Protein AF-0000000074726501 (afdb_homodimer)

Secondary structure (DSSP, 8-state):
----TTSTTSHHHHHHHHHHHHHHHHTTSS-TT-------S-TTHHHHHHHHHT--HHHHHHHHHTS--SSSEE---HHHHHHSTTEEEEEEEEEEEETTSSSPEEEEEEEEEETT--GGGHHHHHTSHHHHHH-GGGGGEEEEEEEEE-TTTTPPPP-HHHHHHHHHHHHHHHHHHHHHHHHHHHHHHHHH-SSS------HHHHHH-SSSTT-HHHHHH--PPP-TTTHHHHHHHHHHHHHHHHHHHHGGGGTT-BTTGGGTS--SS-TT-GGGSGGGHHHHGGGHHHHHHHHHHHHHHHHHHHHHHHHS---HHHHHHHHHHHHHHHHHHHHHHHHHTGGGS--STTHHHHHHHHHHHHHHHHHHHHTT-TTTSSSSGGGSTTGGGHHHHHHHHHHHHHHHHHHHHHH-HHHHHHHHHHHHHHHHHHHHHHHHHHT--S-TTSHHHHHHIIIIIS-HHHHHHHHHHHHHHHHHHHHHHHTT--HHHHHHT-S--HHHHHHHHHHHHHHHHHHHGGGGGSGGGTT---HHHHHIIIIIHHHHHHHHHHHHHHHHHTTS-HHHHHHHT-GGGHHHHHHHHHHHHHHHHHHHHHHHH-SS-B---HHHHHHHHHHHHHHHHHHHHHHIIIIIHHHHHHHHHHHHHHHHHHHHHHTTS---THHHHHHHHHHHHHHHHHH-/-TTGGGSGGGSHHHHHHHHHHHHHHHTTSS-TT-------S-STHHHHHHHHHT--HHHHHHHHHTS--SSSEE---HHHHHHSTTEEEEEEEEEEEETT-SSPEEEEEEEEEETT--GGGHHHHHTSHHHHHH-GGGGGEEEEEEEEE-TTTTPPPP-HHHHHHHHHHHHHHHHHHHHHHHHHHHHHHHHH-SSS------HHHHHH-SSSTT-HHHHHH--PPP-TTTHHHHHHHHHHHHHHHHHHHHGGGGTT-BTTGGGTS--SS-TT-GGGSGGGHHHHGGGHHHHHHHHHHHHHHHHHHHHHHHHS---HHHHHHHHHHHHHHHHHHHHHHHHHTGGGS--STTHHHHHHHHHHHHHHHHHHHHTT-TTTSSSSGGGSTTGGGHHHHHHHHHHHHHHHHHHHHHH-HHHHHHHHHHHHHHHHHHHHHHHHHHT--S-TTSHHHHHHIIIIIS-HHHHHHHHHHHHHHHHHHHHHHHTT--HHHHHHT-S--HHHHHHHHHHHHHHHHHHHGGGGGSGGGTT---HHHHHIIIIIHHHHHHHHHHHHHHHHHTTS-HHHHHHHT-GGGHHHHHHHHHHHHHHHHHHHHHHHH-SS-B---HHHHHHHHHHHHHHHHHHHHHHIIIIIHHHHHHHHHHHHHHHHHHHHHHTTS---THHHHHHHHHHHHHHHHHH-

Nearest PDB structures (foldseek):
  6kkj-assembly1_B  TM=2.285E-01  e=8.053E-02  Escherichia coli K-12
  6kkj-assembly1_B  TM=2.284E-01  e=7.143E-02  Escherichia coli K-12

Radius of gyration: 36.12 Å; Cα contacts (8 Å, |Δi|>4): 1962; chains: 2; bounding box: 84×128×115 Å

Foldseek 3Di:
DDDPPPPPVPVVVVVVVVVVVVVVVVVPPDPVPPPPPPPPDDPLLVQQVVVLVPDDPVLNVQQLQQKFAQPQEKQGNQVSLVVRPQKFKKKKWWFWDQVPDDDTDIHIIIGIGGPSDDLVNVVVCCPDVNVCVSHVVSVRTDIGDIDMDGQPVLADDADPLLVVLVVLLVVLVVLQVVLQVVVVVLVVVCVVPVDDDRPDPDLSSLLQYCDDPLHLVCVLQDFDDFDLLLLVLLLLLVLLLLLLLLCLQPVLCQFQAARPVCQAAPDPVDQNHCLLDLVCLSRLVSLLSLLVVLLVLLQLLLQLVLVCVVPHDDDLVVVLVVVLLQQQFLLVSLLSCQQRPLLNLAGANRSSSLNCQQCQQCVPAVVCLNVLNQVVVPLFLSNHRQSLCLSVSLSSVLSSVSSVLSVVCVVPVVVSVVVLVVLLVQLLVVQLVQCVVLVAASQCPDVSPVSCNRPASSHNSNSNLSNSLSNVLSVVLVVCVVVPQALVVLVVVVPLPPVLVVLLVVLVVLLVCLSRVCSCCTRPNPSVDDSVRRSCNSHVSSNSNSNSVSSVSSCSSSCSCVVSVCVSSPSVSSSVLLLSSQLSSCLSSVSSSVSSRDNTRHHDDPVSSVVSSVVSSVVSSVVSSVSSSSTNSSSLSVVVVVVVVVVVVVCVVVVPDDPPPVVVVVVVVVVVSSVSVSSD/DPPPPPPPPPPVVVVVVVVVVVVVVVVPPDPVPPPPPPPPDDDLLVQQVVVQVPDDPVLNVQQLQQKFAQPQEWQGNQVSLVVRPQKFKKKKWWFWDQVPDDDTDIHIIIGIGGPSDDLVNVVVCCPDVNVCVSHVVSVRTDIGDIDMDGQPVLADDADPLLVVLVVLLVVLVVLQVVLQVVVVVLVVVCVVVVDDDRPDPDLSSLLQYCDDPLHLVCVLQDFDDFDLLLLVLLLLLVLLLLLLLLCLQPVLCQFQAARPVCQAAPDPVDQNHCLLDLVCLSRLVSLLSLLVVLLVLLQLLLLLVLVCVVPHDDDLVVVLVVVLLQQQFLLVSLLSCQQRPLLNLAGANRSSSLVCQQCQQCVPAVVCLNVLNQVVVPLFLSNHRQSLCLSVSLSSVLSSVSSVLSVVCVVPVVVSVVVLVVLLVQLLVVQLVQCVVLVAASQCPDVSPVSCNRPASSHNSNSNLSNSLSNVLSVVLVVCVVVPQALVVLVVVVPLPPVLVVLLVVLVVLLVCLSRVCSCCTRPNPSVDDSVRRSCNSHVSSNSNSNSVSSVSSCSSSCSCVVSVCVSSPSVSSSVLLLSSQLSSCLSSVSSSVSSRDNTRHHDDPVSSVVSSVVSSVVSSVVSSVSSSSTNSSSLSVVVVVVVVVVVVVCVVVVPDDPPPVVVVVVVVVVVSSVSVSSD

Structure (mmCIF, N/CA/C/O backbone):
data_AF-0000000074726501-model_v1
#
loop_
_entity.id
_entity.type
_entity.pdbx_description
1 polymer 'Acyltransferase 3 domain-containing protein'
#
loop_
_atom_site.group_PDB
_atom_site.id
_atom_site.type_symbol
_atom_site.label_atom_id
_atom_site.label_alt_id
_atom_site.label_comp_id
_atom_site.label_asym_id
_atom_site.label_entity_id
_atom_site.label_seq_id
_atom_site.pdbx_PDB_ins_code
_atom_site.Cartn_x
_atom_site.Cartn_y
_atom_site.Cartn_z
_atom_site.occupancy
_atom_site.B_iso_or_equiv
_atom_site.auth_seq_id
_atom_site.auth_comp_id
_atom_site.auth_asym_id
_atom_site.auth_atom_id
_atom_site.pdbx_PDB_model_num
ATOM 1 N N . GLY A 1 1 ? 31.672 -77.812 18.797 1 18.89 1 GLY A N 1
ATOM 2 C CA . GLY A 1 1 ? 30.797 -78.312 17.75 1 18.89 1 GLY A CA 1
ATOM 3 C C . GLY A 1 1 ? 29.844 -77.25 17.188 1 18.89 1 GLY A C 1
ATOM 4 O O . GLY A 1 1 ? 28.812 -77.625 16.625 1 18.89 1 GLY A O 1
ATOM 5 N N . PHE A 1 2 ? 30.031 -75.875 17.141 1 20.72 2 PHE A N 1
ATOM 6 C CA . PHE A 1 2 ? 29.516 -74.5 17.016 1 20.72 2 PHE A CA 1
ATOM 7 C C . PHE A 1 2 ? 28.938 -74.25 15.625 1 20.72 2 PHE A C 1
ATOM 9 O O . PHE A 1 2 ? 27.75 -73.938 15.484 1 20.72 2 PHE A O 1
ATOM 16 N N . ILE A 1 3 ? 29.516 -73.25 14.641 1 20.83 3 ILE A N 1
ATOM 17 C CA . ILE A 1 3 ? 29.156 -72.125 13.797 1 20.83 3 ILE A CA 1
ATOM 18 C C . ILE A 1 3 ? 28.891 -72.625 12.375 1 20.83 3 ILE A C 1
ATOM 20 O O . ILE A 1 3 ? 29.828 -72.75 11.57 1 20.83 3 ILE A O 1
ATOM 24 N N . ALA A 1 4 ? 28.281 -73.688 12.031 1 22.7 4 ALA A N 1
ATOM 25 C CA . ALA A 1 4 ? 27.766 -74.25 10.781 1 22.7 4 ALA A CA 1
ATOM 26 C C . ALA A 1 4 ? 26.703 -73.312 10.188 1 22.7 4 ALA A C 1
ATOM 28 O O . ALA A 1 4 ? 26.156 -73.625 9.109 1 22.7 4 ALA A O 1
ATOM 29 N N . ALA A 1 5 ? 25.922 -72.438 10.977 1 25.52 5 ALA A N 1
ATOM 30 C CA . ALA A 1 5 ? 24.609 -71.938 10.641 1 25.52 5 ALA A CA 1
ATOM 31 C C . ALA A 1 5 ? 24.703 -70.875 9.531 1 25.52 5 ALA A C 1
ATOM 33 O O . ALA A 1 5 ? 24.172 -69.75 9.648 1 25.52 5 ALA A O 1
ATOM 34 N N . SER A 1 6 ? 25.797 -70.75 8.75 1 24.7 6 SER A N 1
ATOM 35 C CA . SER A 1 6 ? 26.141 -69.688 7.82 1 24.7 6 SER A CA 1
ATOM 36 C C . SER A 1 6 ? 25.312 -69.75 6.539 1 24.7 6 SER A C 1
ATOM 38 O O . SER A 1 6 ? 25.422 -68.875 5.668 1 24.7 6 SER A O 1
ATOM 40 N N . GLU A 1 7 ? 24.812 -70.938 6.137 1 25.03 7 GLU A N 1
ATOM 41 C CA . GLU A 1 7 ? 24.484 -71.188 4.734 1 25.03 7 GLU A CA 1
ATOM 42 C C . GLU A 1 7 ? 23.156 -70.5 4.363 1 25.03 7 GLU A C 1
ATOM 44 O O . GLU A 1 7 ? 22.844 -70.375 3.18 1 25.03 7 GLU A O 1
ATOM 49 N N . SER A 1 8 ? 22.172 -70.562 5.262 1 26.14 8 SER A N 1
ATOM 50 C CA . SER A 1 8 ? 20.781 -70.438 4.836 1 26.14 8 SER A CA 1
ATOM 51 C C . SER A 1 8 ? 20.484 -69 4.391 1 26.14 8 SER A C 1
ATOM 53 O O . SER A 1 8 ? 19.344 -68.625 4.109 1 26.14 8 SER A O 1
ATOM 55 N N . SER A 1 9 ? 21.406 -68.062 4.586 1 26.08 9 SER A N 1
ATOM 56 C CA . SER A 1 9 ? 21.109 -66.625 4.375 1 26.08 9 SER A CA 1
ATOM 57 C C . SER A 1 9 ? 20.953 -66.312 2.889 1 26.08 9 SER A C 1
ATOM 59 O O . SER A 1 9 ? 20.672 -65.188 2.52 1 26.08 9 SER A O 1
ATOM 61 N N . SER A 1 10 ? 21.547 -67.188 2.006 1 26.75 10 SER A N 1
ATOM 62 C CA . SER A 1 10 ? 21.719 -66.75 0.616 1 26.75 10 SER A CA 1
ATOM 63 C C . SER A 1 10 ? 20.422 -66.875 -0.166 1 26.75 10 SER A C 1
ATOM 65 O O . SER A 1 10 ? 20.312 -66.375 -1.289 1 26.75 10 SER A O 1
ATOM 67 N N . CYS A 1 11 ? 19.594 -67.938 0.167 1 25.77 11 CYS A N 1
ATOM 68 C CA . CYS A 1 11 ? 18.516 -68.312 -0.728 1 25.77 11 CYS A CA 1
ATOM 69 C C . CYS A 1 11 ? 17.422 -67.25 -0.736 1 25.77 11 CYS A C 1
ATOM 71 O O . CYS A 1 11 ? 16.516 -67.25 -1.571 1 25.77 11 CYS A O 1
ATOM 73 N N . VAL A 1 12 ? 17.25 -66.625 0.516 1 27.3 12 VAL A N 1
ATOM 74 C CA . VAL A 1 12 ? 16.078 -65.75 0.572 1 27.3 12 VAL A CA 1
ATOM 75 C C . VAL A 1 12 ? 16.234 -64.562 -0.406 1 27.3 12 VAL A C 1
ATOM 77 O O . VAL A 1 12 ? 15.258 -63.906 -0.741 1 27.3 12 VAL A O 1
ATOM 80 N N . LEU A 1 13 ? 17.547 -64.312 -0.801 1 27 13 LEU A N 1
ATOM 81 C CA . LEU A 1 13 ? 17.734 -63.188 -1.697 1 27 13 LEU A CA 1
ATOM 82 C C . LEU A 1 13 ? 17.203 -63.5 -3.094 1 27 13 LEU A C 1
ATOM 84 O O . LEU A 1 13 ? 16.844 -62.594 -3.848 1 27 13 LEU A O 1
ATOM 88 N N . LEU A 1 14 ? 17.328 -64.875 -3.5 1 28.19 14 LEU A N 1
ATOM 89 C CA . LEU A 1 14 ? 17.016 -65.25 -4.883 1 28.19 14 LEU A CA 1
ATOM 90 C C . LEU A 1 14 ? 15.508 -65.125 -5.125 1 28.19 14 LEU A C 1
ATOM 92 O O . LEU A 1 14 ? 15.062 -64.75 -6.211 1 28.19 14 LEU A O 1
ATOM 96 N N . HIS A 1 15 ? 14.688 -65.75 -4.148 1 28.06 15 HIS A N 1
ATOM 97 C CA . HIS A 1 15 ? 13.258 -65.875 -4.441 1 28.06 15 HIS A CA 1
ATOM 98 C C . HIS A 1 15 ? 12.617 -64.5 -4.469 1 28.06 15 HIS A C 1
ATOM 100 O O . HIS A 1 15 ? 11.461 -64.312 -4.863 1 28.06 15 HIS A O 1
ATOM 106 N N . ALA A 1 16 ? 13.172 -63.562 -3.637 1 28.58 16 ALA A N 1
ATOM 107 C CA . ALA A 1 16 ? 12.602 -62.219 -3.74 1 28.58 16 ALA A CA 1
ATOM 108 C C . ALA A 1 16 ? 12.828 -61.625 -5.129 1 28.58 16 ALA A C 1
ATOM 110 O O . ALA A 1 16 ? 12.156 -60.656 -5.523 1 28.58 16 ALA A O 1
ATOM 111 N N . GLY A 1 17 ? 13.789 -62.25 -5.941 1 29.36 17 GLY A N 1
ATOM 112 C CA . GLY A 1 17 ? 14.055 -61.875 -7.324 1 29.36 17 GLY A CA 1
ATOM 113 C C . GLY A 1 17 ? 12.922 -62.25 -8.266 1 29.36 17 GLY A C 1
ATOM 114 O O . GLY A 1 17 ? 12.625 -61.531 -9.211 1 29.36 17 GLY A O 1
ATOM 115 N N . GLN A 1 18 ? 12.445 -63.594 -8.102 1 29.61 18 GLN A N 1
ATOM 116 C CA . GLN A 1 18 ? 11.469 -64.062 -9.062 1 29.61 18 GLN A CA 1
ATOM 117 C C . GLN A 1 18 ? 10.133 -63.344 -8.898 1 29.61 18 GLN A C 1
ATOM 119 O O . GLN A 1 18 ? 9.445 -63.062 -9.891 1 29.61 18 GLN A O 1
ATOM 124 N N . ILE A 1 19 ? 9.656 -63.25 -7.598 1 29.12 19 ILE A N 1
ATOM 125 C CA . ILE A 1 19 ? 8.359 -62.594 -7.496 1 29.12 19 ILE A CA 1
ATOM 126 C C . ILE A 1 19 ? 8.445 -61.188 -8.07 1 29.12 19 ILE A C 1
ATOM 128 O O . ILE A 1 19 ? 7.469 -60.688 -8.625 1 29.12 19 ILE A O 1
ATOM 132 N N . TRP A 1 20 ? 9.641 -60.594 -7.961 1 28.2 20 TRP A N 1
ATOM 133 C CA . TRP A 1 20 ? 9.781 -59.25 -8.57 1 28.2 20 TRP A CA 1
ATOM 134 C C . TRP A 1 20 ? 9.719 -59.344 -10.094 1 28.2 20 TRP A C 1
ATOM 136 O O . TRP A 1 20 ? 9.352 -58.406 -10.766 1 28.2 20 TRP A O 1
ATOM 146 N N . SER A 1 21 ? 10.219 -60.469 -10.672 1 31.17 21 SER A N 1
ATOM 147 C CA . SER A 1 21 ? 10.141 -60.594 -12.125 1 31.17 21 SER A CA 1
ATOM 148 C C . SER A 1 21 ? 8.695 -60.719 -12.586 1 31.17 21 SER A C 1
ATOM 150 O O . SER A 1 21 ? 8.328 -60.156 -13.625 1 31.17 21 SER A O 1
ATOM 152 N N . ASP A 1 22 ? 7.926 -61.625 -11.961 1 30.09 22 ASP A N 1
ATOM 153 C CA . ASP A 1 22 ? 6.566 -61.844 -12.445 1 30.09 22 ASP A CA 1
ATOM 154 C C . ASP A 1 22 ? 5.691 -60.594 -12.195 1 30.09 22 ASP A C 1
ATOM 156 O O . ASP A 1 22 ? 4.77 -60.312 -12.961 1 30.09 22 ASP A O 1
ATOM 160 N N . TRP A 1 23 ? 5.785 -60.031 -10.961 1 27.61 23 TRP A N 1
ATOM 161 C CA . TRP A 1 23 ? 4.977 -58.812 -10.828 1 27.61 23 TRP A CA 1
ATOM 162 C C . TRP A 1 23 ? 5.434 -57.75 -11.82 1 27.61 23 TRP A C 1
ATOM 164 O O . TRP A 1 23 ? 4.668 -56.844 -12.172 1 27.61 23 TRP A O 1
ATOM 174 N N . ALA A 1 24 ? 6.734 -57.719 -12.336 1 29.77 24 ALA A N 1
ATOM 175 C CA . ALA A 1 24 ? 7.168 -56.844 -13.414 1 29.77 24 ALA A CA 1
ATOM 176 C C . ALA A 1 24 ? 6.441 -57.188 -14.719 1 29.77 24 ALA A C 1
ATOM 178 O O . ALA A 1 24 ? 6.184 -56.281 -15.531 1 29.77 24 ALA A O 1
ATOM 179 N N . ALA A 1 25 ? 6.195 -58.406 -15.055 1 30.38 25 ALA A N 1
ATOM 180 C CA . ALA A 1 25 ? 5.566 -58.781 -16.328 1 30.38 25 ALA A CA 1
ATOM 181 C C . ALA A 1 25 ? 4.109 -58.312 -16.359 1 30.38 25 ALA A C 1
ATOM 183 O O . ALA A 1 25 ? 3.605 -57.938 -17.406 1 30.38 25 ALA A O 1
ATOM 184 N N . VAL A 1 26 ? 3.275 -58.719 -15.32 1 28.02 26 VAL A N 1
ATOM 185 C CA . VAL A 1 26 ? 1.864 -58.375 -15.453 1 28.02 26 VAL A CA 1
ATOM 186 C C . VAL A 1 26 ? 1.689 -56.875 -15.367 1 28.02 26 VAL A C 1
ATOM 188 O O . VAL A 1 26 ? 0.701 -56.312 -15.859 1 28.02 26 VAL A O 1
ATOM 191 N N . LEU A 1 27 ? 2.43 -56.188 -14.477 1 27.83 27 LEU A N 1
ATOM 192 C CA . LEU A 1 27 ? 2.234 -54.75 -14.477 1 27.83 27 LEU A CA 1
ATOM 193 C C . LEU A 1 27 ? 2.672 -54.125 -15.805 1 27.83 27 LEU A C 1
ATOM 195 O O . LEU A 1 27 ? 2.812 -52.906 -15.914 1 27.83 27 LEU A O 1
ATOM 199 N N . THR A 1 28 ? 3.156 -54.812 -16.812 1 28.3 28 THR A N 1
ATOM 200 C CA . THR A 1 28 ? 3.494 -54.281 -18.125 1 28.3 28 THR A CA 1
ATOM 201 C C . THR A 1 28 ? 2.277 -53.625 -18.781 1 28.3 28 THR A C 1
ATOM 203 O O . THR A 1 28 ? 2.414 -52.844 -19.734 1 28.3 28 THR A O 1
ATOM 206 N N . VAL A 1 29 ? 1.149 -54.406 -18.844 1 26.81 29 VAL A N 1
ATOM 207 C CA . VAL A 1 29 ? 0.184 -53.844 -19.781 1 26.81 29 VAL A CA 1
ATOM 208 C C . VAL A 1 29 ? -0.238 -52.469 -19.328 1 26.81 29 VAL A C 1
ATOM 210 O O . VAL A 1 29 ? -0.154 -51.5 -20.109 1 26.81 29 VAL A O 1
ATOM 213 N N . ALA A 1 30 ? -1.653 -52.312 -18.984 1 28 30 ALA A N 1
ATOM 214 C CA . ALA A 1 30 ? -2.506 -51.125 -19.125 1 28 30 ALA A CA 1
ATOM 215 C C . ALA A 1 30 ? -2.15 -50.062 -18.094 1 28 30 ALA A C 1
ATOM 217 O O . ALA A 1 30 ? -2.621 -48.938 -18.188 1 28 30 ALA A O 1
ATOM 218 N N . ASP A 1 31 ? -1.802 -50.625 -16.891 1 27.66 31 ASP A N 1
ATOM 219 C CA . ASP A 1 31 ? -1.749 -49.531 -15.922 1 27.66 31 ASP A CA 1
ATOM 220 C C . ASP A 1 31 ? -0.441 -48.75 -16.031 1 27.66 31 ASP A C 1
ATOM 222 O O . ASP A 1 31 ? 0.641 -49.312 -15.844 1 27.66 31 ASP A O 1
ATOM 226 N N . PRO A 1 32 ? -0.393 -47.688 -16.906 1 30.05 32 PRO A N 1
ATOM 227 C CA . PRO A 1 32 ? 0.808 -46.938 -17.281 1 30.05 32 PRO A CA 1
ATOM 228 C C . PRO A 1 32 ? 1.705 -46.625 -16.078 1 30.05 32 PRO A C 1
ATOM 230 O O . PRO A 1 32 ? 2.764 -46.031 -16.234 1 30.05 32 PRO A O 1
ATOM 233 N N . PHE A 1 33 ? 1.281 -46.812 -14.844 1 29.84 33 PHE A N 1
ATOM 234 C CA . PHE A 1 33 ? 2.084 -46.188 -13.797 1 29.84 33 PHE A CA 1
ATOM 235 C C . PHE A 1 33 ? 3.164 -47.125 -13.297 1 29.84 33 PHE A C 1
ATOM 237 O O . PHE A 1 33 ? 3.779 -46.875 -12.258 1 29.84 33 PHE A O 1
ATOM 244 N N . VAL A 1 34 ? 3.289 -48.406 -13.664 1 28.91 34 VAL A N 1
ATOM 245 C CA . VAL A 1 34 ? 4.281 -49.188 -12.945 1 28.91 34 VAL A CA 1
ATOM 246 C C . VAL A 1 34 ? 5.688 -48.781 -13.383 1 28.91 34 VAL A C 1
ATOM 248 O O . VAL A 1 34 ? 6.062 -48.969 -14.547 1 28.91 34 VAL A O 1
ATOM 251 N N . PHE A 1 35 ? 6.277 -47.781 -12.812 1 29.11 35 PHE A N 1
ATOM 252 C CA . PHE A 1 35 ? 7.641 -47.281 -12.953 1 29.11 35 PHE A CA 1
ATOM 253 C C . PHE A 1 35 ? 8.656 -48.312 -12.477 1 29.11 35 PHE A C 1
ATOM 255 O O . PHE A 1 35 ? 8.672 -48.688 -11.305 1 29.11 35 PHE A O 1
ATOM 262 N N . VAL A 1 36 ? 9.039 -49.375 -13.25 1 28.88 36 VAL A N 1
ATOM 263 C CA . VAL A 1 36 ? 10.188 -50.188 -12.859 1 28.88 36 VAL A CA 1
ATOM 264 C C . VAL A 1 36 ? 11.445 -49.312 -12.812 1 28.88 36 VAL A C 1
ATOM 266 O O . VAL A 1 36 ? 11.906 -48.844 -13.852 1 28.88 36 VAL A O 1
ATOM 269 N N . MET A 1 37 ? 11.703 -48.594 -11.75 1 29 37 MET A N 1
ATOM 270 C CA . MET A 1 37 ? 12.984 -47.906 -11.57 1 29 37 MET A CA 1
ATOM 271 C C . MET A 1 37 ? 14.133 -48.906 -11.547 1 29 37 MET A C 1
ATOM 273 O O . MET A 1 37 ? 14.078 -49.906 -10.82 1 29 37 MET A O 1
ATOM 277 N N . ASN A 1 38 ? 14.781 -49.219 -12.586 1 27.5 38 ASN A N 1
ATOM 278 C CA . ASN A 1 38 ? 16.047 -49.969 -12.609 1 27.5 38 ASN A CA 1
ATOM 279 C C . ASN A 1 38 ? 17.062 -49.344 -11.633 1 27.5 38 ASN A C 1
ATOM 281 O O . ASN A 1 38 ? 17.812 -48.469 -11.992 1 27.5 38 ASN A O 1
ATOM 285 N N . PHE A 1 39 ? 16.859 -49.281 -10.297 1 30.56 39 PHE A N 1
ATOM 286 C CA . PHE A 1 39 ? 17.781 -48.812 -9.281 1 30.56 39 PHE A CA 1
ATOM 287 C C . PHE A 1 39 ? 18.953 -49.75 -9.109 1 30.56 39 PHE A C 1
ATOM 289 O O . PHE A 1 39 ? 18.875 -50.719 -8.344 1 30.56 39 PHE A O 1
ATOM 296 N N . THR A 1 40 ? 19.719 -50.125 -9.984 1 29.78 40 THR A N 1
ATOM 297 C CA . THR A 1 40 ? 20.891 -50.969 -9.711 1 29.78 40 THR A CA 1
ATOM 298 C C . THR A 1 40 ? 21.688 -50.406 -8.539 1 29.78 40 THR A C 1
ATOM 300 O O . THR A 1 40 ? 22.125 -51.156 -7.664 1 29.78 40 THR A O 1
ATOM 303 N N . GLN A 1 41 ? 22.734 -49.344 -8.695 1 31.84 41 GLN A N 1
ATOM 304 C CA . GLN A 1 41 ? 24 -49.25 -7.965 1 31.84 41 GLN A CA 1
ATOM 305 C C . GLN A 1 41 ? 23.781 -48.625 -6.582 1 31.84 41 GLN A C 1
ATOM 307 O O . GLN A 1 41 ? 24.609 -48.812 -5.688 1 31.84 41 GLN A O 1
ATOM 312 N N . VAL A 1 42 ? 23.453 -47.219 -6.352 1 35.91 42 VAL A N 1
ATOM 313 C CA . VAL A 1 42 ? 23.906 -46.438 -5.203 1 35.91 42 VAL A CA 1
ATOM 314 C C . VAL A 1 42 ? 23.031 -46.75 -3.988 1 35.91 42 VAL A C 1
ATOM 316 O O . VAL A 1 42 ? 21.812 -46.625 -4.051 1 35.91 42 VAL A O 1
ATOM 319 N N . THR A 1 43 ? 23.469 -47.25 -2.943 1 38.88 43 THR A N 1
ATOM 320 C CA . THR A 1 43 ? 22.938 -47.688 -1.65 1 38.88 43 THR A CA 1
ATOM 321 C C . THR A 1 43 ? 21.969 -46.656 -1.089 1 38.88 43 THR A C 1
ATOM 323 O O . THR A 1 43 ? 20.922 -47.031 -0.537 1 38.88 43 THR A O 1
ATOM 326 N N . ASP A 1 44 ? 22.453 -45.438 -0.897 1 42.56 44 ASP A N 1
ATOM 327 C CA . ASP A 1 44 ? 21.719 -44.406 -0.183 1 42.56 44 ASP A CA 1
ATOM 328 C C . ASP A 1 44 ? 20.5 -43.938 -0.988 1 42.56 44 ASP A C 1
ATOM 330 O O . ASP A 1 44 ? 19.531 -43.438 -0.421 1 42.56 44 ASP A O 1
ATOM 334 N N . ALA A 1 45 ? 20.5 -44.031 -2.303 1 50.97 45 ALA A N 1
ATOM 335 C CA . ALA A 1 45 ? 19.438 -43.75 -3.275 1 50.97 45 ALA A CA 1
ATOM 336 C C . ALA A 1 45 ? 18.297 -44.75 -3.145 1 50.97 45 ALA A C 1
ATOM 338 O O . ALA A 1 45 ? 17.172 -44.469 -3.566 1 50.97 45 ALA A O 1
ATOM 339 N N . LEU A 1 46 ? 18.484 -45.781 -2.309 1 56.34 46 LEU A N 1
ATOM 340 C CA . LEU A 1 46 ? 17.531 -46.875 -2.17 1 56.34 46 LEU A CA 1
ATOM 341 C C . LEU A 1 46 ? 16.391 -46.469 -1.223 1 56.34 46 LEU A C 1
ATOM 343 O O . LEU A 1 46 ? 15.234 -46.844 -1.458 1 56.34 46 LEU A O 1
ATOM 347 N N . SER A 1 47 ? 16.781 -45.594 -0.278 1 76.06 47 SER A N 1
ATOM 348 C CA . SER A 1 47 ? 15.75 -45.281 0.719 1 76.06 47 SER A CA 1
ATOM 349 C C . SER A 1 47 ? 14.672 -44.375 0.153 1 76.06 47 SER A C 1
ATOM 351 O O . SER A 1 47 ? 13.477 -44.594 0.386 1 76.06 47 SER A O 1
ATOM 353 N N . CYS A 1 48 ? 15.055 -43.469 -0.673 1 84.19 48 CYS A N 1
ATOM 354 C CA . CYS A 1 48 ? 14.086 -42.531 -1.254 1 84.19 48 CYS A CA 1
ATOM 355 C C . CYS A 1 48 ? 13.188 -43.25 -2.26 1 84.19 48 CYS A C 1
ATOM 357 O O . CYS A 1 48 ? 11.969 -43.062 -2.244 1 84.19 48 CYS A O 1
ATOM 359 N N . THR A 1 49 ? 13.789 -44.125 -3.002 1 78.81 49 THR A N 1
ATOM 360 C CA . THR A 1 49 ? 13.023 -44.844 -4.008 1 78.81 49 THR A CA 1
ATOM 361 C C . THR A 1 49 ? 12.055 -45.812 -3.352 1 78.81 49 THR A C 1
ATOM 363 O O . THR A 1 49 ? 10.922 -45.969 -3.811 1 78.81 49 THR A O 1
ATOM 366 N N . ALA A 1 50 ? 12.547 -46.375 -2.287 1 79.69 50 ALA A N 1
ATOM 367 C CA . ALA A 1 50 ? 11.695 -47.312 -1.545 1 79.69 50 ALA A CA 1
ATOM 368 C C . ALA A 1 50 ? 10.516 -46.562 -0.914 1 79.69 50 ALA A C 1
ATOM 370 O O . ALA A 1 50 ? 9.391 -47.094 -0.894 1 79.69 50 ALA A O 1
ATOM 371 N N . ALA A 1 51 ? 10.797 -45.469 -0.44 1 84.19 51 ALA A N 1
ATOM 372 C CA . ALA A 1 51 ? 9.75 -44.688 0.197 1 84.19 51 ALA A CA 1
ATOM 373 C C . ALA A 1 51 ? 8.711 -44.219 -0.824 1 84.19 51 ALA A C 1
ATOM 375 O O . ALA A 1 51 ? 7.512 -44.219 -0.54 1 84.19 51 ALA A O 1
ATOM 376 N N . LEU A 1 52 ? 9.195 -43.906 -1.93 1 81.81 52 LEU A N 1
ATOM 377 C CA . LEU A 1 52 ? 8.297 -43.438 -2.988 1 81.81 52 LEU A CA 1
ATOM 378 C C . LEU A 1 52 ? 7.445 -44.594 -3.5 1 81.81 52 LEU A C 1
ATOM 380 O O . LEU A 1 52 ? 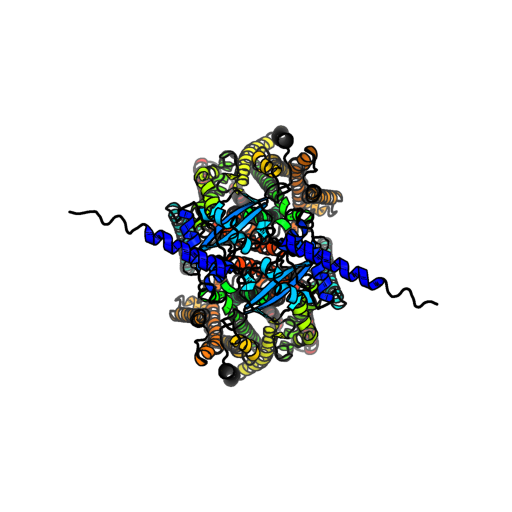6.266 -44.438 -3.801 1 81.81 52 LEU A O 1
ATOM 384 N N . ALA A 1 53 ? 7.977 -45.75 -3.52 1 76.06 53 ALA A N 1
ATOM 385 C CA . ALA A 1 53 ? 7.27 -46.938 -4.008 1 76.06 53 ALA A CA 1
ATOM 386 C C . ALA A 1 53 ? 6.234 -47.406 -2.994 1 76.06 53 ALA A C 1
ATOM 388 O O . ALA A 1 53 ? 5.234 -48.031 -3.363 1 76.06 53 ALA A O 1
ATOM 389 N N . GLY A 1 54 ? 6.453 -47.125 -1.737 1 77.75 54 GLY A N 1
ATOM 390 C CA . GLY A 1 54 ? 5.578 -47.594 -0.675 1 77.75 54 GLY A CA 1
ATOM 391 C C . GLY A 1 54 ? 4.406 -46.656 -0.415 1 77.75 54 GLY A C 1
ATOM 392 O O . GLY A 1 54 ? 3.531 -46.969 0.396 1 77.75 54 GLY A O 1
ATOM 393 N N . LEU A 1 55 ? 4.266 -45.625 -1.186 1 80.75 55 LEU A N 1
ATOM 394 C CA . LEU A 1 55 ? 3.215 -44.656 -0.938 1 80.75 55 LEU A CA 1
ATOM 395 C C . LEU A 1 55 ? 1.887 -45.094 -1.525 1 80.75 55 LEU A C 1
ATOM 397 O O . LEU A 1 55 ? 1.858 -45.75 -2.582 1 80.75 55 LEU A O 1
ATOM 401 N N . SER A 1 56 ? 0.808 -44.844 -0.769 1 79 56 SER A N 1
ATOM 402 C CA . SER A 1 56 ? -0.528 -45.062 -1.313 1 79 56 SER A CA 1
ATOM 403 C C . SER A 1 56 ? -0.809 -44.125 -2.486 1 79 56 SER A C 1
ATOM 405 O O . SER A 1 56 ? -0.134 -43.125 -2.652 1 79 56 SER A O 1
ATOM 407 N N . LYS A 1 57 ? -1.77 -44.469 -3.262 1 75.25 57 LYS A N 1
ATOM 408 C CA . LYS A 1 57 ? -2.16 -43.625 -4.398 1 75.25 57 LYS A CA 1
ATOM 409 C C . LYS A 1 57 ? -2.598 -42.25 -3.943 1 75.25 57 LYS A C 1
ATOM 411 O O . LYS A 1 57 ? -2.305 -41.25 -4.605 1 75.25 57 LYS A O 1
ATOM 416 N N . GLN A 1 58 ? -3.186 -42.219 -2.883 1 77.38 58 GLN A N 1
ATOM 417 C CA . GLN A 1 58 ? -3.672 -40.938 -2.363 1 77.38 58 GLN A CA 1
ATOM 418 C C . GLN A 1 58 ? -2.52 -40.062 -1.87 1 77.38 58 GLN A C 1
ATOM 420 O O . GLN A 1 58 ? -2.51 -38.875 -2.096 1 77.38 58 GLN A O 1
ATOM 425 N N . ASP A 1 59 ? -1.62 -40.719 -1.263 1 81.69 59 ASP A N 1
ATOM 426 C CA . ASP A 1 59 ? -0.472 -39.969 -0.751 1 81.69 59 ASP A CA 1
ATOM 427 C C . ASP A 1 59 ? 0.411 -39.469 -1.893 1 81.69 59 ASP A C 1
ATOM 429 O O . ASP A 1 59 ? 0.969 -38.375 -1.818 1 81.69 59 ASP A O 1
ATOM 433 N N . LEU A 1 60 ? 0.491 -40.312 -2.85 1 81.69 60 LEU A N 1
ATOM 434 C CA . LEU A 1 60 ? 1.265 -39.906 -4.02 1 81.69 60 LEU A CA 1
ATOM 435 C C . LEU A 1 60 ? 0.619 -38.719 -4.711 1 81.69 60 LEU A C 1
ATOM 437 O O . LEU A 1 60 ? 1.316 -37.812 -5.184 1 81.69 60 LEU A O 1
ATOM 441 N N . ALA A 1 61 ? -0.66 -38.75 -4.777 1 82.5 61 ALA A N 1
ATOM 442 C CA . ALA A 1 61 ? -1.377 -37.625 -5.395 1 82.5 61 ALA A CA 1
ATOM 443 C C . ALA A 1 61 ? -1.168 -36.344 -4.609 1 82.5 61 ALA A C 1
ATOM 445 O O . ALA A 1 61 ? -1 -35.281 -5.199 1 82.5 61 ALA A O 1
ATOM 446 N N . ARG A 1 62 ? -1.185 -36.469 -3.334 1 86.19 62 ARG A N 1
ATOM 447 C CA . ARG A 1 62 ? -0.99 -35.281 -2.488 1 86.19 62 ARG A CA 1
ATOM 448 C C . ARG A 1 62 ? 0.422 -34.719 -2.639 1 86.19 62 ARG A C 1
ATOM 450 O O . ARG A 1 62 ? 0.615 -33.5 -2.686 1 86.19 62 ARG A O 1
ATOM 457 N N . LEU A 1 63 ? 1.357 -35.625 -2.672 1 89.44 63 LEU A N 1
ATOM 458 C CA . LEU A 1 63 ? 2.742 -35.219 -2.855 1 89.44 63 LEU A CA 1
ATOM 459 C C . LEU A 1 63 ? 2.936 -34.562 -4.223 1 89.44 63 LEU A C 1
ATOM 461 O O . LEU A 1 63 ? 3.596 -33.531 -4.332 1 89.44 63 LEU A O 1
ATOM 465 N N . SER A 1 64 ? 2.305 -35.156 -5.207 1 89.25 64 SER A N 1
ATOM 466 C CA . SER A 1 64 ? 2.42 -34.656 -6.562 1 89.25 64 SER A CA 1
ATOM 467 C C . SER A 1 64 ? 1.766 -33.281 -6.684 1 89.25 64 SER A C 1
ATOM 469 O O . SER A 1 64 ? 2.34 -32.344 -7.273 1 89.25 64 SER A O 1
ATOM 471 N N . MET A 1 65 ? 0.67 -33.094 -6.055 1 90.12 65 MET A N 1
ATOM 472 C CA . MET A 1 65 ? -0.068 -31.844 -6.152 1 90.12 65 MET A CA 1
ATOM 473 C C . MET A 1 65 ? 0.637 -30.734 -5.375 1 90.12 65 MET A C 1
ATOM 475 O O . MET A 1 65 ? 0.41 -29.547 -5.629 1 90.12 65 MET A O 1
ATOM 479 N N . SER A 1 66 ? 1.452 -31.094 -4.422 1 93.38 66 SER A N 1
ATOM 480 C CA . SER A 1 66 ? 2.164 -30.109 -3.613 1 93.38 66 SER A CA 1
ATOM 481 C C . SER A 1 66 ? 3.521 -29.766 -4.219 1 93.38 66 SER A C 1
ATOM 483 O O . SER A 1 66 ? 4.234 -28.891 -3.717 1 93.38 66 SER A O 1
ATOM 485 N N . THR A 1 67 ? 3.898 -30.469 -5.289 1 94.06 67 THR A N 1
ATOM 486 C CA . THR A 1 67 ? 5.16 -30.234 -5.98 1 94.06 67 THR A CA 1
ATOM 487 C C . THR A 1 67 ? 4.984 -29.219 -7.105 1 94.06 67 THR A C 1
ATOM 489 O O . THR A 1 67 ? 3.963 -29.219 -7.797 1 94.06 67 THR A O 1
ATOM 492 N N . GLY A 1 68 ? 5.957 -28.312 -7.203 1 94.56 68 GLY A N 1
ATOM 493 C CA . GLY A 1 68 ? 5.926 -27.344 -8.289 1 94.56 68 GLY A CA 1
ATOM 494 C C . GLY A 1 68 ? 6.07 -27.969 -9.656 1 94.56 68 GLY A C 1
ATOM 495 O O . GLY A 1 68 ? 6.832 -28.922 -9.828 1 94.56 68 GLY A O 1
ATOM 496 N N . LYS A 1 69 ? 5.363 -27.375 -10.672 1 93 69 LYS A N 1
ATOM 497 C CA . LYS A 1 69 ? 5.371 -28.016 -11.984 1 93 69 LYS A CA 1
ATOM 498 C C . LYS A 1 69 ? 5.547 -26.984 -13.094 1 93 69 LYS A C 1
ATOM 500 O O . LYS A 1 69 ? 5.895 -27.328 -14.227 1 93 69 LYS A O 1
ATOM 505 N N . SER A 1 70 ? 5.25 -25.75 -12.828 1 91.94 70 SER A N 1
ATOM 506 C CA . SER A 1 70 ? 5.289 -24.719 -13.844 1 91.94 70 SER A CA 1
ATOM 507 C C . SER A 1 70 ? 6.688 -24.109 -13.969 1 91.94 70 SER A C 1
ATOM 509 O O . SER A 1 70 ? 7.18 -23.469 -13.039 1 91.94 70 SER A O 1
ATOM 511 N N . LEU A 1 71 ? 7.363 -24.375 -15.023 1 90.56 71 LEU A N 1
ATOM 512 C CA . LEU A 1 71 ? 8.68 -23.797 -15.266 1 90.56 71 LEU A CA 1
ATOM 513 C C . LEU A 1 71 ? 8.555 -22.344 -15.711 1 90.56 71 LEU A C 1
ATOM 515 O O . LEU A 1 71 ? 7.551 -21.953 -16.312 1 90.56 71 LEU A O 1
ATOM 519 N N . PRO A 1 72 ? 9.508 -21.453 -15.453 1 91.75 72 PRO A N 1
ATOM 520 C CA . PRO A 1 72 ? 10.828 -21.766 -14.914 1 91.75 72 PRO A CA 1
ATOM 521 C C . PRO A 1 72 ? 10.844 -21.844 -13.383 1 91.75 72 PRO A C 1
ATOM 523 O O . PRO A 1 72 ? 11.719 -22.469 -12.797 1 91.75 72 PRO A O 1
ATOM 526 N N . LYS A 1 73 ? 9.977 -21.172 -12.727 1 95.31 73 LYS A N 1
ATOM 527 C CA . LYS A 1 73 ? 10.016 -21.125 -11.266 1 95.31 73 LYS A CA 1
ATOM 528 C C . LYS A 1 73 ? 8.633 -21.406 -10.672 1 95.31 73 LYS A C 1
ATOM 530 O O . LYS A 1 73 ? 7.664 -20.719 -11 1 95.31 73 LYS A O 1
ATOM 535 N N . ASP A 1 74 ? 8.562 -22.359 -9.883 1 96.38 74 ASP A N 1
ATOM 536 C CA . ASP A 1 74 ? 7.348 -22.781 -9.18 1 96.38 74 ASP A CA 1
ATOM 537 C C . ASP A 1 74 ? 7.68 -23.391 -7.82 1 96.38 74 ASP A C 1
ATOM 539 O O . ASP A 1 74 ? 8.203 -24.5 -7.738 1 96.38 74 ASP A O 1
ATOM 543 N N . ALA A 1 75 ? 7.285 -22.719 -6.773 1 96.88 75 ALA A N 1
ATOM 544 C CA . ALA A 1 75 ? 7.676 -23.141 -5.434 1 96.88 75 ALA A CA 1
ATOM 545 C C . ALA A 1 75 ? 6.746 -24.234 -4.91 1 96.88 75 ALA A C 1
ATOM 547 O O . ALA A 1 75 ? 6.934 -24.734 -3.797 1 96.88 75 ALA A O 1
ATOM 548 N N . GLY A 1 76 ? 5.777 -24.656 -5.73 1 95.62 76 GLY A N 1
ATOM 549 C CA . GLY A 1 76 ? 4.832 -25.641 -5.246 1 95.62 76 GLY A CA 1
ATOM 550 C C . GLY A 1 76 ? 3.994 -25.156 -4.082 1 95.62 76 GLY A C 1
ATOM 551 O O . GLY A 1 76 ? 3.652 -23.984 -4.008 1 95.62 76 GLY A O 1
ATOM 552 N N . LYS A 1 77 ? 3.477 -26.109 -3.297 1 95.38 77 LYS A N 1
ATOM 553 C CA . LYS A 1 77 ? 2.627 -25.766 -2.16 1 95.38 77 LYS A CA 1
ATOM 554 C C . LYS A 1 77 ? 3.297 -26.141 -0.841 1 95.38 77 LYS A C 1
ATOM 556 O O . LYS A 1 77 ? 3.035 -27.203 -0.285 1 95.38 77 LYS A O 1
ATOM 561 N N . PHE A 1 78 ? 4.059 -25.25 -0.275 1 94.38 78 PHE A N 1
ATOM 562 C CA . PHE A 1 78 ? 4.898 -25.453 0.899 1 94.38 78 PHE A CA 1
ATOM 563 C C . PHE A 1 78 ? 4.051 -25.812 2.113 1 94.38 78 PHE A C 1
ATOM 565 O O . PHE A 1 78 ? 4.367 -26.766 2.832 1 94.38 78 PHE A O 1
ATOM 572 N N . ILE A 1 79 ? 2.957 -25.047 2.381 1 92.25 79 ILE A N 1
ATOM 573 C CA . ILE A 1 79 ? 2.146 -25.234 3.578 1 92.25 79 ILE A CA 1
ATOM 574 C C . ILE A 1 79 ? 1.402 -26.562 3.488 1 92.25 79 ILE A C 1
ATOM 576 O O . ILE A 1 79 ? 1.32 -27.312 4.473 1 92.25 79 ILE A O 1
ATOM 580 N N . ALA A 1 80 ? 0.886 -26.891 2.322 1 91.5 80 ALA A N 1
ATOM 581 C CA . ALA A 1 80 ? 0.2 -28.156 2.139 1 91.5 80 ALA A CA 1
ATOM 582 C C . ALA A 1 80 ? 1.157 -29.328 2.342 1 91.5 80 ALA A C 1
ATOM 584 O O . ALA A 1 80 ? 0.793 -30.344 2.953 1 91.5 80 ALA A O 1
ATOM 585 N N . CYS A 1 81 ? 2.357 -29.172 1.788 1 92.62 81 CYS A N 1
ATOM 586 C CA . CYS A 1 81 ? 3.359 -30.234 1.933 1 92.62 81 CYS A CA 1
ATOM 587 C C . CYS A 1 81 ? 3.707 -30.453 3.398 1 92.62 81 CYS A C 1
ATOM 589 O O . CYS A 1 81 ? 3.885 -31.594 3.832 1 92.62 81 CYS A O 1
ATOM 591 N N . SER A 1 82 ? 3.826 -29.359 4.137 1 88 82 SER A N 1
ATOM 592 C CA . SER A 1 82 ? 4.176 -29.453 5.551 1 88 82 SER A CA 1
ATOM 593 C C . SER A 1 82 ? 3.064 -30.109 6.359 1 88 82 SER A C 1
ATOM 595 O O . SER A 1 82 ? 3.305 -30.609 7.453 1 88 82 SER A O 1
ATOM 597 N N . GLY A 1 83 ? 1.922 -30.109 5.824 1 83.88 83 GLY A N 1
ATOM 598 C CA . GLY A 1 83 ? 0.788 -30.703 6.512 1 83.88 83 GLY A CA 1
ATOM 599 C C . GLY A 1 83 ? 0.625 -32.188 6.219 1 83.88 83 GLY A C 1
ATOM 600 O O . GLY A 1 83 ? -0.153 -32.875 6.887 1 83.88 83 GLY A O 1
ATOM 601 N N . ILE A 1 84 ? 1.317 -32.75 5.23 1 86.12 84 ILE A N 1
ATOM 602 C CA . ILE A 1 84 ? 1.258 -34.188 4.895 1 86.12 84 ILE A CA 1
ATOM 603 C C . ILE A 1 84 ? 2.186 -34.969 5.812 1 86.12 84 ILE A C 1
ATOM 605 O O . ILE A 1 84 ? 3.398 -34.75 5.828 1 86.12 84 ILE A O 1
ATOM 609 N N . PRO A 1 85 ? 1.626 -35.906 6.535 1 85.06 85 PRO A N 1
ATOM 610 C CA . PRO A 1 85 ? 2.479 -36.688 7.438 1 85.06 85 PRO A CA 1
ATOM 611 C C . PRO A 1 85 ? 3.561 -37.469 6.695 1 85.06 85 PRO A C 1
ATOM 613 O O . PRO A 1 85 ? 3.271 -38.125 5.695 1 85.06 85 PRO A O 1
ATOM 616 N N . GLY A 1 86 ? 4.762 -37.375 7.047 1 85.69 86 GLY A N 1
ATOM 617 C CA . GLY A 1 86 ? 5.883 -38.094 6.492 1 85.69 86 GLY A CA 1
ATOM 618 C C . GLY A 1 86 ? 6.492 -37.438 5.27 1 85.69 86 GLY A C 1
ATOM 619 O O . GLY A 1 86 ? 7.383 -38 4.629 1 85.69 86 GLY A O 1
ATOM 620 N N . ALA A 1 87 ? 5.965 -36.281 4.926 1 89.56 87 ALA A N 1
ATOM 621 C CA . ALA A 1 87 ? 6.492 -35.562 3.777 1 89.56 87 ALA A CA 1
ATOM 622 C C . ALA A 1 87 ? 7.414 -34.438 4.223 1 89.56 87 ALA A C 1
ATOM 624 O O . ALA A 1 87 ? 7.379 -34 5.383 1 89.56 87 ALA A O 1
ATOM 625 N N . HIS A 1 88 ? 8.305 -34.062 3.393 1 91.31 88 HIS A N 1
ATOM 626 C CA . HIS A 1 88 ? 9.109 -32.875 3.65 1 91.31 88 HIS A CA 1
ATOM 627 C C . HIS A 1 88 ? 9.297 -32.062 2.383 1 91.31 88 HIS A C 1
ATOM 629 O O . HIS A 1 88 ? 9.219 -32.594 1.273 1 91.31 88 HIS A O 1
ATOM 635 N N . TYR A 1 89 ? 9.469 -30.828 2.547 1 94.5 89 TYR A N 1
ATOM 636 C CA . TYR A 1 89 ? 9.57 -29.859 1.462 1 94.5 89 TYR A CA 1
ATOM 637 C C . TYR A 1 89 ? 11.023 -29.484 1.187 1 94.5 89 TYR A C 1
ATOM 639 O O . TYR A 1 89 ? 11.781 -29.203 2.115 1 94.5 89 TYR A O 1
ATOM 647 N N . LEU A 1 90 ? 11.438 -29.531 -0.072 1 95.81 90 LEU A N 1
ATOM 648 C CA . LEU A 1 90 ? 12.758 -29.109 -0.524 1 95.81 90 LEU A CA 1
ATOM 649 C C . LEU A 1 90 ? 12.641 -28.125 -1.69 1 95.81 90 LEU A C 1
ATOM 651 O O . LEU A 1 90 ? 11.758 -28.266 -2.535 1 95.81 90 LEU A O 1
ATOM 655 N N . LEU A 1 91 ? 13.438 -27.125 -1.707 1 96.38 91 LEU A N 1
ATOM 656 C CA . LEU A 1 91 ? 13.492 -26.188 -2.82 1 96.38 91 LEU A CA 1
ATOM 657 C C . LEU A 1 91 ? 14.766 -26.391 -3.643 1 96.38 91 LEU A C 1
ATOM 659 O O . LEU A 1 91 ? 15.875 -26.297 -3.115 1 96.38 91 LEU A O 1
ATOM 663 N N . ALA A 1 92 ? 14.633 -26.703 -4.91 1 95.88 92 ALA A N 1
ATOM 664 C CA . ALA A 1 92 ? 15.766 -26.953 -5.801 1 95.88 92 ALA A CA 1
ATOM 665 C C . ALA A 1 92 ? 15.93 -25.844 -6.824 1 95.88 92 ALA A C 1
ATOM 667 O O . ALA A 1 92 ? 14.969 -25.469 -7.5 1 95.88 92 ALA A O 1
ATOM 668 N N . THR A 1 93 ? 17.016 -25.25 -6.895 1 94.44 93 THR A N 1
ATOM 669 C CA . THR A 1 93 ? 17.391 -24.312 -7.945 1 94.44 93 THR A CA 1
ATOM 670 C C . THR A 1 93 ? 18.422 -24.922 -8.891 1 94.44 93 THR A C 1
ATOM 672 O O . THR A 1 93 ? 19.312 -25.656 -8.453 1 94.44 93 THR A O 1
ATOM 675 N N . MET A 1 94 ? 18.25 -24.75 -10.156 1 93.56 94 MET A N 1
ATOM 676 C CA . MET A 1 94 ? 19.125 -25.359 -11.164 1 93.56 94 MET A CA 1
ATOM 677 C C . MET A 1 94 ? 19.125 -24.516 -12.445 1 93.56 94 MET A C 1
ATOM 679 O O . MET A 1 94 ? 18.438 -23.5 -12.531 1 93.56 94 MET A O 1
ATOM 683 N N . SER A 1 95 ? 19.969 -24.906 -13.359 1 91.69 95 SER A N 1
ATOM 684 C CA . SER A 1 95 ? 20.016 -24.281 -14.68 1 91.69 95 SER A CA 1
ATOM 685 C C . SER A 1 95 ? 19.562 -25.25 -15.773 1 91.69 95 SER A C 1
ATOM 687 O O . SER A 1 95 ? 19.984 -26.406 -15.797 1 91.69 95 SER A O 1
ATOM 689 N N . GLY A 1 96 ? 18.609 -24.797 -16.516 1 88.25 96 GLY A N 1
ATOM 690 C CA . GLY A 1 96 ? 18.141 -25.594 -17.656 1 88.25 96 GLY A CA 1
ATOM 691 C C . GLY A 1 96 ? 18.625 -25.062 -18.984 1 88.25 96 GLY A C 1
ATOM 692 O O . GLY A 1 96 ? 18.516 -23.875 -19.266 1 88.25 96 GLY A O 1
ATOM 693 N N . THR A 1 97 ? 19.234 -25.906 -19.766 1 85.19 97 THR A N 1
ATOM 694 C CA . THR A 1 97 ? 19.703 -25.531 -21.094 1 85.19 97 THR A CA 1
ATOM 695 C C . THR A 1 97 ? 18.938 -26.312 -22.156 1 85.19 97 THR A C 1
ATOM 697 O O . THR A 1 97 ? 18.688 -27.5 -22.016 1 85.19 97 THR A O 1
ATOM 700 N N . LEU A 1 98 ? 18.453 -25.406 -23.109 1 72.94 98 LEU A N 1
ATOM 701 C CA . LEU A 1 98 ? 17.781 -26.062 -24.234 1 72.94 98 LEU A CA 1
ATOM 702 C C . LEU A 1 98 ? 18.797 -26.688 -25.172 1 72.94 98 LEU A C 1
ATOM 704 O O . LEU A 1 98 ? 19.906 -26.188 -25.328 1 72.94 98 LEU A O 1
ATOM 708 N N . SER A 1 99 ? 18.859 -28 -25.656 1 59.97 99 SER A N 1
ATOM 709 C CA . SER A 1 99 ? 19.797 -28.75 -26.484 1 59.97 99 SER A CA 1
ATOM 710 C C . SER A 1 99 ? 20.484 -27.844 -27.5 1 59.97 99 SER A C 1
ATOM 712 O O . SER A 1 99 ? 21.625 -28.094 -27.891 1 59.97 99 SER A O 1
ATOM 714 N N . SER A 1 100 ? 19.859 -27.031 -28.156 1 51.53 100 SER A N 1
ATOM 715 C CA . SER A 1 100 ? 20.562 -26.344 -29.234 1 51.53 100 SER A CA 1
ATOM 716 C C . SER A 1 100 ? 21.188 -25.047 -28.75 1 51.53 100 SER A C 1
ATOM 718 O O . SER A 1 100 ? 22.016 -24.438 -29.453 1 51.53 100 SER A O 1
ATOM 720 N N . SER A 1 101 ? 20.672 -24.375 -27.891 1 52.28 101 SER A N 1
ATOM 721 C CA . SER A 1 101 ? 21.047 -22.969 -27.766 1 52.28 101 SER A CA 1
ATOM 722 C C . SER A 1 101 ? 21.781 -22.719 -26.453 1 52.28 101 SER A C 1
ATOM 724 O O . SER A 1 101 ? 21.781 -23.562 -25.562 1 52.28 101 SER A O 1
ATOM 726 N N . SER A 1 102 ? 22.016 -21.188 -26.109 1 56.75 102 SER A N 1
ATOM 727 C CA . SER A 1 102 ? 22.719 -20.188 -25.297 1 56.75 102 SER A CA 1
ATOM 728 C C . SER A 1 102 ? 22.5 -20.438 -23.797 1 56.75 102 SER A C 1
ATOM 730 O O . SER A 1 102 ? 21.766 -21.359 -23.422 1 56.75 102 SER A O 1
ATOM 732 N N . PRO A 1 103 ? 22.719 -19.391 -23 1 64 103 PRO A N 1
ATOM 733 C CA . PRO A 1 103 ? 22.922 -19.422 -21.547 1 64 103 PRO A CA 1
ATOM 734 C C . PRO A 1 103 ? 21.75 -20.062 -20.797 1 64 103 PRO A C 1
ATOM 736 O O . PRO A 1 103 ? 20.609 -20.016 -21.281 1 64 103 PRO A O 1
ATOM 739 N N . GLY A 1 104 ? 22.031 -20.938 -19.938 1 76.12 104 GLY A N 1
ATOM 740 C CA . GLY A 1 104 ? 21.078 -21.656 -19.094 1 76.12 104 GLY A CA 1
ATOM 741 C C . GLY A 1 104 ? 20.078 -20.734 -18.406 1 76.12 104 GLY A C 1
ATOM 742 O O . GLY A 1 104 ? 20.391 -19.578 -18.125 1 76.12 104 GLY A O 1
ATOM 743 N N . VAL A 1 105 ? 18.828 -21.141 -18.469 1 81.94 105 VAL A N 1
ATOM 744 C CA . VAL A 1 105 ? 17.766 -20.438 -17.766 1 81.94 105 VAL A CA 1
ATOM 745 C C . VAL A 1 105 ? 17.641 -20.969 -16.344 1 81.94 105 VAL A C 1
ATOM 747 O O . VAL A 1 105 ? 17.625 -22.188 -16.125 1 81.94 105 VAL A O 1
ATOM 750 N N . PRO A 1 106 ? 17.703 -20.047 -15.398 1 89.38 106 PRO A N 1
ATOM 751 C CA . PRO A 1 106 ? 17.562 -20.516 -14.016 1 89.38 106 PRO A CA 1
ATOM 752 C C . PRO A 1 106 ? 16.172 -21.078 -13.711 1 89.38 106 PRO A C 1
ATOM 754 O O . PRO A 1 106 ? 15.172 -20.453 -14.047 1 89.38 106 PRO A O 1
ATOM 757 N N . PHE A 1 107 ? 16.141 -22.234 -13.156 1 93.31 107 PHE A N 1
ATOM 758 C CA . PHE A 1 107 ? 14.914 -22.875 -12.719 1 93.31 107 PHE A CA 1
ATOM 759 C C . PHE A 1 107 ? 14.836 -22.938 -11.203 1 93.31 107 PHE A C 1
ATOM 761 O O . PHE A 1 107 ? 15.867 -22.969 -10.523 1 93.31 107 PHE A O 1
ATOM 768 N N . GLY A 1 108 ? 13.695 -22.766 -10.656 1 95.38 108 GLY A N 1
ATOM 769 C CA . GLY A 1 108 ? 13.414 -22.984 -9.242 1 95.38 108 GLY A CA 1
ATOM 770 C C . GLY A 1 108 ? 12.148 -23.781 -9 1 95.38 108 GLY A C 1
ATOM 771 O O . GLY A 1 108 ? 11.055 -23.359 -9.391 1 95.38 108 GLY A O 1
ATOM 772 N N . LEU A 1 109 ? 12.297 -25 -8.398 1 96.06 109 LEU A N 1
ATOM 773 C CA . LEU A 1 109 ? 11.148 -25.875 -8.18 1 96.06 109 LEU A CA 1
ATOM 774 C C . LEU A 1 109 ? 11.07 -26.328 -6.73 1 96.06 109 LEU A C 1
ATOM 776 O O . LEU A 1 109 ? 12.078 -26.766 -6.156 1 96.06 109 LEU A O 1
ATOM 780 N N . GLY A 1 110 ? 9.922 -26.094 -6.133 1 96.5 110 GLY A N 1
ATOM 781 C CA . GLY A 1 110 ? 9.648 -26.688 -4.832 1 96.5 110 GLY A CA 1
ATOM 782 C C . GLY A 1 110 ? 9.164 -28.125 -4.926 1 96.5 110 GLY A C 1
ATOM 783 O O . GLY A 1 110 ? 8.242 -28.438 -5.684 1 96.5 110 GLY A O 1
ATOM 784 N N . LEU A 1 111 ? 9.773 -29.047 -4.152 1 95.38 111 LEU A N 1
ATOM 785 C CA . LEU A 1 111 ? 9.469 -30.469 -4.203 1 95.38 111 LEU A CA 1
ATOM 786 C C . LEU A 1 111 ? 8.93 -30.953 -2.865 1 95.38 111 LEU A C 1
ATOM 788 O O . LEU A 1 111 ? 9.461 -30.609 -1.811 1 95.38 111 LEU A O 1
ATOM 792 N N . CYS A 1 112 ? 7.852 -31.609 -2.969 1 94.19 112 CYS A N 1
ATOM 793 C CA . CYS A 1 112 ? 7.32 -32.312 -1.809 1 94.19 112 CYS A CA 1
ATOM 794 C C . CYS A 1 112 ? 7.633 -33.812 -1.883 1 94.19 112 CYS A C 1
ATOM 796 O O . CYS A 1 112 ? 7.07 -34.531 -2.715 1 94.19 112 CYS A O 1
ATOM 798 N N . LEU A 1 113 ? 8.523 -34.281 -1.026 1 92.94 113 LEU A N 1
ATOM 799 C CA . LEU A 1 113 ? 9.023 -35.656 -1.07 1 92.94 113 LEU A CA 1
ATOM 800 C C . LEU A 1 113 ? 8.883 -36.344 0.289 1 92.94 113 LEU A C 1
ATOM 802 O O . LEU A 1 113 ? 8.672 -35.656 1.302 1 92.94 113 LEU A O 1
ATOM 806 N N . PRO A 1 114 ? 8.945 -37.656 0.241 1 91.12 114 PRO A N 1
ATOM 807 C CA . PRO A 1 114 ? 8.969 -38.344 1.531 1 91.12 114 PRO A CA 1
ATOM 808 C C . PRO A 1 114 ? 10.18 -37.969 2.383 1 91.12 114 PRO A C 1
ATOM 810 O O . PRO A 1 114 ? 11.242 -37.656 1.846 1 91.12 114 PRO A O 1
ATOM 813 N N . GLU A 1 115 ? 10.008 -38.031 3.596 1 89.44 115 GLU A N 1
ATOM 814 C CA . GLU A 1 115 ? 11.039 -37.625 4.543 1 89.44 115 GLU A CA 1
ATOM 815 C C . GLU A 1 115 ? 12.328 -38.406 4.328 1 89.44 115 GLU A C 1
ATOM 817 O O . GLU A 1 115 ? 13.414 -37.938 4.652 1 89.44 115 GLU A O 1
ATOM 822 N N . ALA A 1 116 ? 12.219 -39.594 3.758 1 88.56 116 ALA A N 1
ATOM 823 C CA . ALA A 1 116 ? 13.367 -40.438 3.521 1 88.56 116 ALA A CA 1
ATOM 824 C C . ALA A 1 116 ? 14.258 -39.906 2.412 1 88.56 116 ALA A C 1
ATOM 826 O O . ALA A 1 116 ? 15.414 -40.281 2.281 1 88.56 116 ALA A O 1
ATOM 827 N N . CYS A 1 117 ? 13.68 -38.969 1.66 1 89.12 117 CYS A N 1
ATOM 828 C CA . CYS A 1 117 ? 14.445 -38.375 0.572 1 89.12 117 CYS A CA 1
ATOM 829 C C . CYS A 1 117 ? 15.227 -37.156 1.056 1 89.12 117 CYS A C 1
ATOM 831 O O . CYS A 1 117 ? 14.648 -36.25 1.667 1 89.12 117 CYS A O 1
ATOM 833 N N . GLY A 1 118 ? 16.484 -37.125 0.808 1 85.19 118 GLY A N 1
ATOM 834 C CA . GLY A 1 118 ? 17.312 -36 1.215 1 85.19 118 GLY A CA 1
ATOM 835 C C . GLY A 1 118 ? 17.734 -35.094 0.054 1 85.19 118 GLY A C 1
ATOM 836 O O . GLY A 1 118 ? 17.328 -35.344 -1.087 1 85.19 118 GLY A O 1
ATOM 837 N N . ASP A 1 119 ? 18.562 -34.094 0.322 1 85.88 119 ASP A N 1
ATOM 838 C CA . ASP A 1 119 ? 19.047 -33.125 -0.661 1 85.88 119 ASP A CA 1
ATOM 839 C C . ASP A 1 119 ? 19.891 -33.812 -1.735 1 85.88 119 ASP A C 1
ATOM 841 O O . ASP A 1 119 ? 19.844 -33.438 -2.904 1 85.88 119 ASP A O 1
ATOM 845 N N . ALA A 1 120 ? 20.562 -34.812 -1.383 1 86.81 120 ALA A N 1
ATOM 846 C CA . ALA A 1 120 ? 21.469 -35.5 -2.303 1 86.81 120 ALA A CA 1
ATOM 847 C C . ALA A 1 120 ? 20.688 -36.312 -3.324 1 86.81 120 ALA A C 1
ATOM 849 O O . ALA A 1 120 ? 21.188 -36.625 -4.402 1 86.81 120 ALA A O 1
ATOM 850 N N . ASP A 1 121 ? 19.469 -36.531 -3.031 1 90 121 ASP A N 1
ATOM 851 C CA . ASP A 1 121 ? 18.656 -37.406 -3.893 1 90 121 ASP A CA 1
ATOM 852 C C . ASP A 1 121 ? 17.969 -36.594 -4.984 1 90 121 ASP A C 1
ATOM 854 O O . ASP A 1 121 ? 17.5 -37.125 -5.984 1 90 121 ASP A O 1
ATOM 858 N N . VAL A 1 122 ? 17.922 -35.312 -4.824 1 91.56 122 VAL A N 1
ATOM 859 C CA . VAL A 1 122 ? 17.078 -34.469 -5.645 1 91.56 122 VAL A CA 1
ATOM 860 C C . VAL A 1 122 ? 17.594 -34.469 -7.086 1 91.56 122 VAL A C 1
ATOM 862 O O . VAL A 1 122 ? 16.812 -34.625 -8.031 1 91.56 122 VAL A O 1
ATOM 865 N N . PRO A 1 123 ? 18.906 -34.312 -7.332 1 90.31 123 PRO A N 1
ATOM 866 C CA . PRO A 1 123 ? 19.359 -34.344 -8.727 1 90.31 123 PRO A CA 1
ATOM 867 C C . PRO A 1 123 ? 19.031 -35.656 -9.43 1 90.31 123 PRO A C 1
ATOM 869 O O . PRO A 1 123 ? 18.625 -35.656 -10.594 1 90.31 123 PRO A O 1
ATOM 872 N N . ALA A 1 124 ? 19.125 -36.688 -8.695 1 86.62 124 ALA A N 1
ATOM 873 C CA . ALA A 1 124 ? 18.797 -38 -9.273 1 86.62 124 ALA A CA 1
ATOM 874 C C . ALA A 1 124 ? 17.312 -38.125 -9.547 1 86.62 124 ALA A C 1
ATOM 876 O O . ALA A 1 124 ? 16.906 -38.688 -10.562 1 86.62 124 ALA A O 1
ATOM 877 N N . ILE A 1 125 ? 16.609 -37.594 -8.688 1 87.31 125 ILE A N 1
ATOM 878 C CA . ILE A 1 125 ? 15.156 -37.656 -8.828 1 87.31 125 ILE A CA 1
ATOM 879 C C . ILE A 1 125 ? 14.719 -36.812 -10.023 1 87.31 125 ILE A C 1
ATOM 881 O O . ILE A 1 125 ? 13.914 -37.281 -10.844 1 87.31 125 ILE A O 1
ATOM 885 N N . LEU A 1 126 ? 15.281 -35.656 -10.172 1 90.25 126 LEU A N 1
ATOM 886 C CA . LEU A 1 126 ? 14.859 -34.75 -11.219 1 90.25 126 LEU A CA 1
ATOM 887 C C . LEU A 1 126 ? 15.352 -35.188 -12.586 1 90.25 126 LEU A C 1
ATOM 889 O O . LEU A 1 126 ? 14.82 -34.781 -13.609 1 90.25 126 LEU A O 1
ATOM 893 N N . ASN A 1 127 ? 16.281 -36 -12.594 1 84.44 127 ASN A N 1
ATOM 894 C CA . ASN A 1 127 ? 16.766 -36.562 -13.852 1 84.44 127 ASN A CA 1
ATOM 895 C C . ASN A 1 127 ? 16.203 -37.969 -14.094 1 84.44 127 ASN A C 1
ATOM 897 O O . ASN A 1 127 ? 16.562 -38.625 -15.078 1 84.44 127 ASN A O 1
ATOM 901 N N . SER A 1 128 ? 15.297 -38.344 -13.273 1 82.44 128 SER A N 1
ATOM 902 C CA . SER A 1 128 ? 14.672 -39.656 -13.414 1 82.44 128 SER A CA 1
ATOM 903 C C . SER A 1 128 ? 13.414 -39.594 -14.273 1 82.44 128 SER A C 1
ATOM 905 O O . SER A 1 128 ? 12.883 -38.5 -14.5 1 82.44 128 SER A O 1
ATOM 907 N N . PRO A 1 129 ? 12.961 -40.719 -14.758 1 78.25 129 PRO A N 1
ATOM 908 C CA . PRO A 1 129 ? 11.711 -40.75 -15.523 1 78.25 129 PRO A CA 1
ATOM 909 C C . PRO A 1 129 ? 10.5 -40.312 -14.688 1 78.25 129 PRO A C 1
ATOM 911 O O . PRO A 1 129 ? 9.516 -39.812 -15.234 1 78.25 129 PRO A O 1
ATOM 914 N N . LEU A 1 130 ? 10.656 -40.469 -13.422 1 76.56 130 LEU A N 1
ATOM 915 C CA . LEU A 1 130 ? 9.57 -40.062 -12.547 1 76.56 130 LEU A CA 1
ATOM 916 C C . LEU A 1 130 ? 9.375 -38.531 -12.625 1 76.56 130 LEU A C 1
ATOM 918 O O . LEU A 1 130 ? 8.242 -38.062 -12.656 1 76.56 130 LEU A O 1
ATOM 922 N N . ALA A 1 131 ? 10.453 -37.906 -12.586 1 80.81 131 ALA A N 1
ATOM 923 C CA . ALA A 1 131 ? 10.383 -36.469 -12.648 1 80.81 131 ALA A CA 1
ATOM 924 C C . ALA A 1 131 ? 9.781 -36 -13.977 1 80.81 131 ALA A C 1
ATOM 926 O O . ALA A 1 131 ? 9.047 -35 -14.016 1 80.81 131 ALA A O 1
ATOM 927 N N . LEU A 1 132 ? 10.062 -36.688 -14.984 1 80.12 132 LEU A N 1
ATOM 928 C CA . LEU A 1 132 ? 9.547 -36.344 -16.297 1 80.12 132 LEU A CA 1
ATOM 929 C C . LEU A 1 132 ? 8.047 -36.594 -16.391 1 80.12 132 LEU A C 1
ATOM 931 O O . LEU A 1 132 ? 7.34 -35.906 -17.125 1 80.12 132 LEU A O 1
ATOM 935 N N . GLN A 1 133 ? 7.625 -37.5 -15.555 1 78 133 GLN A N 1
ATOM 936 C CA . GLN A 1 133 ? 6.188 -37.75 -15.484 1 78 133 GLN A CA 1
ATOM 937 C C . GLN A 1 133 ? 5.473 -36.688 -14.664 1 78 133 GLN A C 1
ATOM 939 O O . GLN A 1 133 ? 4.32 -36.344 -14.945 1 78 133 GLN A O 1
ATOM 944 N N . LEU A 1 134 ? 6.191 -36.219 -13.742 1 81.75 134 LEU A N 1
ATOM 945 C CA . LEU A 1 134 ? 5.602 -35.219 -12.867 1 81.75 134 LEU A CA 1
ATOM 946 C C . LEU A 1 134 ? 5.668 -33.844 -13.508 1 81.75 134 LEU A C 1
ATOM 948 O O . LEU A 1 134 ? 4.734 -33.031 -13.375 1 81.75 134 LEU A O 1
ATOM 952 N N . ILE A 1 135 ? 6.805 -33.594 -14.125 1 88.19 135 ILE A N 1
ATOM 953 C CA . ILE A 1 135 ? 7.07 -32.312 -14.766 1 88.19 135 ILE A CA 1
ATOM 954 C C . ILE A 1 135 ? 7.535 -32.562 -16.203 1 88.19 135 ILE A C 1
ATOM 956 O O . ILE A 1 135 ? 8.727 -32.438 -16.5 1 88.19 135 ILE A O 1
ATOM 960 N N . PRO A 1 136 ? 6.621 -32.719 -17.047 1 83.5 136 PRO A N 1
ATOM 961 C CA . PRO A 1 136 ? 6.961 -33.125 -18.406 1 83.5 136 PRO A CA 1
ATOM 962 C C . PRO A 1 136 ? 7.836 -32.094 -19.125 1 83.5 136 PRO A C 1
ATOM 964 O O . PRO A 1 136 ? 8.625 -32.438 -20 1 83.5 136 PRO A O 1
ATOM 967 N N . ASP A 1 137 ? 7.789 -30.891 -18.781 1 86.5 137 ASP A N 1
ATOM 968 C CA . ASP A 1 137 ? 8.523 -29.812 -19.453 1 86.5 137 ASP A CA 1
ATOM 969 C C . ASP A 1 137 ? 10.031 -29.984 -19.266 1 86.5 137 ASP A C 1
ATOM 971 O O . ASP A 1 137 ? 10.82 -29.422 -20.016 1 86.5 137 ASP A O 1
ATOM 975 N N . LEU A 1 138 ? 10.422 -30.719 -18.266 1 87.25 138 LEU A N 1
ATOM 976 C CA . LEU A 1 138 ? 11.836 -30.906 -17.984 1 87.25 138 LEU A CA 1
ATOM 977 C C . LEU A 1 138 ? 12.508 -31.734 -19.078 1 87.25 138 LEU A C 1
ATOM 979 O O . LEU A 1 138 ? 13.734 -31.734 -19.188 1 87.25 138 LEU A O 1
ATOM 983 N N . SER A 1 139 ? 11.711 -32.469 -19.828 1 81.19 139 SER A N 1
ATOM 984 C CA . SER A 1 139 ? 12.258 -33.344 -20.859 1 81.19 139 SER A CA 1
ATOM 985 C C . SER A 1 139 ? 12.945 -32.531 -21.969 1 81.19 139 SER A C 1
ATOM 987 O O . SER A 1 139 ? 13.828 -33.031 -22.656 1 81.19 139 SER A O 1
ATOM 989 N N . ALA A 1 140 ? 12.609 -31.297 -22.094 1 78.94 140 ALA A N 1
ATOM 990 C CA . ALA A 1 140 ? 13.156 -30.453 -23.156 1 78.94 140 ALA A CA 1
ATOM 991 C C . ALA A 1 140 ? 14.469 -29.812 -22.719 1 78.94 140 ALA A C 1
ATOM 993 O O . ALA A 1 140 ? 15.172 -29.219 -23.531 1 78.94 140 ALA A O 1
ATOM 994 N N . PHE A 1 141 ? 14.859 -30.141 -21.438 1 84.75 141 PHE A N 1
ATOM 995 C CA . PHE A 1 141 ? 16.016 -29.406 -20.906 1 84.75 141 PHE A CA 1
ATOM 996 C C . PHE A 1 141 ? 17.031 -30.375 -20.297 1 84.75 141 PHE A C 1
ATOM 998 O O . PHE A 1 141 ? 16.672 -31.453 -19.859 1 84.75 141 PHE A O 1
ATOM 1005 N N . SER A 1 142 ? 18.297 -29.953 -20.438 1 86.31 142 SER A N 1
ATOM 1006 C CA . SER A 1 142 ? 19.359 -30.562 -19.641 1 86.31 142 SER A CA 1
ATOM 1007 C C . SER A 1 142 ? 19.641 -29.781 -18.375 1 86.31 142 SER A C 1
ATOM 1009 O O . SER A 1 142 ? 19.891 -28.562 -18.422 1 86.31 142 SER A O 1
ATOM 1011 N N . LEU A 1 143 ? 19.547 -30.484 -17.281 1 90 143 LEU A N 1
ATOM 1012 C CA . LEU A 1 143 ? 19.656 -29.812 -16 1 90 143 LEU A CA 1
ATOM 1013 C C . LEU A 1 143 ? 21.078 -29.891 -15.461 1 90 143 LEU A C 1
ATOM 1015 O O . LEU A 1 143 ? 21.734 -30.922 -15.594 1 90 143 LEU A O 1
ATOM 1019 N N . SER A 1 144 ? 21.547 -28.703 -14.961 1 89.31 144 SER A N 1
ATOM 1020 C CA . SER A 1 144 ? 22.875 -28.625 -14.352 1 89.31 144 SER A CA 1
ATOM 1021 C C . SER A 1 144 ? 22.875 -27.656 -13.18 1 89.31 144 SER A C 1
ATOM 1023 O O . SER A 1 144 ? 21.875 -27 -12.898 1 89.31 144 SER A O 1
ATOM 1025 N N . ASN A 1 145 ? 23.922 -27.656 -12.312 1 90.44 145 ASN A N 1
ATOM 1026 C CA . ASN A 1 145 ? 24.156 -26.719 -11.219 1 90.44 145 ASN A CA 1
ATOM 1027 C C . ASN A 1 145 ? 23.047 -26.766 -10.188 1 90.44 145 ASN A C 1
ATOM 1029 O O . ASN A 1 145 ? 22.438 -25.734 -9.883 1 90.44 145 ASN A O 1
ATOM 1033 N N . PHE A 1 146 ? 22.906 -27.875 -9.586 1 92.56 146 PHE A N 1
ATOM 1034 C CA . PHE A 1 146 ? 21.844 -28.094 -8.609 1 92.56 146 PHE A CA 1
ATOM 1035 C C . PHE A 1 146 ? 22.219 -27.484 -7.262 1 92.56 146 PHE A C 1
ATOM 1037 O O . PHE A 1 146 ? 23.359 -27.609 -6.812 1 92.56 146 PHE A O 1
ATOM 1044 N N . HIS A 1 147 ? 21.359 -26.688 -6.746 1 92.75 147 HIS A N 1
ATOM 1045 C CA . HIS A 1 147 ? 21.406 -26.219 -5.367 1 92.75 147 HIS A CA 1
ATOM 1046 C C . HIS A 1 147 ? 20.094 -26.484 -4.645 1 92.75 147 HIS A C 1
ATOM 1048 O O . HIS A 1 147 ? 19.047 -25.984 -5.043 1 92.75 147 HIS A O 1
ATOM 1054 N N . VAL A 1 148 ? 20.141 -27.328 -3.615 1 93.94 148 VAL A N 1
ATOM 1055 C CA . VAL A 1 148 ? 18.922 -27.734 -2.912 1 93.94 148 VAL A CA 1
ATOM 1056 C C . VAL A 1 148 ? 18.938 -27.156 -1.495 1 93.94 148 VAL A C 1
ATOM 1058 O O . VAL A 1 148 ? 19.953 -27.219 -0.807 1 93.94 148 VAL A O 1
ATOM 1061 N N . THR A 1 149 ? 17.844 -26.547 -1.131 1 91.94 149 THR A N 1
ATOM 1062 C CA . THR A 1 149 ? 17.703 -26 0.213 1 91.94 149 THR A CA 1
ATOM 1063 C C . THR A 1 149 ? 16.516 -26.625 0.939 1 91.94 149 THR A C 1
ATOM 1065 O O . THR A 1 149 ? 15.484 -26.922 0.325 1 91.94 149 THR A O 1
ATOM 1068 N N . ASP A 1 150 ? 16.719 -26.875 2.219 1 90.88 150 ASP A N 1
ATOM 1069 C CA . ASP A 1 150 ? 15.656 -27.297 3.129 1 90.88 150 ASP A CA 1
ATOM 1070 C C . ASP A 1 150 ? 15.172 -26.141 3.988 1 90.88 150 ASP A C 1
ATOM 1072 O O . ASP A 1 150 ? 15.852 -25.734 4.941 1 90.88 150 ASP A O 1
ATOM 1076 N N . PRO A 1 151 ? 14.016 -25.672 3.711 1 89.75 151 PRO A N 1
ATOM 1077 C CA . PRO A 1 151 ? 13.57 -24.438 4.363 1 89.75 151 PRO A CA 1
ATOM 1078 C C . PRO A 1 151 ? 13.148 -24.656 5.816 1 89.75 151 PRO A C 1
ATOM 1080 O O . PRO A 1 151 ? 12.82 -23.703 6.523 1 89.75 151 PRO A O 1
ATOM 1083 N N . VAL A 1 152 ? 13.094 -25.797 6.34 1 87 152 VAL A N 1
ATOM 1084 C CA . VAL A 1 152 ? 12.75 -26.062 7.73 1 87 152 VAL A CA 1
ATOM 1085 C C . VAL A 1 152 ? 14 -26.484 8.5 1 87 152 VAL A C 1
ATOM 1087 O O . VAL A 1 152 ? 14.492 -25.75 9.352 1 87 152 VAL A O 1
ATOM 1090 N N . ALA A 1 153 ? 14.641 -27.5 8.031 1 84 153 ALA A N 1
ATOM 1091 C CA . ALA A 1 153 ? 15.805 -28.031 8.742 1 84 153 ALA A CA 1
ATOM 1092 C C . ALA A 1 153 ? 17.031 -27.156 8.523 1 84 153 ALA A C 1
ATOM 1094 O O . ALA A 1 153 ? 17.938 -27.125 9.367 1 84 153 ALA A O 1
ATOM 1095 N N . GLY A 1 154 ? 17.016 -26.438 7.492 1 87.25 154 GLY A N 1
ATOM 1096 C CA . GLY A 1 154 ? 18.203 -25.656 7.148 1 87.25 154 GLY A CA 1
ATOM 1097 C C . GLY A 1 154 ? 18.219 -24.297 7.82 1 87.25 154 GLY A C 1
ATOM 1098 O O . GLY A 1 154 ? 19.203 -23.547 7.691 1 87.25 154 GLY A O 1
ATOM 1099 N N . LEU A 1 155 ? 17.281 -23.953 8.594 1 91.06 155 LEU A N 1
ATOM 1100 C CA . LEU A 1 155 ? 17.188 -22.641 9.219 1 91.06 155 LEU A CA 1
ATOM 1101 C C . LEU A 1 155 ? 18.078 -22.562 10.445 1 91.06 155 LEU A C 1
ATOM 1103 O O . LEU A 1 155 ? 18.094 -23.469 11.273 1 91.06 155 LEU A O 1
ATOM 1107 N N . ILE A 1 156 ? 18.828 -21.516 10.5 1 94.19 156 ILE A N 1
ATOM 1108 C CA . ILE A 1 156 ? 19.656 -21.234 11.664 1 94.19 156 ILE A CA 1
ATOM 1109 C C . ILE A 1 156 ? 18.812 -20.641 12.781 1 94.19 156 ILE A C 1
ATOM 1111 O O . ILE A 1 156 ? 17.953 -19.781 12.531 1 94.19 156 ILE A O 1
ATOM 1115 N N . GLN A 1 157 ? 19.062 -21.062 13.969 1 94.44 157 GLN A N 1
ATOM 1116 C CA . GLN A 1 157 ? 18.312 -20.594 15.125 1 94.44 157 GLN A CA 1
ATOM 1117 C C . GLN A 1 157 ? 18.891 -19.281 15.672 1 94.44 157 GLN A C 1
ATOM 1119 O O . GLN A 1 157 ? 20.047 -18.969 15.43 1 94.44 157 GLN A O 1
ATOM 1124 N N . PRO A 1 158 ? 18.062 -18.547 16.391 1 95.62 158 PRO A N 1
ATOM 1125 C CA . PRO A 1 158 ? 18.531 -17.281 16.922 1 95.62 158 PRO A CA 1
ATOM 1126 C C . PRO A 1 158 ? 19.688 -17.438 17.906 1 95.62 158 PRO A C 1
ATOM 1128 O O . PRO A 1 158 ? 19.656 -18.328 18.766 1 95.62 158 PRO A O 1
ATOM 1131 N N . GLY A 1 159 ? 20.703 -16.609 17.766 1 94.88 159 GLY A N 1
ATOM 1132 C CA . GLY A 1 159 ? 21.875 -16.609 18.625 1 94.88 159 GLY A CA 1
ATOM 1133 C C . GLY A 1 159 ? 21.922 -15.43 19.578 1 94.88 159 GLY A C 1
ATOM 1134 O O . GLY A 1 159 ? 20.891 -14.812 19.859 1 94.88 159 GLY A O 1
ATOM 1135 N N . ALA A 1 160 ? 23.094 -15.148 20.062 1 95.62 160 ALA A N 1
ATOM 1136 C CA . ALA A 1 160 ? 23.328 -14.094 21.047 1 95.62 160 ALA A CA 1
ATOM 1137 C C . ALA A 1 160 ? 23.016 -12.719 20.453 1 95.62 160 ALA A C 1
ATOM 1139 O O . ALA A 1 160 ? 22.453 -11.859 21.141 1 95.62 160 ALA A O 1
ATOM 1140 N N . LEU A 1 161 ? 23.375 -12.539 19.25 1 95.94 161 LEU A N 1
ATOM 1141 C CA . LEU A 1 161 ? 23.156 -11.25 18.609 1 95.94 161 LEU A CA 1
ATOM 1142 C C . LEU A 1 161 ? 21.672 -10.914 18.547 1 95.94 161 LEU A C 1
ATOM 1144 O O . LEU A 1 161 ? 21.297 -9.75 18.672 1 95.94 161 LEU A O 1
ATOM 1148 N N . CYS A 1 162 ? 20.859 -11.883 18.25 1 97.06 162 CYS A N 1
ATOM 1149 C CA . CYS A 1 162 ? 19.406 -11.688 18.219 1 97.06 162 CYS A CA 1
ATOM 1150 C C . CYS A 1 162 ? 18.891 -11.188 19.562 1 97.06 162 CYS A C 1
ATOM 1152 O O . CYS A 1 162 ? 18.125 -10.227 19.609 1 97.06 162 CYS A O 1
ATOM 1154 N N . TRP A 1 163 ? 19.375 -11.711 20.641 1 97.31 163 TRP A N 1
ATOM 1155 C CA . TRP A 1 163 ? 18.922 -11.336 21.969 1 97.31 163 TRP A CA 1
ATOM 1156 C C . TRP A 1 163 ? 19.422 -9.945 22.359 1 97.31 163 TRP A C 1
ATOM 1158 O O . TRP A 1 163 ? 18.719 -9.195 23.047 1 97.31 163 TRP A O 1
ATOM 1168 N N . VAL A 1 164 ? 20.609 -9.672 21.922 1 97.5 164 VAL A N 1
ATOM 1169 C CA . VAL A 1 164 ? 21.125 -8.328 22.141 1 97.5 164 VAL A CA 1
ATOM 1170 C C . VAL A 1 164 ? 20.266 -7.309 21.422 1 97.5 164 VAL A C 1
ATOM 1172 O O . VAL A 1 164 ? 19.938 -6.25 21.969 1 97.5 164 VAL A O 1
ATOM 1175 N N . ALA A 1 165 ? 19.953 -7.656 20.203 1 98.06 165 ALA A N 1
ATOM 1176 C CA . ALA A 1 165 ? 19.125 -6.75 19.406 1 98.06 165 ALA A CA 1
ATOM 1177 C C . ALA A 1 165 ? 17.75 -6.562 20.047 1 98.06 165 ALA A C 1
ATOM 1179 O O . ALA A 1 165 ? 17.266 -5.438 20.172 1 98.06 165 ALA A O 1
ATOM 1180 N N . VAL A 1 166 ? 17.125 -7.629 20.484 1 98.06 166 VAL A N 1
ATOM 1181 C CA . VAL A 1 166 ? 15.805 -7.582 21.109 1 98.06 166 VAL A CA 1
ATOM 1182 C C . VAL A 1 166 ? 15.883 -6.805 22.422 1 98.06 166 VAL A C 1
ATOM 1184 O O . VAL A 1 166 ? 15.008 -5.984 22.719 1 98.06 166 VAL A O 1
ATOM 1187 N N . ALA A 1 167 ? 16.922 -7.035 23.188 1 98.06 167 ALA A N 1
ATOM 1188 C CA . ALA A 1 167 ? 17.125 -6.328 24.453 1 98.06 167 ALA A CA 1
ATOM 1189 C C . ALA A 1 167 ? 17.297 -4.828 24.219 1 98.06 167 ALA A C 1
ATOM 1191 O O . ALA A 1 167 ? 16.766 -4.008 24.969 1 98.06 167 ALA A O 1
ATOM 1192 N N . THR A 1 168 ? 18.094 -4.512 23.188 1 98.19 168 THR A N 1
ATOM 1193 C CA . THR A 1 168 ? 18.312 -3.109 22.859 1 98.19 168 THR A CA 1
ATOM 1194 C C . THR A 1 168 ? 17 -2.42 22.5 1 98.19 168 THR A C 1
ATOM 1196 O O . THR A 1 168 ? 16.719 -1.314 22.969 1 98.19 168 THR A O 1
ATOM 1199 N N . LEU A 1 169 ? 16.203 -3.043 21.688 1 98.12 169 LEU A N 1
ATOM 1200 C CA . LEU A 1 169 ? 14.922 -2.48 21.297 1 98.12 169 LEU A CA 1
ATOM 1201 C C . LEU A 1 169 ? 13.992 -2.361 22.5 1 98.12 169 LEU A C 1
ATOM 1203 O O . LEU A 1 169 ? 13.273 -1.369 22.641 1 98.12 169 LEU A O 1
ATOM 1207 N N . ALA A 1 170 ? 14.023 -3.373 23.375 1 97.94 170 ALA A N 1
ATOM 1208 C CA . ALA A 1 170 ? 13.195 -3.357 24.578 1 97.94 170 ALA A CA 1
ATOM 1209 C C . ALA A 1 170 ? 13.602 -2.227 25.516 1 97.94 170 ALA A C 1
ATOM 1211 O O . ALA A 1 170 ? 12.75 -1.566 26.109 1 97.94 170 ALA A O 1
ATOM 1212 N N . LEU A 1 171 ? 14.883 -2.043 25.625 1 97.69 171 LEU A N 1
ATOM 1213 C CA . LEU A 1 171 ? 15.391 -0.979 26.484 1 97.69 171 LEU A CA 1
ATOM 1214 C C . LEU A 1 171 ? 14.992 0.391 25.938 1 97.69 171 LEU A C 1
ATOM 1216 O O . LEU A 1 171 ? 14.578 1.267 26.703 1 97.69 171 LEU A O 1
ATOM 1220 N N . LEU A 1 172 ? 15.125 0.564 24.656 1 97.69 172 LEU A N 1
ATOM 1221 C CA . LEU A 1 172 ? 14.734 1.831 24.047 1 97.69 172 LEU A CA 1
ATOM 1222 C C . LEU A 1 172 ? 13.227 2.041 24.141 1 97.69 172 LEU A C 1
ATOM 1224 O O . LEU A 1 172 ? 12.766 3.158 24.391 1 97.69 172 LEU A O 1
ATOM 1228 N N . GLY A 1 173 ? 12.469 0.929 23.922 1 97.38 173 GLY A N 1
ATOM 1229 C CA . GLY A 1 173 ? 11.031 1.008 24.109 1 97.38 173 GLY A CA 1
ATOM 1230 C C . GLY A 1 173 ? 10.625 1.363 25.531 1 97.38 173 GLY A C 1
ATOM 1231 O O . GLY A 1 173 ? 9.711 2.168 25.734 1 97.38 173 GLY A O 1
ATOM 1232 N N . ALA A 1 174 ? 11.305 0.818 26.484 1 97.06 174 ALA A N 1
ATOM 1233 C CA . ALA A 1 174 ? 11.047 1.111 27.891 1 97.06 174 ALA A CA 1
ATOM 1234 C C . ALA A 1 174 ? 11.391 2.561 28.219 1 97.06 174 ALA A C 1
ATOM 1236 O O . ALA A 1 174 ? 10.68 3.211 29 1 97.06 174 ALA A O 1
ATOM 1237 N N . ALA A 1 175 ? 12.5 3.033 27.625 1 96.56 175 ALA A N 1
ATOM 1238 C CA . ALA A 1 175 ? 12.891 4.426 27.828 1 96.56 175 ALA A CA 1
ATOM 1239 C C . ALA A 1 175 ? 11.82 5.379 27.312 1 96.56 175 ALA A C 1
ATOM 1241 O O . ALA A 1 175 ? 11.516 6.387 27.953 1 96.56 175 ALA A O 1
ATOM 1242 N N . ILE A 1 176 ? 11.266 5.078 26.203 1 96.75 176 ILE A N 1
ATOM 1243 C CA . ILE A 1 176 ? 10.211 5.906 25.609 1 96.75 176 ILE A CA 1
ATOM 1244 C C . ILE A 1 176 ? 8.977 5.875 26.5 1 96.75 176 ILE A C 1
ATOM 1246 O O . ILE A 1 176 ? 8.406 6.918 26.828 1 96.75 176 ILE A O 1
ATOM 1250 N N . ALA A 1 177 ? 8.57 4.629 26.969 1 95.38 177 ALA A N 1
ATOM 1251 C CA . ALA A 1 177 ? 7.383 4.473 27.797 1 95.38 177 ALA A CA 1
ATOM 1252 C C . ALA A 1 177 ? 7.547 5.199 29.125 1 95.38 177 ALA A C 1
ATOM 1254 O O . ALA A 1 177 ? 6.652 5.93 29.562 1 95.38 177 ALA A O 1
ATOM 1255 N N . PHE A 1 178 ? 8.672 5.051 29.75 1 94.94 178 PHE A N 1
ATOM 1256 C CA . PHE A 1 178 ? 8.961 5.664 31.031 1 94.94 178 PHE A CA 1
ATOM 1257 C C . PHE A 1 178 ? 8.992 7.184 30.922 1 94.94 178 PHE A C 1
ATOM 1259 O O . PHE A 1 178 ? 8.383 7.887 31.734 1 94.94 178 PHE A O 1
ATOM 1266 N N . SER A 1 179 ? 9.703 7.621 29.891 1 95.12 179 SER A N 1
ATOM 1267 C CA . SER A 1 179 ? 9.828 9.062 29.703 1 95.12 179 SER A CA 1
ATOM 1268 C C . SER A 1 179 ? 8.477 9.688 29.359 1 95.12 179 SER A C 1
ATOM 1270 O O . SER A 1 179 ? 8.172 10.797 29.797 1 95.12 179 SER A O 1
ATOM 1272 N N . THR A 1 180 ? 7.715 9.047 28.594 1 92.69 180 THR A N 1
ATOM 1273 C CA . THR A 1 180 ? 6.406 9.562 28.203 1 92.69 180 THR A CA 1
ATOM 1274 C C . THR A 1 180 ? 5.469 9.609 29.406 1 92.69 180 THR A C 1
ATOM 1276 O O . THR A 1 180 ? 4.75 10.594 29.594 1 92.69 180 THR A O 1
ATOM 1279 N N . LEU A 1 181 ? 5.457 8.562 30.25 1 89.62 181 LEU A N 1
ATOM 1280 C CA . LEU A 1 181 ? 4.629 8.523 31.453 1 89.62 181 LEU A CA 1
ATOM 1281 C C . LEU A 1 181 ? 5.039 9.617 32.438 1 89.62 181 LEU A C 1
ATOM 1283 O O . LEU A 1 181 ? 4.188 10.258 33.062 1 89.62 181 LEU A O 1
ATOM 1287 N N . ARG A 1 182 ? 6.289 9.812 32.594 1 89.69 182 ARG A N 1
ATOM 1288 C CA . ARG A 1 182 ? 6.793 10.836 33.5 1 89.69 182 ARG A CA 1
ATOM 1289 C C . ARG A 1 182 ? 6.41 12.234 33.031 1 89.69 182 ARG A C 1
ATOM 1291 O O . ARG A 1 182 ? 6.086 13.102 33.844 1 89.69 182 ARG A O 1
ATOM 1298 N N . MET A 1 183 ? 6.527 12.398 31.703 1 87.44 183 MET A N 1
ATOM 1299 C CA . MET A 1 183 ? 6.156 13.695 31.156 1 87.44 183 MET A CA 1
ATOM 1300 C C . MET A 1 183 ? 4.66 13.961 31.328 1 87.44 183 MET A C 1
ATOM 1302 O O . MET A 1 183 ? 4.25 15.086 31.609 1 87.44 183 MET A O 1
ATOM 1306 N N . CYS A 1 184 ? 3.836 12.953 31.156 1 83.44 184 CYS A N 1
ATOM 1307 C CA . CYS A 1 184 ? 2.393 13.086 31.312 1 83.44 184 CYS A CA 1
ATOM 1308 C C . CYS A 1 184 ? 2.029 13.352 32.781 1 83.44 184 CYS A C 1
ATOM 1310 O O . CYS A 1 184 ? 1.144 14.164 33.062 1 83.44 184 CYS A O 1
ATOM 1312 N N . ARG A 1 185 ? 2.68 12.758 33.719 1 82.62 185 ARG A N 1
ATOM 1313 C CA . ARG A 1 185 ? 2.438 12.977 35.125 1 82.62 185 ARG A CA 1
ATOM 1314 C C . ARG A 1 185 ? 2.861 14.383 35.562 1 82.62 185 ARG A C 1
ATOM 1316 O O . ARG A 1 185 ? 2.188 15.023 36.344 1 82.62 185 ARG A O 1
ATOM 1323 N N . ALA A 1 186 ? 3.959 14.781 35 1 81.88 186 ALA A N 1
ATOM 1324 C CA . ALA A 1 186 ? 4.445 16.125 35.312 1 81.88 186 ALA A CA 1
ATOM 1325 C C . ALA A 1 186 ? 3.469 17.188 34.812 1 81.88 186 ALA A C 1
ATOM 1327 O O . ALA A 1 186 ? 3.283 18.219 35.469 1 81.88 186 ALA A O 1
ATOM 1328 N N . ARG A 1 187 ? 2.875 16.984 33.75 1 76.88 187 ARG A N 1
ATOM 1329 C CA . ARG A 1 187 ? 1.9 17.922 33.188 1 76.88 187 ARG A CA 1
ATOM 1330 C C . ARG A 1 187 ? 0.658 18 34.062 1 76.88 187 ARG A C 1
ATOM 1332 O O . ARG A 1 187 ? 0.096 19.078 34.281 1 76.88 187 ARG A O 1
ATOM 1339 N N . VAL A 1 188 ? 0.192 16.906 34.594 1 73 188 VAL A N 1
ATOM 1340 C CA . VAL A 1 188 ? -0.989 16.859 35.469 1 73 188 VAL A CA 1
ATOM 1341 C C . VAL A 1 188 ? -0.69 17.531 36.812 1 73 188 VAL A C 1
ATOM 1343 O O . VAL A 1 188 ? -1.525 18.266 37.312 1 73 188 VAL A O 1
ATOM 1346 N N . GLU A 1 189 ? 0.504 17.297 37.281 1 73.81 189 GLU A N 1
ATOM 1347 C CA . GLU A 1 189 ? 0.898 17.875 38.562 1 73.81 189 GLU A CA 1
ATOM 1348 C C . GLU A 1 189 ? 1.022 19.391 38.469 1 73.81 189 GLU A C 1
ATOM 1350 O O . GLU A 1 189 ? 0.641 20.125 39.375 1 73.81 189 GLU A O 1
ATOM 1355 N N . THR A 1 190 ? 1.598 19.797 37.344 1 72.25 190 THR A N 1
ATOM 1356 C CA . THR A 1 190 ? 1.759 21.234 37.125 1 72.25 190 THR A CA 1
ATOM 1357 C C . THR A 1 190 ? 0.402 21.922 36.969 1 72.25 190 THR A C 1
ATOM 1359 O O . THR A 1 190 ? 0.22 23.047 37.406 1 72.25 190 THR A O 1
ATOM 1362 N N . SER A 1 191 ? -0.463 21.281 36.312 1 66.25 191 SER A N 1
ATOM 1363 C CA . SER A 1 191 ? -1.792 21.859 36.156 1 66.25 191 SER A CA 1
ATOM 1364 C C . SER A 1 191 ? -2.535 21.953 37.469 1 66.25 191 SER A C 1
ATOM 1366 O O . SER A 1 191 ? -3.35 22.859 37.656 1 66.25 191 SER A O 1
ATOM 1368 N N . GLN A 1 192 ? -2.236 21.125 38.406 1 62.31 192 GLN A N 1
ATOM 1369 C CA . GLN A 1 192 ? -2.896 21.125 39.719 1 62.31 192 GLN A CA 1
ATOM 1370 C C . GLN A 1 192 ? -2.225 22.109 40.656 1 62.31 192 GLN A C 1
ATOM 1372 O O . GLN A 1 192 ? -2.883 22.703 41.531 1 62.31 192 GLN A O 1
ATOM 1377 N N . LEU A 1 193 ? -0.817 22.219 40.469 1 59.31 193 LEU A N 1
ATOM 1378 C CA . LEU A 1 193 ? -0.106 23.062 41.438 1 59.31 193 LEU A CA 1
ATOM 1379 C C . LEU A 1 193 ? 0.061 24.469 40.906 1 59.31 193 LEU A C 1
ATOM 1381 O O . LEU A 1 193 ? 0.73 24.688 39.875 1 59.31 193 LEU A O 1
ATOM 1385 N N . SER A 1 194 ? -0.929 25.359 40.781 1 56.44 194 SER A N 1
ATOM 1386 C CA . SER A 1 194 ? -1.05 26.734 40.312 1 56.44 194 SER A CA 1
ATOM 1387 C C . SER A 1 194 ? 0.267 27.484 40.469 1 56.44 194 SER A C 1
ATOM 1389 O O . SER A 1 194 ? 0.448 28.562 39.906 1 56.44 194 SER A O 1
ATOM 1391 N N . GLY A 1 195 ? 1.205 27.281 41.5 1 52.84 195 GLY A N 1
ATOM 1392 C CA . GLY A 1 195 ? 2.143 28.312 41.906 1 52.84 195 GLY A CA 1
ATOM 1393 C C . GLY A 1 195 ? 3.568 28.031 41.469 1 52.84 195 GLY A C 1
ATOM 1394 O O . GLY A 1 195 ? 4.422 28.922 41.5 1 52.84 195 GLY A O 1
ATOM 1395 N N . ALA A 1 196 ? 4.203 26.906 41.719 1 54.44 196 ALA A N 1
ATOM 1396 C CA . ALA A 1 196 ? 5.648 26.781 41.562 1 54.44 196 ALA A CA 1
ATOM 1397 C C . ALA A 1 196 ? 6.027 26.469 40.094 1 54.44 196 ALA A C 1
ATOM 1399 O O . ALA A 1 196 ? 5.301 25.766 39.406 1 54.44 196 ALA A O 1
ATOM 1400 N N . PRO A 1 197 ? 6.992 27.094 39.5 1 57.53 197 PRO A N 1
ATOM 1401 C CA . PRO A 1 197 ? 7.434 26.875 38.125 1 57.53 197 PRO A CA 1
ATOM 1402 C C . PRO A 1 197 ? 7.773 25.406 37.812 1 57.53 197 PRO A C 1
ATOM 1404 O O . PRO A 1 197 ? 8.422 24.75 38.656 1 57.53 197 PRO A O 1
ATOM 1407 N N . PRO A 1 198 ? 7.066 24.688 37.031 1 58.28 198 PRO A N 1
ATOM 1408 C CA . PRO A 1 198 ? 7.297 23.266 36.75 1 58.28 198 PRO A CA 1
ATOM 1409 C C . PRO A 1 198 ? 8.773 22.938 36.562 1 58.28 198 PRO A C 1
ATOM 1411 O O . PRO A 1 198 ? 9.492 23.672 35.875 1 58.28 198 PRO A O 1
ATOM 1414 N N . ARG A 1 199 ? 9.531 22.328 37.562 1 61.03 199 ARG A N 1
ATOM 1415 C CA . ARG A 1 199 ? 10.898 21.859 37.375 1 61.03 199 ARG A CA 1
ATOM 1416 C C . ARG A 1 199 ? 11.055 21.203 36 1 61.03 199 ARG A C 1
ATOM 1418 O O . ARG A 1 199 ? 10.227 20.391 35.594 1 61.03 199 ARG A O 1
ATOM 1425 N N . ALA A 1 200 ? 11.969 21.672 35.125 1 70.62 200 ALA A N 1
ATOM 1426 C CA . ALA A 1 200 ? 12.25 21.125 33.812 1 70.62 200 ALA A CA 1
ATOM 1427 C C . ALA A 1 200 ? 12.633 19.656 33.875 1 70.62 200 ALA A C 1
ATOM 1429 O O . ALA A 1 200 ? 13.492 19.281 34.688 1 70.62 200 ALA A O 1
ATOM 1430 N N . PRO A 1 201 ? 11.844 18.719 33.344 1 80.75 201 PRO A N 1
ATOM 1431 C CA . PRO A 1 201 ? 12.195 17.297 33.375 1 80.75 201 PRO A CA 1
ATOM 1432 C C . PRO A 1 201 ? 13.617 17.031 32.906 1 80.75 201 PRO A C 1
ATOM 1434 O O . PRO A 1 201 ? 14.188 17.844 32.188 1 80.75 201 PRO A O 1
ATOM 1437 N N . PRO A 1 202 ? 14.273 16 33.5 1 87.75 202 PRO A N 1
ATOM 1438 C CA . PRO A 1 202 ? 15.625 15.641 33.031 1 87.75 202 PRO A CA 1
ATOM 1439 C C . PRO A 1 202 ? 15.719 15.516 31.516 1 87.75 202 PRO A C 1
ATOM 1441 O O . PRO A 1 202 ? 14.734 15.164 30.859 1 87.75 202 PRO A O 1
ATOM 1444 N N . LEU A 1 203 ? 16.875 15.82 31.016 1 89.69 203 LEU A N 1
ATOM 1445 C CA . LEU A 1 203 ? 17.141 15.875 29.578 1 89.69 203 LEU A CA 1
ATOM 1446 C C . LEU A 1 203 ? 16.812 14.531 28.922 1 89.69 203 LEU A C 1
ATOM 1448 O O . LEU A 1 203 ? 16.297 14.5 27.797 1 89.69 203 LEU A O 1
ATOM 1452 N N . LEU A 1 204 ? 17.094 13.516 29.625 1 91.69 204 LEU A N 1
ATOM 1453 C CA . LEU A 1 204 ? 16.859 12.188 29.062 1 91.69 204 LEU A CA 1
ATOM 1454 C C . LEU A 1 204 ? 15.359 11.945 28.891 1 91.69 204 LEU A C 1
ATOM 1456 O O . LEU A 1 204 ? 14.938 11.305 27.922 1 91.69 204 LEU A O 1
ATOM 1460 N N . ASN A 1 205 ? 14.594 12.414 29.781 1 92.56 205 ASN A N 1
ATOM 1461 C CA . ASN A 1 205 ? 13.141 12.266 29.672 1 92.56 205 ASN A CA 1
ATOM 1462 C C . ASN A 1 205 ? 12.57 13.133 28.562 1 92.56 205 ASN A C 1
ATOM 1464 O O . ASN A 1 205 ? 11.617 12.742 27.875 1 92.56 205 ASN A O 1
ATOM 1468 N N . GLN A 1 206 ? 13.219 14.227 28.344 1 90.94 206 GLN A N 1
ATOM 1469 C CA . GLN A 1 206 ? 12.773 15.102 27.266 1 90.94 206 GLN A CA 1
ATOM 1470 C C . GLN A 1 206 ? 13.117 14.516 25.891 1 90.94 206 GLN A C 1
ATOM 1472 O O . GLN A 1 206 ? 12.391 14.719 24.922 1 90.94 206 GLN A O 1
ATOM 1477 N N . ALA A 1 207 ? 14.195 13.828 25.922 1 94 207 ALA A N 1
ATOM 1478 C CA . ALA A 1 207 ? 14.695 13.305 24.656 1 94 207 ALA A CA 1
ATOM 1479 C C . ALA A 1 207 ? 13.867 12.109 24.188 1 94 207 ALA A C 1
ATOM 1481 O O . ALA A 1 207 ? 13.578 11.977 22.984 1 94 207 ALA A O 1
ATOM 1482 N N . PHE A 1 208 ? 13.391 11.234 25.109 1 96.25 208 PHE A N 1
ATOM 1483 C CA . PHE A 1 208 ? 12.773 9.977 24.719 1 96.25 208 PHE A CA 1
ATOM 1484 C C . PHE A 1 208 ? 11.258 10.062 24.812 1 96.25 208 PHE A C 1
ATOM 1486 O O . PHE A 1 208 ? 10.547 9.164 24.359 1 96.25 208 PHE A O 1
ATOM 1493 N N . ALA A 1 209 ? 10.75 11.18 25.344 1 95.12 209 ALA A N 1
ATOM 1494 C CA . ALA A 1 209 ? 9.305 11.312 25.484 1 95.12 209 ALA A CA 1
ATOM 1495 C C . ALA A 1 209 ? 8.633 11.539 24.141 1 95.12 209 ALA A C 1
ATOM 1497 O O . ALA A 1 209 ? 9.148 12.273 23.297 1 95.12 209 ALA A O 1
ATOM 1498 N N . LEU A 1 210 ? 7.41 10.93 23.953 1 92.44 210 LEU A N 1
ATOM 1499 C CA . LEU A 1 210 ? 6.668 11.07 22.703 1 92.44 210 LEU A CA 1
ATOM 1500 C C . LEU A 1 210 ? 5.953 12.422 22.656 1 92.44 210 LEU A C 1
ATOM 1502 O O . LEU A 1 210 ? 5.785 12.984 21.562 1 92.44 210 LEU A O 1
ATOM 1506 N N . VAL A 1 211 ? 5.535 12.875 23.812 1 87.69 211 VAL A N 1
ATOM 1507 C CA . VAL A 1 211 ? 4.703 14.078 23.875 1 87.69 211 VAL A CA 1
ATOM 1508 C C . VAL A 1 211 ? 5.461 15.195 24.594 1 87.69 211 VAL A C 1
ATOM 1510 O O . VAL A 1 211 ? 6.535 14.961 25.156 1 87.69 211 VAL A O 1
ATOM 1513 N N . GLY A 1 212 ? 4.949 16.453 24.484 1 83.81 212 GLY A N 1
ATOM 1514 C CA . GLY A 1 212 ? 5.605 17.609 25.078 1 83.81 212 GLY A CA 1
ATOM 1515 C C . GLY A 1 212 ? 6.191 18.547 24.031 1 83.81 212 GLY A C 1
ATOM 1516 O O . GLY A 1 212 ? 6.121 18.281 22.828 1 83.81 212 GLY A O 1
ATOM 1517 N N . ARG A 1 213 ? 6.812 19.594 24.438 1 82.5 213 ARG A N 1
ATOM 1518 C CA . ARG A 1 213 ? 7.363 20.609 23.547 1 82.5 213 ARG A CA 1
ATOM 1519 C C . ARG A 1 213 ? 8.492 20.047 22.703 1 82.5 213 ARG A C 1
ATOM 1521 O O . ARG A 1 213 ? 8.609 20.375 21.516 1 82.5 213 ARG A O 1
ATOM 1528 N N . ASN A 1 214 ? 9.266 19.109 23.281 1 86.5 214 ASN A N 1
ATOM 1529 C CA . ASN A 1 214 ? 10.375 18.5 22.562 1 86.5 214 ASN A CA 1
ATOM 1530 C C . ASN A 1 214 ? 10.117 17.016 22.281 1 86.5 214 ASN A C 1
ATOM 1532 O O . ASN A 1 214 ? 11.047 16.25 22.047 1 86.5 214 ASN A O 1
ATOM 1536 N N . GLY A 1 215 ? 8.883 16.734 22.469 1 91.06 215 GLY A N 1
ATOM 1537 C CA . GLY A 1 215 ? 8.523 15.344 22.25 1 91.06 215 GLY A CA 1
ATOM 1538 C C . GLY A 1 215 ? 8.852 14.867 20.844 1 91.06 215 GLY A C 1
ATOM 1539 O O . GLY A 1 215 ? 8.758 15.641 19.891 1 91.06 215 GLY A O 1
ATOM 1540 N N . THR A 1 216 ? 9.18 13.633 20.703 1 93.69 216 THR A N 1
ATOM 1541 C CA . THR A 1 216 ? 9.602 13.086 19.422 1 93.69 216 THR A CA 1
ATOM 1542 C C . THR A 1 216 ? 8.461 13.133 18.406 1 93.69 216 THR A C 1
ATOM 1544 O O . THR A 1 216 ? 8.664 13.492 17.25 1 93.69 216 THR A O 1
ATOM 1547 N N . MET A 1 217 ? 7.242 12.758 18.797 1 90.75 217 MET A N 1
ATOM 1548 C CA . MET A 1 217 ? 6.098 12.781 17.891 1 90.75 217 MET A CA 1
ATOM 1549 C C . MET A 1 217 ? 5.672 14.219 17.594 1 90.75 217 MET A C 1
ATOM 1551 O O . MET A 1 217 ? 5.242 14.516 16.484 1 90.75 217 MET A O 1
ATOM 1555 N N . THR A 1 218 ? 5.805 15.109 18.594 1 88.5 218 THR A N 1
ATOM 1556 C CA . THR A 1 218 ? 5.469 16.516 18.422 1 88.5 218 THR A CA 1
ATOM 1557 C C . THR A 1 218 ? 6.383 17.156 17.375 1 88.5 218 THR A C 1
ATOM 1559 O O . THR A 1 218 ? 5.914 17.875 16.5 1 88.5 218 THR A O 1
ATOM 1562 N N . LYS A 1 219 ? 7.641 16.812 17.484 1 91.06 219 LYS A N 1
ATOM 1563 C CA . LYS A 1 219 ? 8.609 17.391 16.578 1 91.06 219 LYS A CA 1
ATOM 1564 C C . LYS A 1 219 ? 8.438 16.828 15.164 1 91.06 219 LYS A C 1
ATOM 1566 O O . LYS A 1 219 ? 8.711 17.516 14.18 1 91.06 219 LYS A O 1
ATOM 1571 N N . LEU A 1 220 ? 8.023 15.641 15.102 1 92.56 220 LEU A N 1
ATOM 1572 C CA . LEU A 1 220 ? 7.797 15.008 13.805 1 92.56 220 LEU A CA 1
ATOM 1573 C C . LEU A 1 220 ? 6.719 15.75 13.023 1 92.56 220 LEU A C 1
ATOM 1575 O O . LEU A 1 220 ? 6.832 15.914 11.805 1 92.56 220 LEU A O 1
ATOM 1579 N N . MET A 1 221 ? 5.66 16.266 13.727 1 86.81 221 MET A N 1
ATOM 1580 C CA . MET A 1 221 ? 4.496 16.859 13.07 1 86.81 221 MET A CA 1
ATOM 1581 C C . MET A 1 221 ? 4.617 18.375 13 1 86.81 221 MET A C 1
ATOM 1583 O O . MET A 1 221 ? 3.779 19.031 12.391 1 86.81 221 MET A O 1
ATOM 1587 N N . GLU A 1 222 ? 5.668 18.891 13.539 1 86.94 222 GLU A N 1
ATOM 1588 C CA . GLU A 1 222 ? 5.855 20.344 13.562 1 86.94 222 GLU A CA 1
ATOM 1589 C C . GLU A 1 222 ? 6.117 20.891 12.156 1 86.94 222 GLU A C 1
ATOM 1591 O O . GLU A 1 222 ? 6.848 20.281 11.375 1 86.94 222 GLU A O 1
ATOM 1596 N N . CYS A 1 223 ? 5.48 22.016 11.812 1 84.19 223 CYS A N 1
ATOM 1597 C CA . CYS A 1 223 ? 5.68 22.672 10.523 1 84.19 223 CYS A CA 1
ATOM 1598 C C . CYS A 1 223 ? 6.461 23.969 10.688 1 84.19 223 CYS A C 1
ATOM 1600 O O . CYS A 1 223 ? 5.938 24.953 11.211 1 84.19 223 CYS A O 1
ATOM 1602 N N . PRO A 1 224 ? 7.652 23.953 10.219 1 85.81 224 PRO A N 1
ATOM 1603 C CA . PRO A 1 224 ? 8.438 25.188 10.297 1 85.81 224 PRO A CA 1
ATOM 1604 C C . PRO A 1 224 ? 7.949 26.266 9.328 1 85.81 224 PRO A C 1
ATOM 1606 O O . PRO A 1 224 ? 7.16 25.969 8.422 1 85.81 224 PRO A O 1
ATOM 1609 N N . PRO A 1 225 ? 8.383 27.516 9.617 1 88.75 225 PRO A N 1
ATOM 1610 C CA . PRO A 1 225 ? 8.039 28.562 8.664 1 88.75 225 PRO A CA 1
ATOM 1611 C C . PRO A 1 225 ? 8.57 28.297 7.258 1 88.75 225 PRO A C 1
ATOM 1613 O O . PRO A 1 225 ? 9.625 27.672 7.102 1 88.75 225 PRO A O 1
ATOM 1616 N N . PRO A 1 226 ? 7.906 28.719 6.301 1 89.31 226 PRO A N 1
ATOM 1617 C CA . PRO A 1 226 ? 8.297 28.453 4.914 1 89.31 226 PRO A CA 1
ATOM 1618 C C . PRO A 1 226 ? 9.648 29.078 4.555 1 89.31 226 PRO A C 1
ATOM 1620 O O . PRO A 1 226 ? 9.961 30.172 5.008 1 89.31 226 PRO A O 1
ATOM 1623 N N . LYS A 1 227 ? 10.406 28.359 3.797 1 89.69 227 LYS A N 1
ATOM 1624 C CA . LYS A 1 227 ? 11.688 28.781 3.244 1 89.69 227 LYS A CA 1
ATOM 1625 C C . LYS A 1 227 ? 11.688 28.688 1.722 1 89.69 227 LYS A C 1
ATOM 1627 O O . LYS A 1 227 ? 10.961 27.875 1.145 1 89.69 227 LYS A O 1
ATOM 1632 N N . PRO A 1 228 ? 12.562 29.5 1.179 1 89.12 228 PRO A N 1
ATOM 1633 C CA . PRO A 1 228 ? 12.609 29.484 -0.285 1 89.12 228 PRO A CA 1
ATOM 1634 C C . PRO A 1 228 ? 13.109 28.156 -0.84 1 89.12 228 PRO A C 1
ATOM 1636 O O . PRO A 1 228 ? 12.875 27.844 -2.012 1 89.12 228 PRO A O 1
ATOM 1639 N N . THR A 1 229 ? 13.766 27.375 -0.029 1 91.94 229 THR A N 1
ATOM 1640 C CA . THR A 1 229 ? 14.336 26.109 -0.502 1 91.94 229 THR A CA 1
ATOM 1641 C C . THR A 1 229 ? 13.383 24.953 -0.236 1 91.94 229 THR A C 1
ATOM 1643 O O . THR A 1 229 ? 13.75 23.781 -0.414 1 91.94 229 THR A O 1
ATOM 1646 N N . ASP A 1 230 ? 12.148 25.219 0.163 1 94.31 230 ASP A N 1
ATOM 1647 C CA . ASP A 1 230 ? 11.234 24.172 0.603 1 94.31 230 ASP A CA 1
ATOM 1648 C C . ASP A 1 230 ? 10.797 23.297 -0.569 1 94.31 230 ASP A C 1
ATOM 1650 O O . ASP A 1 230 ? 10.242 22.219 -0.369 1 94.31 230 ASP A O 1
ATOM 1654 N N . CYS A 1 231 ? 11.047 23.781 -1.797 1 95.06 231 CYS A N 1
ATOM 1655 C CA . CYS A 1 231 ? 10.742 22.953 -2.955 1 95.06 231 CYS A CA 1
ATOM 1656 C C . CYS A 1 231 ? 11.547 21.656 -2.93 1 95.06 231 CYS A C 1
ATOM 1658 O O . CYS A 1 231 ? 11.156 20.656 -3.539 1 95.06 231 CYS A O 1
ATOM 1660 N N . LEU A 1 232 ? 12.609 21.594 -2.217 1 97.06 232 LEU A N 1
ATOM 1661 C CA . LEU A 1 232 ? 13.453 20.406 -2.111 1 97.06 232 LEU A CA 1
ATOM 1662 C C . LEU A 1 232 ? 12.773 19.328 -1.279 1 97.06 232 LEU A C 1
ATOM 1664 O O . LEU A 1 232 ? 13.133 18.156 -1.36 1 97.06 232 LEU A O 1
ATOM 1668 N N . ASN A 1 233 ? 11.781 19.703 -0.457 1 96.44 233 ASN A N 1
ATOM 1669 C CA . ASN A 1 233 ? 11.109 18.75 0.417 1 96.44 233 ASN A CA 1
ATOM 1670 C C . ASN A 1 233 ? 10.352 17.703 -0.385 1 96.44 233 ASN A C 1
ATOM 1672 O O . ASN A 1 233 ? 10.609 16.5 -0.246 1 96.44 233 ASN A O 1
ATOM 1676 N N . GLY A 1 234 ? 9.523 18.141 -1.26 1 96.94 234 GLY A N 1
ATOM 1677 C CA . GLY A 1 234 ? 8.805 17.203 -2.104 1 96.94 234 GLY A CA 1
ATOM 1678 C C . GLY A 1 234 ? 9.711 16.359 -2.986 1 96.94 234 GLY A C 1
ATOM 1679 O O . GLY A 1 234 ? 9.445 15.188 -3.232 1 96.94 234 GLY A O 1
ATOM 1680 N N . LEU A 1 235 ? 10.773 16.984 -3.441 1 97.56 235 LEU A N 1
ATOM 1681 C CA . LEU A 1 235 ? 11.727 16.297 -4.297 1 97.56 235 LEU A CA 1
ATOM 1682 C C . LEU A 1 235 ? 12.359 15.117 -3.557 1 97.56 235 LEU A C 1
ATOM 1684 O O . LEU A 1 235 ? 12.516 14.031 -4.125 1 97.56 235 LEU A O 1
ATOM 1688 N N . ARG A 1 236 ? 12.648 15.297 -2.344 1 97.56 236 ARG A N 1
ATOM 1689 C CA . ARG A 1 236 ? 13.266 14.258 -1.525 1 97.56 236 ARG A CA 1
ATOM 1690 C C . ARG A 1 236 ? 12.328 13.055 -1.371 1 97.56 236 ARG A C 1
ATOM 1692 O O . ARG A 1 236 ? 12.75 11.914 -1.537 1 97.56 236 ARG A O 1
ATOM 1699 N N . VAL A 1 237 ? 11.133 13.344 -1.049 1 98 237 VAL A N 1
ATOM 1700 C CA . VAL A 1 237 ? 10.164 12.289 -0.777 1 98 237 VAL A CA 1
ATOM 1701 C C . VAL A 1 237 ? 9.867 11.516 -2.061 1 98 237 VAL A C 1
ATOM 1703 O O . VAL A 1 237 ? 9.828 10.281 -2.053 1 98 237 VAL A O 1
ATOM 1706 N N . LEU A 1 238 ? 9.719 12.219 -3.17 1 97.81 238 LEU A N 1
ATOM 1707 C CA . LEU A 1 238 ? 9.414 11.578 -4.445 1 97.81 238 LEU A CA 1
ATOM 1708 C C . LEU A 1 238 ? 10.602 10.766 -4.949 1 97.81 238 LEU A C 1
ATOM 1710 O O . LEU A 1 238 ? 10.43 9.695 -5.527 1 97.81 238 LEU A O 1
ATOM 1714 N N . ALA A 1 239 ? 11.75 11.297 -4.715 1 98.25 239 ALA A N 1
ATOM 1715 C CA . ALA A 1 239 ? 12.961 10.562 -5.09 1 98.25 239 ALA A CA 1
ATOM 1716 C C . ALA A 1 239 ? 13.094 9.273 -4.285 1 98.25 239 ALA A C 1
ATOM 1718 O O . ALA A 1 239 ? 13.477 8.234 -4.828 1 98.25 239 ALA A O 1
ATOM 1719 N N . MET A 1 240 ? 12.773 9.344 -3.021 1 98.5 240 MET A N 1
ATOM 1720 C CA . MET A 1 240 ? 12.852 8.148 -2.18 1 98.5 240 MET A CA 1
ATOM 1721 C C . MET A 1 240 ? 11.828 7.109 -2.615 1 98.5 240 MET A C 1
ATOM 1723 O O . MET A 1 240 ? 12.117 5.914 -2.635 1 98.5 240 MET A O 1
ATOM 1727 N N . ALA A 1 241 ? 10.664 7.539 -2.951 1 98.44 241 ALA A N 1
ATOM 1728 C CA . ALA A 1 241 ? 9.641 6.617 -3.451 1 98.44 241 ALA A CA 1
ATOM 1729 C C . ALA A 1 241 ? 10.109 5.934 -4.734 1 98.44 241 ALA A C 1
ATOM 1731 O O . ALA A 1 241 ? 9.828 4.75 -4.949 1 98.44 241 ALA A O 1
ATOM 1732 N N . TRP A 1 242 ? 10.766 6.707 -5.551 1 98.56 242 TRP A N 1
ATOM 1733 C CA . TRP A 1 242 ? 11.273 6.16 -6.805 1 98.56 242 TRP A CA 1
ATOM 1734 C C . TRP A 1 242 ? 12.367 5.129 -6.539 1 98.56 242 TRP A C 1
ATOM 1736 O O . TRP A 1 242 ? 12.438 4.102 -7.219 1 98.56 242 TRP A O 1
ATOM 1746 N N . ILE A 1 243 ? 13.211 5.379 -5.539 1 98.5 243 ILE A N 1
ATOM 1747 C CA . ILE A 1 243 ? 14.219 4.41 -5.133 1 98.5 243 ILE A CA 1
ATOM 1748 C C . ILE A 1 243 ? 13.539 3.123 -4.668 1 98.5 243 ILE A C 1
ATOM 1750 O O . ILE A 1 243 ? 13.945 2.025 -5.055 1 98.5 243 ILE A O 1
ATOM 1754 N N . ILE A 1 244 ? 12.523 3.279 -3.918 1 98.75 244 ILE A N 1
ATOM 1755 C CA . ILE A 1 244 ? 11.82 2.113 -3.404 1 98.75 244 ILE A CA 1
ATOM 1756 C C . ILE A 1 244 ? 11.203 1.333 -4.562 1 98.75 244 ILE A C 1
ATOM 1758 O O . ILE A 1 244 ? 11.164 0.1 -4.539 1 98.75 244 ILE A O 1
ATOM 1762 N N . LEU A 1 245 ? 10.781 2.027 -5.586 1 98.44 245 LEU A N 1
ATOM 1763 C CA . LEU A 1 245 ? 10.242 1.36 -6.762 1 98.44 245 LEU A CA 1
ATOM 1764 C C . LEU A 1 245 ? 11.297 0.476 -7.422 1 98.44 245 LEU A C 1
ATOM 1766 O O . LEU A 1 245 ? 11.031 -0.69 -7.723 1 98.44 245 LEU A O 1
ATOM 1770 N N . GLY A 1 246 ? 12.445 1.06 -7.645 1 97.94 246 GLY A N 1
ATOM 1771 C CA . GLY A 1 246 ? 13.523 0.278 -8.234 1 97.94 246 GLY A CA 1
ATOM 1772 C C . GLY A 1 246 ? 13.875 -0.958 -7.43 1 97.94 246 GLY A C 1
ATOM 1773 O O . GLY A 1 246 ? 14.016 -2.049 -7.984 1 97.94 246 GLY A O 1
ATOM 1774 N N . HIS A 1 247 ? 13.93 -0.786 -6.145 1 98.25 247 HIS A N 1
ATOM 1775 C CA . HIS A 1 247 ? 14.328 -1.888 -5.273 1 98.25 247 HIS A CA 1
ATOM 1776 C C . HIS A 1 247 ? 13.195 -2.898 -5.121 1 98.25 247 HIS A C 1
ATOM 1778 O O . HIS A 1 247 ? 13.445 -4.09 -4.914 1 98.25 247 HIS A O 1
ATOM 1784 N N . THR A 1 248 ? 11.969 -2.439 -5.203 1 98.19 248 THR A N 1
ATOM 1785 C CA . THR A 1 248 ? 10.82 -3.34 -5.191 1 98.19 248 THR A CA 1
ATOM 1786 C C . THR A 1 248 ? 10.898 -4.332 -6.348 1 98.19 248 THR A C 1
ATOM 1788 O O . THR A 1 248 ? 10.484 -5.484 -6.215 1 98.19 248 THR A O 1
ATOM 1791 N N . PHE A 1 249 ? 11.43 -3.867 -7.391 1 97 249 PHE A N 1
ATOM 1792 C CA . PHE A 1 249 ? 11.547 -4.684 -8.594 1 97 249 PHE A CA 1
ATOM 1793 C C . PHE A 1 249 ? 12.797 -5.547 -8.547 1 97 249 PHE A C 1
ATOM 1795 O O . PHE A 1 249 ? 12.75 -6.742 -8.852 1 97 249 PHE A O 1
ATOM 1802 N N . LEU A 1 250 ? 13.914 -5.055 -8.094 1 95.38 250 LEU A N 1
ATOM 1803 C CA . LEU A 1 250 ? 15.211 -5.695 -8.273 1 95.38 250 LEU A CA 1
ATOM 1804 C C . LEU A 1 250 ? 15.539 -6.59 -7.082 1 95.38 250 LEU A C 1
ATOM 1806 O O . LEU A 1 250 ? 16.062 -7.691 -7.254 1 95.38 250 LEU A O 1
ATOM 1810 N N . MET A 1 251 ? 15.219 -6.215 -5.934 1 96 251 MET A N 1
ATOM 1811 C CA . MET A 1 251 ? 15.75 -6.863 -4.742 1 96 251 MET A CA 1
ATOM 1812 C C . MET A 1 251 ? 15.125 -8.242 -4.547 1 96 251 MET A C 1
ATOM 1814 O O . MET A 1 251 ? 15.797 -9.18 -4.109 1 96 251 MET A O 1
ATOM 1818 N N . PRO A 1 252 ? 13.867 -8.414 -4.871 1 95.69 252 PRO A N 1
ATOM 1819 C CA . PRO A 1 252 ? 13.297 -9.75 -4.68 1 95.69 252 PRO A CA 1
ATOM 1820 C C . PRO A 1 252 ? 13.969 -10.812 -5.543 1 95.69 252 PRO A C 1
ATOM 1822 O O . PRO A 1 252 ? 13.883 -12.008 -5.238 1 95.69 252 PRO A O 1
ATOM 1825 N N . GLU A 1 253 ? 14.586 -10.422 -6.605 1 91.94 253 GLU A N 1
ATOM 1826 C CA . GLU A 1 253 ? 15.25 -11.375 -7.488 1 91.94 253 GLU A CA 1
ATOM 1827 C C . GLU A 1 253 ? 16.297 -12.188 -6.738 1 91.94 253 GLU A C 1
ATOM 1829 O O . GLU A 1 253 ? 16.516 -13.359 -7.047 1 91.94 253 GLU A O 1
ATOM 1834 N N . GLY A 1 254 ? 16.875 -11.633 -5.707 1 90.69 254 GLY A N 1
ATOM 1835 C CA . GLY A 1 254 ? 17.906 -12.32 -4.949 1 90.69 254 GLY A CA 1
ATOM 1836 C C . GLY A 1 254 ? 17.344 -13.195 -3.844 1 90.69 254 GLY A C 1
ATOM 1837 O O . GLY A 1 254 ? 18.094 -13.914 -3.176 1 90.69 254 GLY A O 1
ATOM 1838 N N . VAL A 1 255 ? 16.062 -13.195 -3.66 1 94.75 255 VAL A N 1
ATOM 1839 C CA . VAL A 1 255 ? 15.445 -13.961 -2.58 1 94.75 255 VAL A CA 1
ATOM 1840 C C . VAL A 1 255 ? 14.352 -14.867 -3.145 1 94.75 255 VAL A C 1
ATOM 1842 O O . VAL A 1 255 ? 14.609 -16.031 -3.484 1 94.75 255 VAL A O 1
ATOM 1845 N N . SER A 1 256 ? 13.297 -14.359 -3.574 1 93.44 256 SER A N 1
ATOM 1846 C CA . SER A 1 256 ? 12.211 -15.148 -4.156 1 93.44 256 SER A CA 1
ATOM 1847 C C . SER A 1 256 ? 12.305 -15.172 -5.68 1 93.44 256 SER A C 1
ATOM 1849 O O . SER A 1 256 ? 12.312 -16.25 -6.285 1 93.44 256 SER A O 1
ATOM 1851 N N . GLY A 1 257 ? 12.484 -14.031 -6.199 1 94.25 257 GLY A N 1
ATOM 1852 C CA . GLY A 1 257 ? 12.484 -13.938 -7.652 1 94.25 257 GLY A CA 1
ATOM 1853 C C . GLY A 1 257 ? 11.086 -13.93 -8.242 1 94.25 257 GLY A C 1
ATOM 1854 O O . GLY A 1 257 ? 10.109 -13.688 -7.535 1 94.25 257 GLY A O 1
ATOM 1855 N N . TYR A 1 258 ? 11.039 -14.156 -9.609 1 95.69 258 TYR A N 1
ATOM 1856 C CA . TYR A 1 258 ? 9.781 -14.062 -10.336 1 95.69 258 TYR A CA 1
ATOM 1857 C C . TYR A 1 258 ? 9.477 -15.359 -11.07 1 95.69 258 TYR A C 1
ATOM 1859 O O . TYR A 1 258 ? 10.367 -15.961 -11.672 1 95.69 258 TYR A O 1
ATOM 1867 N N . SER A 1 259 ? 8.234 -15.773 -10.977 1 95.25 259 SER A N 1
ATOM 1868 C CA . SER A 1 259 ? 7.793 -17 -11.641 1 95.25 259 SER A CA 1
ATOM 1869 C C . SER A 1 259 ? 7.707 -16.797 -13.148 1 95.25 259 SER A C 1
ATOM 1871 O O . SER A 1 259 ? 7.762 -17.766 -13.914 1 95.25 259 SER A O 1
ATOM 1873 N N . ASN A 1 260 ? 7.547 -15.547 -13.625 1 94.25 260 ASN A N 1
ATOM 1874 C CA . ASN A 1 260 ? 7.414 -15.227 -15.047 1 94.25 260 ASN A CA 1
ATOM 1875 C C . ASN A 1 260 ? 8.523 -14.297 -15.516 1 94.25 260 ASN A C 1
ATOM 1877 O O . ASN A 1 260 ? 8.258 -13.258 -16.125 1 94.25 260 ASN A O 1
ATOM 1881 N N . SER A 1 261 ? 9.727 -14.719 -15.281 1 91.5 261 SER A N 1
ATOM 1882 C CA . SER A 1 261 ? 10.891 -13.93 -15.672 1 91.5 261 SER A CA 1
ATOM 1883 C C . SER A 1 261 ? 10.914 -13.68 -17.172 1 91.5 261 SER A C 1
ATOM 1885 O O . SER A 1 261 ? 11.438 -12.664 -17.625 1 91.5 261 SER A O 1
ATOM 1887 N N . GLN A 1 262 ? 10.273 -14.562 -17.953 1 89.44 262 GLN A N 1
ATOM 1888 C CA . GLN A 1 262 ? 10.234 -14.422 -19.406 1 89.44 262 GLN A CA 1
ATOM 1889 C C . GLN A 1 262 ? 9.406 -13.211 -19.812 1 89.44 262 GLN A C 1
ATOM 1891 O O . GLN A 1 262 ? 9.5 -12.75 -20.953 1 89.44 262 GLN A O 1
ATOM 1896 N N . ASP A 1 263 ? 8.547 -12.797 -18.938 1 91.88 263 ASP A N 1
ATOM 1897 C CA . ASP A 1 263 ? 7.734 -11.625 -19.234 1 91.88 263 ASP A CA 1
ATOM 1898 C C . ASP A 1 263 ? 8.523 -10.336 -19 1 91.88 263 ASP A C 1
ATOM 1900 O O . ASP A 1 263 ? 8.109 -9.258 -19.438 1 91.88 263 ASP A O 1
ATOM 1904 N N . ILE A 1 264 ? 9.625 -10.461 -18.391 1 93.06 264 ILE A N 1
ATOM 1905 C CA . ILE A 1 264 ? 10.453 -9.297 -18.078 1 93.06 264 ILE A CA 1
ATOM 1906 C C . ILE A 1 264 ? 11.492 -9.109 -19.188 1 93.06 264 ILE A C 1
ATOM 1908 O O . ILE A 1 264 ? 11.57 -8.047 -19.797 1 93.06 264 ILE A O 1
ATOM 1912 N N . THR A 1 265 ? 12.25 -10.156 -19.406 1 90.12 265 THR A N 1
ATOM 1913 C CA . THR A 1 265 ? 13.328 -10.109 -20.391 1 90.12 265 THR A CA 1
ATOM 1914 C C . THR A 1 265 ? 12.922 -10.828 -21.672 1 90.12 265 THR A C 1
ATOM 1916 O O . THR A 1 265 ? 12.375 -11.938 -21.625 1 90.12 265 THR A O 1
ATOM 1919 N N . MET A 1 266 ? 13.25 -10.242 -22.734 1 84.81 266 MET A N 1
ATOM 1920 C CA . MET A 1 266 ? 12.891 -10.812 -24.031 1 84.81 266 MET A CA 1
ATOM 1921 C C . MET A 1 266 ? 13.758 -12.031 -24.344 1 84.81 266 MET A C 1
ATOM 1923 O O . MET A 1 266 ? 14.961 -12.031 -24.078 1 84.81 266 MET A O 1
ATOM 1927 N N . SER A 1 267 ? 13.117 -13.102 -24.688 1 79.38 267 SER A N 1
ATOM 1928 C CA . SER A 1 267 ? 13.75 -14.344 -25.125 1 79.38 267 SER A CA 1
ATOM 1929 C C . SER A 1 267 ? 13.023 -14.945 -26.328 1 79.38 267 SER A C 1
ATOM 1931 O O . SER A 1 267 ? 12.117 -14.32 -26.891 1 79.38 267 SER A O 1
ATOM 1933 N N . ALA A 1 268 ? 13.547 -16.047 -26.75 1 73.81 268 ALA A N 1
ATOM 1934 C CA . ALA A 1 268 ? 12.883 -16.75 -27.844 1 73.81 268 ALA A CA 1
ATOM 1935 C C . ALA A 1 268 ? 11.484 -17.203 -27.438 1 73.81 268 ALA A C 1
ATOM 1937 O O . ALA A 1 268 ? 10.609 -17.375 -28.297 1 73.81 268 ALA A O 1
ATOM 1938 N N . TRP A 1 269 ? 11.328 -17.281 -26.203 1 77.5 269 TRP A N 1
ATOM 1939 C CA . TRP A 1 269 ? 10.07 -17.781 -25.672 1 77.5 269 TRP A CA 1
ATOM 1940 C C . TRP A 1 269 ? 9 -16.688 -25.688 1 77.5 269 TRP A C 1
ATOM 1942 O O . TRP A 1 269 ? 7.832 -16.953 -25.969 1 77.5 269 TRP A O 1
ATOM 1952 N N . ASN A 1 270 ? 9.406 -15.461 -25.375 1 82.69 270 ASN A N 1
ATOM 1953 C CA . ASN A 1 270 ? 8.438 -14.375 -25.281 1 82.69 270 ASN A CA 1
ATOM 1954 C C . ASN A 1 270 ? 8.977 -13.086 -25.891 1 82.69 270 ASN A C 1
ATOM 1956 O O . ASN A 1 270 ? 9.734 -12.359 -25.25 1 82.69 270 ASN A O 1
ATOM 1960 N N . LYS A 1 271 ? 8.414 -12.742 -27 1 82 271 LYS A N 1
ATOM 1961 C CA . LYS A 1 271 ? 8.852 -11.539 -27.703 1 82 271 LYS A CA 1
ATOM 1962 C C . LYS A 1 271 ? 8.055 -10.32 -27.25 1 82 271 LYS A C 1
ATOM 1964 O O . LYS A 1 271 ? 8.367 -9.188 -27.625 1 82 271 LYS A O 1
ATOM 1969 N N . ALA A 1 272 ? 7.105 -10.539 -26.438 1 84.94 272 ALA A N 1
ATOM 1970 C CA . ALA A 1 272 ? 6.277 -9.438 -25.938 1 84.94 272 ALA A CA 1
ATOM 1971 C C . ALA A 1 272 ? 6.645 -9.086 -24.5 1 84.94 272 ALA A C 1
ATOM 1973 O O . ALA A 1 272 ? 5.805 -8.609 -23.734 1 84.94 272 ALA A O 1
ATOM 1974 N N . ALA A 1 273 ? 7.902 -9.273 -24.188 1 90.5 273 ALA A N 1
ATOM 1975 C CA . ALA A 1 273 ? 8.383 -9.039 -22.828 1 90.5 273 ALA A CA 1
ATOM 1976 C C . ALA A 1 273 ? 8.367 -7.551 -22.5 1 90.5 273 ALA A C 1
ATOM 1978 O O . ALA A 1 273 ? 8.344 -6.703 -23.391 1 90.5 273 ALA A O 1
ATOM 1979 N N . ALA A 1 274 ? 8.375 -7.195 -21.297 1 92.44 274 ALA A N 1
ATOM 1980 C CA . ALA A 1 274 ? 8.305 -5.828 -20.781 1 92.44 274 ALA A CA 1
ATOM 1981 C C . ALA A 1 274 ? 9.5 -5.004 -21.266 1 92.44 274 ALA A C 1
ATOM 1983 O O . ALA A 1 274 ? 9.391 -3.785 -21.422 1 92.44 274 ALA A O 1
ATOM 1984 N N . GLU A 1 275 ? 10.602 -5.664 -21.5 1 91.88 275 GLU A N 1
ATOM 1985 C CA . GLU A 1 275 ? 11.828 -4.988 -21.922 1 91.88 275 GLU A CA 1
ATOM 1986 C C . GLU A 1 275 ? 11.625 -4.238 -23.234 1 91.88 275 GLU A C 1
ATOM 1988 O O . GLU A 1 275 ? 12.383 -3.318 -23.547 1 91.88 275 GLU A O 1
ATOM 1993 N N . ARG A 1 276 ? 10.625 -4.551 -23.984 1 90.75 276 ARG A N 1
ATOM 1994 C CA . ARG A 1 276 ? 10.359 -3.902 -25.266 1 90.75 276 ARG A CA 1
ATOM 1995 C C . ARG A 1 276 ? 9.617 -2.582 -25.062 1 90.75 276 ARG A C 1
ATOM 1997 O O . ARG A 1 276 ? 9.609 -1.731 -25.953 1 90.75 276 ARG A O 1
ATOM 2004 N N . SER A 1 277 ? 9.055 -2.445 -23.969 1 91.81 277 SER A N 1
ATOM 2005 C CA . SER A 1 277 ? 8.305 -1.226 -23.688 1 91.81 277 SER A CA 1
ATOM 2006 C C . SER A 1 277 ? 9.195 -0.169 -23.047 1 91.81 277 SER A C 1
ATOM 2008 O O . SER A 1 277 ? 9.914 -0.456 -22.078 1 91.81 277 SER A O 1
ATOM 2010 N N . PRO A 1 278 ? 9.055 1.105 -23.5 1 94.38 278 PRO A N 1
ATOM 2011 C CA . PRO A 1 278 ? 9.836 2.176 -22.859 1 94.38 278 PRO A CA 1
ATOM 2012 C C . PRO A 1 278 ? 9.383 2.463 -21.438 1 94.38 278 PRO A C 1
ATOM 2014 O O . PRO A 1 278 ? 10.125 3.078 -20.656 1 94.38 278 PRO A O 1
ATOM 2017 N N . TRP A 1 279 ? 8.234 1.992 -21.078 1 93.88 279 TRP A N 1
ATOM 2018 C CA . TRP A 1 279 ? 7.695 2.27 -19.75 1 93.88 279 TRP A CA 1
ATOM 2019 C C . TRP A 1 279 ? 8.477 1.516 -18.672 1 93.88 279 TRP A C 1
ATOM 2021 O O . TRP A 1 279 ? 8.453 1.896 -17.5 1 93.88 279 TRP A O 1
ATOM 2031 N N . LEU A 1 280 ? 9.148 0.44 -19.062 1 95.25 280 LEU A N 1
ATOM 2032 C CA . LEU A 1 280 ? 9.977 -0.298 -18.109 1 95.25 280 LEU A CA 1
ATOM 2033 C C . LEU A 1 280 ? 11.094 0.582 -17.562 1 95.25 280 LEU A C 1
ATOM 2035 O O . LEU A 1 280 ? 11.602 0.338 -16.469 1 95.25 280 LEU A O 1
ATOM 2039 N N . MET A 1 281 ? 11.398 1.667 -18.312 1 96.62 281 MET A N 1
ATOM 2040 C CA . MET A 1 281 ? 12.484 2.551 -17.922 1 96.62 281 MET A CA 1
ATOM 2041 C C . MET A 1 281 ? 12.125 3.33 -16.656 1 96.62 281 MET A C 1
ATOM 2043 O O . MET A 1 281 ? 13.008 3.748 -15.906 1 96.62 281 MET A O 1
ATOM 2047 N N . LEU A 1 282 ? 10.867 3.49 -16.391 1 96.5 282 LEU A N 1
ATOM 2048 C CA . LEU A 1 282 ? 10.438 4.164 -15.164 1 96.5 282 LEU A CA 1
ATOM 2049 C C . LEU A 1 282 ? 10.867 3.377 -13.938 1 96.5 282 LEU A C 1
ATOM 2051 O O . LEU A 1 282 ? 11.062 3.953 -12.859 1 96.5 282 LEU A O 1
ATOM 2055 N N . ILE A 1 283 ? 11.062 2.115 -14.133 1 96.62 283 ILE A N 1
ATOM 2056 C CA . ILE A 1 283 ? 11.477 1.248 -13.031 1 96.62 283 ILE A CA 1
ATOM 2057 C C . ILE A 1 283 ? 13 1.149 -13 1 96.62 283 ILE A C 1
ATOM 2059 O O . ILE A 1 283 ? 13.617 1.377 -11.961 1 96.62 283 ILE A O 1
ATOM 2063 N N . ILE A 1 284 ? 13.547 0.913 -14.133 1 95.31 284 ILE A N 1
ATOM 2064 C CA . ILE A 1 284 ? 14.977 0.643 -14.227 1 95.31 284 ILE A CA 1
ATOM 2065 C C . ILE A 1 284 ? 15.766 1.913 -13.906 1 95.31 284 ILE A C 1
ATOM 2067 O O . ILE A 1 284 ? 16.797 1.858 -13.234 1 95.31 284 ILE A O 1
ATOM 2071 N N . GLN A 1 285 ? 15.266 3.047 -14.297 1 96.5 285 GLN A N 1
ATOM 2072 C CA . GLN A 1 285 ? 16 4.297 -14.141 1 96.5 285 GLN A CA 1
ATOM 2073 C C . GLN A 1 285 ? 15.719 4.934 -12.781 1 96.5 285 GLN A C 1
ATOM 2075 O O . GLN A 1 285 ? 16.078 6.086 -12.539 1 96.5 285 GLN A O 1
ATOM 2080 N N . ALA A 1 286 ? 15.141 4.188 -11.93 1 95.94 286 ALA A N 1
ATOM 2081 C CA . ALA A 1 286 ? 14.992 4.645 -10.555 1 95.94 286 ALA A CA 1
ATOM 2082 C C . ALA A 1 286 ? 16.359 4.926 -9.922 1 95.94 286 ALA A C 1
ATOM 2084 O O . ALA A 1 286 ? 16.438 5.66 -8.93 1 95.94 286 ALA A O 1
ATOM 2085 N N . GLU A 1 287 ? 17.391 4.414 -10.453 1 93.75 287 GLU A N 1
ATOM 2086 C CA . GLU A 1 287 ? 18.75 4.625 -9.938 1 93.75 287 GLU A CA 1
ATOM 2087 C C . GLU A 1 287 ? 19.141 6.098 -10.023 1 93.75 287 GLU A C 1
ATOM 2089 O O . GLU A 1 287 ? 20 6.555 -9.258 1 93.75 287 GLU A O 1
ATOM 2094 N N . GLN A 1 288 ? 18.453 6.867 -10.945 1 95.81 288 GLN A N 1
ATOM 2095 C CA . GLN A 1 288 ? 18.766 8.289 -11.086 1 95.81 288 GLN A CA 1
ATOM 2096 C C . GLN A 1 288 ? 18.375 9.062 -9.828 1 95.81 288 GLN A C 1
ATOM 2098 O O . GLN A 1 288 ? 18.906 10.141 -9.57 1 95.81 288 GLN A O 1
ATOM 2103 N N . SER A 1 289 ? 17.5 8.492 -9.078 1 97 289 SER A N 1
ATOM 2104 C CA . SER A 1 289 ? 17.062 9.148 -7.848 1 97 289 SER A CA 1
ATOM 2105 C C . SER A 1 289 ? 18.219 9.258 -6.852 1 97 289 SER A C 1
ATOM 2107 O O . SER A 1 289 ? 18.25 10.172 -6.031 1 97 289 SER A O 1
ATOM 2109 N N . VAL A 1 290 ? 19.172 8.375 -6.918 1 97.31 290 VAL A N 1
ATOM 2110 C CA . VAL A 1 290 ? 20.344 8.438 -6.051 1 97.31 290 VAL A CA 1
ATOM 2111 C C . VAL A 1 290 ? 21.141 9.711 -6.344 1 97.31 290 VAL A C 1
ATOM 2113 O O . VAL A 1 290 ? 21.594 10.391 -5.426 1 97.31 290 VAL A O 1
ATOM 2116 N N . ASP A 1 291 ? 21.234 10.039 -7.602 1 98.06 291 ASP A N 1
ATOM 2117 C CA . ASP A 1 291 ? 21.953 11.25 -7.988 1 98.06 291 ASP A CA 1
ATOM 2118 C C . ASP A 1 291 ? 21.172 12.5 -7.578 1 98.06 291 ASP A C 1
ATOM 2120 O O . ASP A 1 291 ? 21.766 13.547 -7.324 1 98.06 291 ASP A O 1
ATOM 2124 N N . THR A 1 292 ? 19.844 12.359 -7.531 1 98.44 292 THR A N 1
ATOM 2125 C CA . THR A 1 292 ? 19.047 13.438 -6.953 1 98.44 292 THR A CA 1
ATOM 2126 C C . THR A 1 292 ? 19.453 13.688 -5.504 1 98.44 292 THR A C 1
ATOM 2128 O O . THR A 1 292 ? 19.594 14.836 -5.078 1 98.44 292 THR A O 1
ATOM 2131 N N . PHE A 1 293 ? 19.688 12.641 -4.805 1 98.38 293 PHE A N 1
ATOM 2132 C CA . PHE A 1 293 ? 20.078 12.773 -3.402 1 98.38 293 PHE A CA 1
ATOM 2133 C C . PHE A 1 293 ? 21.484 13.328 -3.273 1 98.38 293 PHE A C 1
ATOM 2135 O O . PHE A 1 293 ? 21.781 14.094 -2.354 1 98.38 293 PHE A O 1
ATOM 2142 N N . PHE A 1 294 ? 22.406 12.938 -4.156 1 98.5 294 PHE A N 1
ATOM 2143 C CA . PHE A 1 294 ? 23.734 13.531 -4.152 1 98.5 294 PHE A CA 1
ATOM 2144 C C . PHE A 1 294 ? 23.656 15.031 -4.41 1 98.5 294 PHE A C 1
ATOM 2146 O O . PHE A 1 294 ? 24.312 15.82 -3.73 1 98.5 294 PHE A O 1
ATOM 2153 N N . PHE A 1 295 ? 22.812 15.406 -5.406 1 98.19 295 PHE A N 1
ATOM 2154 C CA . PHE A 1 295 ? 22.609 16.828 -5.699 1 98.19 295 PHE A CA 1
ATOM 2155 C C . PHE A 1 295 ? 22.109 17.562 -4.465 1 98.19 295 PHE A C 1
ATOM 2157 O O . PHE A 1 295 ? 22.625 18.625 -4.113 1 98.19 295 PHE A O 1
ATOM 2164 N N . LEU A 1 296 ? 21.109 16.953 -3.771 1 98.12 296 LEU A N 1
ATOM 2165 C CA . LEU A 1 296 ? 20.484 17.562 -2.602 1 98.12 296 LEU A CA 1
ATOM 2166 C C . LEU A 1 296 ? 21.5 17.734 -1.474 1 98.12 296 LEU A C 1
ATOM 2168 O O . LEU A 1 296 ? 21.562 18.781 -0.835 1 98.12 296 LEU A O 1
ATOM 2172 N N . SER A 1 297 ? 22.281 16.719 -1.235 1 97.5 297 SER A N 1
ATOM 2173 C CA . SER A 1 297 ? 23.281 16.75 -0.177 1 97.5 297 SER A CA 1
ATOM 2174 C C . SER A 1 297 ? 24.344 17.828 -0.446 1 97.5 297 SER A C 1
ATOM 2176 O O . SER A 1 297 ? 24.703 18.578 0.456 1 97.5 297 SER A O 1
ATOM 2178 N N . GLY A 1 298 ? 24.797 17.906 -1.667 1 97.81 298 GLY A N 1
ATOM 2179 C CA . GLY A 1 298 ? 25.781 18.906 -2.027 1 97.81 298 GLY A CA 1
ATOM 2180 C C . GLY A 1 298 ? 25.25 20.328 -1.919 1 97.81 298 GLY A C 1
ATOM 2181 O O . GLY A 1 298 ? 25.922 21.203 -1.382 1 97.81 298 GLY A O 1
ATOM 2182 N N . PHE A 1 299 ? 24.047 20.516 -2.418 1 97.62 299 PHE A N 1
ATOM 2183 C CA . PHE A 1 299 ? 23.422 21.844 -2.391 1 97.62 299 PHE A CA 1
ATOM 2184 C C . PHE A 1 299 ? 23.234 22.328 -0.957 1 97.62 299 PHE A C 1
ATOM 2186 O O . PHE A 1 299 ? 23.562 23.453 -0.623 1 97.62 299 PHE A O 1
ATOM 2193 N N . LEU A 1 300 ? 22.719 21.438 -0.093 1 95.12 300 LEU A N 1
ATOM 2194 C CA . LEU A 1 300 ? 22.375 21.812 1.274 1 95.12 300 LEU A CA 1
ATOM 2195 C C . LEU A 1 300 ? 23.641 22.062 2.096 1 95.12 300 LEU A C 1
ATOM 2197 O O . LEU A 1 300 ? 23.688 22.984 2.904 1 95.12 300 LEU A O 1
ATOM 2201 N N . LEU A 1 301 ? 24.609 21.219 1.92 1 94.81 301 LEU A N 1
ATOM 2202 C CA . LEU A 1 301 ? 25.891 21.438 2.598 1 94.81 301 LEU A CA 1
ATOM 2203 C C . LEU A 1 301 ? 26.453 22.812 2.248 1 94.81 301 LEU A C 1
ATOM 2205 O O . LEU A 1 301 ? 26.797 23.594 3.139 1 94.81 301 LEU A O 1
ATOM 2209 N N . SER A 1 302 ? 26.5 23.062 0.996 1 95.62 302 SER A N 1
ATOM 2210 C CA . SER A 1 302 ? 27.109 24.297 0.511 1 95.62 302 SER A CA 1
ATOM 2211 C C . SER A 1 302 ? 26.266 25.516 0.888 1 95.62 302 SER A C 1
ATOM 2213 O O . SER A 1 302 ? 26.797 26.531 1.36 1 95.62 302 SER A O 1
ATOM 2215 N N . HIS A 1 303 ? 25.031 25.438 0.716 1 93.81 303 HIS A N 1
ATOM 2216 C CA . HIS A 1 303 ? 24.125 26.531 0.994 1 93.81 303 HIS A CA 1
ATOM 2217 C C . HIS A 1 303 ? 24.156 26.922 2.471 1 93.81 303 HIS A C 1
ATOM 2219 O O . HIS A 1 303 ? 24.266 28.094 2.809 1 93.81 303 HIS A O 1
ATOM 2225 N N . LEU A 1 304 ? 24.141 25.984 3.334 1 90 304 LEU A N 1
ATOM 2226 C CA . LEU A 1 304 ? 24.094 26.234 4.77 1 90 304 LEU A CA 1
ATOM 2227 C C . LEU A 1 304 ? 25.469 26.641 5.289 1 90 304 LEU A C 1
ATOM 2229 O O . LEU A 1 304 ? 25.578 27.531 6.145 1 90 304 LEU A O 1
ATOM 2233 N N . MET A 1 305 ? 26.469 26.016 4.781 1 91.56 305 MET A N 1
ATOM 2234 C CA . MET A 1 305 ? 27.812 26.359 5.227 1 91.56 305 MET A CA 1
ATOM 2235 C C . MET A 1 305 ? 28.188 27.781 4.816 1 91.56 305 MET A C 1
ATOM 2237 O O . MET A 1 305 ? 28.828 28.5 5.574 1 91.56 305 MET A O 1
ATOM 2241 N N . LEU A 1 306 ? 27.812 28.219 3.66 1 91.94 306 LEU A N 1
ATOM 2242 C CA . LEU A 1 306 ? 28.078 29.578 3.201 1 91.94 306 LEU A CA 1
ATOM 2243 C C . LEU A 1 306 ? 27.375 30.594 4.09 1 91.94 306 LEU A C 1
ATOM 2245 O O . LEU A 1 306 ? 27.938 31.641 4.41 1 91.94 306 LEU A O 1
ATOM 2249 N N . LYS A 1 307 ? 26.188 30.281 4.441 1 87.06 307 LYS A N 1
ATOM 2250 C CA . LYS A 1 307 ? 25.438 31.156 5.332 1 87.06 307 LYS A CA 1
ATOM 2251 C C . LYS A 1 307 ? 26.094 31.25 6.703 1 87.06 307 LYS A C 1
ATOM 2253 O O . LYS A 1 307 ? 26.156 32.312 7.309 1 87.06 307 LYS A O 1
ATOM 2258 N N . GLU A 1 308 ? 26.641 30.141 7.125 1 87.25 308 GLU A N 1
ATOM 2259 C CA . GLU A 1 308 ? 27.328 30.109 8.414 1 87.25 308 GLU A CA 1
ATOM 2260 C C . GLU A 1 308 ? 28.641 30.875 8.359 1 87.25 308 GLU A C 1
ATOM 2262 O O . GLU A 1 308 ? 29 31.562 9.32 1 87.25 308 GLU A O 1
ATOM 2267 N N . LEU A 1 309 ? 29.344 30.719 7.332 1 87.38 309 LEU A N 1
ATOM 2268 C CA . LEU A 1 309 ? 30.641 31.375 7.168 1 87.38 309 LEU A CA 1
ATOM 2269 C C . LEU A 1 309 ? 30.469 32.906 7.086 1 87.38 309 LEU A C 1
ATOM 2271 O O . LEU A 1 309 ? 31.359 33.656 7.469 1 87.38 309 LEU A O 1
ATOM 2275 N N . GLN A 1 310 ? 29.375 33.281 6.621 1 84.31 310 GLN A N 1
ATOM 2276 C CA . GLN A 1 310 ? 29.078 34.719 6.547 1 84.31 310 GLN A CA 1
ATOM 2277 C C . GLN A 1 310 ? 28.766 35.281 7.926 1 84.31 310 GLN A C 1
ATOM 2279 O O . GLN A 1 310 ? 29 36.469 8.188 1 84.31 310 GLN A O 1
ATOM 2284 N N . SER A 1 311 ? 28.188 34.469 8.711 1 76.75 311 SER A N 1
ATOM 2285 C CA . SER A 1 311 ? 27.797 34.969 10.023 1 76.75 311 SER A CA 1
ATOM 2286 C C . SER A 1 311 ? 28.859 34.688 11.07 1 76.75 311 SER A C 1
ATOM 2288 O O . SER A 1 311 ? 29.25 35.594 11.828 1 76.75 311 SER A O 1
ATOM 2290 N N . ARG A 1 312 ? 29.203 33.281 11.148 1 69.44 312 ARG A N 1
ATOM 2291 C CA . ARG A 1 312 ? 30.188 32.812 12.133 1 69.44 312 ARG A CA 1
ATOM 2292 C C . ARG A 1 312 ? 31.219 31.891 11.492 1 69.44 312 ARG A C 1
ATOM 2294 O O . ARG A 1 312 ? 31.062 31.484 10.336 1 69.44 312 ARG A O 1
ATOM 2301 N N . GLY A 1 313 ? 32.312 32 12.109 1 74.62 313 GLY A N 1
ATOM 2302 C CA . GLY A 1 313 ? 33.312 31.016 11.742 1 74.62 313 GLY A CA 1
ATOM 2303 C C . GLY A 1 313 ? 32.812 29.594 11.75 1 74.62 313 GLY A C 1
ATOM 2304 O O . GLY A 1 313 ? 31.781 29.297 12.383 1 74.62 313 GLY A O 1
ATOM 2305 N N . ALA A 1 314 ? 33.062 28.688 10.695 1 74.56 314 ALA A N 1
ATOM 2306 C CA . ALA A 1 314 ? 32.656 27.297 10.641 1 74.56 314 ALA A CA 1
ATOM 2307 C C . ALA A 1 314 ? 33.875 26.375 10.812 1 74.56 314 ALA A C 1
ATOM 2309 O O . ALA A 1 314 ? 34.938 26.641 10.266 1 74.56 314 ALA A O 1
ATOM 2310 N N . SER A 1 315 ? 33.719 25.391 11.781 1 83.5 315 SER A N 1
ATOM 2311 C CA . SER A 1 315 ? 34.75 24.359 11.922 1 83.5 315 SER A CA 1
ATOM 2312 C C . SER A 1 315 ? 34.375 23.109 11.117 1 83.5 315 SER A C 1
ATOM 2314 O O . SER A 1 315 ? 33.406 22.406 11.438 1 83.5 315 SER A O 1
ATOM 2316 N N . PRO A 1 316 ? 35.156 22.844 10.102 1 86.69 316 PRO A N 1
ATOM 2317 C CA . PRO A 1 316 ? 34.875 21.656 9.281 1 86.69 316 PRO A CA 1
ATOM 2318 C C . PRO A 1 316 ? 34.906 20.359 10.094 1 86.69 316 PRO A C 1
ATOM 2320 O O . PRO A 1 316 ? 34.094 19.453 9.836 1 86.69 316 PRO A O 1
ATOM 2323 N N . VAL A 1 317 ? 35.75 20.25 11.055 1 89.38 317 VAL A N 1
ATOM 2324 C CA . VAL A 1 317 ? 35.875 19.031 11.852 1 89.38 317 VAL A CA 1
ATOM 2325 C C . VAL A 1 317 ? 34.594 18.828 12.688 1 89.38 317 VAL A C 1
ATOM 2327 O O . VAL A 1 317 ? 34.094 17.719 12.781 1 89.38 317 VAL A O 1
ATOM 2330 N N . LEU A 1 318 ? 34.156 19.859 13.219 1 86.56 318 LEU A N 1
ATOM 2331 C CA . LEU A 1 318 ? 32.938 19.781 14 1 86.56 318 LEU A CA 1
ATOM 2332 C C . LEU A 1 318 ? 31.75 19.391 13.117 1 86.56 318 LEU A C 1
ATOM 2334 O O . LEU A 1 318 ? 30.875 18.625 13.531 1 86.56 318 LEU A O 1
ATOM 2338 N N . ALA A 1 319 ? 31.766 19.969 11.977 1 88.56 319 ALA A N 1
ATOM 2339 C CA . ALA A 1 319 ? 30.688 19.656 11.047 1 88.56 319 ALA A CA 1
ATOM 2340 C C . ALA A 1 319 ? 30.672 18.172 10.695 1 88.56 319 ALA A C 1
ATOM 2342 O O . ALA A 1 319 ? 29.609 17.547 10.633 1 88.56 319 ALA A O 1
ATOM 2343 N N . ILE A 1 320 ? 31.812 17.625 10.445 1 93.06 320 ILE A N 1
ATOM 2344 C CA . ILE A 1 320 ? 31.953 16.219 10.086 1 93.06 320 ILE A CA 1
ATOM 2345 C C . ILE A 1 320 ? 31.531 15.344 11.266 1 93.06 320 ILE A C 1
ATOM 2347 O O . ILE A 1 320 ? 30.828 14.344 11.086 1 93.06 320 ILE A O 1
ATOM 2351 N N . LEU A 1 321 ? 31.891 15.703 12.43 1 91.5 321 LEU A N 1
ATOM 2352 C CA . LEU A 1 321 ? 31.562 14.938 13.625 1 91.5 321 LEU A CA 1
ATOM 2353 C C . LEU A 1 321 ? 30.047 14.969 13.883 1 91.5 321 LEU A C 1
ATOM 2355 O O . LEU A 1 321 ? 29.453 13.961 14.258 1 91.5 321 LEU A O 1
ATOM 2359 N N . LEU A 1 322 ? 29.516 16.078 13.727 1 89.25 322 LEU A N 1
ATOM 2360 C CA . LEU A 1 322 ? 28.078 16.219 13.938 1 89.25 322 LEU A CA 1
ATOM 2361 C C . LEU A 1 322 ? 27.297 15.391 12.93 1 89.25 322 LEU A C 1
ATOM 2363 O O . LEU A 1 322 ? 26.266 14.797 13.273 1 89.25 322 LEU A O 1
ATOM 2367 N N . ARG A 1 323 ? 27.734 15.375 11.758 1 91.88 323 ARG A N 1
ATOM 2368 C CA . ARG A 1 323 ? 27.094 14.555 10.742 1 91.88 323 ARG A CA 1
ATOM 2369 C C . ARG A 1 323 ? 27.188 13.078 11.086 1 91.88 323 ARG A C 1
ATOM 2371 O O . ARG A 1 323 ? 26.234 12.32 10.914 1 91.88 323 ARG A O 1
ATOM 2378 N N . TYR A 1 324 ? 28.406 12.672 11.523 1 94.5 324 TYR A N 1
ATOM 2379 C CA . TYR A 1 324 ? 28.609 11.289 11.938 1 94.5 324 TYR A CA 1
ATOM 2380 C C . TYR A 1 324 ? 27.625 10.898 13.039 1 94.5 324 TYR A C 1
ATOM 2382 O O . TYR A 1 324 ? 27 9.836 12.977 1 94.5 324 TYR A O 1
ATOM 2390 N N . PHE A 1 325 ? 27.406 11.797 13.977 1 92.88 325 PHE A N 1
ATOM 2391 C CA . PHE A 1 325 ? 26.531 11.508 15.109 1 92.88 325 PHE A CA 1
ATOM 2392 C C . PHE A 1 325 ? 25.078 11.578 14.695 1 92.88 325 PHE A C 1
ATOM 2394 O O . PHE A 1 325 ? 24.219 10.922 15.305 1 92.88 325 PHE A O 1
ATOM 2401 N N . ARG A 1 326 ? 24.875 12.258 13.656 1 92.31 326 ARG A N 1
ATOM 2402 C CA . ARG A 1 326 ? 23.516 12.391 13.164 1 92.31 326 ARG A CA 1
ATOM 2403 C C . ARG A 1 326 ? 23.078 11.141 12.406 1 92.31 326 ARG A C 1
ATOM 2405 O O . ARG A 1 326 ? 21.938 10.703 12.531 1 92.31 326 ARG A O 1
ATOM 2412 N N . LEU A 1 327 ? 23.938 10.5 11.734 1 96 327 LEU A N 1
ATOM 2413 C CA . LEU A 1 327 ? 23.578 9.43 10.812 1 96 327 LEU A CA 1
ATOM 2414 C C . LEU A 1 327 ? 23.828 8.062 11.445 1 96 327 LEU A C 1
ATOM 2416 O O . LEU A 1 327 ? 23.031 7.137 11.242 1 96 327 LEU A O 1
ATOM 2420 N N . THR A 1 328 ? 24.812 7.914 12.266 1 97.69 328 THR A N 1
ATOM 2421 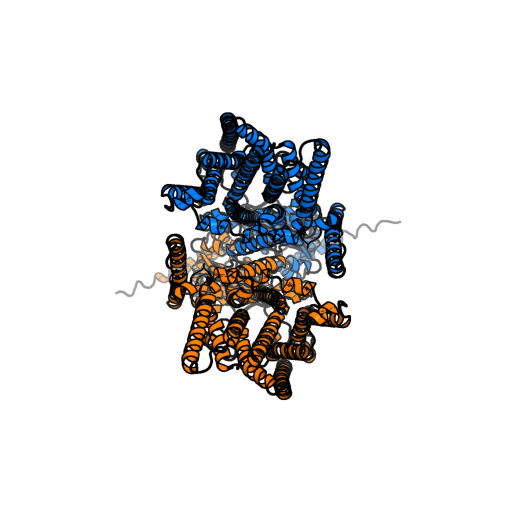C CA . THR A 1 328 ? 25.375 6.621 12.633 1 97.69 328 THR A CA 1
ATOM 2422 C C . THR A 1 328 ? 24.469 5.902 13.625 1 97.69 328 THR A C 1
ATOM 2424 O O . THR A 1 328 ? 24.297 4.684 13.555 1 97.69 328 THR A O 1
ATOM 2427 N N . PRO A 1 329 ? 23.906 6.609 14.617 1 97.31 329 PRO A N 1
ATOM 2428 C CA . PRO A 1 329 ? 23.062 5.883 15.57 1 97.31 329 PRO A CA 1
ATOM 2429 C C . PRO A 1 329 ? 21.906 5.152 14.891 1 97.31 329 PRO A C 1
ATOM 2431 O O . PRO A 1 329 ? 21.641 3.986 15.195 1 97.31 329 PRO A O 1
ATOM 2434 N N . SER A 1 330 ? 21.219 5.789 13.977 1 98.12 330 SER A N 1
ATOM 2435 C CA . SER A 1 330 ? 20.141 5.145 13.234 1 98.12 330 SER A CA 1
ATOM 2436 C C . SER A 1 330 ? 20.672 3.998 12.375 1 98.12 330 SER A C 1
ATOM 2438 O O . SER A 1 330 ? 20.047 2.936 12.297 1 98.12 330 SER A O 1
ATOM 2440 N N . LEU A 1 331 ? 21.797 4.207 11.727 1 98.44 331 LEU A N 1
ATOM 2441 C CA . LEU A 1 331 ? 22.422 3.17 10.914 1 98.44 331 LEU A CA 1
ATOM 2442 C C . LEU A 1 331 ? 22.781 1.952 11.766 1 98.44 331 LEU A C 1
ATOM 2444 O O . LEU A 1 331 ? 22.5 0.816 11.367 1 98.44 331 LEU A O 1
ATOM 2448 N N . ALA A 1 332 ? 23.312 2.203 12.898 1 98.25 332 ALA A N 1
ATOM 2449 C CA . ALA A 1 332 ? 23.734 1.129 13.797 1 98.25 332 ALA A CA 1
ATOM 2450 C C . ALA A 1 332 ? 22.531 0.321 14.289 1 98.25 332 ALA A C 1
ATOM 2452 O O . ALA A 1 332 ? 22.594 -0.91 14.336 1 98.25 332 ALA A O 1
ATOM 2453 N N . LEU A 1 333 ? 21.531 1.018 14.672 1 98.44 333 LEU A N 1
ATOM 2454 C CA . LEU A 1 333 ? 20.344 0.314 15.164 1 98.44 333 LEU A CA 1
ATOM 2455 C C . LEU A 1 333 ? 19.703 -0.517 14.062 1 98.44 333 LEU A C 1
ATOM 2457 O O . LEU A 1 333 ? 19.297 -1.656 14.289 1 98.44 333 LEU A O 1
ATOM 2461 N N . VAL A 1 334 ? 19.547 0.049 12.859 1 98.69 334 VAL A N 1
ATOM 2462 C CA . VAL A 1 334 ? 18.953 -0.673 11.742 1 98.69 334 VAL A CA 1
ATOM 2463 C C . VAL A 1 334 ? 19.828 -1.877 11.383 1 98.69 334 VAL A C 1
ATOM 2465 O O . VAL A 1 334 ? 19.312 -2.947 11.055 1 98.69 334 VAL A O 1
ATOM 2468 N N . MET A 1 335 ? 21.141 -1.696 11.438 1 98.25 335 MET A N 1
ATOM 2469 C CA . MET A 1 335 ? 22.062 -2.807 11.188 1 98.25 335 MET A CA 1
ATOM 2470 C C . MET A 1 335 ? 21.859 -3.92 12.211 1 98.25 335 MET A C 1
ATOM 2472 O O . MET A 1 335 ? 21.859 -5.102 11.852 1 98.25 335 MET A O 1
ATOM 2476 N N . LEU A 1 336 ? 21.688 -3.531 13.438 1 98.12 336 LEU A N 1
ATOM 2477 C CA . LEU A 1 336 ? 21.453 -4.5 14.5 1 98.12 336 LEU A CA 1
ATOM 2478 C C . LEU A 1 336 ? 20.156 -5.277 14.25 1 98.12 336 LEU A C 1
ATOM 2480 O O . LEU A 1 336 ? 20.109 -6.492 14.453 1 98.12 336 LEU A O 1
ATOM 2484 N N . VAL A 1 337 ? 19.125 -4.621 13.812 1 98.56 337 VAL A N 1
ATOM 2485 C CA . VAL A 1 337 ? 17.844 -5.27 13.516 1 98.56 337 VAL A CA 1
ATOM 2486 C C . VAL A 1 337 ? 17.984 -6.133 12.258 1 98.56 337 VAL A C 1
ATOM 2488 O O . VAL A 1 337 ? 17.469 -7.254 12.211 1 98.56 337 VAL A O 1
ATOM 2491 N N . TYR A 1 338 ? 18.719 -5.629 11.266 1 98.38 338 TYR A N 1
ATOM 2492 C CA . TYR A 1 338 ? 18.891 -6.332 10 1 98.38 338 TYR A CA 1
ATOM 2493 C C . TYR A 1 338 ? 19.688 -7.617 10.203 1 98.38 338 TYR A C 1
ATOM 2495 O O . TYR A 1 338 ? 19.281 -8.68 9.727 1 98.38 338 TYR A O 1
ATOM 2503 N N . TYR A 1 339 ? 20.703 -7.539 10.945 1 97.88 339 TYR A N 1
ATOM 2504 C CA . TYR A 1 339 ? 21.641 -8.641 11.172 1 97.88 339 TYR A CA 1
ATOM 2505 C C . TYR A 1 339 ? 21.156 -9.539 12.305 1 97.88 339 TYR A C 1
ATOM 2507 O O . TYR A 1 339 ? 21.25 -10.766 12.219 1 97.88 339 TYR A O 1
ATOM 2515 N N . GLY A 1 340 ? 20.547 -8.992 13.273 1 97.94 340 GLY A N 1
ATOM 2516 C CA . GLY A 1 340 ? 20.281 -9.727 14.5 1 97.94 340 GLY A CA 1
ATOM 2517 C C . GLY A 1 340 ? 18.859 -10.258 14.57 1 97.94 340 GLY A C 1
ATOM 2518 O O . GLY A 1 340 ? 18.594 -11.258 15.242 1 97.94 340 GLY A O 1
ATOM 2519 N N . ILE A 1 341 ? 17.891 -9.703 13.922 1 98.31 341 ILE A N 1
ATOM 2520 C CA . ILE A 1 341 ? 16.5 -10.078 14.133 1 98.31 341 ILE A CA 1
ATOM 2521 C C . ILE A 1 341 ? 15.883 -10.547 12.812 1 98.31 341 ILE A C 1
ATOM 2523 O O . ILE A 1 341 ? 15.234 -11.594 12.758 1 98.31 341 ILE A O 1
ATOM 2527 N N . LEU A 1 342 ? 16.062 -9.852 11.719 1 98.25 342 LEU A N 1
ATOM 2528 C CA . LEU A 1 342 ? 15.359 -10.023 10.453 1 98.25 342 LEU A CA 1
ATOM 2529 C C . LEU A 1 342 ? 15.492 -11.453 9.938 1 98.25 342 LEU A C 1
ATOM 2531 O O . LEU A 1 342 ? 14.523 -12.031 9.438 1 98.25 342 LEU A O 1
ATOM 2535 N N . PRO A 1 343 ? 16.672 -12.133 10.039 1 97.19 343 PRO A N 1
ATOM 2536 C CA . PRO A 1 343 ? 16.828 -13.484 9.492 1 97.19 343 PRO A CA 1
ATOM 2537 C C . PRO A 1 343 ? 15.891 -14.492 10.156 1 97.19 343 PRO A C 1
ATOM 2539 O O . PRO A 1 343 ? 15.594 -15.539 9.578 1 97.19 343 PRO A O 1
ATOM 2542 N N . TYR A 1 344 ? 15.398 -14.148 11.297 1 97.19 344 TYR A N 1
ATOM 2543 C CA . TYR A 1 344 ? 14.664 -15.141 12.078 1 97.19 344 TYR A CA 1
ATOM 2544 C C . TYR A 1 344 ? 13.164 -14.898 11.992 1 97.19 344 TYR A C 1
ATOM 2546 O O . TYR A 1 344 ? 12.375 -15.633 12.594 1 97.19 344 TYR A O 1
ATOM 2554 N N . LEU A 1 345 ? 12.766 -13.961 11.234 1 96.06 345 LEU A N 1
ATOM 2555 C CA . LEU A 1 345 ? 11.352 -13.586 11.172 1 96.06 345 LEU A CA 1
ATOM 2556 C C . LEU A 1 345 ? 10.672 -14.273 9.992 1 96.06 345 LEU A C 1
ATOM 2558 O O . LEU A 1 345 ? 9.438 -14.25 9.883 1 96.06 345 LEU A O 1
ATOM 2562 N N . ALA A 1 346 ? 11.398 -14.891 9.141 1 94.69 346 ALA A N 1
ATOM 2563 C CA . ALA A 1 346 ? 10.812 -15.445 7.918 1 94.69 346 ALA A CA 1
ATOM 2564 C C . ALA A 1 346 ? 10.586 -16.938 8.047 1 94.69 346 ALA A C 1
ATOM 2566 O O . ALA A 1 346 ? 11.375 -17.641 8.68 1 94.69 346 ALA A O 1
ATOM 2567 N N . SER A 1 347 ? 9.508 -17.375 7.523 1 92.94 347 SER A N 1
ATOM 2568 C CA . SER A 1 347 ? 9.172 -18.781 7.332 1 92.94 347 SER A CA 1
ATOM 2569 C C . SER A 1 347 ? 8.617 -19.031 5.934 1 92.94 347 SER A C 1
ATOM 2571 O O . SER A 1 347 ? 8.023 -18.125 5.328 1 92.94 347 SER A O 1
ATOM 2573 N N . GLY A 1 348 ? 8.906 -20.156 5.367 1 93.69 348 GLY A N 1
ATOM 2574 C CA . GLY A 1 348 ? 8.484 -20.469 4.012 1 93.69 348 GLY A CA 1
ATOM 2575 C C . GLY A 1 348 ? 9.602 -21 3.141 1 93.69 348 GLY A C 1
ATOM 2576 O O . GLY A 1 348 ? 10.719 -21.234 3.621 1 93.69 348 GLY A O 1
ATOM 2577 N N . PRO A 1 349 ? 9.305 -21.156 1.907 1 96.19 349 PRO A N 1
ATOM 2578 C CA . PRO A 1 349 ? 10.281 -21.781 1.006 1 96.19 349 PRO A CA 1
ATOM 2579 C C . PRO A 1 349 ? 11.555 -20.953 0.846 1 96.19 349 PRO A C 1
ATOM 2581 O O . PRO A 1 349 ? 12.625 -21.516 0.583 1 96.19 349 PRO A O 1
ATOM 2584 N N . PHE A 1 350 ? 11.5 -19.625 1.081 1 97.31 350 PHE A N 1
ATOM 2585 C CA . PHE A 1 350 ? 12.625 -18.75 0.749 1 97.31 350 PHE A CA 1
ATOM 2586 C C . PHE A 1 350 ? 13.328 -18.266 2.012 1 97.31 350 PHE A C 1
ATOM 2588 O O . PHE A 1 350 ? 14.195 -17.391 1.95 1 97.31 350 PHE A O 1
ATOM 2595 N N . ALA A 1 351 ? 12.953 -18.812 3.172 1 96.69 351 ALA A N 1
ATOM 2596 C CA . ALA A 1 351 ? 13.469 -18.344 4.453 1 96.69 351 ALA A CA 1
ATOM 2597 C C . ALA A 1 351 ? 14.977 -18.578 4.555 1 96.69 351 ALA A C 1
ATOM 2599 O O . ALA A 1 351 ? 15.719 -17.719 5.016 1 96.69 351 ALA A O 1
ATOM 2600 N N . VAL A 1 352 ? 15.406 -19.75 4.074 1 96.5 352 VAL A N 1
ATOM 2601 C CA . VAL A 1 352 ? 16.812 -20.094 4.148 1 96.5 352 VAL A CA 1
ATOM 2602 C C . VAL A 1 352 ? 17.625 -19.188 3.211 1 96.5 352 VAL A C 1
ATOM 2604 O O . VAL A 1 352 ? 18.734 -18.781 3.539 1 96.5 352 VAL A O 1
ATOM 2607 N N . ILE A 1 353 ? 17.062 -18.906 2.074 1 96.12 353 ILE A N 1
ATOM 2608 C CA . ILE A 1 353 ? 17.734 -18.047 1.109 1 96.12 353 ILE A CA 1
ATOM 2609 C C . ILE A 1 353 ? 17.891 -16.641 1.699 1 96.12 353 ILE A C 1
ATOM 2611 O O . ILE A 1 353 ? 18.938 -16 1.521 1 96.12 353 ILE A O 1
ATOM 2615 N N . LEU A 1 354 ? 16.891 -16.172 2.385 1 97.25 354 LEU A N 1
ATOM 2616 C CA . LEU A 1 354 ? 16.969 -14.883 3.053 1 97.25 354 LEU A CA 1
ATOM 2617 C C . LEU A 1 354 ? 18.078 -14.883 4.102 1 97.25 354 LEU A C 1
ATOM 2619 O O . LEU A 1 354 ? 18.891 -13.953 4.148 1 97.25 354 LEU A O 1
ATOM 2623 N N . GLN A 1 355 ? 18.141 -15.922 4.945 1 96.75 355 GLN A N 1
ATOM 2624 C CA . GLN A 1 355 ? 19.172 -16 5.969 1 96.75 355 GLN A CA 1
ATOM 2625 C C . GLN A 1 355 ? 20.562 -15.984 5.344 1 96.75 355 GLN A C 1
ATOM 2627 O O . GLN A 1 355 ? 21.453 -15.273 5.812 1 96.75 355 GLN A O 1
ATOM 2632 N N . ASP A 1 356 ? 20.672 -16.766 4.344 1 95.12 356 ASP A N 1
ATOM 2633 C CA . ASP A 1 356 ? 21.969 -16.844 3.664 1 95.12 356 ASP A CA 1
ATOM 2634 C C . ASP A 1 356 ? 22.359 -15.5 3.072 1 95.12 356 ASP A C 1
ATOM 2636 O O . ASP A 1 356 ? 23.531 -15.102 3.141 1 95.12 356 ASP A O 1
ATOM 2640 N N . SER A 1 357 ? 21.422 -14.836 2.488 1 94.88 357 SER A N 1
ATOM 2641 C CA . SER A 1 357 ? 21.688 -13.531 1.882 1 94.88 357 SER A CA 1
ATOM 2642 C C . SER A 1 357 ? 22.188 -12.531 2.92 1 94.88 357 SER A C 1
ATOM 2644 O O . SER A 1 357 ? 22.984 -11.656 2.607 1 94.88 357 SER A O 1
ATOM 2646 N N . ILE A 1 358 ? 21.781 -12.648 4.141 1 97.12 358 ILE A N 1
ATOM 2647 C CA . ILE A 1 358 ? 22.141 -11.703 5.195 1 97.12 358 ILE A CA 1
ATOM 2648 C C . ILE A 1 358 ? 23.438 -12.148 5.863 1 97.12 358 ILE A C 1
ATOM 2650 O O . ILE A 1 358 ? 24.391 -11.375 5.965 1 97.12 358 ILE A O 1
ATOM 2654 N N . PHE A 1 359 ? 23.594 -13.43 6.234 1 96.56 359 PHE A N 1
ATOM 2655 C CA . PHE A 1 359 ? 24.719 -13.922 7.02 1 96.56 359 PHE A CA 1
ATOM 2656 C C . PHE A 1 359 ? 25.984 -13.969 6.176 1 96.56 359 PHE A C 1
ATOM 2658 O O . PHE A 1 359 ? 27.078 -13.633 6.66 1 96.56 359 PHE A O 1
ATOM 2665 N N . ARG A 1 360 ? 25.859 -14.391 4.977 1 94.38 360 ARG A N 1
ATOM 2666 C CA . ARG A 1 360 ? 27.031 -14.484 4.113 1 94.38 360 ARG A CA 1
ATOM 2667 C C . ARG A 1 360 ? 27.703 -13.125 3.971 1 94.38 360 ARG A C 1
ATOM 2669 O O . ARG A 1 360 ? 28.938 -13.047 3.846 1 94.38 360 ARG A O 1
ATOM 2676 N N . ARG A 1 361 ? 26.938 -12.055 4.047 1 94.75 361 ARG A N 1
ATOM 2677 C CA . ARG A 1 361 ? 27.438 -10.703 3.855 1 94.75 361 ARG A CA 1
ATOM 2678 C C . ARG A 1 361 ? 27.812 -10.062 5.188 1 94.75 361 ARG A C 1
ATOM 2680 O O . ARG A 1 361 ? 28.906 -9.523 5.344 1 94.75 361 ARG A O 1
ATOM 2687 N N . CYS A 1 362 ? 27.031 -10.141 6.164 1 96.38 362 CYS A N 1
ATOM 2688 C CA . CYS A 1 362 ? 27.156 -9.391 7.406 1 96.38 362 CYS A CA 1
ATOM 2689 C C . CYS A 1 362 ? 28.203 -10.016 8.32 1 96.38 362 CYS A C 1
ATOM 2691 O O . CYS A 1 362 ? 28.828 -9.328 9.133 1 96.38 362 CYS A O 1
ATOM 2693 N N . ASN A 1 363 ? 28.5 -11.281 8.25 1 94.25 363 ASN A N 1
ATOM 2694 C CA . ASN A 1 363 ? 29.453 -11.945 9.125 1 94.25 363 ASN A CA 1
ATOM 2695 C C . ASN A 1 363 ? 30.859 -11.367 8.961 1 94.25 363 ASN A C 1
ATOM 2697 O O . ASN A 1 363 ? 31.609 -11.258 9.938 1 94.25 363 ASN A O 1
ATOM 2701 N N . GLY A 1 364 ? 31.156 -10.867 7.852 1 90.81 364 GLY A N 1
ATOM 2702 C CA . GLY A 1 364 ? 32.531 -10.43 7.633 1 90.81 364 GLY A CA 1
ATOM 2703 C C . GLY A 1 364 ? 32.656 -8.938 7.422 1 90.81 364 GLY A C 1
ATOM 2704 O O . GLY A 1 364 ? 33.781 -8.391 7.441 1 90.81 364 GLY A O 1
ATOM 2705 N N . SER A 1 365 ? 31.594 -8.242 7.324 1 93.38 365 SER A N 1
ATOM 2706 C CA . SER A 1 365 ? 31.781 -6.906 6.781 1 93.38 365 SER A CA 1
ATOM 2707 C C . SER A 1 365 ? 30.938 -5.879 7.531 1 93.38 365 SER A C 1
ATOM 2709 O O . SER A 1 365 ? 30.984 -4.688 7.215 1 93.38 365 SER A O 1
ATOM 2711 N N . TRP A 1 366 ? 30.188 -6.199 8.578 1 95.12 366 TRP A N 1
ATOM 2712 C CA . TRP A 1 366 ? 29.234 -5.293 9.219 1 95.12 366 TRP A CA 1
ATOM 2713 C C . TRP A 1 366 ? 29.953 -4.043 9.742 1 95.12 366 TRP A C 1
ATOM 2715 O O . TRP A 1 366 ? 29.391 -2.941 9.68 1 95.12 366 TRP A O 1
ATOM 2725 N N . TRP A 1 367 ? 31.188 -4.078 10.203 1 95.75 367 TRP A N 1
ATOM 2726 C CA . TRP A 1 367 ? 31.906 -2.988 10.852 1 95.75 367 TRP A CA 1
ATOM 2727 C C . TRP A 1 367 ? 32.281 -1.907 9.844 1 95.75 367 TRP A C 1
ATOM 2729 O O . TRP A 1 367 ? 32.5 -0.749 10.219 1 95.75 367 TRP A O 1
ATOM 2739 N N . SER A 1 368 ? 32.438 -2.242 8.57 1 97.06 368 SER A N 1
ATOM 2740 C CA . SER A 1 368 ? 32.812 -1.284 7.535 1 97.06 368 SER A CA 1
ATOM 2741 C C . SER A 1 368 ? 31.766 -0.198 7.375 1 97.06 368 SER A C 1
ATOM 2743 O O . SER A 1 368 ? 32.094 0.934 7.004 1 97.06 368 SER A O 1
ATOM 2745 N N . GLU A 1 369 ? 30.547 -0.512 7.625 1 97.31 369 GLU A N 1
ATOM 2746 C CA . GLU A 1 369 ? 29.453 0.446 7.465 1 97.31 369 GLU A CA 1
ATOM 2747 C C . GLU A 1 369 ? 29.453 1.461 8.602 1 97.31 369 GLU A C 1
ATOM 2749 O O . GLU A 1 369 ? 29.078 2.619 8.406 1 97.31 369 GLU A O 1
ATOM 2754 N N . LEU A 1 370 ? 29.891 1.096 9.781 1 96.88 370 LEU A N 1
ATOM 2755 C CA . LEU A 1 370 ? 29.953 2.016 10.914 1 96.88 370 LEU A CA 1
ATOM 2756 C C . LEU A 1 370 ? 31.109 2.988 10.758 1 96.88 370 LEU A C 1
ATOM 2758 O O . LEU A 1 370 ? 31.078 4.098 11.289 1 96.88 370 LEU A O 1
ATOM 2762 N N . THR A 1 371 ? 32.094 2.578 9.984 1 96.81 371 THR A N 1
ATOM 2763 C CA . THR A 1 371 ? 33.25 3.447 9.734 1 96.81 371 THR A CA 1
ATOM 2764 C C . THR A 1 371 ? 33.094 4.148 8.383 1 96.81 371 THR A C 1
ATOM 2766 O O . THR A 1 371 ? 34 4.898 7.977 1 96.81 371 THR A O 1
ATOM 2769 N N . TYR A 1 372 ? 32.094 3.904 7.648 1 97.38 372 TYR A N 1
ATOM 2770 C CA . TYR A 1 372 ? 31.766 4.5 6.355 1 97.38 372 TYR A CA 1
ATOM 2771 C C . TYR A 1 372 ? 32.844 4.188 5.336 1 97.38 372 TYR A C 1
ATOM 2773 O O . TYR A 1 372 ? 33.25 5.047 4.543 1 97.38 372 TYR A O 1
ATOM 2781 N N . THR A 1 373 ? 33.375 2.91 5.367 1 96.38 373 THR A N 1
ATOM 2782 C CA . THR A 1 373 ? 34.406 2.471 4.434 1 96.38 373 THR A CA 1
ATOM 2783 C C . THR A 1 373 ? 33.906 1.339 3.551 1 96.38 373 THR A C 1
ATOM 2785 O O . THR A 1 373 ? 34.688 0.639 2.906 1 96.38 373 THR A O 1
ATOM 2788 N N . MET A 1 374 ? 32.625 1.191 3.5 1 95.56 374 MET A N 1
ATOM 2789 C CA . MET A 1 374 ? 32 0.033 2.857 1 95.56 374 MET A CA 1
ATOM 2790 C C . MET A 1 374 ? 32.156 0.099 1.344 1 95.56 374 MET A C 1
ATOM 2792 O O . MET A 1 374 ? 31.969 -0.902 0.65 1 95.56 374 MET A O 1
ATOM 2796 N N . ASN A 1 375 ? 32.531 1.316 0.777 1 95.88 375 ASN A N 1
ATOM 2797 C CA . ASN A 1 375 ? 32.719 1.429 -0.665 1 95.88 375 ASN A CA 1
ATOM 2798 C C . ASN A 1 375 ? 34.031 0.799 -1.105 1 95.88 375 ASN A C 1
ATOM 2800 O O . ASN A 1 375 ? 34.219 0.529 -2.291 1 95.88 375 ASN A O 1
ATOM 2804 N N . PHE A 1 376 ? 34.938 0.545 -0.084 1 95.31 376 PHE A N 1
ATOM 2805 C CA . PHE A 1 376 ? 36.25 0.013 -0.404 1 95.31 376 PHE A CA 1
ATOM 2806 C C . PHE A 1 376 ? 36.5 -1.286 0.351 1 95.31 376 PHE A C 1
ATOM 2808 O O . PHE A 1 376 ? 37.281 -2.121 -0.091 1 95.31 376 PHE A O 1
ATOM 2815 N N . ILE A 1 377 ? 35.812 -1.387 1.477 1 94.56 377 ILE A N 1
ATOM 2816 C CA . ILE A 1 377 ? 36.031 -2.576 2.297 1 94.56 377 ILE A CA 1
ATOM 2817 C C . ILE A 1 377 ? 34.688 -3.211 2.629 1 94.56 377 ILE A C 1
ATOM 2819 O O . ILE A 1 377 ? 33.969 -2.752 3.533 1 94.56 377 ILE A O 1
ATOM 2823 N N . PRO A 1 378 ? 34.406 -4.383 2.047 1 94.06 378 PRO A N 1
ATOM 2824 C CA . PRO A 1 378 ? 35.031 -5.027 0.894 1 94.06 378 PRO A CA 1
ATOM 2825 C C . PRO A 1 378 ? 34.812 -4.25 -0.405 1 94.06 378 PRO A C 1
ATOM 2827 O O . PRO A 1 378 ? 33.875 -3.467 -0.512 1 94.06 378 PRO A O 1
ATOM 2830 N N . PHE A 1 379 ? 35.688 -4.488 -1.337 1 93.19 379 PHE A N 1
ATOM 2831 C CA . PHE A 1 379 ? 35.594 -3.799 -2.619 1 93.19 379 PHE A CA 1
ATOM 2832 C C . PHE A 1 379 ? 34.344 -4.254 -3.393 1 93.19 379 PHE A C 1
ATOM 2834 O O . PHE A 1 379 ? 33.719 -3.457 -4.082 1 93.19 379 PHE A O 1
ATOM 2841 N N . ASP A 1 380 ? 34.031 -5.523 -3.168 1 91.88 380 ASP A N 1
ATOM 2842 C CA . ASP A 1 380 ? 32.844 -6.094 -3.811 1 91.88 380 ASP A CA 1
ATOM 2843 C C . ASP A 1 380 ? 31.562 -5.668 -3.092 1 91.88 380 ASP A C 1
ATOM 2845 O O . ASP A 1 380 ? 31.312 -6.09 -1.96 1 91.88 380 ASP A O 1
ATOM 2849 N N . SER A 1 381 ? 30.812 -4.957 -3.824 1 89 381 SER A N 1
ATOM 2850 C CA . SER A 1 381 ? 29.594 -4.426 -3.232 1 89 381 SER A CA 1
ATOM 2851 C C . SER A 1 381 ? 28.641 -5.551 -2.826 1 89 381 SER A C 1
ATOM 2853 O O . SER A 1 381 ? 27.797 -5.367 -1.942 1 89 381 SER A O 1
ATOM 2855 N N . ASP A 1 382 ? 28.75 -6.719 -3.4 1 90.5 382 ASP A N 1
ATOM 2856 C CA . ASP A 1 382 ? 27.875 -7.848 -3.092 1 90.5 382 ASP A CA 1
ATOM 2857 C C . ASP A 1 382 ? 28.281 -8.5 -1.771 1 90.5 382 ASP A C 1
ATOM 2859 O O . ASP A 1 382 ? 27.578 -9.375 -1.268 1 90.5 382 ASP A O 1
ATOM 2863 N N . LYS A 1 383 ? 29.375 -8.031 -1.186 1 93.56 383 LYS A N 1
ATOM 2864 C CA . LYS A 1 383 ? 29.844 -8.602 0.072 1 93.56 383 LYS A CA 1
ATOM 2865 C C . LYS A 1 383 ? 29.625 -7.633 1.231 1 93.56 383 LYS A C 1
ATOM 2867 O O . LYS A 1 383 ? 30.016 -7.926 2.367 1 93.56 383 LYS A O 1
ATOM 2872 N N . VAL A 1 384 ? 29.016 -6.562 0.882 1 95.69 384 VAL A N 1
ATOM 2873 C CA . VAL A 1 384 ? 28.703 -5.586 1.918 1 95.69 384 VAL A CA 1
ATOM 2874 C C . VAL A 1 384 ? 27.438 -6.016 2.662 1 95.69 384 VAL A C 1
ATOM 2876 O O . VAL A 1 384 ? 26.484 -6.516 2.051 1 95.69 384 VAL A O 1
ATOM 2879 N N . CYS A 1 385 ? 27.375 -5.859 3.945 1 97.25 385 CYS A N 1
ATOM 2880 C CA . CYS A 1 385 ? 26.266 -6.305 4.777 1 97.25 385 CYS A CA 1
ATOM 2881 C C . CYS A 1 385 ? 24.953 -5.672 4.324 1 97.25 385 CYS A C 1
ATOM 2883 O O . CYS A 1 385 ? 24.109 -6.344 3.738 1 97.25 385 CYS A O 1
ATOM 2885 N N . MET A 1 386 ? 24.828 -4.441 4.562 1 97.5 386 MET A N 1
ATOM 2886 C CA . MET A 1 386 ? 23.719 -3.688 4.004 1 97.5 386 MET A CA 1
ATOM 2887 C C . MET A 1 386 ? 24.094 -3.037 2.682 1 97.5 386 MET A C 1
ATOM 2889 O O . MET A 1 386 ? 24.484 -1.864 2.65 1 97.5 386 MET A O 1
ATOM 2893 N N . GLY A 1 387 ? 23.906 -3.756 1.604 1 95.31 387 GLY A N 1
ATOM 2894 C CA . GLY A 1 387 ? 24.406 -3.398 0.289 1 95.31 387 GLY A CA 1
ATOM 2895 C C . GLY A 1 387 ? 23.969 -2.025 -0.17 1 95.31 387 GLY A C 1
ATOM 2896 O O . GLY A 1 387 ? 24.656 -1.369 -0.953 1 95.31 387 GLY A O 1
ATOM 2897 N N . TRP A 1 388 ? 22.859 -1.47 0.32 1 96.31 388 TRP A N 1
ATOM 2898 C CA . TRP A 1 388 ? 22.328 -0.197 -0.146 1 96.31 388 TRP A CA 1
ATOM 2899 C C . TRP A 1 388 ? 22.969 0.972 0.587 1 96.31 388 TRP A C 1
ATOM 2901 O O . TRP A 1 388 ? 22.781 2.131 0.215 1 96.31 388 TRP A O 1
ATOM 2911 N N . THR A 1 389 ? 23.859 0.708 1.541 1 97.38 389 THR A N 1
ATOM 2912 C CA . THR A 1 389 ? 24.484 1.774 2.316 1 97.38 389 THR A CA 1
ATOM 2913 C C . THR A 1 389 ? 25.688 2.336 1.583 1 97.38 389 THR A C 1
ATOM 2915 O O . THR A 1 389 ? 26.344 3.264 2.068 1 97.38 389 THR A O 1
ATOM 2918 N N . TRP A 1 390 ? 26.031 1.825 0.41 1 96.75 390 TRP A N 1
ATOM 2919 C CA . TRP A 1 390 ? 27.125 2.412 -0.365 1 96.75 390 TRP A CA 1
ATOM 2920 C C . TRP A 1 390 ? 26.891 3.908 -0.57 1 96.75 390 TRP A C 1
ATOM 2922 O O . TRP A 1 390 ? 27.859 4.684 -0.63 1 96.75 390 TRP A O 1
ATOM 2932 N N . TYR A 1 391 ? 25.641 4.309 -0.735 1 97.38 391 TYR A N 1
ATOM 2933 C CA . TYR A 1 391 ? 25.312 5.723 -0.883 1 97.38 391 TYR A CA 1
ATOM 2934 C C . TYR A 1 391 ? 25.812 6.527 0.305 1 97.38 391 TYR A C 1
ATOM 2936 O O . TYR A 1 391 ? 26.375 7.613 0.133 1 97.38 391 TYR A O 1
ATOM 2944 N N . LEU A 1 392 ? 25.609 6.012 1.539 1 97.19 392 LEU A N 1
ATOM 2945 C CA . LEU A 1 392 ? 26.047 6.707 2.746 1 97.19 392 LEU A CA 1
ATOM 2946 C C . LEU A 1 392 ? 27.562 6.844 2.77 1 97.19 392 LEU A C 1
ATOM 2948 O O . LEU A 1 392 ? 28.094 7.855 3.236 1 97.19 392 LEU A O 1
ATOM 2952 N N . GLY A 1 393 ? 28.219 5.777 2.355 1 97.31 393 GLY A N 1
ATOM 2953 C CA . GLY A 1 393 ? 29.672 5.859 2.258 1 97.31 393 GLY A CA 1
ATOM 2954 C C . GLY A 1 393 ? 30.141 6.973 1.34 1 97.31 393 GLY A C 1
ATOM 2955 O O . GLY A 1 393 ? 31 7.77 1.716 1 97.31 393 GLY A O 1
ATOM 2956 N N . ASP A 1 394 ? 29.578 7.062 0.188 1 97.5 394 ASP A N 1
ATOM 2957 C CA . ASP A 1 394 ? 29.891 8.109 -0.775 1 97.5 394 ASP A CA 1
ATOM 2958 C C . ASP A 1 394 ? 29.531 9.492 -0.228 1 97.5 394 ASP A C 1
ATOM 2960 O O . ASP A 1 394 ? 30.328 10.43 -0.337 1 97.5 394 ASP A O 1
ATOM 2964 N N . ASP A 1 395 ? 28.359 9.57 0.319 1 97.19 395 ASP A N 1
ATOM 2965 C CA . ASP A 1 395 ? 27.875 10.844 0.838 1 97.19 395 ASP A CA 1
ATOM 2966 C C . ASP A 1 395 ? 28.812 11.391 1.915 1 97.19 395 ASP A C 1
ATOM 2968 O O . ASP A 1 395 ? 29.078 12.594 1.967 1 97.19 395 ASP A O 1
ATOM 2972 N N . MET A 1 396 ? 29.281 10.492 2.77 1 96.88 396 MET A N 1
ATOM 2973 C CA . MET A 1 396 ? 30.203 10.906 3.826 1 96.88 396 MET A CA 1
ATOM 2974 C C . MET A 1 396 ? 31.531 11.383 3.242 1 96.88 396 MET A C 1
ATOM 2976 O O . MET A 1 396 ? 32.062 12.406 3.67 1 96.88 396 MET A O 1
ATOM 2980 N N . ILE A 1 397 ? 32.031 10.688 2.309 1 96.81 397 ILE A N 1
ATOM 2981 C CA . ILE A 1 397 ? 33.281 11.07 1.661 1 96.81 397 ILE A CA 1
ATOM 2982 C C . ILE A 1 397 ? 33.094 12.422 0.973 1 96.81 397 ILE A C 1
ATOM 2984 O O . ILE A 1 397 ? 33.938 13.305 1.103 1 96.81 397 ILE A O 1
ATOM 2988 N N . PHE A 1 398 ? 32.062 12.633 0.268 1 97.75 398 PHE A N 1
ATOM 2989 C CA . PHE A 1 398 ? 31.781 13.883 -0.428 1 97.75 398 PHE A CA 1
ATOM 2990 C C . PHE A 1 398 ? 31.547 15.016 0.566 1 97.75 398 PHE A C 1
ATOM 2992 O O . PHE A 1 398 ? 31.922 16.172 0.31 1 97.75 398 PHE A O 1
ATOM 2999 N N . PHE A 1 399 ? 30.906 14.695 1.672 1 96.62 399 PHE A N 1
ATOM 3000 C CA . PHE A 1 399 ? 30.688 15.688 2.717 1 96.62 399 PHE A CA 1
ATOM 3001 C C . PHE A 1 399 ? 32 16.203 3.262 1 96.62 399 PHE A C 1
ATOM 3003 O O . PHE A 1 399 ? 32.156 17.406 3.484 1 96.62 399 PHE A O 1
ATOM 3010 N N . VAL A 1 400 ? 32.906 15.297 3.469 1 96 400 VAL A N 1
ATOM 3011 C CA . VAL A 1 400 ? 34.219 15.672 3.953 1 96 400 VAL A CA 1
ATOM 3012 C C . VAL A 1 400 ? 34.938 16.562 2.922 1 96 400 VAL A C 1
ATOM 3014 O O . VAL A 1 400 ? 35.469 17.609 3.264 1 96 400 VAL A O 1
ATOM 3017 N N . LEU A 1 401 ? 34.844 16.203 1.71 1 95.69 401 LEU A N 1
ATOM 3018 C CA . LEU A 1 401 ? 35.438 16.984 0.638 1 95.69 401 LEU A CA 1
ATOM 3019 C C . LEU A 1 401 ? 34.781 18.344 0.515 1 95.69 401 LEU A C 1
ATOM 3021 O O . LEU A 1 401 ? 35.469 19.359 0.345 1 95.69 401 LEU A O 1
ATOM 3025 N N . GLY A 1 402 ? 33.5 18.328 0.582 1 95.62 402 GLY A N 1
ATOM 3026 C CA . GLY A 1 402 ? 32.75 19.578 0.497 1 95.62 402 GLY A CA 1
ATOM 3027 C C . GLY A 1 402 ? 33.031 20.516 1.644 1 95.62 402 GLY A C 1
ATOM 3028 O O . GLY A 1 402 ? 33.062 21.734 1.453 1 95.62 402 GLY A O 1
ATOM 3029 N N . SER A 1 403 ? 33.281 19.984 2.848 1 94 403 SER A N 1
ATOM 3030 C CA . SER A 1 403 ? 33.531 20.781 4.035 1 94 403 SER A CA 1
ATOM 3031 C C . SER A 1 403 ? 34.875 21.516 3.924 1 94 403 SER A C 1
ATOM 3033 O O . SER A 1 403 ? 35.094 22.516 4.613 1 94 403 SER A O 1
ATOM 3035 N N . VAL A 1 404 ? 35.688 21.047 3.016 1 92.81 404 VAL A N 1
ATOM 3036 C CA . VAL A 1 404 ? 36.969 21.703 2.777 1 92.81 404 VAL A CA 1
ATOM 3037 C C . VAL A 1 404 ? 36.844 22.641 1.578 1 92.81 404 VAL A C 1
ATOM 3039 O O . VAL A 1 404 ? 37.375 23.766 1.603 1 92.81 404 VAL A O 1
ATOM 3042 N N . LEU A 1 405 ? 36.094 22.297 0.631 1 95.62 405 LEU A N 1
ATOM 3043 C CA . LEU A 1 405 ? 36 23.016 -0.634 1 95.62 405 LEU A CA 1
ATOM 3044 C C . LEU A 1 405 ? 35.188 24.297 -0.465 1 95.62 405 LEU A C 1
ATOM 3046 O O . LEU A 1 405 ? 35.531 25.328 -1.053 1 95.62 405 LEU A O 1
ATOM 3050 N N . VAL A 1 406 ? 34.125 24.297 0.272 1 95.5 406 VAL A N 1
ATOM 3051 C CA . VAL A 1 406 ? 33.219 25.422 0.383 1 95.5 406 VAL A CA 1
ATOM 3052 C C . VAL A 1 406 ? 33.906 26.578 1.094 1 95.5 406 VAL A C 1
ATOM 3054 O O . VAL A 1 406 ? 33.844 27.719 0.627 1 95.5 406 VAL A O 1
ATOM 3057 N N . PRO A 1 407 ? 34.656 26.312 2.24 1 93.62 407 PRO A N 1
ATOM 3058 C CA . PRO A 1 407 ? 35.375 27.422 2.855 1 93.62 407 PRO A CA 1
ATOM 3059 C C . PRO A 1 407 ? 36.469 27.984 1.943 1 93.62 407 PRO A C 1
ATOM 3061 O O . PRO A 1 407 ? 36.75 29.188 1.962 1 93.62 407 PRO A O 1
ATOM 3064 N N . LEU A 1 408 ? 37.062 27.125 1.185 1 93.69 408 LEU A N 1
ATOM 3065 C CA . LEU A 1 408 ? 38.062 27.594 0.242 1 93.69 408 LEU A CA 1
ATOM 3066 C C . LEU A 1 408 ? 37.438 28.5 -0.816 1 93.69 408 LEU A C 1
ATOM 3068 O O . LEU A 1 408 ? 38.062 29.5 -1.219 1 93.69 408 LEU A O 1
ATOM 3072 N N . TYR A 1 409 ? 36.312 28.141 -1.314 1 95.44 409 TYR A N 1
ATOM 3073 C CA . TYR A 1 409 ? 35.594 28.969 -2.25 1 95.44 409 TYR A CA 1
ATOM 3074 C C . TYR A 1 409 ? 35.219 30.312 -1.617 1 95.44 409 TYR A C 1
ATOM 3076 O O . TYR A 1 409 ? 35.312 31.359 -2.262 1 95.44 409 TYR A O 1
ATOM 3084 N N . HIS A 1 410 ? 34.781 30.281 -0.377 1 92.75 410 HIS A N 1
ATOM 3085 C CA . HIS A 1 410 ? 34.406 31.5 0.326 1 92.75 410 HIS A CA 1
ATOM 3086 C C . HIS A 1 410 ? 35.562 32.469 0.44 1 92.75 410 HIS A C 1
ATOM 3088 O O . HIS A 1 410 ? 35.406 33.688 0.341 1 92.75 410 HIS A O 1
ATOM 3094 N N . ARG A 1 411 ? 36.812 31.938 0.632 1 92.69 411 ARG A N 1
ATOM 3095 C CA . ARG A 1 411 ? 38 32.75 0.786 1 92.69 411 ARG A CA 1
ATOM 3096 C C . ARG A 1 411 ? 38.5 33.25 -0.567 1 92.69 411 ARG A C 1
ATOM 3098 O O . ARG A 1 411 ? 38.875 34.406 -0.711 1 92.69 411 ARG A O 1
ATOM 3105 N N . ARG A 1 412 ? 38.594 32.25 -1.443 1 96.12 412 ARG A N 1
ATOM 3106 C CA . ARG A 1 412 ? 39.031 32.531 -2.801 1 96.12 412 ARG A CA 1
ATOM 3107 C C . ARG A 1 412 ? 38.125 31.875 -3.832 1 96.12 412 ARG A C 1
ATOM 3109 O O . ARG A 1 412 ? 38.312 30.719 -4.195 1 96.12 412 ARG A O 1
ATOM 3116 N N . ARG A 1 413 ? 37.344 32.594 -4.504 1 94.88 413 ARG A N 1
ATOM 3117 C CA . ARG A 1 413 ? 36.281 32.094 -5.387 1 94.88 413 ARG A CA 1
ATOM 3118 C C . ARG A 1 413 ? 36.906 31.312 -6.559 1 94.88 413 ARG A C 1
ATOM 3120 O O . ARG A 1 413 ? 36.438 30.219 -6.883 1 94.88 413 ARG A O 1
ATOM 3127 N N . ILE A 1 414 ? 37.938 31.797 -7.148 1 96.12 414 ILE A N 1
ATOM 3128 C CA . ILE A 1 414 ? 38.531 31.203 -8.336 1 96.12 414 ILE A CA 1
ATOM 3129 C C . ILE A 1 414 ? 39.188 29.859 -7.977 1 96.12 414 ILE A C 1
ATOM 3131 O O . ILE A 1 414 ? 39.062 28.891 -8.742 1 96.12 414 ILE A O 1
ATOM 3135 N N . LEU A 1 415 ? 39.812 29.812 -6.859 1 95.44 415 LEU A N 1
ATOM 3136 C CA . LEU A 1 415 ? 40.406 28.562 -6.406 1 95.44 415 LEU A CA 1
ATOM 3137 C C . LEU A 1 415 ? 39.375 27.5 -6.129 1 95.44 415 LEU A C 1
ATOM 3139 O O . LEU A 1 415 ? 39.562 26.328 -6.438 1 95.44 415 LEU A O 1
ATOM 3143 N N . GLY A 1 416 ? 38.312 27.922 -5.488 1 95.81 416 GLY A N 1
ATOM 3144 C CA . GLY A 1 416 ? 37.219 27 -5.246 1 95.81 416 GLY A CA 1
ATOM 3145 C C . GLY A 1 416 ? 36.656 26.375 -6.512 1 95.81 416 GLY A C 1
ATOM 3146 O O . GLY A 1 416 ? 36.531 25.141 -6.602 1 95.81 416 GLY A O 1
ATOM 3147 N N . TRP A 1 417 ? 36.375 27.203 -7.484 1 96.69 417 TRP A N 1
ATOM 3148 C CA . TRP A 1 417 ? 35.844 26.719 -8.766 1 96.69 417 TRP A CA 1
ATOM 3149 C C . TRP A 1 417 ? 36.875 25.812 -9.445 1 96.69 417 TRP A C 1
ATOM 3151 O O . TRP A 1 417 ? 36.5 24.766 -10 1 96.69 417 TRP A O 1
ATOM 3161 N N . PHE A 1 418 ? 38.094 26.172 -9.391 1 97 418 PHE A N 1
ATOM 3162 C CA . PHE A 1 418 ? 39.156 25.406 -10.039 1 97 418 PHE A CA 1
ATOM 3163 C C . PHE A 1 418 ? 39.25 24.016 -9.422 1 97 418 PHE A C 1
ATOM 3165 O O . PHE A 1 418 ? 39.281 23.016 -10.141 1 97 418 PHE A O 1
ATOM 3172 N N . LEU A 1 419 ? 39.281 23.922 -8.148 1 96.44 419 LEU A N 1
ATOM 3173 C CA . LEU A 1 419 ? 39.406 22.641 -7.461 1 96.44 419 LEU A CA 1
ATOM 3174 C C . LEU A 1 419 ? 38.188 21.781 -7.703 1 96.44 419 LEU A C 1
ATOM 3176 O O . LEU A 1 419 ? 38.312 20.562 -7.891 1 96.44 419 LEU A O 1
ATOM 3180 N N . MET A 1 420 ? 37.031 22.375 -7.629 1 96.44 420 MET A N 1
ATOM 3181 C CA . MET A 1 420 ? 35.812 21.641 -7.883 1 96.44 420 MET A CA 1
ATOM 3182 C C . MET A 1 420 ? 35.781 21.047 -9.289 1 96.44 420 MET A C 1
ATOM 3184 O O . MET A 1 420 ? 35.438 19.891 -9.484 1 96.44 420 MET A O 1
ATOM 3188 N N . LEU A 1 421 ? 36.188 21.797 -10.289 1 96.75 421 LEU A N 1
ATOM 3189 C CA . LEU A 1 421 ? 36.219 21.344 -11.672 1 96.75 421 LEU A CA 1
ATOM 3190 C C . LEU A 1 421 ? 37.281 20.266 -11.875 1 96.75 421 LEU A C 1
ATOM 3192 O O . LEU A 1 421 ? 37.062 19.344 -12.68 1 96.75 421 LEU A O 1
ATOM 3196 N N . CYS A 1 422 ? 38.312 20.359 -11.133 1 96.44 422 CYS A N 1
ATOM 3197 C CA . CYS A 1 422 ? 39.375 19.344 -11.203 1 96.44 422 CYS A CA 1
ATOM 3198 C C . CYS A 1 422 ? 38.875 18 -10.664 1 96.44 422 CYS A C 1
ATOM 3200 O O . CYS A 1 422 ? 39.031 16.969 -11.305 1 96.44 422 CYS A O 1
ATOM 3202 N N . VAL A 1 423 ? 38.281 18.047 -9.516 1 96 423 VAL A N 1
ATOM 3203 C CA . VAL A 1 423 ? 37.75 16.812 -8.906 1 96 423 VAL A CA 1
ATOM 3204 C C . VAL A 1 423 ? 36.656 16.219 -9.797 1 96 423 VAL A C 1
ATOM 3206 O O . VAL A 1 423 ? 36.625 15 -10.008 1 96 423 VAL A O 1
ATOM 3209 N N . THR A 1 424 ? 35.781 17.047 -10.281 1 97.12 424 THR A N 1
ATOM 3210 C CA . THR A 1 424 ? 34.719 16.594 -11.164 1 97.12 424 THR A CA 1
ATOM 3211 C C . THR A 1 424 ? 35.281 16.031 -12.461 1 97.12 424 THR A C 1
ATOM 3213 O O . THR A 1 424 ? 34.812 14.984 -12.938 1 97.12 424 THR A O 1
ATOM 3216 N N . GLY A 1 425 ? 36.25 16.719 -13.016 1 97.19 425 GLY A N 1
ATOM 3217 C CA . GLY A 1 425 ? 36.875 16.25 -14.242 1 97.19 425 GLY A CA 1
ATOM 3218 C C . GLY A 1 425 ? 37.594 14.93 -14.07 1 97.19 425 GLY A C 1
ATOM 3219 O O . GLY A 1 425 ? 37.531 14.07 -14.945 1 97.19 425 GLY A O 1
ATOM 3220 N N . LEU A 1 426 ? 38.281 14.781 -12.953 1 97.31 426 LEU A N 1
ATOM 3221 C CA . LEU A 1 426 ? 38.969 13.523 -12.656 1 97.31 426 LEU A CA 1
ATOM 3222 C C . LEU A 1 426 ? 37.969 12.383 -12.523 1 97.31 426 LEU A C 1
ATOM 3224 O O . LEU A 1 426 ? 38.219 11.273 -13.008 1 97.31 426 LEU A O 1
ATOM 3228 N N . SER A 1 427 ? 36.938 12.609 -11.836 1 97.62 427 SER A N 1
ATOM 3229 C CA . SER A 1 427 ? 35.875 11.609 -11.68 1 97.62 427 SER A CA 1
ATOM 3230 C C . SER A 1 427 ? 35.281 11.219 -13.031 1 97.62 427 SER A C 1
ATOM 3232 O O . SER A 1 427 ? 35.094 10.031 -13.312 1 97.62 427 SER A O 1
ATOM 3234 N N . LEU A 1 428 ? 34.969 12.219 -13.883 1 97.94 428 LEU A N 1
ATOM 3235 C CA . LEU A 1 428 ? 34.438 11.953 -15.203 1 97.94 428 LEU A CA 1
ATOM 3236 C C . LEU A 1 428 ? 35.438 11.172 -16.062 1 97.94 428 LEU A C 1
ATOM 3238 O O . LEU A 1 428 ? 35.031 10.25 -16.781 1 97.94 428 LEU A O 1
ATOM 3242 N N . GLY A 1 429 ? 36.656 11.539 -15.961 1 97.94 429 GLY A N 1
ATOM 3243 C CA . GLY A 1 429 ? 37.688 10.852 -16.719 1 97.94 429 GLY A CA 1
ATOM 3244 C C . GLY A 1 429 ? 37.875 9.398 -16.297 1 97.94 429 GLY A C 1
ATOM 3245 O O . GLY A 1 429 ? 37.969 8.516 -17.156 1 97.94 429 GLY A O 1
ATOM 3246 N N . VAL A 1 430 ? 37.938 9.141 -15.016 1 97.69 430 VAL A N 1
ATOM 3247 C CA . VAL A 1 430 ? 38.062 7.785 -14.5 1 97.69 430 VAL A CA 1
ATOM 3248 C C . VAL A 1 430 ? 36.875 6.945 -14.906 1 97.69 430 VAL A C 1
ATOM 3250 O O . VAL A 1 430 ? 37.031 5.789 -15.312 1 97.69 430 VAL A O 1
ATOM 3253 N N . THR A 1 431 ? 35.719 7.5 -14.812 1 97.31 431 THR A N 1
ATOM 3254 C CA . THR A 1 431 ? 34.5 6.777 -15.172 1 97.31 431 THR A CA 1
ATOM 3255 C C . THR A 1 431 ? 34.5 6.414 -16.656 1 97.31 431 THR A C 1
ATOM 3257 O O . THR A 1 431 ? 34.188 5.289 -17.016 1 97.31 431 THR A O 1
ATOM 3260 N N . ALA A 1 432 ? 34.844 7.395 -17.469 1 97.69 432 ALA A N 1
ATOM 3261 C CA . ALA A 1 432 ? 34.906 7.141 -18.906 1 97.69 432 ALA A CA 1
ATOM 3262 C C . ALA A 1 432 ? 35.938 6.039 -19.219 1 97.69 432 ALA A C 1
ATOM 3264 O O . ALA A 1 432 ? 35.688 5.184 -20.078 1 97.69 432 ALA A O 1
ATOM 3265 N N . TRP A 1 433 ? 36.969 6.098 -18.547 1 97.62 433 TRP A N 1
ATOM 3266 C CA . TRP A 1 433 ? 38 5.086 -18.75 1 97.62 433 TRP A CA 1
ATOM 3267 C C . TRP A 1 433 ? 37.5 3.703 -18.359 1 97.62 433 TRP A C 1
ATOM 3269 O O . TRP A 1 433 ? 37.719 2.721 -19.062 1 97.62 433 TRP A O 1
ATOM 3279 N N . LEU A 1 434 ? 36.875 3.553 -17.219 1 97.19 434 LEU A N 1
ATOM 3280 C CA . LEU A 1 434 ? 36.312 2.283 -16.75 1 97.19 434 LEU A CA 1
ATOM 3281 C C . LEU A 1 434 ? 35.312 1.734 -17.75 1 97.19 434 LEU A C 1
ATOM 3283 O O . LEU A 1 434 ? 35.281 0.53 -18 1 97.19 434 LEU A O 1
ATOM 3287 N N . ILE A 1 435 ? 34.406 2.619 -18.297 1 96.62 435 ILE A N 1
ATOM 3288 C CA . ILE A 1 435 ? 33.406 2.207 -19.25 1 96.62 435 ILE A CA 1
ATOM 3289 C C . ILE A 1 435 ? 34.062 1.663 -20.516 1 96.62 435 ILE A C 1
ATOM 3291 O O . ILE A 1 435 ? 33.688 0.606 -21.016 1 96.62 435 ILE A O 1
ATOM 3295 N N . ALA A 1 436 ? 35.062 2.33 -20.969 1 95.88 436 ALA A N 1
ATOM 3296 C CA . ALA A 1 436 ? 35.75 1.915 -22.188 1 95.88 436 ALA A CA 1
ATOM 3297 C C . ALA A 1 436 ? 36.562 0.634 -21.969 1 95.88 436 ALA A C 1
ATOM 3299 O O . ALA A 1 436 ? 36.594 -0.248 -22.828 1 95.88 436 ALA A O 1
ATOM 3300 N N . LYS A 1 437 ? 37.125 0.522 -20.859 1 96.31 437 LYS A N 1
ATOM 3301 C CA . LYS A 1 437 ? 38 -0.616 -20.562 1 96.31 437 LYS A CA 1
ATOM 3302 C C . LYS A 1 437 ? 37.188 -1.892 -20.375 1 96.31 437 LYS A C 1
ATOM 3304 O O . LYS A 1 437 ? 37.562 -2.955 -20.875 1 96.31 437 LYS A O 1
ATOM 3309 N N . TYR A 1 438 ? 36.094 -1.792 -19.641 1 95.06 438 TYR A N 1
ATOM 3310 C CA . TYR A 1 438 ? 35.344 -2.988 -19.266 1 95.06 438 TYR A CA 1
ATOM 3311 C C . TYR A 1 438 ? 34.062 -3.084 -20.047 1 95.06 438 TYR A C 1
ATOM 3313 O O . TYR A 1 438 ? 33.219 -3.957 -19.781 1 95.06 438 TYR A O 1
ATOM 3321 N N . HIS A 1 439 ? 33.781 -2.182 -20.938 1 93.75 439 HIS A N 1
ATOM 3322 C CA . HIS A 1 439 ? 32.594 -2.176 -21.797 1 93.75 439 HIS A CA 1
ATOM 3323 C C . HIS A 1 439 ? 31.312 -2.207 -20.953 1 93.75 439 HIS A C 1
ATOM 3325 O O . HIS A 1 439 ? 30.453 -3.062 -21.172 1 93.75 439 HIS A O 1
ATOM 3331 N N . LEU A 1 440 ? 31.297 -1.276 -20.094 1 93.81 440 LEU A N 1
ATOM 3332 C CA . LEU A 1 440 ? 30.141 -1.184 -19.203 1 93.81 440 LEU A CA 1
ATOM 3333 C C . LEU A 1 440 ? 28.922 -0.657 -19.953 1 93.81 440 LEU A C 1
ATOM 3335 O O . LEU A 1 440 ? 29.047 0.183 -20.844 1 93.81 440 LEU A O 1
ATOM 3339 N N . SER A 1 441 ? 27.75 -1.251 -19.641 1 90.94 441 SER A N 1
ATOM 3340 C CA . SER A 1 441 ? 26.516 -0.868 -20.328 1 90.94 441 SER A CA 1
ATOM 3341 C C . SER A 1 441 ? 25.375 -0.661 -19.344 1 90.94 441 SER A C 1
ATOM 3343 O O . SER A 1 441 ? 25.453 -1.072 -18.188 1 90.94 441 SER A O 1
ATOM 3345 N N . ALA A 1 442 ? 24.344 0.015 -19.859 1 89.75 442 ALA A N 1
ATOM 3346 C CA . ALA A 1 442 ? 23.156 0.317 -19.047 1 89.75 442 ALA A CA 1
ATOM 3347 C C . ALA A 1 442 ? 22.203 -0.864 -19.031 1 89.75 442 ALA A C 1
ATOM 3349 O O . ALA A 1 442 ? 21.266 -0.901 -18.203 1 89.75 442 ALA A O 1
ATOM 3350 N N . TYR A 1 443 ? 22.391 -1.849 -19.797 1 90.12 443 TYR A N 1
ATOM 3351 C CA . TYR A 1 443 ? 21.531 -3.031 -19.859 1 90.12 443 TYR A CA 1
ATOM 3352 C C . TYR A 1 443 ? 21.703 -3.883 -18.609 1 90.12 443 TYR A C 1
ATOM 3354 O O . TYR A 1 443 ? 22.734 -4.52 -18.406 1 90.12 443 TYR A O 1
ATOM 3362 N N . ILE A 1 444 ? 20.703 -4.027 -17.766 1 87.38 444 ILE A N 1
ATOM 3363 C CA . ILE A 1 444 ? 20.828 -4.504 -16.391 1 87.38 444 ILE A CA 1
ATOM 3364 C C . ILE A 1 444 ? 20.734 -6.031 -16.359 1 87.38 444 ILE A C 1
ATOM 3366 O O . ILE A 1 444 ? 21.031 -6.656 -15.344 1 87.38 444 ILE A O 1
ATOM 3370 N N . PHE A 1 445 ? 20.406 -6.719 -17.469 1 85.62 445 PHE A N 1
ATOM 3371 C CA . PHE A 1 445 ? 20.078 -8.133 -17.391 1 85.62 445 PHE A CA 1
ATOM 3372 C C . PHE A 1 445 ? 21.234 -8.992 -17.859 1 85.62 445 PHE A C 1
ATOM 3374 O O . PHE A 1 445 ? 21.062 -10.188 -18.125 1 85.62 445 PHE A O 1
ATOM 3381 N N . ASP A 1 446 ? 22.438 -8.398 -17.984 1 85.62 446 ASP A N 1
ATOM 3382 C CA . ASP A 1 446 ? 23.547 -9.211 -18.453 1 85.62 446 ASP A CA 1
ATOM 3383 C C . ASP A 1 446 ? 24.812 -8.898 -17.656 1 85.62 446 ASP A C 1
ATOM 3385 O O . ASP A 1 446 ? 24.75 -8.289 -16.594 1 85.62 446 ASP A O 1
ATOM 3389 N N . SER A 1 447 ? 25.906 -9.406 -18.141 1 83.06 447 SER A N 1
ATOM 3390 C CA . SER A 1 447 ? 27.172 -9.312 -17.422 1 83.06 447 SER A CA 1
ATOM 3391 C C . SER A 1 447 ? 27.75 -7.902 -17.5 1 83.06 447 SER A C 1
ATOM 3393 O O . SER A 1 447 ? 28.547 -7.504 -16.656 1 83.06 447 SER A O 1
ATOM 3395 N N . HIS A 1 448 ? 27.328 -7.16 -18.469 1 83.06 448 HIS A N 1
ATOM 3396 C CA . HIS A 1 448 ? 27.828 -5.797 -18.594 1 83.06 448 HIS A CA 1
ATOM 3397 C C . HIS A 1 448 ? 27.406 -4.941 -17.406 1 83.06 448 HIS A C 1
ATOM 3399 O O . HIS A 1 448 ? 28.219 -4.16 -16.875 1 83.06 448 HIS A O 1
ATOM 3405 N N . TYR A 1 449 ? 26.281 -5.168 -17.031 1 82.19 449 TYR A N 1
ATOM 3406 C CA . TYR A 1 449 ? 25.812 -4.406 -15.883 1 82.19 449 TYR A CA 1
ATOM 3407 C C . TYR A 1 449 ? 26.406 -4.938 -14.586 1 82.19 449 TYR A C 1
ATOM 3409 O O . TYR A 1 449 ? 26.688 -4.172 -13.664 1 82.19 449 TYR A O 1
ATOM 3417 N N . ALA A 1 450 ? 26.609 -6.242 -14.57 1 86.56 450 ALA A N 1
ATOM 3418 C CA . ALA A 1 450 ? 27.266 -6.812 -13.391 1 86.56 450 ALA A CA 1
ATOM 3419 C C . ALA A 1 450 ? 28.641 -6.199 -13.18 1 86.56 450 ALA A C 1
ATOM 3421 O O . ALA A 1 450 ? 29.031 -5.879 -12.047 1 86.56 450 ALA A O 1
ATOM 3422 N N . ARG A 1 451 ? 29.344 -5.93 -14.188 1 89.75 451 ARG A N 1
ATOM 3423 C CA . ARG A 1 451 ? 30.656 -5.281 -14.117 1 89.75 451 ARG A CA 1
ATOM 3424 C C . ARG A 1 451 ? 30.516 -3.805 -13.758 1 89.75 451 ARG A C 1
ATOM 3426 O O . ARG A 1 451 ? 31.328 -3.26 -13.016 1 89.75 451 ARG A O 1
ATOM 3433 N N . TYR A 1 452 ? 29.5 -3.246 -14.367 1 90 452 TYR A N 1
ATOM 3434 C CA . TYR A 1 452 ? 29.234 -1.853 -14.031 1 90 452 TYR A CA 1
ATOM 3435 C C . TYR A 1 452 ? 28.969 -1.696 -12.531 1 90 452 TYR A C 1
ATOM 3437 O O . TYR A 1 452 ? 29.516 -0.793 -11.898 1 90 452 TYR A O 1
ATOM 3445 N N . SER A 1 453 ? 28.203 -2.6 -12.008 1 87.44 453 SER A N 1
ATOM 3446 C CA . SER A 1 453 ? 27.875 -2.572 -10.586 1 87.44 453 SER A CA 1
ATOM 3447 C C . SER A 1 453 ? 29.109 -2.807 -9.727 1 87.44 453 SER A C 1
ATOM 3449 O O . SER A 1 453 ? 29.25 -2.219 -8.648 1 87.44 453 SER A O 1
ATOM 3451 N N . TYR A 1 454 ? 30.016 -3.561 -10.242 1 86.94 454 TYR A N 1
ATOM 3452 C CA . TYR A 1 454 ? 31.219 -3.91 -9.5 1 86.94 454 TYR A CA 1
ATOM 3453 C C . TYR A 1 454 ? 32.219 -2.777 -9.547 1 86.94 454 TYR A C 1
ATOM 3455 O O . TYR A 1 454 ? 32.75 -2.344 -8.508 1 86.94 454 TYR A O 1
ATOM 3463 N N . TYR A 1 455 ? 32.406 -2.135 -10.656 1 88.75 455 TYR A N 1
ATOM 3464 C CA . TYR A 1 455 ? 33.531 -1.241 -10.836 1 88.75 455 TYR A CA 1
ATOM 3465 C C . TYR A 1 455 ? 33.125 0.215 -10.672 1 88.75 455 TYR A C 1
ATOM 3467 O O . TYR A 1 455 ? 33.938 1.059 -10.281 1 88.75 455 TYR A O 1
ATOM 3475 N N . ALA A 1 456 ? 31.875 0.439 -10.992 1 89.56 456 ALA A N 1
ATOM 3476 C CA . ALA A 1 456 ? 31.656 1.857 -11.273 1 89.56 456 ALA A CA 1
ATOM 3477 C C . ALA A 1 456 ? 30.422 2.383 -10.555 1 89.56 456 ALA A C 1
ATOM 3479 O O . ALA A 1 456 ? 30.297 3.59 -10.336 1 89.56 456 ALA A O 1
ATOM 3480 N N . TYR A 1 457 ? 29.562 1.619 -10.219 1 91.38 457 TYR A N 1
ATOM 3481 C CA . TYR A 1 457 ? 28.266 2.127 -9.773 1 91.38 457 TYR A CA 1
ATOM 3482 C C . TYR A 1 457 ? 28.359 2.699 -8.367 1 91.38 457 TYR A C 1
ATOM 3484 O O . TYR A 1 457 ? 27.844 3.785 -8.094 1 91.38 457 TYR A O 1
ATOM 3492 N N . SER A 1 458 ? 29 2.023 -7.41 1 93.81 458 SER A N 1
ATOM 3493 C CA . SER A 1 458 ? 28.891 2.381 -6 1 93.81 458 SER A CA 1
ATOM 3494 C C . SER A 1 458 ? 30.188 3.012 -5.488 1 93.81 458 SER A C 1
ATOM 3496 O O . SER A 1 458 ? 30.375 3.156 -4.277 1 93.81 458 SER A O 1
ATOM 3498 N N . LYS A 1 459 ? 31.047 3.402 -6.359 1 96.12 459 LYS A N 1
ATOM 3499 C CA . LYS A 1 459 ? 32.344 3.92 -5.934 1 96.12 459 LYS A CA 1
ATOM 3500 C C . LYS A 1 459 ? 32.375 5.445 -5.934 1 96.12 459 LYS A C 1
ATOM 3502 O O . LYS A 1 459 ? 31.766 6.074 -6.812 1 96.12 459 LYS A O 1
ATOM 3507 N N . PRO A 1 460 ? 33.031 6.016 -4.977 1 95.94 460 PRO A N 1
ATOM 3508 C CA . PRO A 1 460 ? 33.031 7.477 -4.867 1 95.94 460 PRO A CA 1
ATOM 3509 C C . PRO A 1 460 ? 33.688 8.156 -6.062 1 95.94 460 PRO A C 1
ATOM 3511 O O . PRO A 1 460 ? 33.312 9.289 -6.414 1 95.94 460 PRO A O 1
ATOM 3514 N N . TYR A 1 461 ? 34.625 7.516 -6.723 1 95.62 461 TYR A N 1
ATOM 3515 C CA . TYR A 1 461 ? 35.344 8.156 -7.82 1 95.62 461 TYR A CA 1
ATOM 3516 C C . TYR A 1 461 ? 34.469 8.211 -9.078 1 95.62 461 TYR A C 1
ATOM 3518 O O . TYR A 1 461 ? 34.844 8.852 -10.062 1 95.62 461 TYR A O 1
ATOM 3526 N N . THR A 1 462 ? 33.281 7.637 -9.031 1 95.88 462 THR A N 1
ATOM 3527 C CA . THR A 1 462 ? 32.406 7.684 -10.195 1 95.88 462 THR A CA 1
ATOM 3528 C C . THR A 1 462 ? 31.156 8.492 -9.906 1 95.88 462 THR A C 1
ATOM 3530 O O . THR A 1 462 ? 30.391 8.812 -10.812 1 95.88 462 THR A O 1
ATOM 3533 N N . ARG A 1 463 ? 30.859 8.852 -8.664 1 96.06 463 ARG A N 1
ATOM 3534 C CA . ARG A 1 463 ? 29.578 9.438 -8.312 1 96.06 463 ARG A CA 1
ATOM 3535 C C . ARG A 1 463 ? 29.734 10.883 -7.855 1 96.06 463 ARG A C 1
ATOM 3537 O O . ARG A 1 463 ? 28.75 11.57 -7.598 1 96.06 463 ARG A O 1
ATOM 3544 N N . ALA A 1 464 ? 30.891 11.438 -7.836 1 96.81 464 ALA A N 1
ATOM 3545 C CA . ALA A 1 464 ? 31.219 12.742 -7.266 1 96.81 464 ALA A CA 1
ATOM 3546 C C . ALA A 1 464 ? 30.578 13.875 -8.062 1 96.81 464 ALA A C 1
ATOM 3548 O O . ALA A 1 464 ? 30.109 14.859 -7.492 1 96.81 464 ALA A O 1
ATOM 3549 N N . PRO A 1 465 ? 30.469 13.758 -9.367 1 97.44 465 PRO A N 1
ATOM 3550 C CA . PRO A 1 465 ? 30 14.898 -10.164 1 97.44 465 PRO A CA 1
ATOM 3551 C C . PRO A 1 465 ? 28.609 15.375 -9.773 1 97.44 465 PRO A C 1
ATOM 3553 O O . PRO A 1 465 ? 28.359 16.578 -9.688 1 97.44 465 PRO A O 1
ATOM 3556 N N . ALA A 1 466 ? 27.688 14.508 -9.516 1 97.81 466 ALA A N 1
ATOM 3557 C CA . ALA A 1 466 ? 26.328 14.906 -9.141 1 97.81 466 ALA A CA 1
ATOM 3558 C C . ALA A 1 466 ? 26.344 15.703 -7.84 1 97.81 466 ALA A C 1
ATOM 3560 O O . ALA A 1 466 ? 25.609 16.688 -7.707 1 97.81 466 ALA A O 1
ATOM 3561 N N . TYR A 1 467 ? 27.141 15.328 -6.883 1 98.25 467 TYR A N 1
ATOM 3562 C CA . TYR A 1 467 ? 27.281 16.016 -5.609 1 98.25 467 TYR A CA 1
ATOM 3563 C C . TYR A 1 467 ? 27.828 17.422 -5.812 1 98.25 467 TYR A C 1
ATOM 3565 O O . TYR A 1 467 ? 27.328 18.391 -5.227 1 98.25 467 TYR A O 1
ATOM 3573 N N . PHE A 1 468 ? 28.766 17.547 -6.633 1 97.88 468 PHE A N 1
ATOM 3574 C CA . PHE A 1 468 ? 29.469 18.812 -6.793 1 97.88 468 PHE A CA 1
ATOM 3575 C C . PHE A 1 468 ? 28.656 19.766 -7.68 1 97.88 468 PHE A C 1
ATOM 3577 O O . PHE A 1 468 ? 28.828 20.984 -7.605 1 97.88 468 PHE A O 1
ATOM 3584 N N . VAL A 1 469 ? 27.781 19.203 -8.508 1 98.12 469 VAL A N 1
ATOM 3585 C CA . VAL A 1 469 ? 26.797 20.062 -9.156 1 98.12 469 VAL A CA 1
ATOM 3586 C C . VAL A 1 469 ? 25.906 20.719 -8.102 1 98.12 469 VAL A C 1
ATOM 3588 O O . VAL A 1 469 ? 25.547 21.891 -8.219 1 98.12 469 VAL A O 1
ATOM 3591 N N . GLY A 1 470 ? 25.547 19.953 -7.051 1 98.44 470 GLY A N 1
ATOM 3592 C CA . GLY A 1 470 ? 24.797 20.531 -5.941 1 98.44 470 GLY A CA 1
ATOM 3593 C C . GLY A 1 470 ? 25.547 21.641 -5.23 1 98.44 470 GLY A C 1
ATOM 3594 O O . GLY A 1 470 ? 24.984 22.719 -4.996 1 98.44 470 GLY A O 1
ATOM 3595 N N . VAL A 1 471 ? 26.781 21.422 -5.047 1 98 471 VAL A N 1
ATOM 3596 C CA . VAL A 1 471 ? 27.625 22.422 -4.398 1 98 471 VAL A CA 1
ATOM 3597 C C . VAL A 1 471 ? 27.703 23.688 -5.254 1 98 471 VAL A C 1
ATOM 3599 O O . VAL A 1 471 ? 27.516 24.797 -4.75 1 98 471 VAL A O 1
ATOM 3602 N N . SER A 1 472 ? 27.891 23.5 -6.504 1 97.38 472 SER A N 1
ATOM 3603 C CA . SER A 1 472 ? 28.031 24.641 -7.414 1 97.38 472 SER A CA 1
ATOM 3604 C C . SER A 1 472 ? 26.719 25.391 -7.566 1 97.38 472 SER A C 1
ATOM 3606 O O . SER A 1 472 ? 26.719 26.609 -7.77 1 97.38 472 SER A O 1
ATOM 3608 N N . THR A 1 473 ? 25.625 24.688 -7.473 1 97.81 473 THR A N 1
ATOM 3609 C CA . THR A 1 473 ? 24.328 25.344 -7.562 1 97.81 473 THR A CA 1
ATOM 3610 C C . THR A 1 473 ? 24.156 26.359 -6.426 1 97.81 473 THR A C 1
ATOM 3612 O O . THR A 1 473 ? 23.625 27.438 -6.633 1 97.81 473 THR A O 1
ATOM 3615 N N . ALA A 1 474 ? 24.625 26 -5.262 1 97.31 474 ALA A N 1
ATOM 3616 C CA . ALA A 1 474 ? 24.578 26.922 -4.129 1 97.31 474 ALA A CA 1
ATOM 3617 C C . ALA A 1 474 ? 25.469 28.141 -4.371 1 97.31 474 ALA A C 1
ATOM 3619 O O . ALA A 1 474 ? 25.125 29.25 -3.971 1 97.31 474 ALA A O 1
ATOM 3620 N N . TRP A 1 475 ? 26.594 27.922 -5.023 1 96.75 475 TRP A N 1
ATOM 3621 C CA . TRP A 1 475 ? 27.5 29.016 -5.352 1 96.75 475 TRP A CA 1
ATOM 3622 C C . TRP A 1 475 ? 26.844 29.984 -6.332 1 96.75 475 TRP A C 1
ATOM 3624 O O . TRP A 1 475 ? 26.953 31.203 -6.176 1 96.75 475 TRP A O 1
ATOM 3634 N N . VAL A 1 476 ? 26.203 29.438 -7.281 1 95.94 476 VAL A N 1
ATOM 3635 C CA . VAL A 1 476 ? 25.531 30.25 -8.281 1 95.94 476 VAL A CA 1
ATOM 3636 C C . VAL A 1 476 ? 24.422 31.062 -7.617 1 95.94 476 VAL A C 1
ATOM 3638 O O . VAL A 1 476 ? 24.25 32.25 -7.906 1 95.94 476 VAL A O 1
ATOM 3641 N N . LEU A 1 477 ? 23.703 30.469 -6.754 1 93.81 477 LEU A N 1
ATOM 3642 C CA . LEU A 1 477 ? 22.625 31.141 -6.039 1 93.81 477 LEU A CA 1
ATOM 3643 C C . LEU A 1 477 ? 23.172 32.312 -5.199 1 93.81 477 LEU A C 1
ATOM 3645 O O . LEU A 1 477 ? 22.578 33.375 -5.172 1 93.81 477 LEU A O 1
ATOM 3649 N N . GLN A 1 478 ? 24.25 32.094 -4.57 1 91.31 478 GLN A N 1
ATOM 3650 C CA . GLN A 1 478 ? 24.875 33.125 -3.756 1 91.31 478 GLN A CA 1
ATOM 3651 C C . GLN A 1 478 ? 25.359 34.281 -4.621 1 91.31 478 GLN A C 1
ATOM 3653 O O . GLN A 1 478 ? 25.234 35.438 -4.23 1 91.31 478 GLN A O 1
ATOM 3658 N N . THR A 1 479 ? 25.891 33.906 -5.699 1 92.06 479 THR A N 1
ATOM 3659 C CA . THR A 1 479 ? 26.391 34.938 -6.613 1 92.06 479 THR A CA 1
ATOM 3660 C C . THR A 1 479 ? 25.234 35.781 -7.164 1 92.06 479 THR A C 1
ATOM 3662 O O . THR A 1 479 ? 25.359 37 -7.309 1 92.06 479 THR A O 1
ATOM 3665 N N . LEU A 1 480 ? 24.188 35.156 -7.449 1 91.38 480 LEU A N 1
ATOM 3666 C CA . LEU A 1 480 ? 23.016 35.844 -7.941 1 91.38 480 LEU A CA 1
ATOM 3667 C C . LEU A 1 480 ? 22.438 36.75 -6.859 1 91.38 480 LEU A C 1
ATOM 3669 O O . LEU A 1 480 ? 22.016 37.875 -7.141 1 91.38 480 LEU A O 1
ATOM 3673 N N . GLU A 1 481 ? 22.453 36.312 -5.688 1 88.12 481 GLU A N 1
ATOM 3674 C CA . GLU A 1 481 ? 22 37.125 -4.566 1 88.12 481 GLU A CA 1
ATOM 3675 C C . GLU A 1 481 ? 22.906 38.312 -4.348 1 88.12 481 GLU A C 1
ATOM 3677 O O . GLU A 1 481 ? 22.422 39.406 -4.059 1 88.12 481 GLU A O 1
ATOM 3682 N N . ALA A 1 482 ? 24.141 38.094 -4.465 1 87.25 482 ALA A N 1
ATOM 3683 C CA . ALA A 1 482 ? 25.109 39.156 -4.289 1 87.25 482 ALA A CA 1
ATOM 3684 C C . ALA A 1 482 ? 24.969 40.219 -5.375 1 87.25 482 ALA A C 1
ATOM 3686 O O . ALA A 1 482 ? 25.266 41.406 -5.148 1 87.25 482 ALA A O 1
ATOM 3687 N N . ARG A 1 483 ? 24.453 39.812 -6.461 1 90.25 483 ARG A N 1
ATOM 3688 C CA . ARG A 1 483 ? 24.25 40.719 -7.574 1 90.25 483 ARG A CA 1
ATOM 3689 C C . ARG A 1 483 ? 22.922 41.469 -7.449 1 90.25 483 ARG A C 1
ATOM 3691 O O . ARG A 1 483 ? 22.562 42.25 -8.312 1 90.25 483 ARG A O 1
ATOM 3698 N N . GLY A 1 484 ? 22.141 41.156 -6.465 1 86.12 484 GLY A N 1
ATOM 3699 C CA . GLY A 1 484 ? 20.922 41.906 -6.176 1 86.12 484 GLY A CA 1
ATOM 3700 C C . GLY A 1 484 ? 19.672 41.219 -6.707 1 86.12 484 GLY A C 1
ATOM 3701 O O . GLY A 1 484 ? 18.594 41.812 -6.707 1 86.12 484 GLY A O 1
ATOM 3702 N N . VAL A 1 485 ? 19.828 40.062 -7.199 1 84.81 485 VAL A N 1
ATOM 3703 C CA . VAL A 1 485 ? 18.672 39.344 -7.676 1 84.81 485 VAL A CA 1
ATOM 3704 C C . VAL A 1 485 ? 17.906 38.75 -6.488 1 84.81 485 VAL A C 1
ATOM 3706 O O . VAL A 1 485 ? 18.406 37.875 -5.781 1 84.81 485 VAL A O 1
ATOM 3709 N N . THR A 1 486 ? 16.812 39.344 -6.137 1 82 486 THR A N 1
ATOM 3710 C CA . THR A 1 486 ? 16.016 38.875 -5.016 1 82 486 THR A CA 1
ATOM 3711 C C . THR A 1 486 ? 14.695 38.25 -5.508 1 82 486 THR A C 1
ATOM 3713 O O . THR A 1 486 ? 14.289 38.5 -6.648 1 82 486 THR A O 1
ATOM 3716 N N . ARG A 1 487 ? 14.172 37.375 -4.684 1 81.12 487 ARG A N 1
ATOM 3717 C CA . ARG A 1 487 ? 12.898 36.75 -5.012 1 81.12 487 ARG A CA 1
ATOM 3718 C C . ARG A 1 487 ? 11.82 37.812 -5.277 1 81.12 487 ARG A C 1
ATOM 3720 O O . ARG A 1 487 ? 11.023 37.656 -6.207 1 81.12 487 ARG A O 1
ATOM 3727 N N . GLU A 1 488 ? 11.852 38.844 -4.469 1 76.75 488 GLU A N 1
ATOM 3728 C CA . GLU A 1 488 ? 10.875 39.938 -4.594 1 76.75 488 GLU A CA 1
ATOM 3729 C C . GLU A 1 488 ? 11.008 40.656 -5.938 1 76.75 488 GLU A C 1
ATOM 3731 O O . GLU A 1 488 ? 10 40.969 -6.574 1 76.75 488 GLU A O 1
ATOM 3736 N N . SER A 1 489 ? 12.258 40.875 -6.305 1 76.81 489 SER A N 1
ATOM 3737 C CA . SER A 1 489 ? 12.492 41.531 -7.574 1 76.81 489 SER A CA 1
ATOM 3738 C C . SER A 1 489 ? 12.047 40.688 -8.758 1 76.81 489 SER A C 1
ATOM 3740 O O . SER A 1 489 ? 11.555 41.219 -9.758 1 76.81 489 SER A O 1
ATOM 3742 N N . CYS A 1 490 ? 12.18 39.438 -8.586 1 77.94 490 CYS A N 1
ATOM 3743 C CA . CYS A 1 490 ? 11.805 38.5 -9.656 1 77.94 490 CYS A CA 1
ATOM 3744 C C . CYS A 1 490 ? 10.289 38.344 -9.719 1 77.94 490 CYS A C 1
ATOM 3746 O O . CYS A 1 490 ? 9.719 38.219 -10.805 1 77.94 490 CYS A O 1
ATOM 3748 N N . GLU A 1 491 ? 9.617 38.281 -8.625 1 70.06 491 GLU A N 1
ATOM 3749 C CA . GLU A 1 491 ? 8.172 38.156 -8.57 1 70.06 491 GLU A CA 1
ATOM 3750 C C . GLU A 1 491 ? 7.473 39.406 -9.117 1 70.06 491 GLU A C 1
ATOM 3752 O O . GLU A 1 491 ? 6.414 39.281 -9.742 1 70.06 491 GLU A O 1
ATOM 3757 N N . ARG A 1 492 ? 8.039 40.625 -8.852 1 60.62 492 ARG A N 1
ATOM 3758 C CA . ARG A 1 492 ? 7.496 41.906 -9.336 1 60.62 492 ARG A CA 1
ATOM 3759 C C . ARG A 1 492 ? 7.609 42 -10.852 1 60.62 492 ARG A C 1
ATOM 3761 O O . ARG A 1 492 ? 6.754 42.594 -11.5 1 60.62 492 ARG A O 1
ATOM 3768 N N . SER A 1 493 ? 8.711 41.5 -11.117 1 61.69 493 SER A N 1
ATOM 3769 C CA . SER A 1 493 ? 8.867 41.594 -12.57 1 61.69 493 SER A CA 1
ATOM 3770 C C . SER A 1 493 ? 7.902 40.688 -13.297 1 61.69 493 SER A C 1
ATOM 3772 O O . SER A 1 493 ? 7.738 40.781 -14.516 1 61.69 493 SER A O 1
ATOM 3774 N N . GLY A 1 494 ? 6.723 40.188 -12.672 1 57.47 494 GLY A N 1
ATOM 3775 C CA . GLY A 1 494 ? 5.586 39.375 -13.102 1 57.47 494 GLY A CA 1
ATOM 3776 C C . GLY A 1 494 ? 5.914 38.438 -14.242 1 57.47 494 GLY A C 1
ATOM 3777 O O . GLY A 1 494 ? 5.082 37.625 -14.633 1 57.47 494 GLY A O 1
ATOM 3778 N N . LYS A 1 495 ? 6.543 38.938 -15.328 1 51 495 LYS A N 1
ATOM 3779 C CA . LYS A 1 495 ? 6.617 38.312 -16.641 1 51 495 LYS A CA 1
ATOM 3780 C C . LYS A 1 495 ? 7.371 36.969 -16.578 1 51 495 LYS A C 1
ATOM 3782 O O . LYS A 1 495 ? 8.516 36.938 -16.125 1 51 495 LYS A O 1
ATOM 3787 N N . ALA A 1 496 ? 6.668 35.875 -16.312 1 58.56 496 ALA A N 1
ATOM 3788 C CA . ALA A 1 496 ? 7.207 34.562 -16.594 1 58.56 496 ALA A CA 1
ATOM 3789 C C . ALA A 1 496 ? 8.18 34.594 -17.781 1 58.56 496 ALA A C 1
ATOM 3791 O O . ALA A 1 496 ? 7.762 34.812 -18.922 1 58.56 496 ALA A O 1
ATOM 3792 N N . SER A 1 497 ? 9.461 35.031 -17.281 1 74.94 497 SER A N 1
ATOM 3793 C CA . SER A 1 497 ? 10.484 35.281 -18.297 1 74.94 497 SER A CA 1
ATOM 3794 C C . SER A 1 497 ? 10.617 34.094 -19.25 1 74.94 497 SER A C 1
ATOM 3796 O O . SER A 1 497 ? 10.594 32.938 -18.828 1 74.94 497 SER A O 1
ATOM 3798 N N . LEU A 1 498 ? 10.234 34.312 -20.516 1 82.12 498 LEU A N 1
ATOM 3799 C CA . LEU A 1 498 ? 10.484 33.375 -21.594 1 82.12 498 LEU A CA 1
ATOM 3800 C C . LEU A 1 498 ? 11.773 32.594 -21.344 1 82.12 498 LEU A C 1
ATOM 3802 O O . LEU A 1 498 ? 11.836 31.375 -21.594 1 82.12 498 LEU A O 1
ATOM 3806 N N . GLY A 1 499 ? 12.672 33.25 -20.703 1 87.38 499 GLY A N 1
ATOM 3807 C CA . GLY A 1 499 ? 13.938 32.594 -20.391 1 87.38 499 GLY A CA 1
ATOM 3808 C C . GLY A 1 499 ? 13.805 31.547 -19.312 1 87.38 499 GLY A C 1
ATOM 3809 O O . GLY A 1 499 ? 14.383 30.469 -19.438 1 87.38 499 GLY A O 1
ATOM 3810 N N . ALA A 1 500 ? 13.102 31.828 -18.328 1 90 500 ALA A N 1
ATOM 3811 C CA . ALA A 1 500 ? 12.883 30.875 -17.25 1 90 500 ALA A CA 1
ATOM 3812 C C . ALA A 1 500 ? 12.086 29.672 -17.734 1 90 500 ALA A C 1
ATOM 3814 O O . ALA A 1 500 ? 12.383 28.531 -17.359 1 90 500 ALA A O 1
ATOM 3815 N N . SER A 1 501 ? 11.102 29.922 -18.594 1 90.88 501 SER A N 1
ATOM 3816 C CA . SER A 1 501 ? 10.289 28.828 -19.125 1 90.88 501 SER A CA 1
ATOM 3817 C C . SER A 1 501 ? 11.117 27.922 -20.031 1 90.88 501 SER A C 1
ATOM 3819 O O . SER A 1 501 ? 10.961 26.688 -20 1 90.88 501 SER A O 1
ATOM 3821 N N . LEU A 1 502 ? 11.914 28.531 -20.797 1 94.31 502 LEU A N 1
ATOM 3822 C CA . LEU A 1 502 ? 12.766 27.75 -21.688 1 94.31 502 LEU A CA 1
ATOM 3823 C C . LEU A 1 502 ? 13.766 26.922 -20.891 1 94.31 502 LEU A C 1
ATOM 3825 O O . LEU A 1 502 ? 14.047 25.766 -21.234 1 94.31 502 LEU A O 1
ATOM 3829 N N . ALA A 1 503 ? 14.289 27.5 -19.875 1 95.5 503 ALA A N 1
ATOM 3830 C CA . ALA A 1 503 ? 15.219 26.766 -19 1 95.5 503 ALA A CA 1
ATOM 3831 C C . ALA A 1 503 ? 14.531 25.594 -18.328 1 95.5 503 ALA A C 1
ATOM 3833 O O . ALA A 1 503 ? 15.109 24.5 -18.234 1 95.5 503 ALA A O 1
ATOM 3834 N N . ALA A 1 504 ? 13.367 25.844 -17.891 1 95.56 504 ALA A N 1
ATOM 3835 C CA . ALA A 1 504 ? 12.602 24.781 -17.25 1 95.56 504 ALA A CA 1
ATOM 3836 C C . ALA A 1 504 ? 12.297 23.656 -18.234 1 95.56 504 ALA A C 1
ATOM 3838 O O . ALA A 1 504 ? 12.422 22.484 -17.906 1 95.56 504 ALA A O 1
ATOM 3839 N N . LEU A 1 505 ? 11.891 24 -19.422 1 96.75 505 LEU A N 1
ATOM 3840 C CA . LEU A 1 505 ? 11.562 23.016 -20.453 1 96.75 505 LEU A CA 1
ATOM 3841 C C . LEU A 1 505 ? 12.789 22.203 -20.828 1 96.75 505 LEU A C 1
ATOM 3843 O O . LEU A 1 505 ? 12.695 20.984 -21.031 1 96.75 505 LEU A O 1
ATOM 3847 N N . MET A 1 506 ? 13.836 22.891 -20.938 1 97.31 506 MET A N 1
ATOM 3848 C CA . MET A 1 506 ? 15.086 22.203 -21.266 1 97.31 506 MET A CA 1
ATOM 3849 C C . MET A 1 506 ? 15.477 21.25 -20.156 1 97.31 506 MET A C 1
ATOM 3851 O O . MET A 1 506 ? 15.898 20.125 -20.422 1 97.31 506 MET A O 1
ATOM 3855 N N . ALA A 1 507 ? 15.398 21.703 -18.922 1 98 507 ALA A N 1
ATOM 3856 C CA . ALA A 1 507 ? 15.719 20.844 -17.781 1 98 507 ALA A CA 1
ATOM 3857 C C . ALA A 1 507 ? 14.82 19.609 -17.75 1 98 507 ALA A C 1
ATOM 3859 O O . ALA A 1 507 ? 15.305 18.484 -17.578 1 98 507 ALA A O 1
ATOM 3860 N N . PHE A 1 508 ? 13.562 19.797 -17.984 1 97.44 508 PHE A N 1
ATOM 3861 C CA . PHE A 1 508 ? 12.617 18.688 -18 1 97.44 508 PHE A CA 1
ATOM 3862 C C . PHE A 1 508 ? 12.898 17.75 -19.172 1 97.44 508 PHE A C 1
ATOM 3864 O O . PHE A 1 508 ? 12.742 16.531 -19.062 1 97.44 508 PHE A O 1
ATOM 3871 N N . GLY A 1 509 ? 13.172 18.359 -20.266 1 97.94 509 GLY A N 1
ATOM 3872 C CA . GLY A 1 509 ? 13.523 17.562 -21.438 1 97.94 509 GLY A CA 1
ATOM 3873 C C . GLY A 1 509 ? 14.711 16.641 -21.203 1 97.94 509 GLY A C 1
ATOM 3874 O O . GLY A 1 509 ? 14.695 15.484 -21.609 1 97.94 509 GLY A O 1
ATOM 3875 N N . VAL A 1 510 ? 15.703 17.156 -20.516 1 98.06 510 VAL A N 1
ATOM 3876 C CA . VAL A 1 510 ? 16.891 16.375 -20.219 1 98.06 510 VAL A CA 1
ATOM 3877 C C . VAL A 1 510 ? 16.547 15.258 -19.234 1 98.06 510 VAL A C 1
ATOM 3879 O O . VAL A 1 510 ? 17 14.125 -19.375 1 98.06 510 VAL A O 1
ATOM 3882 N N . LEU A 1 511 ? 15.773 15.57 -18.234 1 98.25 511 LEU A N 1
ATOM 3883 C CA . LEU A 1 511 ? 15.336 14.547 -17.281 1 98.25 511 LEU A CA 1
ATOM 3884 C C . LEU A 1 511 ? 14.625 13.414 -18 1 98.25 511 LEU A C 1
ATOM 3886 O O . LEU A 1 511 ? 14.922 12.242 -17.766 1 98.25 511 LEU A O 1
ATOM 3890 N N . CYS A 1 512 ? 13.727 13.734 -18.922 1 98.06 512 CYS A N 1
ATOM 3891 C CA . CYS A 1 512 ? 12.992 12.727 -19.672 1 98.06 512 CYS A CA 1
ATOM 3892 C C . CYS A 1 512 ? 13.922 11.93 -20.578 1 98.06 512 CYS A C 1
ATOM 3894 O O . CYS A 1 512 ? 13.781 10.711 -20.703 1 98.06 512 CYS A O 1
ATOM 3896 N N . LEU A 1 513 ? 14.812 12.664 -21.156 1 97.94 513 LEU A N 1
ATOM 3897 C CA . LEU A 1 513 ? 15.758 12.008 -22.047 1 97.94 513 LEU A CA 1
ATOM 3898 C C . LEU A 1 513 ? 16.594 10.977 -21.281 1 97.94 513 LEU A C 1
ATOM 3900 O O . LEU A 1 513 ? 16.766 9.852 -21.75 1 97.94 513 LEU A O 1
ATOM 3904 N N . VAL A 1 514 ? 17.078 11.328 -20.156 1 97.88 514 VAL A N 1
ATOM 3905 C CA . VAL A 1 514 ? 17.922 10.438 -19.375 1 97.88 514 VAL A CA 1
ATOM 3906 C C . VAL A 1 514 ? 17.109 9.219 -18.922 1 97.88 514 VAL A C 1
ATOM 3908 O O . VAL A 1 514 ? 17.641 8.102 -18.859 1 97.88 514 VAL A O 1
ATOM 3911 N N . VAL A 1 515 ? 15.844 9.359 -18.672 1 97.81 515 VAL A N 1
ATOM 3912 C CA . VAL A 1 515 ? 15 8.273 -18.172 1 97.81 515 VAL A CA 1
ATOM 3913 C C . VAL A 1 515 ? 14.656 7.328 -19.328 1 97.81 515 VAL A C 1
ATOM 3915 O O . VAL A 1 515 ? 14.703 6.105 -19.156 1 97.81 515 VAL A O 1
ATOM 3918 N N . PHE A 1 516 ? 14.406 7.844 -20.562 1 97.31 516 PHE A N 1
ATOM 3919 C CA . PHE A 1 516 ? 13.766 7.012 -21.562 1 97.31 516 PHE A CA 1
ATOM 3920 C C . PHE A 1 516 ? 14.75 6.605 -22.641 1 97.31 516 PHE A C 1
ATOM 3922 O O . PHE A 1 516 ? 14.508 5.652 -23.391 1 97.31 516 PHE A O 1
ATOM 3929 N N . ILE A 1 517 ? 15.883 7.293 -22.75 1 96.56 517 ILE A N 1
ATOM 3930 C CA . ILE A 1 517 ? 16.812 7.02 -23.844 1 96.56 517 ILE A CA 1
ATOM 3931 C C . ILE A 1 517 ? 17.359 5.602 -23.703 1 96.56 517 ILE A C 1
ATOM 3933 O O . ILE A 1 517 ? 17.656 4.945 -24.719 1 96.56 517 ILE A O 1
ATOM 3937 N N . PRO A 1 518 ? 17.594 5.035 -22.547 1 95.31 518 PRO A N 1
ATOM 3938 C CA . PRO A 1 518 ? 18.109 3.674 -22.438 1 95.31 518 PRO A CA 1
ATOM 3939 C C . PRO A 1 518 ? 17.203 2.637 -23.094 1 95.31 518 PRO A C 1
ATOM 3941 O O . PRO A 1 518 ? 17.641 1.526 -23.406 1 95.31 518 PRO A O 1
ATOM 3944 N N . ALA A 1 519 ? 15.938 2.951 -23.297 1 94.5 519 ALA A N 1
ATOM 3945 C CA . ALA A 1 519 ? 15.008 2.035 -23.953 1 94.5 519 ALA A CA 1
ATOM 3946 C C . ALA A 1 519 ? 15.531 1.635 -25.328 1 94.5 519 ALA A C 1
ATOM 3948 O O . ALA A 1 519 ? 15.203 0.558 -25.844 1 94.5 519 ALA A O 1
ATOM 3949 N N . THR A 1 520 ? 16.391 2.459 -25.891 1 94.75 520 THR A N 1
ATOM 3950 C CA . THR A 1 520 ? 16.906 2.207 -27.234 1 94.75 520 THR A CA 1
ATOM 3951 C C . THR A 1 520 ? 18.016 1.158 -27.188 1 94.75 520 THR A C 1
ATOM 3953 O O . THR A 1 520 ? 18.484 0.7 -28.234 1 94.75 520 THR A O 1
ATOM 3956 N N . ASP A 1 521 ? 18.406 0.735 -26.016 1 93.75 521 ASP A N 1
ATOM 3957 C CA . ASP A 1 521 ? 19.422 -0.304 -25.844 1 93.75 521 ASP A CA 1
ATOM 3958 C C . ASP A 1 521 ? 18.828 -1.542 -25.172 1 93.75 521 ASP A C 1
ATOM 3960 O O . ASP A 1 521 ? 19.562 -2.344 -24.578 1 93.75 521 ASP A O 1
ATOM 3964 N N . PHE A 1 522 ? 17.547 -1.645 -25.125 1 92.19 522 PHE A N 1
ATOM 3965 C CA . PHE A 1 522 ? 16.812 -2.781 -24.578 1 92.19 522 PHE A CA 1
ATOM 3966 C C . PHE A 1 522 ? 15.984 -3.463 -25.656 1 92.19 522 PHE A C 1
ATOM 3968 O O . PHE A 1 522 ? 15.82 -2.928 -26.75 1 92.19 522 PHE A O 1
ATOM 3975 N N . GLY A 1 523 ? 15.445 -4.594 -25.391 1 88.12 523 GLY A N 1
ATOM 3976 C CA . GLY A 1 523 ? 14.578 -5.301 -26.312 1 88.12 523 GLY A CA 1
ATOM 3977 C C . GLY A 1 523 ? 15.305 -5.848 -27.531 1 88.12 523 GLY A C 1
ATOM 3978 O O . GLY A 1 523 ? 16.328 -6.527 -27.391 1 88.12 523 GLY A O 1
ATOM 3979 N N . ASP A 1 524 ? 14.875 -5.465 -28.672 1 86.06 524 ASP A N 1
ATOM 3980 C CA . ASP A 1 524 ? 15.438 -5.945 -29.922 1 86.06 524 ASP A CA 1
ATOM 3981 C C . ASP A 1 524 ? 16.828 -5.367 -30.172 1 86.06 524 ASP A C 1
ATOM 3983 O O . ASP A 1 524 ? 17.625 -5.949 -30.906 1 86.06 524 ASP A O 1
ATOM 3987 N N . GLN A 1 525 ? 17.094 -4.289 -29.531 1 85.69 525 GLN A N 1
ATOM 3988 C CA . GLN A 1 525 ? 18.344 -3.584 -29.75 1 85.69 525 GLN A CA 1
ATOM 3989 C C . GLN A 1 525 ? 19.25 -3.674 -28.531 1 85.69 525 GLN A C 1
ATOM 3991 O O . GLN A 1 525 ? 20 -2.738 -28.234 1 85.69 525 GLN A O 1
ATOM 3996 N N . LYS A 1 526 ? 19.141 -4.746 -27.844 1 86.69 526 LYS A N 1
ATOM 3997 C CA . LYS A 1 526 ? 19.891 -4.852 -26.594 1 86.69 526 LYS A CA 1
ATOM 3998 C C . LYS A 1 526 ? 21.391 -4.84 -26.875 1 86.69 526 LYS A C 1
ATOM 4000 O O . LYS A 1 526 ? 21.875 -5.484 -27.812 1 86.69 526 LYS A O 1
ATOM 4005 N N . ASN A 1 527 ? 22.141 -4.031 -26.203 1 86.62 527 ASN A N 1
ATOM 4006 C CA . ASN A 1 527 ? 23.594 -3.92 -26.234 1 86.62 527 ASN A CA 1
ATOM 4007 C C . ASN A 1 527 ? 24.094 -3.418 -27.594 1 86.62 527 ASN A C 1
ATOM 4009 O O . ASN A 1 527 ? 25.078 -3.926 -28.125 1 86.62 527 ASN A O 1
ATOM 4013 N N . ARG A 1 528 ? 23.422 -2.525 -28.156 1 90.69 528 ARG A N 1
ATOM 4014 C CA . ARG A 1 528 ? 23.828 -1.952 -29.422 1 90.69 528 ARG A CA 1
ATOM 4015 C C . ARG A 1 528 ? 24.609 -0.661 -29.234 1 90.69 528 ARG A C 1
ATOM 4017 O O . ARG A 1 528 ? 25.297 -0.194 -30.141 1 90.69 528 ARG A O 1
ATOM 4024 N N . TRP A 1 529 ? 24.531 -0.161 -28.062 1 94.12 529 TRP A N 1
ATOM 4025 C CA . TRP A 1 529 ? 25.172 1.118 -27.781 1 94.12 529 TRP A CA 1
ATOM 4026 C C . TRP A 1 529 ? 26.688 0.991 -27.844 1 94.12 529 TRP A C 1
ATOM 4028 O O . TRP A 1 529 ? 27.25 -0.017 -27.406 1 94.12 529 TRP A O 1
ATOM 4038 N N . SER A 1 530 ? 27.328 1.99 -28.391 1 95.12 530 SER A N 1
ATOM 4039 C CA . SER A 1 530 ? 28.781 2.084 -28.344 1 95.12 530 SER A CA 1
ATOM 4040 C C . SER A 1 530 ? 29.266 2.516 -26.969 1 95.12 530 SER A C 1
ATOM 4042 O O . SER A 1 530 ? 28.469 2.945 -26.125 1 95.12 530 SER A O 1
ATOM 4044 N N . ASP A 1 531 ? 30.562 2.354 -26.766 1 95.12 531 ASP A N 1
ATOM 4045 C CA . ASP A 1 531 ? 31.156 2.826 -25.5 1 95.12 531 ASP A CA 1
ATOM 4046 C C . ASP A 1 531 ? 30.906 4.324 -25.328 1 95.12 531 ASP A C 1
ATOM 4048 O O . ASP A 1 531 ? 30.703 4.789 -24.203 1 95.12 531 ASP A O 1
ATOM 4052 N N . PHE A 1 532 ? 30.938 5.016 -26.375 1 96.06 532 PHE A N 1
ATOM 4053 C CA . PHE A 1 532 ? 30.703 6.453 -26.328 1 96.06 532 PHE A CA 1
ATOM 4054 C C . PHE A 1 532 ? 29.297 6.762 -25.844 1 96.06 532 PHE A C 1
ATOM 4056 O O . PHE A 1 532 ? 29.094 7.645 -25.016 1 96.06 532 PHE A O 1
ATOM 4063 N N . ASP A 1 533 ? 28.328 6.027 -26.422 1 95.88 533 ASP A N 1
ATOM 4064 C CA . ASP A 1 533 ? 26.938 6.203 -26 1 95.88 533 ASP A CA 1
ATOM 4065 C C . ASP A 1 533 ? 26.766 5.895 -24.516 1 95.88 533 ASP A C 1
ATOM 4067 O O . ASP A 1 533 ? 26.047 6.598 -23.812 1 95.88 533 ASP A O 1
ATOM 4071 N N . SER A 1 534 ? 27.453 4.859 -24.125 1 95.88 534 SER A N 1
ATOM 4072 C CA . SER A 1 534 ? 27.391 4.477 -22.719 1 95.88 534 SER A CA 1
ATOM 4073 C C . SER A 1 534 ? 28 5.555 -21.828 1 95.88 534 SER A C 1
ATOM 4075 O O . SER A 1 534 ? 27.5 5.82 -20.734 1 95.88 534 SER A O 1
ATOM 4077 N N . VAL A 1 535 ? 29.078 6.172 -22.25 1 97 535 VAL A N 1
ATOM 4078 C CA . VAL A 1 535 ? 29.734 7.238 -21.484 1 97 535 VAL A CA 1
ATOM 4079 C C . VAL A 1 535 ? 28.781 8.43 -21.375 1 97 535 VAL A C 1
ATOM 4081 O O . VAL A 1 535 ? 28.688 9.047 -20.297 1 97 535 VAL A O 1
ATOM 4084 N N . LEU A 1 536 ? 28.078 8.758 -22.406 1 96.69 536 LEU A N 1
ATOM 4085 C CA . LEU A 1 536 ? 27.172 9.891 -22.406 1 96.69 536 LEU A CA 1
ATOM 4086 C C . LEU A 1 536 ? 26.062 9.711 -21.375 1 96.69 536 LEU A C 1
ATOM 4088 O O . LEU A 1 536 ? 25.672 10.664 -20.703 1 96.69 536 LEU A O 1
ATOM 4092 N N . LEU A 1 537 ? 25.547 8.5 -21.281 1 95.69 537 LEU A N 1
ATOM 4093 C CA . LEU A 1 537 ? 24.453 8.273 -20.344 1 95.69 537 LEU A CA 1
ATOM 4094 C C . LEU A 1 537 ? 24.969 8.023 -18.938 1 95.69 537 LEU A C 1
ATOM 4096 O O . LEU A 1 537 ? 24.562 8.688 -17.984 1 95.69 537 LEU A O 1
ATOM 4100 N N . LEU A 1 538 ? 25.922 7.086 -18.719 1 95.62 538 LEU A N 1
ATOM 4101 C CA . LEU A 1 538 ? 26.344 6.602 -17.406 1 95.62 538 LEU A CA 1
ATOM 4102 C C . LEU A 1 538 ? 27.266 7.605 -16.719 1 95.62 538 LEU A C 1
ATOM 4104 O O . LEU A 1 538 ? 27.453 7.551 -15.5 1 95.62 538 LEU A O 1
ATOM 4108 N N . ASP A 1 539 ? 27.828 8.453 -17.5 1 96.31 539 ASP A N 1
ATOM 4109 C CA . ASP A 1 539 ? 28.75 9.438 -16.969 1 96.31 539 ASP A CA 1
ATOM 4110 C C . ASP A 1 539 ? 28.188 10.852 -17.078 1 96.31 539 ASP A C 1
ATOM 4112 O O . ASP A 1 539 ? 27.578 11.359 -16.141 1 96.31 539 ASP A O 1
ATOM 4116 N N . PHE A 1 540 ? 28 11.375 -18.234 1 96.81 540 PHE A N 1
ATOM 4117 C CA . PHE A 1 540 ? 27.547 12.742 -18.453 1 96.81 540 PHE A CA 1
ATOM 4118 C C . PHE A 1 540 ? 26.047 12.859 -18.188 1 96.81 540 PHE A C 1
ATOM 4120 O O . PHE A 1 540 ? 25.547 13.938 -17.859 1 96.81 540 PHE A O 1
ATOM 4127 N N . GLY A 1 541 ? 25.359 11.789 -18.406 1 96.94 541 GLY A N 1
ATOM 4128 C CA . GLY A 1 541 ? 23.938 11.789 -18.078 1 96.94 541 GLY A CA 1
ATOM 4129 C C . GLY A 1 541 ? 23.656 12.141 -16.641 1 96.94 541 GLY A C 1
ATOM 4130 O O . GLY A 1 541 ? 22.688 12.828 -16.344 1 96.94 541 GLY A O 1
ATOM 4131 N N . ARG A 1 542 ? 24.516 11.727 -15.75 1 96.62 542 ARG A N 1
ATOM 4132 C CA . ARG A 1 542 ? 24.359 12.008 -14.328 1 96.62 542 ARG A CA 1
ATOM 4133 C C . ARG A 1 542 ? 24.594 13.484 -14.023 1 96.62 542 ARG A C 1
ATOM 4135 O O . ARG A 1 542 ? 23.922 14.062 -13.164 1 96.62 542 ARG A O 1
ATOM 4142 N N . VAL A 1 543 ? 25.516 14.039 -14.719 1 97.5 543 VAL A N 1
ATOM 4143 C CA . VAL A 1 543 ? 25.781 15.469 -14.578 1 97.5 543 VAL A CA 1
ATOM 4144 C C . VAL A 1 543 ? 24.578 16.266 -15.094 1 97.5 543 VAL A C 1
ATOM 4146 O O . VAL A 1 543 ? 24.141 17.219 -14.453 1 97.5 543 VAL A O 1
ATOM 4149 N N . GLY A 1 544 ? 24.094 15.82 -16.281 1 98.06 544 GLY A N 1
ATOM 4150 C CA . GLY A 1 544 ? 22.922 16.469 -16.828 1 98.06 544 GLY A CA 1
ATOM 4151 C C . GLY A 1 544 ? 21.703 16.359 -15.93 1 98.06 544 GLY A C 1
ATOM 4152 O O . GLY A 1 544 ? 20.922 17.312 -15.805 1 98.06 544 GLY A O 1
ATOM 4153 N N . TRP A 1 545 ? 21.562 15.242 -15.32 1 98.44 545 TRP A N 1
ATOM 4154 C CA . TRP A 1 545 ? 20.469 15.008 -14.383 1 98.44 545 TRP A CA 1
ATOM 4155 C C . TRP A 1 545 ? 20.547 15.969 -13.203 1 98.44 545 TRP A C 1
ATOM 4157 O O . TRP A 1 545 ? 19.578 16.656 -12.891 1 98.44 545 TRP A O 1
ATOM 4167 N N . ALA A 1 546 ? 21.703 16.047 -12.57 1 98.56 546 ALA A N 1
ATOM 4168 C CA . ALA A 1 546 ? 21.906 16.906 -11.406 1 98.56 546 ALA A CA 1
ATOM 4169 C C . ALA A 1 546 ? 21.766 18.375 -11.797 1 98.56 546 ALA A C 1
ATOM 4171 O O . ALA A 1 546 ? 21.188 19.172 -11.055 1 98.56 546 ALA A O 1
ATOM 4172 N N . ALA A 1 547 ? 22.312 18.734 -12.961 1 98.44 547 ALA A N 1
ATOM 4173 C CA . ALA A 1 547 ? 22.234 20.109 -13.43 1 98.44 547 ALA A CA 1
ATOM 4174 C C . ALA A 1 547 ? 20.781 20.531 -13.664 1 98.44 547 ALA A C 1
ATOM 4176 O O . ALA A 1 547 ? 20.406 21.688 -13.414 1 98.44 547 ALA A O 1
ATOM 4177 N N . SER A 1 548 ? 20.016 19.609 -14.18 1 98.62 548 SER A N 1
ATOM 4178 C CA . SER A 1 548 ? 18.594 19.891 -14.391 1 98.62 548 SER A CA 1
ATOM 4179 C C . SER A 1 548 ? 17.891 20.203 -13.07 1 98.62 548 SER A C 1
ATOM 4181 O O . SER A 1 548 ? 17.094 21.141 -12.984 1 98.62 548 SER A O 1
ATOM 4183 N N . TRP A 1 549 ? 18.203 19.453 -12.031 1 98.06 549 TRP A N 1
ATOM 4184 C CA . TRP A 1 549 ? 17.625 19.734 -10.719 1 98.06 549 TRP A CA 1
ATOM 4185 C C . TRP A 1 549 ? 18.156 21.062 -10.164 1 98.06 549 TRP A C 1
ATOM 4187 O O . TRP A 1 549 ? 17.438 21.766 -9.461 1 98.06 549 TRP A O 1
ATOM 4197 N N . GLY A 1 550 ? 19.453 21.391 -10.492 1 98.25 550 GLY A N 1
ATOM 4198 C CA . GLY A 1 550 ? 19.969 22.703 -10.117 1 98.25 550 GLY A CA 1
ATOM 4199 C C . GLY A 1 550 ? 19.188 23.859 -10.719 1 98.25 550 GLY A C 1
ATOM 4200 O O . GLY A 1 550 ? 18.828 24.797 -10.008 1 98.25 550 GLY A O 1
ATOM 4201 N N . ILE A 1 551 ? 18.844 23.719 -11.977 1 97.44 551 ILE A N 1
ATOM 4202 C CA . ILE A 1 551 ? 18.078 24.734 -12.68 1 97.44 551 ILE A CA 1
ATOM 4203 C C . ILE A 1 551 ? 16.688 24.859 -12.078 1 97.44 551 ILE A C 1
ATOM 4205 O O . ILE A 1 551 ? 16.203 25.953 -11.789 1 97.44 551 ILE A O 1
ATOM 4209 N N . ILE A 1 552 ? 16.062 23.766 -11.805 1 96.75 552 ILE A N 1
ATOM 4210 C CA . ILE A 1 552 ? 14.711 23.75 -11.258 1 96.75 552 ILE A CA 1
ATOM 4211 C C . ILE A 1 552 ? 14.711 24.344 -9.852 1 96.75 552 ILE A C 1
ATOM 4213 O O . ILE A 1 552 ? 13.812 25.109 -9.5 1 96.75 552 ILE A O 1
ATOM 4217 N N . THR A 1 553 ? 15.734 24.016 -9.094 1 96.75 553 THR A N 1
ATOM 4218 C CA . THR A 1 553 ? 15.852 24.531 -7.734 1 96.75 553 THR A CA 1
ATOM 4219 C C . THR A 1 553 ? 15.984 26.047 -7.754 1 96.75 553 THR A C 1
ATOM 4221 O O . THR A 1 553 ? 15.328 26.75 -6.977 1 96.75 553 THR A O 1
ATOM 4224 N N . ILE A 1 554 ? 16.797 26.594 -8.648 1 95.19 554 ILE A N 1
ATOM 4225 C CA . ILE A 1 554 ? 16.984 28.031 -8.758 1 95.19 554 ILE A CA 1
ATOM 4226 C C . ILE A 1 554 ? 15.688 28.703 -9.211 1 95.19 554 ILE A C 1
ATOM 4228 O O . ILE A 1 554 ? 15.297 29.734 -8.68 1 95.19 554 ILE A O 1
ATOM 4232 N N . LEU A 1 555 ? 15.008 28.078 -10.125 1 94 555 LEU A N 1
ATOM 4233 C CA . LEU A 1 555 ? 13.75 28.625 -10.633 1 94 555 LEU A CA 1
ATOM 4234 C C . LEU A 1 555 ? 12.68 28.609 -9.547 1 94 555 LEU A C 1
ATOM 4236 O O . LEU A 1 555 ? 11.891 29.547 -9.438 1 94 555 LEU A O 1
ATOM 4240 N N . CYS A 1 556 ? 12.672 27.594 -8.727 1 93.56 556 CYS A N 1
ATOM 4241 C CA . CYS A 1 556 ? 11.742 27.547 -7.605 1 93.56 556 CYS A CA 1
ATOM 4242 C C . CYS A 1 556 ? 12.102 28.578 -6.551 1 93.56 556 CYS A C 1
ATOM 4244 O O . CYS A 1 556 ? 11.219 29.234 -5.984 1 93.56 556 CYS A O 1
ATOM 4246 N N . TYR A 1 557 ? 13.406 28.719 -6.336 1 93.06 557 TYR A N 1
ATOM 4247 C CA . TYR A 1 557 ? 13.906 29.672 -5.344 1 93.06 557 TYR A CA 1
ATOM 4248 C C . TYR A 1 557 ? 13.445 31.078 -5.66 1 93.06 557 TYR A C 1
ATOM 4250 O O . TYR A 1 557 ? 13.055 31.828 -4.758 1 93.06 557 TYR A O 1
ATOM 4258 N N . TYR A 1 558 ? 13.398 31.422 -6.895 1 91.5 558 TYR A N 1
ATOM 4259 C CA . TYR A 1 558 ? 13.07 32.781 -7.297 1 91.5 558 TYR A CA 1
ATOM 4260 C C . TYR A 1 558 ? 11.609 32.906 -7.707 1 91.5 558 TYR A C 1
ATOM 4262 O O . TYR A 1 558 ? 11.164 33.938 -8.18 1 91.5 558 TYR A O 1
ATOM 4270 N N . GLY A 1 559 ? 10.797 31.828 -7.629 1 87.31 559 GLY A N 1
ATOM 4271 C CA . GLY A 1 559 ? 9.352 31.875 -7.797 1 87.31 559 GLY A CA 1
ATOM 4272 C C . GLY A 1 559 ? 8.922 31.797 -9.25 1 87.31 559 GLY A C 1
ATOM 4273 O O . GLY A 1 559 ? 7.801 32.188 -9.586 1 87.31 559 GLY A O 1
ATOM 4274 N N . TYR A 1 560 ? 9.773 31.328 -10.141 1 89.5 560 TYR A N 1
ATOM 4275 C CA . TYR A 1 560 ? 9.461 31.281 -11.562 1 89.5 560 TYR A CA 1
ATOM 4276 C C . TYR A 1 560 ? 8.602 30.078 -11.898 1 89.5 560 TYR A C 1
ATOM 4278 O O . TYR A 1 560 ? 8.008 30 -12.977 1 89.5 560 TYR A O 1
ATOM 4286 N N . LEU A 1 561 ? 8.5 29.125 -10.992 1 89.81 561 LEU A N 1
ATOM 4287 C CA . LEU A 1 561 ? 7.684 27.922 -11.164 1 89.81 561 LEU A CA 1
ATOM 4288 C C . LEU A 1 561 ? 6.672 27.797 -10.031 1 89.81 561 LEU A C 1
ATOM 4290 O O . LEU A 1 561 ? 6.785 26.891 -9.203 1 89.81 561 LEU A O 1
ATOM 4294 N N . PRO A 1 562 ? 5.656 28.562 -10.07 1 84.25 562 PRO A N 1
ATOM 4295 C CA . PRO A 1 562 ? 4.758 28.625 -8.914 1 84.25 562 PRO A CA 1
ATOM 4296 C C . PRO A 1 562 ? 4.016 27.312 -8.672 1 84.25 562 PRO A C 1
ATOM 4298 O O . PRO A 1 562 ? 3.816 26.922 -7.523 1 84.25 562 PRO A O 1
ATOM 4301 N N . TRP A 1 563 ? 3.617 26.594 -9.711 1 84.06 563 TRP A N 1
ATOM 4302 C CA . TRP A 1 563 ? 2.855 25.359 -9.547 1 84.06 563 TRP A CA 1
ATOM 4303 C C . TRP A 1 563 ? 3.746 24.234 -9.031 1 84.06 563 TRP A C 1
ATOM 4305 O O . TRP A 1 563 ? 3.348 23.469 -8.141 1 84.06 563 TRP A O 1
ATOM 4315 N N . ILE A 1 564 ? 4.875 24.188 -9.602 1 91.19 564 ILE A N 1
ATOM 4316 C CA . ILE A 1 564 ? 5.816 23.156 -9.164 1 91.19 564 ILE A CA 1
ATOM 4317 C C . ILE A 1 564 ? 6.277 23.453 -7.738 1 91.19 564 ILE A C 1
ATOM 4319 O O . ILE A 1 564 ? 6.324 22.547 -6.898 1 91.19 564 ILE A O 1
ATOM 4323 N N . ASN A 1 565 ? 6.562 24.656 -7.496 1 91.69 565 ASN A N 1
ATOM 4324 C CA . ASN A 1 565 ? 6.977 25.062 -6.156 1 91.69 565 ASN A CA 1
ATOM 4325 C C . ASN A 1 565 ? 5.863 24.844 -5.137 1 91.69 565 ASN A C 1
ATOM 4327 O O . ASN A 1 565 ? 6.121 24.422 -4.012 1 91.69 565 ASN A O 1
ATOM 4331 N N . GLY A 1 566 ? 4.672 25.25 -5.547 1 87 566 GLY A N 1
ATOM 4332 C CA . GLY A 1 566 ? 3.539 25.062 -4.652 1 87 566 GLY A CA 1
ATOM 4333 C C . GLY A 1 566 ? 3.336 23.609 -4.25 1 87 566 GLY A C 1
ATOM 4334 O O . GLY A 1 566 ? 3.018 23.312 -3.098 1 87 566 GLY A O 1
ATOM 4335 N N . PHE A 1 567 ? 3.498 22.703 -5.121 1 90.38 567 PHE A N 1
ATOM 4336 C CA . PHE A 1 567 ? 3.336 21.281 -4.852 1 90.38 567 PHE A CA 1
ATOM 4337 C C . PHE A 1 567 ? 4.508 20.75 -4.039 1 90.38 567 PHE A C 1
ATOM 4339 O O . PHE A 1 567 ? 4.312 20.078 -3.027 1 90.38 567 PHE A O 1
ATOM 4346 N N . LEU A 1 568 ? 5.723 21.016 -4.418 1 95.44 568 LEU A N 1
ATOM 4347 C CA . LEU A 1 568 ? 6.918 20.438 -3.824 1 95.44 568 LEU A CA 1
ATOM 4348 C C . LEU A 1 568 ? 7.219 21.062 -2.471 1 95.44 568 LEU A C 1
ATOM 4350 O O . LEU A 1 568 ? 7.887 20.469 -1.631 1 95.44 568 LEU A O 1
ATOM 4354 N N . ALA A 1 569 ? 6.785 22.25 -2.26 1 94.62 569 ALA A N 1
ATOM 4355 C CA . ALA A 1 569 ? 7.078 22.969 -1.018 1 94.62 569 ALA A CA 1
ATOM 4356 C C . ALA A 1 569 ? 5.93 22.828 -0.021 1 94.62 569 ALA A C 1
ATOM 4358 O O . ALA A 1 569 ? 5.977 23.391 1.073 1 94.62 569 ALA A O 1
ATOM 4359 N N . HIS A 1 570 ? 4.914 22.078 -0.39 1 88.81 570 HIS A N 1
ATOM 4360 C CA . HIS A 1 570 ? 3.754 21.938 0.482 1 88.81 570 HIS A CA 1
ATOM 4361 C C . HIS A 1 570 ? 4.152 21.406 1.854 1 88.81 570 HIS A C 1
ATOM 4363 O O . HIS A 1 570 ? 4.992 20.516 1.957 1 88.81 570 HIS A O 1
ATOM 4369 N N . PRO A 1 571 ? 3.574 21.938 2.881 1 89.06 571 PRO A N 1
ATOM 4370 C CA . PRO A 1 571 ? 3.979 21.562 4.238 1 89.06 571 PRO A CA 1
ATOM 4371 C C . PRO A 1 571 ? 3.637 20.109 4.566 1 89.06 571 PRO A C 1
ATOM 4373 O O . PRO A 1 571 ? 4.207 19.531 5.496 1 89.06 571 PRO A O 1
ATOM 4376 N N . ALA A 1 572 ? 2.762 19.484 3.846 1 84.31 572 ALA A N 1
ATOM 4377 C CA . ALA A 1 572 ? 2.369 18.094 4.086 1 84.31 572 ALA A CA 1
ATOM 4378 C C . ALA A 1 572 ? 3.547 17.156 3.885 1 84.31 572 ALA A C 1
ATOM 4380 O O . ALA A 1 572 ? 3.549 16.031 4.402 1 84.31 572 ALA A O 1
ATOM 4381 N N . TRP A 1 573 ? 4.613 17.625 3.191 1 93.38 573 TRP A N 1
ATOM 4382 C CA . TRP A 1 573 ? 5.777 16.781 2.914 1 93.38 573 TRP A CA 1
ATOM 4383 C C . TRP A 1 573 ? 6.695 16.719 4.129 1 93.38 573 TRP A C 1
ATOM 4385 O O . TRP A 1 573 ? 7.555 15.828 4.215 1 93.38 573 TRP A O 1
ATOM 4395 N N . MET A 1 574 ? 6.527 17.578 5.113 1 92.56 574 MET A N 1
ATOM 4396 C CA . MET A 1 574 ? 7.527 17.797 6.152 1 92.56 574 MET A CA 1
ATOM 4397 C C . MET A 1 574 ? 7.73 16.547 7 1 92.56 574 MET A C 1
ATOM 4399 O O . MET A 1 574 ? 8.859 16.125 7.227 1 92.56 574 MET A O 1
ATOM 4403 N N . PRO A 1 575 ? 6.625 15.922 7.465 1 92.81 575 PRO A N 1
ATOM 4404 C CA . PRO A 1 575 ? 6.863 14.695 8.234 1 92.81 575 PRO A CA 1
ATOM 4405 C C . PRO A 1 575 ? 7.543 13.609 7.406 1 92.81 575 PRO A C 1
ATOM 4407 O O . PRO A 1 575 ? 8.367 12.859 7.926 1 92.81 575 PRO A O 1
ATOM 4410 N N . LEU A 1 576 ? 7.254 13.523 6.164 1 96 576 LEU A N 1
ATOM 4411 C CA . LEU A 1 576 ? 7.84 12.508 5.297 1 96 576 LEU A CA 1
ATOM 4412 C C . LEU A 1 576 ? 9.312 12.805 5.031 1 96 576 LEU A C 1
ATOM 4414 O O . LEU A 1 576 ? 10.125 11.883 4.902 1 96 576 LEU A O 1
ATOM 4418 N N . VAL A 1 577 ? 9.625 14.086 4.941 1 96.56 577 VAL A N 1
ATOM 4419 C CA . VAL A 1 577 ? 11.008 14.492 4.73 1 96.56 577 VAL A CA 1
ATOM 4420 C C . VAL A 1 577 ? 11.867 14.047 5.914 1 96.56 577 VAL A C 1
ATOM 4422 O O . VAL A 1 577 ? 12.945 13.477 5.734 1 96.56 577 VAL A O 1
ATOM 4425 N N . ARG A 1 578 ? 11.328 14.195 7.09 1 95.56 578 ARG A N 1
ATOM 4426 C CA . ARG A 1 578 ? 12.055 13.836 8.305 1 95.56 578 ARG A CA 1
ATOM 4427 C C . ARG A 1 578 ? 12.242 12.328 8.406 1 95.56 578 ARG A C 1
ATOM 4429 O O . ARG A 1 578 ? 13.211 11.859 9.016 1 95.56 578 ARG A O 1
ATOM 4436 N N . MET A 1 579 ? 11.383 11.633 7.723 1 97.19 579 MET A N 1
ATOM 4437 C CA . MET A 1 579 ? 11.422 10.172 7.797 1 97.19 579 MET A CA 1
ATOM 4438 C C . MET A 1 579 ? 12.172 9.594 6.602 1 97.19 579 MET A C 1
ATOM 4440 O O . MET A 1 579 ? 12.375 8.375 6.523 1 97.19 579 MET A O 1
ATOM 4444 N N . THR A 1 580 ? 12.625 10.398 5.715 1 97.81 580 THR A N 1
ATOM 4445 C CA . THR A 1 580 ? 13.211 9.922 4.469 1 97.81 580 THR A CA 1
ATOM 4446 C C . THR A 1 580 ? 14.484 9.125 4.738 1 97.81 580 THR A C 1
ATOM 4448 O O . THR A 1 580 ? 14.719 8.086 4.121 1 97.81 580 THR A O 1
ATOM 4451 N N . TYR A 1 581 ? 15.344 9.602 5.676 1 97.5 581 TYR A N 1
ATOM 4452 C CA . TYR A 1 581 ? 16.562 8.867 6.016 1 97.5 581 TYR A CA 1
ATOM 4453 C C . TYR A 1 581 ? 16.219 7.504 6.609 1 97.5 581 TYR A C 1
ATOM 4455 O O . TYR A 1 581 ? 16.828 6.496 6.242 1 97.5 581 TYR A O 1
ATOM 4463 N N . GLY A 1 582 ? 15.258 7.477 7.52 1 98.5 582 GLY A N 1
ATOM 4464 C CA . GLY A 1 582 ? 14.812 6.211 8.07 1 98.5 582 GLY A CA 1
ATOM 4465 C C . GLY A 1 582 ? 14.242 5.27 7.027 1 98.5 582 GLY A C 1
ATOM 4466 O O . GLY A 1 582 ? 14.523 4.07 7.043 1 98.5 582 GLY A O 1
ATOM 4467 N N . ALA A 1 583 ? 13.422 5.812 6.145 1 98.69 583 ALA A N 1
ATOM 4468 C CA . ALA A 1 583 ? 12.852 5.008 5.07 1 98.69 583 ALA A CA 1
ATOM 4469 C C . ALA A 1 583 ? 13.938 4.441 4.168 1 98.69 583 ALA A C 1
ATOM 4471 O O . ALA A 1 583 ? 13.828 3.312 3.68 1 98.69 583 ALA A O 1
ATOM 4472 N N . TYR A 1 584 ? 14.945 5.223 3.934 1 98.31 584 TYR A N 1
ATOM 4473 C CA . TYR A 1 584 ? 16.094 4.766 3.148 1 98.31 584 TYR A CA 1
ATOM 4474 C C . TYR A 1 584 ? 16.766 3.566 3.803 1 98.31 584 TYR A C 1
ATOM 4476 O O . TYR A 1 584 ? 17.031 2.561 3.143 1 98.31 584 TYR A O 1
ATOM 4484 N N . LEU A 1 585 ? 16.922 3.658 5.062 1 98.69 585 LEU A N 1
ATOM 4485 C CA . LEU A 1 585 ? 17.625 2.594 5.781 1 98.69 585 LEU A CA 1
ATOM 4486 C C . LEU A 1 585 ? 16.75 1.348 5.879 1 98.69 585 LEU A C 1
ATOM 4488 O O . LEU A 1 585 ? 17.25 0.224 5.797 1 98.69 585 LEU A O 1
ATOM 4492 N N . LEU A 1 586 ? 15.477 1.534 5.957 1 98.81 586 LEU A N 1
ATOM 4493 C CA . LEU A 1 586 ? 14.617 0.433 6.383 1 98.81 586 LEU A CA 1
ATOM 4494 C C . LEU A 1 586 ? 13.938 -0.218 5.184 1 98.81 586 LEU A C 1
ATOM 4496 O O . LEU A 1 586 ? 13.445 -1.345 5.281 1 98.81 586 LEU A O 1
ATOM 4500 N N . HIS A 1 587 ? 13.82 0.405 4.035 1 98.75 587 HIS A N 1
ATOM 4501 C CA . HIS A 1 587 ? 12.992 -0.113 2.953 1 98.75 587 HIS A CA 1
ATOM 4502 C C . HIS A 1 587 ? 13.508 -1.46 2.461 1 98.75 587 HIS A C 1
ATOM 4504 O O . HIS A 1 587 ? 12.727 -2.367 2.18 1 98.75 587 HIS A O 1
ATOM 4510 N N . PRO A 1 588 ? 14.844 -1.7 2.396 1 98.5 588 PRO A N 1
ATOM 4511 C CA . PRO A 1 588 ? 15.273 -3.031 1.965 1 98.5 588 PRO A CA 1
ATOM 4512 C C . PRO A 1 588 ? 14.914 -4.125 2.971 1 98.5 588 PRO A C 1
ATOM 4514 O O . PRO A 1 588 ? 14.703 -5.277 2.584 1 98.5 588 PRO A O 1
ATOM 4517 N N . LEU A 1 589 ? 14.883 -3.785 4.281 1 98.62 589 LEU A N 1
ATOM 4518 C CA . LEU A 1 589 ? 14.461 -4.766 5.277 1 98.62 589 LEU A CA 1
ATOM 4519 C C . LEU A 1 589 ? 13.039 -5.25 4.996 1 98.62 589 LEU A C 1
ATOM 4521 O O . LEU A 1 589 ? 12.766 -6.453 5.059 1 98.62 589 LEU A O 1
ATOM 4525 N N . VAL A 1 590 ? 12.211 -4.301 4.633 1 98.44 590 VAL A N 1
ATOM 4526 C CA . VAL A 1 590 ? 10.82 -4.621 4.352 1 98.44 590 VAL A CA 1
ATOM 4527 C C . VAL A 1 590 ? 10.734 -5.496 3.102 1 98.44 590 VAL A C 1
ATOM 4529 O O . VAL A 1 590 ? 10.047 -6.52 3.096 1 98.44 590 VAL A O 1
ATOM 4532 N N . ILE A 1 591 ? 11.43 -5.117 2.094 1 98.56 591 ILE A N 1
ATOM 4533 C CA . ILE A 1 591 ? 11.367 -5.797 0.805 1 98.56 591 ILE A CA 1
ATOM 4534 C C . ILE A 1 591 ? 11.922 -7.215 0.938 1 98.56 591 ILE A C 1
ATOM 4536 O O . ILE A 1 591 ? 11.297 -8.18 0.487 1 98.56 591 ILE A O 1
ATOM 4540 N N . LYS A 1 592 ? 13.055 -7.359 1.564 1 98.19 592 LYS A N 1
ATOM 4541 C CA . LYS A 1 592 ? 13.703 -8.664 1.703 1 98.19 592 LYS A CA 1
ATOM 4542 C C . LYS A 1 592 ? 12.891 -9.586 2.609 1 98.19 592 LYS A C 1
ATOM 4544 O O . LYS A 1 592 ? 12.773 -10.781 2.344 1 98.19 592 LYS A O 1
ATOM 4549 N N . LEU A 1 593 ? 12.352 -9.031 3.686 1 98.06 593 LEU A N 1
ATOM 4550 C CA . LEU A 1 593 ? 11.523 -9.844 4.574 1 98.06 593 LEU A CA 1
ATOM 4551 C C . LEU A 1 593 ? 10.281 -10.344 3.85 1 98.06 593 LEU A C 1
ATOM 4553 O O . LEU A 1 593 ? 9.891 -11.5 4.004 1 98.06 593 LEU A O 1
ATOM 4557 N N . ALA A 1 594 ? 9.664 -9.469 3.123 1 97.88 594 ALA A N 1
ATOM 4558 C CA . ALA A 1 594 ? 8.484 -9.875 2.365 1 97.88 594 ALA A CA 1
ATOM 4559 C C . ALA A 1 594 ? 8.82 -10.984 1.372 1 97.88 594 ALA A C 1
ATOM 4561 O O . ALA A 1 594 ? 8.062 -11.945 1.238 1 97.88 594 ALA A O 1
ATOM 4562 N N . ALA A 1 595 ? 9.906 -10.844 0.685 1 97.62 595 ALA A N 1
ATOM 4563 C CA . ALA A 1 595 ? 10.32 -11.867 -0.271 1 97.62 595 ALA A CA 1
ATOM 4564 C C . ALA A 1 595 ? 10.648 -13.172 0.436 1 97.62 595 ALA A C 1
ATOM 4566 O O . ALA A 1 595 ? 10.328 -14.258 -0.067 1 97.62 595 ALA A O 1
ATOM 4567 N N . GLY A 1 596 ? 11.273 -13.055 1.589 1 97.12 596 GLY A N 1
ATOM 4568 C CA . GLY A 1 596 ? 11.68 -14.234 2.336 1 97.12 596 GLY A CA 1
ATOM 4569 C C . GLY A 1 596 ? 10.516 -14.977 2.963 1 97.12 596 GLY A C 1
ATOM 4570 O O . GLY A 1 596 ? 10.609 -16.172 3.25 1 97.12 596 GLY A O 1
ATOM 4571 N N . THR A 1 597 ? 9.406 -14.297 3.156 1 96 597 THR A N 1
ATOM 4572 C CA . THR A 1 597 ? 8.242 -14.906 3.801 1 96 597 THR A CA 1
ATOM 4573 C C . THR A 1 597 ? 7.199 -15.312 2.766 1 96 597 THR A C 1
ATOM 4575 O O . THR A 1 597 ? 6.152 -15.859 3.113 1 96 597 THR A O 1
ATOM 4578 N N . SER A 1 598 ? 7.477 -15.062 1.516 1 95.81 598 SER A N 1
ATOM 4579 C CA . SER A 1 598 ? 6.547 -15.445 0.459 1 95.81 598 SER A CA 1
ATOM 4580 C C . SER A 1 598 ? 6.441 -16.969 0.337 1 95.81 598 SER A C 1
ATOM 4582 O O . SER A 1 598 ? 7.391 -17.688 0.654 1 95.81 598 SER A O 1
ATOM 4584 N N . VAL A 1 599 ? 5.312 -17.422 -0.097 1 95.56 599 VAL A N 1
ATOM 4585 C CA . VAL A 1 599 ? 5.109 -18.875 -0.212 1 95.56 599 VAL A CA 1
ATOM 4586 C C . VAL A 1 599 ? 5.207 -19.297 -1.676 1 95.56 599 VAL A C 1
ATOM 4588 O O . VAL A 1 599 ? 5.184 -20.484 -1.988 1 95.56 599 VAL A O 1
ATOM 4591 N N . GLN A 1 600 ? 5.262 -18.328 -2.521 1 96.25 600 GLN A N 1
ATOM 4592 C CA . GLN A 1 600 ? 5.434 -18.547 -3.957 1 96.25 600 GLN A CA 1
ATOM 4593 C C . GLN A 1 600 ? 6.332 -17.469 -4.562 1 96.25 600 GLN A C 1
ATOM 4595 O O . GLN A 1 600 ? 6.512 -16.391 -3.979 1 96.25 600 GLN A O 1
ATOM 4600 N N . TYR A 1 601 ? 6.938 -17.828 -5.691 1 96.94 601 TYR A N 1
ATOM 4601 C CA . TYR A 1 601 ? 7.66 -16.797 -6.438 1 96.94 601 TYR A CA 1
ATOM 4602 C C . TYR A 1 601 ? 6.742 -15.633 -6.793 1 96.94 601 TYR A C 1
ATOM 4604 O O . TYR A 1 601 ? 5.535 -15.82 -6.965 1 96.94 601 TYR A O 1
ATOM 4612 N N . TYR A 1 602 ? 7.285 -14.461 -6.879 1 96.31 602 TYR A N 1
ATOM 4613 C CA . TYR A 1 602 ? 6.504 -13.289 -7.262 1 96.31 602 TYR A CA 1
ATOM 4614 C C . TYR A 1 602 ? 6.055 -13.391 -8.711 1 96.31 602 TYR A C 1
ATOM 4616 O O . TYR A 1 602 ? 6.656 -14.109 -9.508 1 96.31 602 TYR A O 1
ATOM 4624 N N . THR A 1 603 ? 4.973 -12.75 -9.016 1 95.44 603 THR A N 1
ATOM 4625 C CA . THR A 1 603 ? 4.523 -12.562 -10.391 1 95.44 603 THR A CA 1
ATOM 4626 C C . THR A 1 603 ? 4.73 -11.117 -10.836 1 95.44 603 THR A C 1
ATOM 4628 O O . THR A 1 603 ? 4.285 -10.188 -10.164 1 95.44 603 THR A O 1
ATOM 4631 N N . PHE A 1 604 ? 5.449 -11 -11.945 1 95.5 604 PHE A N 1
ATOM 4632 C CA . PHE A 1 604 ? 5.688 -9.656 -12.469 1 95.5 604 PHE A CA 1
ATOM 4633 C C . PHE A 1 604 ? 4.488 -9.172 -13.273 1 95.5 604 PHE A C 1
ATOM 4635 O O . PHE A 1 604 ? 4.066 -9.828 -14.227 1 95.5 604 PHE A O 1
ATOM 4642 N N . SER A 1 605 ? 3.912 -8.125 -12.883 1 94.31 605 SER A N 1
ATOM 4643 C CA . SER A 1 605 ? 2.867 -7.379 -13.578 1 94.31 605 SER A CA 1
ATOM 4644 C C . SER A 1 605 ? 2.785 -5.941 -13.086 1 94.31 605 SER A C 1
ATOM 4646 O O . SER A 1 605 ? 3.271 -5.625 -11.992 1 94.31 605 SER A O 1
ATOM 4648 N N . GLY A 1 606 ? 2.24 -5.07 -13.945 1 93.38 606 GLY A N 1
ATOM 4649 C CA . GLY A 1 606 ? 2.129 -3.674 -13.555 1 93.38 606 GLY A CA 1
ATOM 4650 C C . GLY A 1 606 ? 1.364 -3.475 -12.258 1 93.38 606 GLY A C 1
ATOM 4651 O O . GLY A 1 606 ? 1.808 -2.734 -11.383 1 93.38 606 GLY A O 1
ATOM 4652 N N . MET A 1 607 ? 0.298 -4.133 -12.07 1 93.25 607 MET A N 1
ATOM 4653 C CA . MET A 1 607 ? -0.553 -3.963 -10.891 1 93.25 607 MET A CA 1
ATOM 4654 C C . MET A 1 607 ? 0.109 -4.551 -9.656 1 93.25 607 MET A C 1
ATOM 4656 O O . MET A 1 607 ? 0.007 -3.984 -8.562 1 93.25 607 MET A O 1
ATOM 4660 N N . GLU A 1 608 ? 0.723 -5.711 -9.789 1 95.06 608 GLU A N 1
ATOM 4661 C CA . GLU A 1 608 ? 1.414 -6.312 -8.656 1 95.06 608 GLU A CA 1
ATOM 4662 C C . GLU A 1 608 ? 2.557 -5.426 -8.172 1 95.06 608 GLU A C 1
ATOM 4664 O O . GLU A 1 608 ? 2.775 -5.289 -6.965 1 95.06 608 GLU A O 1
ATOM 4669 N N . LEU A 1 609 ? 3.248 -4.875 -9.133 1 96.5 609 LEU A N 1
ATOM 4670 C CA . LEU A 1 609 ? 4.336 -3.973 -8.766 1 96.5 609 LEU A CA 1
ATOM 4671 C C . LEU A 1 609 ? 3.799 -2.736 -8.055 1 96.5 609 LEU A C 1
ATOM 4673 O O . LEU A 1 609 ? 4.426 -2.234 -7.117 1 96.5 609 LEU A O 1
ATOM 4677 N N . CYS A 1 610 ? 2.699 -2.244 -8.469 1 96.69 610 CYS A N 1
ATOM 4678 C CA . CYS A 1 610 ? 2.066 -1.095 -7.832 1 96.69 610 CYS A CA 1
ATOM 4679 C C . CYS A 1 610 ? 1.696 -1.41 -6.387 1 96.69 610 CYS A C 1
ATOM 4681 O O . CYS A 1 610 ? 1.956 -0.609 -5.488 1 96.69 610 CYS A O 1
ATOM 4683 N N . TYR A 1 611 ? 1.073 -2.562 -6.129 1 97.31 611 TYR A N 1
ATOM 4684 C CA . TYR A 1 611 ? 0.73 -2.988 -4.777 1 97.31 611 TYR A CA 1
ATOM 4685 C C . TYR A 1 611 ? 1.97 -3.051 -3.895 1 97.31 611 TYR A C 1
ATOM 4687 O O . TYR A 1 611 ? 1.963 -2.549 -2.768 1 97.31 611 TYR A O 1
ATOM 4695 N N . ARG A 1 612 ? 3.002 -3.643 -4.426 1 97.81 612 ARG A N 1
ATOM 4696 C CA . ARG A 1 612 ? 4.215 -3.828 -3.637 1 97.81 612 ARG A CA 1
ATOM 4697 C C . ARG A 1 612 ? 4.91 -2.496 -3.377 1 97.81 612 ARG A C 1
ATOM 4699 O O . ARG A 1 612 ? 5.461 -2.277 -2.295 1 97.81 612 ARG A O 1
ATOM 4706 N N . LEU A 1 613 ? 4.902 -1.619 -4.395 1 98.31 613 LEU A N 1
ATOM 4707 C CA . LEU A 1 613 ? 5.488 -0.295 -4.219 1 98.31 613 LEU A CA 1
ATOM 4708 C C . LEU A 1 613 ? 4.793 0.459 -3.09 1 98.31 613 LEU A C 1
ATOM 4710 O O . LEU A 1 613 ? 5.449 0.955 -2.17 1 98.31 613 LEU A O 1
ATOM 4714 N N . ILE A 1 614 ? 3.488 0.478 -3.156 1 98.31 614 ILE A N 1
ATOM 4715 C CA . ILE A 1 614 ? 2.715 1.21 -2.158 1 98.31 614 ILE A CA 1
ATOM 4716 C C . ILE A 1 614 ? 2.914 0.574 -0.785 1 98.31 614 ILE A C 1
ATOM 4718 O O . ILE A 1 614 ? 3.107 1.277 0.21 1 98.31 614 ILE A O 1
ATOM 4722 N N . GLY A 1 615 ? 2.855 -0.749 -0.752 1 98.44 615 GLY A N 1
ATOM 4723 C CA . GLY A 1 615 ? 3.078 -1.452 0.501 1 98.44 615 GLY A CA 1
ATOM 4724 C C . GLY A 1 615 ? 4.449 -1.193 1.096 1 98.44 615 GLY A C 1
ATOM 4725 O O . GLY A 1 615 ? 4.57 -0.9 2.287 1 98.44 615 GLY A O 1
ATOM 4726 N N . ASN A 1 616 ? 5.469 -1.259 0.25 1 98.75 616 ASN A N 1
ATOM 4727 C CA . ASN A 1 616 ? 6.832 -1.044 0.721 1 98.75 616 ASN A CA 1
ATOM 4728 C C . ASN A 1 616 ? 7.043 0.392 1.192 1 98.75 616 ASN A C 1
ATOM 4730 O O . ASN A 1 616 ? 7.727 0.628 2.188 1 98.75 616 ASN A O 1
ATOM 4734 N N . CYS A 1 617 ? 6.488 1.341 0.474 1 98.5 617 CYS A N 1
ATOM 4735 C CA . CYS A 1 617 ? 6.594 2.734 0.889 1 98.5 617 CYS A CA 1
ATOM 4736 C C . CYS A 1 617 ? 5.938 2.951 2.248 1 98.5 617 CYS A C 1
ATOM 4738 O O . CYS A 1 617 ? 6.551 3.516 3.154 1 98.5 617 CYS A O 1
ATOM 4740 N N . CYS A 1 618 ? 4.754 2.438 2.422 1 97.56 618 CYS A N 1
ATOM 4741 C CA . CYS A 1 618 ? 4.004 2.643 3.658 1 97.56 618 CYS A CA 1
ATOM 4742 C C . CYS A 1 618 ? 4.691 1.956 4.832 1 97.56 618 CYS A C 1
ATOM 4744 O O . CYS A 1 618 ? 4.824 2.541 5.91 1 97.56 618 CYS A O 1
ATOM 4746 N N . MET A 1 619 ? 5.145 0.789 4.605 1 98.12 619 MET A N 1
ATOM 4747 C CA . MET A 1 619 ? 5.777 0.051 5.695 1 98.12 619 MET A CA 1
ATOM 4748 C C . MET A 1 619 ? 7.141 0.643 6.035 1 98.12 619 MET A C 1
ATOM 4750 O O . MET A 1 619 ? 7.504 0.743 7.207 1 98.12 619 MET A O 1
ATOM 4754 N N . ALA A 1 620 ? 7.859 1.033 5.012 1 98.69 620 ALA A N 1
ATOM 4755 C CA . ALA A 1 620 ? 9.164 1.637 5.25 1 98.69 620 ALA A CA 1
ATOM 4756 C C . ALA A 1 620 ? 9.031 2.955 6.004 1 98.69 620 ALA A C 1
ATOM 4758 O O . ALA A 1 620 ? 9.734 3.188 6.988 1 98.69 620 ALA A O 1
ATOM 4759 N N . TYR A 1 621 ? 8.164 3.801 5.586 1 98.19 621 TYR A N 1
ATOM 4760 C CA . TYR A 1 621 ? 7.961 5.078 6.262 1 98.19 621 TYR A CA 1
ATOM 4761 C C . TYR A 1 621 ? 7.336 4.875 7.637 1 98.19 621 TYR A C 1
ATOM 4763 O O . TYR A 1 621 ? 7.617 5.633 8.57 1 98.19 621 TYR A O 1
ATOM 4771 N N . GLY A 1 622 ? 6.441 3.861 7.77 1 97.31 622 GLY A N 1
ATOM 4772 C CA . GLY A 1 622 ? 5.914 3.531 9.086 1 97.31 622 GLY A CA 1
ATOM 4773 C C . GLY A 1 622 ? 6.984 3.115 10.07 1 97.31 622 GLY A C 1
ATOM 4774 O O . GLY A 1 622 ? 7 3.582 11.211 1 97.31 622 GLY A O 1
ATOM 4775 N N . LEU A 1 623 ? 7.859 2.287 9.609 1 98.19 623 LEU A N 1
ATOM 4776 C CA . LEU A 1 623 ? 8.961 1.847 10.453 1 98.19 623 LEU A CA 1
ATOM 4777 C C . LEU A 1 623 ? 9.93 2.996 10.727 1 98.19 623 LEU A C 1
ATOM 4779 O O . LEU A 1 623 ? 10.57 3.035 11.781 1 98.19 623 LEU A O 1
ATOM 4783 N N . ALA A 1 624 ? 10 3.91 9.781 1 98.56 624 ALA A N 1
ATOM 4784 C CA . ALA A 1 624 ? 10.867 5.07 9.969 1 98.56 624 ALA A CA 1
ATOM 4785 C C . ALA A 1 624 ? 10.375 5.945 11.117 1 98.56 624 ALA A C 1
ATOM 4787 O O . ALA A 1 624 ? 11.172 6.586 11.805 1 98.56 624 ALA A O 1
ATOM 4788 N N . VAL A 1 625 ? 9.078 5.977 11.359 1 97.44 625 VAL A N 1
ATOM 4789 C CA . VAL A 1 625 ? 8.539 6.707 12.5 1 97.44 625 VAL A CA 1
ATOM 4790 C C . VAL A 1 625 ? 9.039 6.078 13.797 1 97.44 625 VAL A C 1
ATOM 4792 O O . VAL A 1 625 ? 9.43 6.785 14.727 1 97.44 625 VAL A O 1
ATOM 4795 N N . ILE A 1 626 ? 9.023 4.777 13.805 1 97.56 626 ILE A N 1
ATOM 4796 C CA . ILE A 1 626 ? 9.492 4.059 14.984 1 97.56 626 ILE A CA 1
ATOM 4797 C C . ILE A 1 626 ? 10.977 4.344 15.211 1 97.56 626 ILE A C 1
ATOM 4799 O O . ILE A 1 626 ? 11.398 4.625 16.344 1 97.56 626 ILE A O 1
ATOM 4803 N N . LEU A 1 627 ? 11.719 4.32 14.172 1 98.25 627 LEU A N 1
ATOM 4804 C CA . LEU A 1 627 ? 13.148 4.605 14.258 1 98.25 627 LEU A CA 1
ATOM 4805 C C . LEU A 1 627 ? 13.391 6.035 14.727 1 98.25 627 LEU A C 1
ATOM 4807 O O . LEU A 1 627 ? 14.289 6.281 15.539 1 98.25 627 LEU A O 1
ATOM 4811 N N . TRP A 1 628 ? 12.594 6.93 14.188 1 97.38 628 TRP A N 1
ATOM 4812 C CA . TRP A 1 628 ? 12.656 8.336 14.562 1 97.38 628 TRP A CA 1
ATOM 4813 C C . TRP A 1 628 ? 12.469 8.508 16.062 1 97.38 628 TRP A C 1
ATOM 4815 O O . TRP A 1 628 ? 13.227 9.242 16.719 1 97.38 628 TRP A O 1
ATOM 4825 N N . CYS A 1 629 ? 11.57 7.742 16.672 1 96.88 629 CYS A N 1
ATOM 4826 C CA . CYS A 1 629 ? 11.25 7.863 18.078 1 96.88 629 CYS A CA 1
ATOM 4827 C C . CYS A 1 629 ? 12.266 7.113 18.938 1 96.88 629 CYS A C 1
ATOM 4829 O O . CYS A 1 629 ? 12.562 7.523 20.062 1 96.88 629 CYS A O 1
ATOM 4831 N N . LEU A 1 630 ? 12.758 6.07 18.406 1 97.25 630 LEU A N 1
ATOM 4832 C CA . LEU A 1 630 ? 13.641 5.211 19.188 1 97.25 630 LEU A CA 1
ATOM 4833 C C . LEU A 1 630 ? 15.008 5.863 19.391 1 97.25 630 LEU A C 1
ATOM 4835 O O . LEU A 1 630 ? 15.57 5.82 20.484 1 97.25 630 LEU A O 1
ATOM 4839 N N . ILE A 1 631 ? 15.516 6.453 18.281 1 96.81 631 ILE A N 1
ATOM 4840 C CA . ILE A 1 631 ? 16.922 6.797 18.438 1 96.81 631 ILE A CA 1
ATOM 4841 C C . ILE A 1 631 ? 17.234 8.086 17.672 1 96.81 631 ILE A C 1
ATOM 4843 O O . ILE A 1 631 ? 18.078 8.875 18.094 1 96.81 631 ILE A O 1
ATOM 4847 N N . GLU A 1 632 ? 16.641 8.375 16.578 1 95.69 632 GLU A N 1
ATOM 4848 C CA . GLU A 1 632 ? 17.031 9.484 15.711 1 95.69 632 GLU A CA 1
ATOM 4849 C C . GLU A 1 632 ? 16.797 10.828 16.406 1 95.69 632 GLU A C 1
ATOM 4851 O O . GLU A 1 632 ? 17.734 11.602 16.609 1 95.69 632 GLU A O 1
ATOM 4856 N N . ARG A 1 633 ? 15.602 11.07 16.828 1 94.94 633 ARG A N 1
ATOM 4857 C CA . ARG A 1 633 ? 15.281 12.344 17.453 1 94.94 633 ARG A CA 1
ATOM 4858 C C . ARG A 1 633 ? 15.906 12.453 18.844 1 94.94 633 ARG A C 1
ATOM 4860 O O . ARG A 1 633 ? 16.422 13.516 19.203 1 94.94 633 ARG A O 1
ATOM 4867 N N . PRO A 1 634 ? 15.875 11.414 19.672 1 95.44 634 PRO A N 1
ATOM 4868 C CA . PRO A 1 634 ? 16.516 11.5 20.984 1 95.44 634 PRO A CA 1
ATOM 4869 C C . PRO A 1 634 ? 17.984 11.898 20.891 1 95.44 634 PRO A C 1
ATOM 4871 O O . PRO A 1 634 ? 18.469 12.727 21.672 1 95.44 634 PRO A O 1
ATOM 4874 N N . ILE A 1 635 ? 18.719 11.359 19.953 1 94.44 635 ILE A N 1
ATOM 4875 C CA . ILE A 1 635 ? 20.125 11.68 19.812 1 94.44 635 ILE A CA 1
ATOM 4876 C C . ILE A 1 635 ? 20.297 13.125 19.344 1 94.44 635 ILE A C 1
ATOM 4878 O O . ILE A 1 635 ? 21.219 13.82 19.766 1 94.44 635 ILE A O 1
ATOM 4882 N N . MET A 1 636 ? 19.438 13.547 18.469 1 91.88 636 MET A N 1
ATOM 4883 C CA . MET A 1 636 ? 19.469 14.938 18.031 1 91.88 636 MET A CA 1
ATOM 4884 C C . MET A 1 636 ? 19.25 15.883 19.219 1 91.88 636 MET A C 1
ATOM 4886 O O . MET A 1 636 ? 19.938 16.906 19.328 1 91.88 636 MET A O 1
ATOM 4890 N N . THR A 1 637 ? 18.328 15.492 20.094 1 91.06 637 THR A N 1
ATOM 4891 C CA . THR A 1 637 ? 18.031 16.312 21.266 1 91.06 637 THR A CA 1
ATOM 4892 C C . THR A 1 637 ? 19.219 16.328 22.219 1 91.06 637 THR A C 1
ATOM 4894 O O . THR A 1 637 ? 19.594 17.375 22.734 1 91.06 637 THR A O 1
ATOM 4897 N N . LEU A 1 638 ? 19.828 15.266 22.375 1 90.88 638 LEU A N 1
ATOM 4898 C CA . LEU A 1 638 ? 20.969 15.164 23.297 1 90.88 638 LEU A CA 1
ATOM 4899 C C . LEU A 1 638 ? 22.188 15.898 22.734 1 90.88 638 LEU A C 1
ATOM 4901 O O . LEU A 1 638 ? 22.906 16.562 23.484 1 90.88 638 LEU A O 1
ATOM 4905 N N . THR A 1 639 ? 22.391 15.781 21.453 1 88.94 639 THR A N 1
ATOM 4906 C CA . THR A 1 639 ? 23.531 16.438 20.812 1 88.94 639 THR A CA 1
ATOM 4907 C C . THR A 1 639 ? 23.359 17.953 20.844 1 88.94 639 THR A C 1
ATOM 4909 O O . THR A 1 639 ? 24.328 18.688 21.078 1 88.94 639 THR A O 1
ATOM 4912 N N . THR A 1 640 ? 22.172 18.438 20.594 1 84.44 640 THR A N 1
ATOM 4913 C CA . THR A 1 640 ? 21.906 19.859 20.609 1 84.44 640 THR A CA 1
ATOM 4914 C C . THR A 1 640 ? 22.078 20.422 22.016 1 84.44 640 THR A C 1
ATOM 4916 O O . THR A 1 640 ? 22.594 21.531 22.188 1 84.44 640 THR A O 1
ATOM 4919 N N . ALA A 1 641 ? 21.672 19.703 23 1 85.94 641 ALA A N 1
ATOM 4920 C CA . ALA A 1 641 ? 21.828 20.125 24.391 1 85.94 641 ALA A CA 1
ATOM 4921 C C . ALA A 1 641 ? 23.312 20.156 24.781 1 85.94 641 ALA A C 1
ATOM 4923 O O . ALA A 1 641 ? 23.734 21.047 25.531 1 85.94 641 ALA A O 1
ATOM 4924 N N . GLY A 1 642 ? 24.016 19.234 24.281 1 82.5 642 GLY A N 1
ATOM 4925 C CA . GLY A 1 642 ? 25.438 19.203 24.547 1 82.5 642 GLY A CA 1
ATOM 4926 C C . GLY A 1 642 ? 26.203 20.359 23.938 1 82.5 642 GLY A C 1
ATOM 4927 O O . GLY A 1 642 ? 27.141 20.891 24.531 1 82.5 642 GLY A O 1
ATOM 4928 N N . LEU A 1 643 ? 25.812 20.812 22.781 1 80.75 643 LEU A N 1
ATOM 4929 C CA . LEU A 1 643 ? 26.453 21.922 22.094 1 80.75 643 LEU A CA 1
ATOM 4930 C C . LEU A 1 643 ? 26.109 23.25 22.781 1 80.75 643 LEU A C 1
ATOM 4932 O O . LEU A 1 643 ? 26.953 24.141 22.859 1 80.75 643 LEU A O 1
ATOM 4936 N N . LYS A 1 644 ? 24.906 23.375 23.312 1 73.44 644 LYS A N 1
ATOM 4937 C CA . LYS A 1 644 ? 24.5 24.578 24.031 1 73.44 644 LYS A CA 1
ATOM 4938 C C . LYS A 1 644 ? 25.281 24.734 25.328 1 73.44 644 LYS A C 1
ATOM 4940 O O . LYS A 1 644 ? 25.656 25.859 25.719 1 73.44 644 LYS A O 1
ATOM 4945 N N . ASN A 1 645 ? 25.516 23.734 25.938 1 69.56 645 ASN A N 1
ATOM 4946 C CA . ASN A 1 645 ? 26.266 23.781 27.188 1 69.56 645 ASN A CA 1
ATOM 4947 C C . ASN A 1 645 ? 27.719 24.156 26.953 1 69.56 645 ASN A C 1
ATOM 4949 O O . ASN A 1 645 ? 28.328 24.844 27.781 1 69.56 645 ASN A O 1
ATOM 4953 N N . ARG A 1 646 ? 28.25 23.938 25.875 1 63.91 646 ARG A N 1
ATOM 4954 C CA . ARG A 1 646 ? 29.641 24.281 25.562 1 63.91 646 ARG A CA 1
ATOM 4955 C C . ARG A 1 646 ? 29.781 25.766 25.219 1 63.91 646 ARG A C 1
ATOM 4957 O O . ARG A 1 646 ? 30.781 26.406 25.578 1 63.91 646 ARG A O 1
ATOM 4964 N N . SER A 1 647 ? 28.719 26.172 24.547 1 61.25 647 SER A N 1
ATOM 4965 C CA . SER A 1 647 ? 28.766 27.594 24.188 1 61.25 647 SER A CA 1
ATOM 4966 C C . SER A 1 647 ? 28.609 28.469 25.422 1 61.25 647 SER A C 1
ATOM 4968 O O . SER A 1 647 ? 29.234 29.531 25.516 1 61.25 647 SER A O 1
ATOM 4970 N N . SER A 1 648 ? 27.844 28.047 26.375 1 56.41 648 SER A N 1
ATOM 4971 C CA . SER A 1 648 ? 27.656 28.828 27.594 1 56.41 648 SER A CA 1
ATOM 4972 C C . SER A 1 648 ? 28.906 28.797 28.469 1 56.41 648 SER A C 1
ATOM 4974 O O . SER A 1 648 ? 29.234 29.781 29.125 1 56.41 648 SER A O 1
ATOM 4976 N N . SER A 1 649 ? 29.453 27.719 28.469 1 54.44 649 SER A N 1
ATOM 4977 C CA . SER A 1 649 ? 30.656 27.641 29.281 1 54.44 649 SER A CA 1
ATOM 4978 C C . SER A 1 649 ? 31.781 28.484 28.688 1 54.44 649 SER A C 1
ATOM 4980 O O . SER A 1 649 ? 32.625 29.016 29.422 1 54.44 649 SER A O 1
ATOM 4982 N N . ALA A 1 650 ? 31.719 28.719 27.422 1 51.78 650 ALA A N 1
ATOM 4983 C CA . ALA A 1 650 ? 32.719 29.578 26.797 1 51.78 650 ALA A CA 1
ATOM 4984 C C . ALA A 1 650 ? 32.406 31.047 27.047 1 51.78 650 ALA A C 1
ATOM 4986 O O . ALA A 1 650 ? 33.344 31.875 27.172 1 51.78 650 ALA A O 1
ATOM 4987 N N . LYS A 1 651 ? 31.172 31.391 27.156 1 51.94 651 LYS A N 1
ATOM 4988 C CA . LYS A 1 651 ? 30.812 32.781 27.422 1 51.94 651 LYS A CA 1
ATOM 4989 C C . LYS A 1 651 ? 31.234 33.188 28.828 1 51.94 651 LYS A C 1
ATOM 4991 O O . LYS A 1 651 ? 31.609 34.344 29.047 1 51.94 651 LYS A O 1
ATOM 4996 N N . THR A 1 652 ? 31.031 32.25 29.719 1 50.03 652 THR A N 1
ATOM 4997 C CA . THR A 1 652 ? 31.406 32.656 31.062 1 50.03 652 THR A CA 1
ATOM 4998 C C . THR A 1 652 ? 32.906 33 31.141 1 50.03 652 THR A C 1
ATOM 5000 O O . THR A 1 652 ? 33.312 33.844 31.953 1 50.03 652 THR A O 1
ATOM 5003 N N . GLU A 1 653 ? 33.594 32.281 30.297 1 46.5 653 GLU A N 1
ATOM 5004 C CA . GLU A 1 653 ? 35 32.656 30.391 1 46.5 653 GLU A CA 1
ATOM 5005 C C . GLU A 1 653 ? 35.25 34.031 29.734 1 46.5 653 GLU A C 1
ATOM 5007 O O . GLU A 1 653 ? 36.188 34.719 30.125 1 46.5 653 GLU A O 1
ATOM 5012 N N . SER A 1 654 ? 34.531 34.219 28.609 1 42 654 SER A N 1
ATOM 5013 C CA . SER A 1 654 ? 34.812 35.469 27.906 1 42 654 SER A CA 1
ATOM 5014 C C . SER A 1 654 ? 33.906 36.594 28.422 1 42 654 SER A C 1
ATOM 5016 O O . SER A 1 654 ? 33.906 37.688 27.844 1 42 654 SER A O 1
ATOM 5018 N N . SER A 1 655 ? 33.094 36.25 29.312 1 40.97 655 SER A N 1
ATOM 5019 C CA . SER A 1 655 ? 32.125 37.281 29.703 1 40.97 655 SER A CA 1
ATOM 5020 C C . SER A 1 655 ? 32.781 38.469 30.375 1 40.97 655 SER A C 1
ATOM 5022 O O . SER A 1 655 ? 32.094 39.344 30.906 1 40.97 655 SER A O 1
ATOM 5024 N N . SER A 1 656 ? 34.125 38.469 30.422 1 38.28 656 SER A N 1
ATOM 5025 C CA . SER A 1 656 ? 34.375 39.719 31.141 1 38.28 656 SER A CA 1
ATOM 5026 C C . SER A 1 656 ? 33.781 40.906 30.375 1 38.28 656 SER A C 1
ATOM 5028 O O . SER A 1 656 ? 33.781 42.031 30.859 1 38.28 656 SER A O 1
ATOM 5030 N N . SER A 1 657 ? 33.938 40.875 28.984 1 36.78 657 SER A N 1
ATOM 5031 C CA . SER A 1 657 ? 33.688 42.219 28.422 1 36.78 657 SER A CA 1
ATOM 5032 C C . SER A 1 657 ? 32.188 42.5 28.297 1 36.78 657 SER A C 1
ATOM 5034 O O . SER A 1 657 ? 31.375 41.594 28.438 1 36.78 657 SER A O 1
ATOM 5036 N N . SER A 1 658 ? 31.688 43.75 27.531 1 38.44 658 SER A N 1
ATOM 5037 C CA . SER A 1 658 ? 30.484 44.562 27.484 1 38.44 658 SER A CA 1
ATOM 5038 C C . SER A 1 658 ? 29.312 43.781 26.938 1 38.44 658 SER A C 1
ATOM 5040 O O . SER A 1 658 ? 29.438 43.062 25.938 1 38.44 658 SER A O 1
ATOM 5042 N N . PRO A 1 659 ? 28.203 43.562 27.719 1 41.16 659 PRO A N 1
ATOM 5043 C CA . PRO A 1 659 ? 26.969 42.812 27.438 1 41.16 659 PRO A CA 1
ATOM 5044 C C . PRO A 1 659 ? 26.281 43.312 26.172 1 41.16 659 PRO A C 1
ATOM 5046 O O . PRO A 1 659 ? 25.688 44.406 26.172 1 41.16 659 PRO A O 1
ATOM 5049 N N . ASN A 1 660 ? 26.938 43.5 25 1 35.97 660 ASN A N 1
ATOM 5050 C CA . ASN A 1 660 ? 26.25 44.125 23.875 1 35.97 660 ASN A CA 1
ATOM 5051 C C . ASN A 1 660 ? 25.016 43.312 23.484 1 35.97 660 ASN A C 1
ATOM 5053 O O . ASN A 1 660 ? 25.031 42.062 23.531 1 35.97 660 ASN A O 1
ATOM 5057 N N . LEU A 1 661 ? 23.766 43.906 23.453 1 37.34 661 LEU A N 1
ATOM 5058 C CA . LEU A 1 661 ? 22.406 43.594 23.016 1 37.34 661 LEU A CA 1
ATOM 5059 C C . LEU A 1 661 ? 22.422 42.719 21.766 1 37.34 661 LEU A C 1
ATOM 5061 O O . LEU A 1 661 ? 21.438 42.062 21.453 1 37.34 661 LEU A O 1
ATOM 5065 N N . ASP A 1 662 ? 23.453 42.812 20.953 1 38.16 662 ASP A N 1
ATOM 5066 C CA . ASP A 1 662 ? 23.469 42.125 19.672 1 38.16 662 ASP A CA 1
ATOM 5067 C C . ASP A 1 662 ? 23.5 40.625 19.875 1 38.16 662 ASP A C 1
ATOM 5069 O O . ASP A 1 662 ? 23.5 39.875 18.906 1 38.16 662 ASP A O 1
ATOM 5073 N N . ALA A 1 663 ? 23.547 40.188 21.062 1 42.69 663 ALA A N 1
ATOM 5074 C CA . ALA A 1 663 ? 23.734 38.75 21.344 1 42.69 663 ALA A CA 1
ATOM 5075 C C . ALA A 1 663 ? 22.406 38 21.297 1 42.69 663 ALA A C 1
ATOM 5077 O O . ALA A 1 663 ? 22.375 36.812 21.031 1 42.69 663 ALA A O 1
ATOM 5078 N N . ARG A 1 664 ? 21.297 38.656 21.625 1 40.31 664 ARG A N 1
ATOM 5079 C CA . ARG A 1 664 ? 20.016 37.969 21.625 1 40.31 664 ARG A CA 1
ATOM 5080 C C . ARG A 1 664 ? 19.547 37.688 20.203 1 40.31 664 ARG A C 1
ATOM 5082 O O . ARG A 1 664 ? 18.984 36.625 19.938 1 40.31 664 ARG A O 1
ATOM 5089 N N . ASN A 1 665 ? 19.609 38.625 19.234 1 41.84 665 ASN A N 1
ATOM 5090 C CA . ASN A 1 665 ? 19.219 38.375 17.844 1 41.84 665 ASN A CA 1
ATOM 5091 C C . ASN A 1 665 ? 20.094 37.344 17.188 1 41.84 665 ASN A C 1
ATOM 5093 O O . ASN A 1 665 ? 19.641 36.594 16.297 1 41.84 665 ASN A O 1
ATOM 5097 N N . GLN A 1 666 ? 21.281 37.219 17.688 1 42.53 666 GLN A N 1
ATOM 5098 C CA . GLN A 1 666 ? 22.203 36.25 17.141 1 42.53 666 GLN A CA 1
ATOM 5099 C C . GLN A 1 666 ? 21.875 34.844 17.625 1 42.53 666 GLN A C 1
ATOM 5101 O O . GLN A 1 666 ? 22.062 33.875 16.891 1 42.53 666 GLN A O 1
ATOM 5106 N N . SER A 1 667 ? 21.25 34.812 18.766 1 42.09 667 SER A N 1
ATOM 5107 C CA . SER A 1 667 ? 20.906 33.5 19.312 1 42.09 667 SER A CA 1
ATOM 5108 C C . SER A 1 667 ? 19.688 32.906 18.609 1 42.09 667 SER A C 1
ATOM 5110 O O . SER A 1 667 ? 19.625 31.719 18.344 1 42.09 667 SER A O 1
ATOM 5112 N N . ALA A 1 668 ? 18.734 33.781 18.312 1 43.94 668 ALA A N 1
ATOM 5113 C CA . ALA A 1 668 ? 17.547 33.312 17.594 1 43.94 668 ALA A CA 1
ATOM 5114 C C . ALA A 1 668 ? 17.891 32.875 16.188 1 43.94 668 ALA A C 1
ATOM 5116 O O . ALA A 1 668 ? 17.375 31.859 15.703 1 43.94 668 ALA A O 1
ATOM 5117 N N . SER A 1 669 ? 18.766 33.594 15.547 1 49.06 669 SER A N 1
ATOM 5118 C CA . SER A 1 669 ? 19.203 33.25 14.211 1 49.06 669 SER A CA 1
ATOM 5119 C C . SER A 1 669 ? 20 31.938 14.227 1 49.06 669 SER A C 1
ATOM 5121 O O . SER A 1 669 ? 19.891 31.125 13.305 1 49.06 669 SER A O 1
ATOM 5123 N N . ARG A 1 670 ? 20.641 31.797 15.375 1 49.34 670 ARG A N 1
ATOM 5124 C CA . ARG A 1 670 ? 21.438 30.578 15.555 1 49.34 670 ARG A CA 1
ATOM 5125 C C . ARG A 1 670 ? 20.547 29.359 15.75 1 49.34 670 ARG A C 1
ATOM 5127 O O . ARG A 1 670 ? 20.844 28.281 15.234 1 49.34 670 ARG A O 1
ATOM 5134 N N . GLY A 1 671 ? 19.562 29.562 16.469 1 46.78 671 GLY A N 1
ATOM 5135 C CA . GLY A 1 671 ? 18.609 28.484 16.703 1 46.78 671 GLY A CA 1
ATOM 5136 C C . GLY A 1 671 ? 17.891 28.031 15.445 1 46.78 671 GLY A C 1
ATOM 5137 O O . GLY A 1 671 ? 17.734 26.844 15.203 1 46.78 671 GLY A O 1
ATOM 5138 N N . SER A 1 672 ? 17.703 29.031 14.656 1 56.41 672 SER A N 1
ATOM 5139 C CA . SER A 1 672 ? 17.016 28.766 13.398 1 56.41 672 SER A CA 1
ATOM 5140 C C . SER A 1 672 ? 17.906 28 12.422 1 56.41 672 SER A C 1
ATOM 5142 O O . SER A 1 672 ? 17.469 27.062 11.773 1 56.41 672 SER A O 1
ATOM 5144 N N . LEU A 1 673 ? 19.219 28.391 12.438 1 55.78 673 LEU A N 1
ATOM 5145 C CA . LEU A 1 673 ? 20.156 27.719 11.523 1 55.78 673 LEU A CA 1
ATOM 5146 C C . LEU A 1 673 ? 20.422 26.297 11.969 1 55.78 673 LEU A C 1
ATOM 5148 O O . LEU A 1 673 ? 20.594 25.391 11.141 1 55.78 673 LEU A O 1
ATOM 5152 N N . ALA A 1 674 ? 20.406 26.125 13.289 1 56.41 674 ALA A N 1
ATOM 5153 C CA . ALA A 1 674 ? 20.625 24.781 13.828 1 56.41 674 ALA A CA 1
ATOM 5154 C C . ALA A 1 674 ? 19.453 23.859 13.477 1 56.41 674 ALA A C 1
ATOM 5156 O O . ALA A 1 674 ? 19.656 22.703 13.102 1 56.41 674 ALA A O 1
ATOM 5157 N N . ASP A 1 675 ? 18.328 24.406 13.523 1 58.41 675 ASP A N 1
ATOM 5158 C CA . ASP A 1 675 ? 17.125 23.641 13.18 1 58.41 675 ASP A CA 1
ATOM 5159 C C . ASP A 1 675 ? 17.109 23.297 11.695 1 58.41 675 ASP A C 1
ATOM 5161 O O . ASP A 1 675 ? 16.719 22.188 11.32 1 58.41 675 ASP A O 1
ATOM 5165 N N . GLN A 1 676 ? 17.672 24.203 10.953 1 58.28 676 GLN A N 1
ATOM 5166 C CA . GLN A 1 676 ? 17.734 23.953 9.516 1 58.28 676 GLN A CA 1
ATOM 5167 C C . GLN A 1 676 ? 18.734 22.844 9.18 1 58.28 676 GLN A C 1
ATOM 5169 O O . GLN A 1 676 ? 18.484 22.031 8.289 1 58.28 676 GLN A O 1
ATOM 5174 N N . ARG A 1 677 ? 19.75 22.875 9.977 1 58.5 677 ARG A N 1
ATOM 5175 C CA . ARG A 1 677 ? 20.766 21.859 9.75 1 58.5 677 ARG A CA 1
ATOM 5176 C C . ARG A 1 677 ? 20.25 20.484 10.109 1 58.5 677 ARG A C 1
ATOM 5178 O O . ARG A 1 677 ? 20.547 19.5 9.43 1 58.5 677 ARG A O 1
ATOM 5185 N N . GLU A 1 678 ? 19.484 20.531 11.07 1 62.03 678 GLU A N 1
ATOM 5186 C CA . GLU A 1 678 ? 18.938 19.25 11.523 1 62.03 678 GLU A CA 1
ATOM 5187 C C . GLU A 1 678 ? 17.969 18.672 10.492 1 62.03 678 GLU A C 1
ATOM 5189 O O . GLU A 1 678 ? 18.016 17.484 10.18 1 62.03 678 GLU A O 1
ATOM 5194 N N . ASP A 1 679 ? 17.266 19.484 9.898 1 61.91 679 ASP A N 1
ATOM 5195 C CA . ASP A 1 679 ? 16.297 19.031 8.906 1 61.91 679 ASP A CA 1
ATOM 5196 C C . ASP A 1 679 ? 16.984 18.641 7.602 1 61.91 679 ASP A C 1
ATOM 5198 O O . ASP A 1 679 ? 16.562 17.688 6.941 1 61.91 679 ASP A O 1
ATOM 5202 N N . ALA A 1 680 ? 18.078 19.344 7.426 1 58.28 680 ALA A N 1
ATOM 5203 C CA . ALA A 1 680 ? 18.797 19.094 6.188 1 58.28 680 ALA A CA 1
ATOM 5204 C C . ALA A 1 680 ? 19.594 17.797 6.27 1 58.28 680 ALA A C 1
ATOM 5206 O O . ALA A 1 680 ? 19.703 17.062 5.289 1 58.28 680 ALA A O 1
ATOM 5207 N N . GLY B 1 1 ? -21.719 -38.656 -73 1 18.94 1 GLY B N 1
ATOM 5208 C CA . GLY B 1 1 ? -20.828 -39.781 -72.812 1 18.94 1 GLY B CA 1
ATOM 5209 C C . GLY B 1 1 ? -20.047 -39.719 -71.5 1 18.94 1 GLY B C 1
ATOM 5210 O O . GLY B 1 1 ? -19.031 -40.406 -71.312 1 18.94 1 GLY B O 1
ATOM 5211 N N . PHE B 1 2 ? -20.359 -38.719 -70.562 1 22.58 2 PHE B N 1
ATOM 5212 C CA . PHE B 1 2 ? -19.906 -37.906 -69.438 1 22.58 2 PHE B CA 1
ATOM 5213 C C . PHE B 1 2 ? -19.734 -38.75 -68.188 1 22.58 2 PHE B C 1
ATOM 5215 O O . PHE B 1 2 ? -19.484 -38.219 -67.062 1 22.58 2 PHE B O 1
ATOM 5222 N N . ILE B 1 3 ? -20.188 -40.094 -68.188 1 22.88 3 ILE B N 1
ATOM 5223 C CA . ILE B 1 3 ? -20.422 -40.938 -67 1 22.88 3 ILE B CA 1
ATOM 5224 C C . ILE B 1 3 ? -19.094 -41.406 -66.438 1 22.88 3 ILE B C 1
ATOM 5226 O O . ILE B 1 3 ? -19.047 -41.906 -65.312 1 22.88 3 ILE B O 1
ATOM 5230 N N . ALA B 1 4 ? -18.031 -41.594 -67.188 1 23.89 4 ALA B N 1
ATOM 5231 C CA . ALA B 1 4 ? -16.969 -42.531 -66.875 1 23.89 4 ALA B CA 1
ATOM 5232 C C . ALA B 1 4 ? -16.125 -42.062 -65.75 1 23.89 4 ALA B C 1
ATOM 5234 O O . ALA B 1 4 ? -15.367 -42.844 -65.125 1 23.89 4 ALA B O 1
ATOM 5235 N N . ALA B 1 5 ? -15.82 -40.75 -65.562 1 24.73 5 ALA B N 1
ATOM 5236 C CA . ALA B 1 5 ? -14.609 -40.312 -64.875 1 24.73 5 ALA B CA 1
ATOM 5237 C C . ALA B 1 5 ? -14.742 -40.5 -63.344 1 24.73 5 ALA B C 1
ATOM 5239 O O . ALA B 1 5 ? -13.961 -39.938 -62.562 1 24.73 5 ALA B O 1
ATOM 5240 N N . SER B 1 6 ? -15.836 -41.156 -62.812 1 24.38 6 SER B N 1
ATOM 5241 C CA . SER B 1 6 ? -16.156 -41.094 -61.375 1 24.38 6 SER B CA 1
ATOM 5242 C C . SER B 1 6 ? -15.25 -42 -60.562 1 24.38 6 SER B C 1
ATOM 5244 O O . SER B 1 6 ? -15.383 -42.094 -59.344 1 24.38 6 SER B O 1
ATOM 5246 N N . GLU B 1 7 ? -14.57 -43 -61.188 1 25.02 7 GLU B N 1
ATOM 5247 C CA . GLU B 1 7 ? -14.047 -44.125 -60.406 1 25.02 7 GLU B CA 1
ATOM 5248 C C . GLU B 1 7 ? -12.797 -43.719 -59.625 1 25.02 7 GLU B C 1
ATOM 5250 O O . GLU B 1 7 ? -12.383 -44.406 -58.719 1 25.02 7 GLU B O 1
ATOM 5255 N N . SER B 1 8 ? -11.93 -42.875 -60.188 1 25.75 8 SER B N 1
ATOM 5256 C CA . SER B 1 8 ? -10.531 -42.844 -59.75 1 25.75 8 SER B CA 1
ATOM 5257 C C . SER B 1 8 ? -10.398 -42.219 -58.375 1 25.75 8 SER B C 1
ATOM 5259 O O . SER B 1 8 ? -9.281 -42.062 -57.875 1 25.75 8 SER B O 1
ATOM 5261 N N . SER B 1 9 ? -11.43 -41.531 -57.875 1 26 9 SER B N 1
ATOM 5262 C CA . SER B 1 9 ? -11.203 -40.719 -56.688 1 26 9 SER B CA 1
ATOM 5263 C C . SER B 1 9 ? -11.047 -41.594 -55.438 1 26 9 SER B C 1
ATOM 5265 O O . SER B 1 9 ? -10.883 -41.094 -54.344 1 26 9 SER B O 1
ATOM 5267 N N . SER B 1 10 ? -11.445 -42.906 -55.5 1 26.44 10 SER B N 1
ATOM 5268 C CA . SER B 1 10 ? -11.547 -43.688 -54.281 1 26.44 10 SER B CA 1
ATOM 5269 C C . SER B 1 10 ? -10.172 -44.156 -53.812 1 26.44 10 SER B C 1
ATOM 5271 O O . SER B 1 10 ? -10.047 -44.719 -52.719 1 26.44 10 SER B O 1
ATOM 5273 N N . CYS B 1 11 ? -9.211 -44.406 -54.75 1 25.69 11 CYS B N 1
ATOM 5274 C CA . CYS B 1 11 ? -8 -45.125 -54.375 1 25.69 11 CYS B CA 1
ATOM 5275 C C . CYS B 1 11 ? -7.121 -44.281 -53.469 1 25.69 11 CYS B C 1
ATOM 5277 O O . CYS B 1 11 ? -6.18 -44.812 -52.844 1 25.69 11 CYS B O 1
ATOM 5279 N N . VAL B 1 12 ? -7.117 -42.938 -53.75 1 27.11 12 VAL B N 1
ATOM 5280 C CA . VAL B 1 12 ? -6.086 -42.188 -53.062 1 27.11 12 VAL B CA 1
ATOM 5281 C C . VAL B 1 12 ? -6.355 -42.219 -51.531 1 27.11 12 VAL B C 1
ATOM 5283 O O . VAL B 1 12 ? -5.469 -41.906 -50.75 1 27.11 12 VAL B O 1
ATOM 5286 N N . LEU B 1 13 ? -7.672 -42.562 -51.156 1 26.92 13 LEU B N 1
ATOM 5287 C CA . LEU B 1 13 ? -7.961 -42.531 -49.719 1 26.92 13 LEU B CA 1
ATOM 5288 C C . LEU B 1 13 ? -7.316 -43.75 -49.031 1 26.92 13 LEU B C 1
ATOM 5290 O O . LEU B 1 13 ? -7.078 -43.688 -47.812 1 26.92 13 LEU B O 1
ATOM 5294 N N . LEU B 1 14 ? -7.172 -44.938 -49.812 1 27.89 14 LEU B N 1
ATOM 5295 C CA . LEU B 1 14 ? -6.727 -46.156 -49.156 1 27.89 14 LEU B CA 1
ATOM 5296 C C . LEU B 1 14 ? -5.242 -46.062 -48.781 1 27.89 14 LEU B C 1
ATOM 5298 O O . LEU B 1 14 ? -4.816 -46.594 -47.75 1 27.89 14 LEU B O 1
ATOM 5302 N N . HIS B 1 15 ? -4.375 -45.594 -49.812 1 28.09 15 HIS B N 1
ATOM 5303 C CA . HIS B 1 15 ? -2.943 -45.688 -49.562 1 28.09 15 HIS B CA 1
ATOM 5304 C C . HIS B 1 15 ? -2.529 -44.75 -48.438 1 28.09 15 HIS B C 1
ATOM 5306 O O . HIS B 1 15 ? -1.397 -44.812 -47.938 1 28.09 15 HIS B O 1
ATOM 5312 N N . ALA B 1 16 ? -3.295 -43.594 -48.281 1 28.62 16 ALA B N 1
ATOM 5313 C CA . ALA B 1 16 ? -2.93 -42.75 -47.156 1 28.62 16 ALA B CA 1
ATOM 5314 C C . ALA B 1 16 ? -3.148 -43.469 -45.844 1 28.62 16 ALA B C 1
ATOM 5316 O O . ALA B 1 16 ? -2.584 -43.094 -44.812 1 28.62 16 ALA B O 1
ATOM 5317 N N . GLY B 1 17 ? -3.959 -44.594 -45.844 1 29 17 GLY B N 1
ATOM 5318 C CA . GLY B 1 17 ? -4.164 -45.438 -44.688 1 29 17 GLY B CA 1
ATOM 5319 C C . GLY B 1 17 ? -2.938 -46.25 -44.312 1 29 17 GLY B C 1
ATOM 5320 O O . GLY B 1 17 ? -2.691 -46.5 -43.125 1 29 17 GLY B O 1
ATOM 5321 N N . GLN B 1 18 ? -2.281 -46.875 -45.406 1 29.56 18 GLN B N 1
ATOM 5322 C CA . GLN B 1 18 ? -1.178 -47.781 -45.094 1 29.56 18 GLN B CA 1
ATOM 5323 C C . GLN B 1 18 ? 0.018 -47 -44.531 1 29.56 18 GLN B C 1
ATOM 5325 O O . GLN B 1 18 ? 0.717 -47.5 -43.656 1 29.56 18 GLN B O 1
ATOM 5330 N N . ILE B 1 19 ? 0.354 -45.875 -45.25 1 28.89 19 ILE B N 1
ATOM 5331 C CA . ILE B 1 19 ? 1.539 -45.188 -44.719 1 28.89 19 ILE B CA 1
ATOM 5332 C C . ILE B 1 19 ? 1.303 -44.781 -43.281 1 28.89 19 ILE B C 1
ATOM 5334 O O . ILE B 1 19 ? 2.242 -44.75 -42.469 1 28.89 19 ILE B O 1
ATOM 5338 N N . TRP B 1 20 ? 0.003 -44.5 -42.938 1 28.39 20 TRP B N 1
ATOM 5339 C CA . TRP B 1 20 ? -0.262 -44.156 -41.531 1 28.39 20 TRP B CA 1
ATOM 5340 C C . TRP B 1 20 ? -0.065 -45.375 -40.625 1 28.39 20 TRP B C 1
ATOM 5342 O O . TRP B 1 20 ? 0.239 -45.219 -39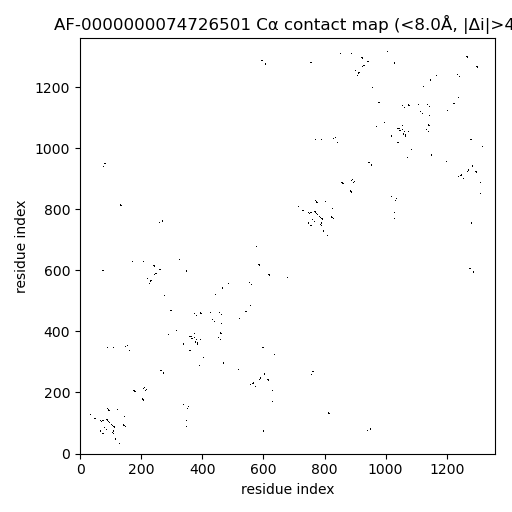.438 1 28.39 20 TRP B O 1
ATOM 5352 N N . SER B 1 21 ? -0.361 -46.594 -41.125 1 31.03 21 SER B N 1
ATOM 5353 C CA . SER B 1 21 ? -0.173 -47.781 -40.312 1 31.03 21 SER B CA 1
ATOM 5354 C C . SER B 1 21 ? 1.303 -48 -40 1 31.03 21 SER B C 1
ATOM 5356 O O . SER B 1 21 ? 1.655 -48.406 -38.875 1 31.03 21 SER B O 1
ATOM 5358 N N . ASP B 1 22 ? 2.15 -47.969 -41.062 1 30.27 22 ASP B N 1
ATOM 5359 C CA . ASP B 1 22 ? 3.551 -48.312 -40.812 1 30.27 22 ASP B CA 1
ATOM 5360 C C . ASP B 1 22 ? 4.234 -47.25 -39.969 1 30.27 22 ASP B C 1
ATOM 5362 O O . ASP B 1 22 ? 5.156 -47.562 -39.188 1 30.27 22 ASP B O 1
ATOM 5366 N N . TRP B 1 23 ? 4.004 -45.938 -40.312 1 27.77 23 TRP B N 1
ATOM 5367 C CA . TRP B 1 23 ? 4.645 -44.969 -39.438 1 27.77 23 TRP B CA 1
ATOM 5368 C C . TRP B 1 23 ? 4.117 -45.125 -38 1 27.77 23 TRP B C 1
ATOM 5370 O O . TRP B 1 23 ? 4.781 -44.719 -37.031 1 27.77 23 TRP B O 1
ATOM 5380 N N . ALA B 1 24 ? 2.859 -45.656 -37.719 1 30.08 24 ALA B N 1
ATOM 5381 C CA . ALA B 1 24 ? 2.367 -45.969 -36.375 1 30.08 24 ALA B CA 1
ATOM 5382 C C . ALA B 1 24 ? 3.201 -47.062 -35.719 1 30.08 24 ALA B C 1
ATOM 5384 O O . ALA B 1 24 ? 3.375 -47.094 -34.5 1 30.08 24 ALA B O 1
ATOM 5385 N N . ALA B 1 25 ? 3.639 -48.094 -36.406 1 30.42 25 ALA B N 1
ATOM 5386 C CA . ALA B 1 25 ? 4.367 -49.219 -35.844 1 30.42 25 ALA B CA 1
ATOM 5387 C C . ALA B 1 25 ? 5.754 -48.781 -35.375 1 30.42 25 ALA B C 1
ATOM 5389 O O . ALA B 1 25 ? 6.246 -49.281 -34.344 1 30.42 25 ALA B O 1
ATOM 5390 N N . VAL B 1 26 ? 6.602 -48.156 -36.281 1 28.33 26 VAL B N 1
ATOM 5391 C CA . VAL B 1 26 ? 7.969 -47.875 -35.844 1 28.33 26 VAL B CA 1
ATOM 5392 C C . VAL B 1 26 ? 7.973 -46.812 -34.75 1 28.33 26 VAL B C 1
ATOM 5394 O O . VAL B 1 26 ? 8.883 -46.812 -33.906 1 28.33 26 VAL B O 1
ATOM 5397 N N . LEU B 1 27 ? 7.148 -45.75 -34.844 1 27.83 27 LEU B N 1
ATOM 5398 C CA . LEU B 1 27 ? 7.199 -44.812 -33.75 1 27.83 27 LEU B CA 1
ATOM 5399 C C . LEU B 1 27 ? 6.727 -45.438 -32.438 1 27.83 27 LEU B C 1
ATOM 5401 O O . LEU B 1 27 ? 6.461 -44.75 -31.453 1 27.83 27 LEU B O 1
ATOM 5405 N N . THR B 1 28 ? 6.367 -46.75 -32.312 1 28.38 28 THR B N 1
ATOM 5406 C CA . THR B 1 28 ? 5.996 -47.406 -31.078 1 28.38 28 THR B CA 1
ATOM 5407 C C . THR B 1 28 ? 7.145 -47.344 -30.078 1 28.38 28 THR B C 1
ATOM 5409 O O . THR B 1 28 ? 6.934 -47.531 -28.875 1 28.38 28 THR B O 1
ATOM 5412 N N . VAL B 1 29 ? 8.359 -47.781 -30.531 1 27.16 29 VAL B N 1
ATOM 5413 C CA . VAL B 1 29 ? 9.281 -48.062 -29.453 1 27.16 29 VAL B CA 1
ATOM 5414 C C . VAL B 1 29 ? 9.547 -46.812 -28.625 1 27.16 29 VAL B C 1
ATOM 5416 O O . VAL B 1 29 ? 9.391 -46.812 -27.406 1 27.16 29 VAL B O 1
ATOM 5419 N N . ALA B 1 30 ? 10.891 -46.281 -28.719 1 28.64 30 ALA B N 1
ATOM 5420 C CA . ALA B 1 30 ? 11.609 -45.531 -27.688 1 28.64 30 ALA B CA 1
ATOM 5421 C C . ALA B 1 30 ? 11.047 -44.125 -27.531 1 28.64 30 ALA B C 1
ATOM 5423 O O . ALA B 1 30 ? 11.391 -43.406 -26.594 1 28.64 30 ALA B O 1
ATOM 5424 N N . ASP B 1 31 ? 10.68 -43.594 -28.766 1 28.03 31 ASP B N 1
ATOM 5425 C CA . ASP B 1 31 ? 10.406 -42.188 -28.547 1 28.03 31 ASP B CA 1
ATOM 5426 C C . ASP B 1 31 ? 9.023 -41.969 -27.953 1 28.03 31 ASP B C 1
ATOM 5428 O O . ASP B 1 31 ? 8.016 -42.312 -28.562 1 28.03 31 ASP B O 1
ATOM 5432 N N . PRO B 1 32 ? 8.898 -42.031 -26.578 1 30.19 32 PRO B N 1
ATOM 5433 C CA . PRO B 1 32 ? 7.637 -42 -25.828 1 30.19 32 PRO B CA 1
ATOM 5434 C C . PRO B 1 32 ? 6.629 -41 -26.391 1 30.19 32 PRO B C 1
ATOM 5436 O O . PRO B 1 32 ? 5.508 -40.906 -25.891 1 30.19 32 PRO B O 1
ATOM 5439 N N . PHE B 1 33 ? 7.012 -40.094 -27.25 1 30.19 33 PHE B N 1
ATOM 5440 C CA . PHE B 1 33 ? 6.051 -39.031 -27.469 1 30.19 33 PHE B CA 1
ATOM 5441 C C . PHE B 1 33 ? 5.102 -39.375 -28.609 1 30.19 33 PHE B C 1
ATOM 5443 O O . PHE B 1 33 ? 4.371 -38.5 -29.094 1 30.19 33 PHE B O 1
ATOM 5450 N N . VAL B 1 34 ? 5.203 -40.438 -29.391 1 29.69 34 VAL B N 1
ATOM 5451 C CA . VAL B 1 34 ? 4.293 -40.5 -30.531 1 29.69 34 VAL B CA 1
ATOM 5452 C C . VAL B 1 34 ? 2.881 -40.812 -30.047 1 29.69 34 VAL B C 1
ATOM 5454 O O . VAL B 1 34 ? 2.629 -41.906 -29.5 1 29.69 34 VAL B O 1
ATOM 5457 N N . PHE B 1 35 ? 2.09 -39.875 -29.688 1 29.47 35 PHE B N 1
ATOM 5458 C CA . PHE B 1 35 ? 0.678 -39.875 -29.328 1 29.47 35 PHE B CA 1
ATOM 5459 C C . PHE B 1 35 ? -0.181 -40.312 -30.5 1 29.47 35 PHE B C 1
ATOM 5461 O O . PHE B 1 35 ? -0.221 -39.656 -31.547 1 29.47 35 PHE B O 1
ATOM 5468 N N . VAL B 1 36 ? -0.349 -41.625 -30.844 1 28.73 36 VAL B N 1
ATOM 5469 C CA . VAL B 1 36 ? -1.381 -42 -31.797 1 28.73 36 VAL B CA 1
ATOM 5470 C C . VAL B 1 36 ? -2.756 -41.625 -31.25 1 28.73 36 VAL B C 1
ATOM 5472 O O . VAL B 1 36 ? -3.219 -42.188 -30.25 1 28.73 36 VAL B O 1
ATOM 5475 N N . MET B 1 37 ? -3.205 -40.406 -31.391 1 29.05 37 MET B N 1
ATOM 5476 C CA . MET B 1 37 ? -4.586 -40.031 -31.078 1 29.05 37 MET B CA 1
ATOM 5477 C C . MET B 1 37 ? -5.559 -40.812 -31.969 1 29.05 37 MET B C 1
ATOM 5479 O O . MET B 1 37 ? -5.402 -40.844 -33.188 1 29.05 37 MET B O 1
ATOM 5483 N N . ASN B 1 38 ? -6.062 -41.906 -31.609 1 27.53 38 ASN B N 1
ATOM 5484 C CA . ASN B 1 38 ? -7.199 -42.562 -32.281 1 27.53 38 ASN B CA 1
ATOM 5485 C C . ASN B 1 38 ? -8.359 -41.594 -32.469 1 27.53 38 ASN B C 1
ATOM 5487 O O . ASN B 1 38 ? -9.219 -41.469 -31.594 1 27.53 38 ASN B O 1
ATOM 5491 N N . PHE B 1 39 ? -8.258 -40.438 -33.188 1 30.62 39 PHE B N 1
ATOM 5492 C CA . PHE B 1 39 ? -9.336 -39.5 -33.5 1 30.62 39 PHE B CA 1
ATOM 5493 C C . PHE B 1 39 ? -10.344 -40.125 -34.438 1 30.62 39 PHE B C 1
ATOM 5495 O O . PHE B 1 39 ? -10.156 -40.062 -35.656 1 30.62 39 PHE B O 1
ATOM 5502 N N . THR B 1 40 ? -10.977 -41.156 -34.312 1 30 40 THR B N 1
ATOM 5503 C CA . THR B 1 40 ? -12.008 -41.625 -35.219 1 30 40 THR B CA 1
ATOM 5504 C C . THR B 1 40 ? -12.977 -40.5 -35.562 1 30 40 THR B C 1
ATOM 5506 O O . THR B 1 40 ? -13.344 -40.312 -36.719 1 30 40 THR B O 1
ATOM 5509 N N . GLN B 1 41 ? -14.156 -40.156 -34.75 1 31.75 41 GLN B N 1
ATOM 5510 C CA . GLN B 1 41 ? -15.477 -39.719 -35.188 1 31.75 41 GLN B CA 1
ATOM 5511 C C . GLN B 1 41 ? -15.469 -38.219 -35.562 1 31.75 41 GLN B C 1
ATOM 5513 O O . GLN B 1 41 ? -16.344 -37.75 -36.281 1 31.75 41 GLN B O 1
ATOM 5518 N N . VAL B 1 42 ? -15.375 -37.156 -34.562 1 35.78 42 VAL B N 1
ATOM 5519 C CA . VAL B 1 42 ? -16.047 -35.875 -34.719 1 35.78 42 VAL B CA 1
ATOM 5520 C C . VAL B 1 42 ? -15.227 -34.969 -35.625 1 35.78 42 VAL B C 1
ATOM 5522 O O . VAL B 1 42 ? -14.039 -34.75 -35.375 1 35.78 42 VAL B O 1
ATOM 5525 N N . THR B 1 43 ? -15.656 -34.5 -36.719 1 38.78 43 THR B N 1
ATOM 5526 C CA . THR B 1 43 ? -15.172 -33.656 -37.812 1 38.78 43 THR B CA 1
ATOM 5527 C C . THR B 1 43 ? -14.406 -32.469 -37.281 1 38.78 43 THR B C 1
ATOM 5529 O O . THR B 1 43 ? -13.367 -32.094 -37.812 1 38.78 43 THR B O 1
ATOM 5532 N N . ASP B 1 44 ? -15.078 -31.641 -36.5 1 42.31 44 ASP B N 1
ATOM 5533 C CA . ASP B 1 44 ? -14.547 -30.344 -36.062 1 42.31 44 ASP B CA 1
ATOM 5534 C C . ASP B 1 44 ? -13.367 -30.531 -35.094 1 42.31 44 ASP B C 1
ATOM 5536 O O . ASP B 1 44 ? -12.516 -29.641 -35 1 42.31 44 ASP B O 1
ATOM 5540 N N . ALA B 1 45 ? -13.273 -31.609 -34.344 1 50.44 45 ALA B N 1
ATOM 5541 C CA . ALA B 1 45 ? -12.203 -32.062 -33.469 1 50.44 45 ALA B CA 1
ATOM 5542 C C . ALA B 1 45 ? -10.938 -32.375 -34.25 1 50.44 45 ALA B C 1
ATOM 5544 O O . ALA B 1 45 ? -9.836 -32.375 -33.688 1 50.44 45 ALA B O 1
ATOM 5545 N N . LEU B 1 46 ? -11.023 -32.375 -35.562 1 56.19 46 LEU B N 1
ATOM 5546 C CA . LEU B 1 46 ? -9.93 -32.812 -36.438 1 56.19 46 LEU B CA 1
ATOM 5547 C C . LEU B 1 46 ? -8.93 -31.672 -36.656 1 56.19 46 LEU B C 1
ATOM 5549 O O . LEU B 1 46 ? -7.723 -31.891 -36.688 1 56.19 46 LEU B O 1
ATOM 5553 N N . SER B 1 47 ? -9.5 -30.438 -36.531 1 76 47 SER B N 1
ATOM 5554 C CA . SER B 1 47 ? -8.609 -29.344 -36.875 1 76 47 SER B CA 1
ATOM 5555 C C . SER B 1 47 ? -7.633 -29.062 -35.719 1 76 47 SER B C 1
ATOM 5557 O O . SER B 1 47 ? -6.441 -28.844 -35.938 1 76 47 SER B O 1
ATOM 5559 N N . CYS B 1 48 ? -8.078 -29.203 -34.531 1 84 48 CYS B N 1
ATOM 5560 C CA . CYS B 1 48 ? -7.215 -28.953 -33.375 1 84 48 CYS B CA 1
ATOM 5561 C C . CYS B 1 48 ? -6.156 -30.047 -33.25 1 84 48 CYS B C 1
ATOM 5563 O O . CYS B 1 48 ? -4.98 -29.75 -33.031 1 84 48 CYS B O 1
ATOM 5565 N N . THR B 1 49 ? -6.57 -31.234 -33.5 1 78.75 49 THR B N 1
ATOM 5566 C CA . THR B 1 49 ? -5.648 -32.375 -33.375 1 78.75 49 THR B CA 1
ATOM 5567 C C . THR B 1 49 ? -4.586 -32.312 -34.469 1 78.75 49 THR B C 1
ATOM 5569 O O . THR B 1 49 ? -3.416 -32.594 -34.219 1 78.75 49 THR B O 1
ATOM 5572 N N . ALA B 1 50 ? -5.082 -31.891 -35.625 1 79.38 50 ALA B N 1
ATOM 5573 C CA . ALA B 1 50 ? -4.152 -31.766 -36.75 1 79.38 50 ALA B CA 1
ATOM 5574 C C . ALA B 1 50 ? -3.137 -30.656 -36.469 1 79.38 50 ALA B C 1
ATOM 5576 O O . ALA B 1 50 ? -1.956 -30.781 -36.812 1 79.38 50 ALA B O 1
ATOM 5577 N N . ALA B 1 51 ? -3.6 -29.641 -35.938 1 83.94 51 ALA B N 1
ATOM 5578 C CA . ALA B 1 51 ? -2.723 -28.516 -35.656 1 83.94 51 ALA B CA 1
ATOM 5579 C C . ALA B 1 51 ? -1.699 -28.875 -34.562 1 83.94 51 ALA B C 1
ATOM 5581 O O . ALA B 1 51 ? -0.534 -28.484 -34.656 1 83.94 51 ALA B O 1
ATOM 5582 N N . LEU B 1 52 ? -2.156 -29.609 -33.656 1 81.44 52 LEU B N 1
ATOM 5583 C CA . LEU B 1 52 ? -1.264 -30.031 -32.594 1 81.44 52 LEU B CA 1
ATOM 5584 C C . LEU B 1 52 ? -0.219 -31.016 -33.094 1 81.44 52 LEU B C 1
ATOM 5586 O O . LEU B 1 52 ? 0.941 -30.969 -32.688 1 81.44 52 LEU B O 1
ATOM 5590 N N . ALA B 1 53 ? -0.579 -31.797 -34 1 75.75 53 ALA B N 1
ATOM 5591 C CA . ALA B 1 53 ? 0.322 -32.812 -34.562 1 75.75 53 ALA B CA 1
ATOM 5592 C C . ALA B 1 53 ? 1.347 -32.156 -35.5 1 75.75 53 ALA B C 1
ATOM 5594 O O . ALA B 1 53 ? 2.447 -32.688 -35.688 1 75.75 53 ALA B O 1
ATOM 5595 N N . GLY B 1 54 ? 1.01 -31.031 -36.094 1 77.5 54 GLY B N 1
ATOM 5596 C CA . GLY B 1 54 ? 1.874 -30.375 -37.031 1 77.5 54 GLY B CA 1
ATOM 5597 C C . GLY B 1 54 ? 2.875 -29.438 -36.406 1 77.5 54 GLY B C 1
ATOM 5598 O O . GLY B 1 54 ? 3.73 -28.875 -37.094 1 77.5 54 GLY B O 1
ATOM 5599 N N . LEU B 1 55 ? 2.908 -29.391 -35.094 1 80.44 55 LEU B N 1
ATOM 5600 C CA . LEU B 1 55 ? 3.783 -28.438 -34.406 1 80.44 55 LEU B CA 1
ATOM 5601 C C . LEU B 1 55 ? 5.203 -28.984 -34.312 1 80.44 55 LEU B C 1
ATOM 5603 O O . LEU B 1 55 ? 5.398 -30.188 -34.156 1 80.44 55 LEU B O 1
ATOM 5607 N N . SER B 1 56 ? 6.176 -28.062 -34.5 1 78.81 56 SER B N 1
ATOM 5608 C CA . SER B 1 56 ? 7.566 -28.438 -34.25 1 78.81 56 SER B CA 1
ATOM 5609 C C . SER B 1 56 ? 7.793 -28.734 -32.781 1 78.81 56 SER B C 1
ATOM 5611 O O . SER B 1 56 ? 6.988 -28.328 -31.922 1 78.81 56 SER B O 1
ATOM 5613 N N . LYS B 1 57 ? 8.836 -29.406 -32.469 1 75 57 LYS B N 1
ATOM 5614 C CA . LYS B 1 57 ? 9.18 -29.719 -31.094 1 75 57 LYS B CA 1
ATOM 5615 C C . LYS B 1 57 ? 9.383 -28.453 -30.266 1 75 57 LYS B C 1
ATOM 5617 O O . LYS B 1 57 ? 8.992 -28.406 -29.094 1 75 57 LYS B O 1
ATOM 5622 N N . GLN B 1 58 ? 9.883 -27.531 -30.875 1 77.25 58 GLN B N 1
ATOM 5623 C CA . GLN B 1 58 ? 10.141 -26.281 -30.172 1 77.25 58 GLN B CA 1
ATOM 5624 C C . GLN B 1 58 ? 8.844 -25.531 -29.891 1 77.25 58 GLN B C 1
ATOM 5626 O O . GLN B 1 58 ? 8.672 -24.953 -28.797 1 77.25 58 GLN B O 1
ATOM 5631 N N . ASP B 1 59 ? 8.008 -25.578 -30.828 1 81.62 59 ASP B N 1
ATOM 5632 C CA . ASP B 1 59 ? 6.73 -24.891 -30.656 1 81.62 59 ASP B CA 1
ATOM 5633 C C . ASP B 1 59 ? 5.867 -25.609 -29.609 1 81.62 59 ASP B C 1
ATOM 5635 O O . ASP B 1 59 ? 5.152 -24.953 -28.844 1 81.62 59 ASP B O 1
ATOM 5639 N N . LEU B 1 60 ? 5.973 -26.875 -29.672 1 81.56 60 LEU B N 1
ATOM 5640 C CA . LEU B 1 60 ? 5.234 -27.641 -28.672 1 81.56 60 LEU B CA 1
ATOM 5641 C C . LEU B 1 60 ? 5.746 -27.359 -27.266 1 81.56 60 LEU B C 1
ATOM 5643 O O . LEU B 1 60 ? 4.957 -27.266 -26.328 1 81.56 60 LEU B O 1
ATOM 5647 N N . ALA B 1 61 ? 7.02 -27.234 -27.172 1 82.44 61 ALA B N 1
ATOM 5648 C CA . ALA B 1 61 ? 7.609 -26.938 -25.859 1 82.44 61 ALA B CA 1
ATOM 5649 C C . ALA B 1 61 ? 7.156 -25.562 -25.359 1 82.44 61 ALA B C 1
ATOM 5651 O O . ALA B 1 61 ? 6.879 -25.391 -24.172 1 82.44 61 ALA B O 1
ATOM 5652 N N . ARG B 1 62 ? 7.102 -24.641 -26.234 1 86.19 62 ARG B N 1
ATOM 5653 C CA . ARG B 1 62 ? 6.68 -23.297 -25.875 1 86.19 62 ARG B CA 1
ATOM 5654 C C . ARG B 1 62 ? 5.215 -23.281 -25.453 1 86.19 62 ARG B C 1
ATOM 5656 O O . ARG B 1 62 ? 4.848 -22.609 -24.484 1 86.19 62 ARG B O 1
ATOM 5663 N N . LEU B 1 63 ? 4.434 -24 -26.203 1 89.31 63 LEU B N 1
ATOM 5664 C CA . LEU B 1 63 ? 3.018 -24.094 -25.859 1 89.31 63 LEU B CA 1
ATOM 5665 C C . LEU B 1 63 ? 2.828 -24.781 -24.516 1 89.31 63 LEU B C 1
ATOM 5667 O O . LEU B 1 63 ? 2.033 -24.328 -23.688 1 89.31 63 LEU B O 1
ATOM 5671 N N . SER B 1 64 ? 3.602 -25.828 -24.328 1 89.25 64 SER B N 1
ATOM 5672 C CA . SER B 1 64 ? 3.508 -26.578 -23.078 1 89.25 64 SER B CA 1
ATOM 5673 C C . SER B 1 64 ? 3.963 -25.734 -21.891 1 89.25 64 SER B C 1
ATOM 5675 O O . SER B 1 64 ? 3.305 -25.719 -20.844 1 89.25 64 SER B O 1
ATOM 5677 N N . MET B 1 65 ? 4.973 -24.984 -22.062 1 90.12 65 MET B N 1
ATOM 5678 C CA . MET B 1 65 ? 5.523 -24.172 -20.969 1 90.12 65 MET B CA 1
ATOM 5679 C C . MET B 1 65 ? 4.613 -23 -20.641 1 90.12 65 MET B C 1
ATOM 5681 O O . MET B 1 65 ? 4.688 -22.438 -19.547 1 90.12 65 MET B O 1
ATOM 5685 N N . SER B 1 66 ? 3.797 -22.594 -21.594 1 93.31 66 SER B N 1
ATOM 5686 C CA . SER B 1 66 ? 2.893 -21.469 -21.375 1 93.31 66 SER B CA 1
ATOM 5687 C C . SER B 1 66 ? 1.55 -21.938 -20.828 1 93.31 66 SER B C 1
ATOM 5689 O O . SER B 1 66 ? 0.685 -21.125 -20.5 1 93.31 66 SER B O 1
ATOM 5691 N N . THR B 1 67 ? 1.355 -23.234 -20.734 1 94.06 67 THR B N 1
ATOM 5692 C CA . THR B 1 67 ? 0.124 -23.828 -20.203 1 94.06 67 THR B CA 1
ATOM 5693 C C . THR B 1 67 ? 0.233 -24.047 -18.703 1 94.06 67 THR B C 1
ATOM 5695 O O . THR B 1 67 ? 1.291 -24.438 -18.203 1 94.06 67 THR B O 1
ATOM 5698 N N . GLY B 1 68 ? -0.864 -23.703 -17.984 1 94.56 68 GLY B N 1
ATOM 5699 C CA . GLY B 1 68 ? -0.894 -23.953 -16.562 1 94.56 68 GLY B CA 1
ATOM 5700 C C . GLY B 1 68 ? -0.854 -25.422 -16.203 1 94.56 68 GLY B C 1
ATOM 5701 O O . GLY B 1 68 ? -1.457 -26.25 -16.891 1 94.56 68 GLY B O 1
ATOM 5702 N N . LYS B 1 69 ? -0.163 -25.75 -15.062 1 93 69 LYS B N 1
ATOM 5703 C CA . LYS B 1 69 ? 0.014 -27.172 -14.742 1 93 69 LYS B CA 1
ATOM 5704 C C . LYS B 1 69 ? -0.229 -27.422 -13.258 1 93 69 LYS B C 1
ATOM 5706 O O . LYS B 1 69 ? -0.439 -28.562 -12.844 1 93 69 LYS B O 1
ATOM 5711 N N . SER B 1 70 ? -0.14 -26.438 -12.445 1 91.81 70 SER B N 1
ATOM 5712 C CA . SER B 1 70 ? -0.261 -26.594 -11 1 91.81 70 SER B CA 1
ATOM 5713 C C . SER B 1 70 ? -1.72 -26.531 -10.555 1 91.81 70 SER B C 1
ATOM 5715 O O . SER B 1 70 ? -2.365 -25.484 -10.68 1 91.81 70 SER B O 1
ATOM 5717 N N . LEU B 1 71 ? -2.271 -27.609 -10.156 1 90.62 71 LEU B N 1
ATOM 5718 C CA . LEU B 1 71 ? -3.637 -27.641 -9.641 1 90.62 71 LEU B CA 1
ATOM 5719 C C . LEU B 1 71 ? -3.695 -27.078 -8.227 1 90.62 71 LEU B C 1
ATOM 5721 O O . LEU B 1 71 ? -2.719 -27.172 -7.477 1 90.62 71 LEU B O 1
ATOM 5725 N N . PRO B 1 72 ? -4.785 -26.469 -7.762 1 91.81 72 PRO B N 1
ATOM 5726 C CA . PRO B 1 72 ? -6.082 -26.438 -8.438 1 91.81 72 PRO B CA 1
ATOM 5727 C C . PRO B 1 72 ? -6.195 -25.297 -9.445 1 91.81 72 PRO B C 1
ATOM 5729 O O . PRO B 1 72 ? -7.012 -25.359 -10.367 1 91.81 72 PRO B O 1
ATOM 5732 N N . LYS B 1 73 ? -5.492 -24.25 -9.281 1 95.38 73 LYS B N 1
ATOM 5733 C CA . LYS B 1 73 ? -5.641 -23.094 -10.156 1 95.38 73 LYS B CA 1
ATOM 5734 C C . LYS B 1 73 ? -4.285 -22.594 -10.641 1 95.38 73 LYS B C 1
ATOM 5736 O O . LYS B 1 73 ? -3.404 -22.281 -9.836 1 95.38 73 LYS B O 1
ATOM 5741 N N . ASP B 1 74 ? -4.113 -22.562 -11.875 1 96.38 74 ASP B N 1
ATOM 5742 C CA . ASP B 1 74 ? -2.908 -22.094 -12.547 1 96.38 74 ASP B CA 1
ATOM 5743 C C . ASP B 1 74 ? -3.242 -21.453 -13.891 1 96.38 74 ASP B C 1
ATOM 5745 O O . ASP B 1 74 ? -3.592 -22.156 -14.844 1 96.38 74 ASP B O 1
ATOM 5749 N N . ALA B 1 75 ? -3.029 -20.172 -14 1 96.94 75 ALA B N 1
ATOM 5750 C CA . ALA B 1 75 ? -3.449 -19.438 -15.195 1 96.94 75 ALA B CA 1
ATOM 5751 C C . ALA B 1 75 ? -2.41 -19.562 -16.312 1 96.94 75 ALA B C 1
ATOM 5753 O O . ALA B 1 75 ? -2.602 -19.047 -17.406 1 96.94 75 ALA B O 1
ATOM 5754 N N . GLY B 1 76 ? -1.327 -20.312 -16.047 1 95.69 76 GLY B N 1
ATOM 5755 C CA . GLY B 1 76 ? -0.287 -20.406 -17.062 1 95.69 76 GLY B CA 1
ATOM 5756 C C . GLY B 1 76 ? 0.382 -19.078 -17.344 1 95.69 76 GLY B C 1
ATOM 5757 O O . GLY B 1 76 ? 0.54 -18.25 -16.453 1 95.69 76 GLY B O 1
ATOM 5758 N N . LYS B 1 77 ? 0.985 -18.969 -18.547 1 95.44 77 LYS B N 1
ATOM 5759 C CA . LYS B 1 77 ? 1.69 -17.75 -18.938 1 95.44 77 LYS B CA 1
ATOM 5760 C C . LYS B 1 77 ? 0.988 -17.062 -20.094 1 95.44 77 LYS B C 1
ATOM 5762 O O . LYS B 1 77 ? 1.361 -17.234 -21.25 1 95.44 77 LYS B O 1
ATOM 5767 N N . PHE B 1 78 ? 0.065 -16.188 -19.797 1 94.44 78 PHE B N 1
ATOM 5768 C CA . PHE B 1 78 ? -0.815 -15.523 -20.75 1 94.44 78 PHE B CA 1
ATOM 5769 C C . PHE B 1 78 ? -0.012 -14.68 -21.734 1 94.44 78 PHE B C 1
ATOM 5771 O O . PHE B 1 78 ? -0.235 -14.75 -22.953 1 94.44 78 PHE B O 1
ATOM 5778 N N . ILE B 1 79 ? 0.926 -13.836 -21.234 1 92.38 79 ILE B N 1
ATOM 5779 C CA . ILE B 1 79 ? 1.671 -12.906 -22.078 1 92.38 79 ILE B CA 1
ATOM 5780 C C . ILE B 1 79 ? 2.607 -13.68 -23 1 92.38 79 ILE B C 1
ATOM 5782 O O . ILE B 1 79 ? 2.727 -13.359 -24.188 1 92.38 79 ILE B O 1
ATOM 5786 N N . ALA B 1 80 ? 3.252 -14.703 -22.484 1 91.5 80 ALA B N 1
ATOM 5787 C CA . ALA B 1 80 ? 4.129 -15.523 -23.312 1 91.5 80 ALA B CA 1
ATOM 5788 C C . ALA B 1 80 ? 3.344 -16.219 -24.422 1 91.5 80 ALA B C 1
ATOM 5790 O O . ALA B 1 80 ? 3.807 -16.312 -25.562 1 91.5 80 ALA B O 1
ATOM 5791 N N . CYS B 1 81 ? 2.182 -16.734 -24.031 1 92.69 81 CYS B N 1
ATOM 5792 C CA . CYS B 1 81 ? 1.338 -17.406 -25.016 1 92.69 81 CYS B CA 1
ATOM 5793 C C . CYS B 1 81 ? 0.923 -16.453 -26.125 1 92.69 81 CYS B C 1
ATOM 5795 O O . CYS B 1 81 ? 0.886 -16.844 -27.297 1 92.69 81 CYS B O 1
ATOM 5797 N N . SER B 1 82 ? 0.585 -15.242 -25.734 1 88.12 82 SER B N 1
ATOM 5798 C CA . SER B 1 82 ? 0.148 -14.25 -26.719 1 88.12 82 SER B CA 1
ATOM 5799 C C . SER B 1 82 ? 1.283 -13.852 -27.656 1 88.12 82 SER B C 1
ATOM 5801 O O . SER B 1 82 ? 1.041 -13.352 -28.75 1 88.12 82 SER B O 1
ATOM 5803 N N . GLY B 1 83 ? 2.451 -14.102 -27.25 1 84.06 83 GLY B N 1
ATOM 5804 C CA . GLY B 1 83 ? 3.607 -13.766 -28.062 1 84.06 83 GLY B CA 1
ATOM 5805 C C . GLY B 1 83 ? 4.008 -14.875 -29.031 1 84.06 83 GLY B C 1
ATOM 5806 O O . GLY B 1 83 ? 4.828 -14.656 -29.922 1 84.06 83 GLY B O 1
ATOM 5807 N N . ILE B 1 84 ? 3.477 -16.094 -28.906 1 86.25 84 ILE B N 1
ATOM 5808 C CA . ILE B 1 84 ? 3.768 -17.203 -29.797 1 86.25 84 ILE B CA 1
ATOM 5809 C C . ILE B 1 84 ? 2.9 -17.109 -31.047 1 86.25 84 ILE B C 1
ATOM 5811 O O . ILE B 1 84 ? 1.671 -17.141 -30.969 1 86.25 84 ILE B O 1
ATOM 5815 N N . PRO B 1 85 ? 3.539 -17.016 -32.156 1 85 85 PRO B N 1
ATOM 5816 C CA . PRO B 1 85 ? 2.746 -16.922 -33.406 1 85 85 PRO B CA 1
ATOM 5817 C C . PRO B 1 85 ? 1.849 -18.125 -33.625 1 85 85 PRO B C 1
ATOM 5819 O O . PRO B 1 85 ? 2.305 -19.266 -33.5 1 85 85 PRO B O 1
ATOM 5822 N N . GLY B 1 86 ? 0.622 -17.984 -33.844 1 85.69 86 GLY B N 1
ATOM 5823 C CA . GLY B 1 86 ? -0.334 -19.031 -34.156 1 85.69 86 GLY B CA 1
ATOM 5824 C C . GLY B 1 86 ? -0.943 -19.672 -32.938 1 85.69 86 GLY B C 1
ATOM 5825 O O . GLY B 1 86 ? -1.691 -20.641 -33.031 1 85.69 86 GLY B O 1
ATOM 5826 N N . ALA B 1 87 ? -0.567 -19.172 -31.781 1 89.62 87 ALA B N 1
ATOM 5827 C CA . ALA B 1 87 ? -1.113 -19.703 -30.531 1 89.62 87 ALA B CA 1
ATOM 5828 C C . ALA B 1 87 ? -2.211 -18.797 -29.984 1 89.62 87 ALA B C 1
ATOM 5830 O O . ALA B 1 87 ? -2.312 -17.625 -30.375 1 89.62 87 ALA B O 1
ATOM 5831 N N . HIS B 1 88 ? -3.088 -19.344 -29.25 1 91.31 88 HIS B N 1
ATOM 5832 C CA . HIS B 1 88 ? -4.066 -18.531 -28.531 1 91.31 88 HIS B CA 1
ATOM 5833 C C . HIS B 1 88 ? -4.281 -19.047 -27.109 1 91.31 88 HIS B C 1
ATOM 5835 O O . HIS B 1 88 ? -4.047 -20.219 -26.828 1 91.31 88 HIS B O 1
ATOM 5841 N N . TYR B 1 89 ? -4.648 -18.203 -26.281 1 94.5 89 TYR B N 1
ATOM 5842 C CA . TYR B 1 89 ? -4.809 -18.469 -24.844 1 94.5 89 TYR B CA 1
ATOM 5843 C C . TYR B 1 89 ? -6.273 -18.672 -24.5 1 94.5 89 TYR B C 1
ATOM 5845 O O . TYR B 1 89 ? -7.133 -17.891 -24.906 1 94.5 89 TYR B O 1
ATOM 5853 N N . LEU B 1 90 ? -6.59 -19.734 -23.781 1 95.88 90 LEU B N 1
ATOM 5854 C CA . LEU B 1 90 ? -7.922 -20.016 -23.25 1 95.88 90 LEU B CA 1
ATOM 5855 C C . LEU B 1 90 ? -7.867 -20.312 -21.766 1 95.88 90 LEU B C 1
ATOM 5857 O O . LEU B 1 90 ? -6.914 -20.922 -21.281 1 95.88 90 LEU B O 1
ATOM 5861 N N . LEU B 1 91 ? -8.805 -19.828 -21.031 1 96.44 91 LEU B N 1
ATOM 5862 C CA . LEU B 1 91 ? -8.922 -20.125 -19.609 1 96.44 91 LEU B CA 1
ATOM 5863 C C . LEU B 1 91 ? -10.086 -21.078 -19.344 1 96.44 91 LEU B C 1
ATOM 5865 O O . LEU B 1 91 ? -11.234 -20.766 -19.672 1 96.44 91 LEU B O 1
ATOM 5869 N N . ALA B 1 92 ? -9.82 -22.234 -18.766 1 95.88 92 ALA B N 1
ATOM 5870 C CA . ALA B 1 92 ? -10.836 -23.25 -18.5 1 95.88 92 ALA B CA 1
ATOM 5871 C C . ALA B 1 92 ? -11.094 -23.391 -17 1 95.88 92 ALA B C 1
ATOM 5873 O O . ALA B 1 92 ? -10.156 -23.547 -16.219 1 95.88 92 ALA B O 1
ATOM 5874 N N . THR B 1 93 ? -12.258 -23.25 -16.578 1 94.44 93 THR B N 1
ATOM 5875 C CA . THR B 1 93 ? -12.688 -23.547 -15.219 1 94.44 93 THR B CA 1
ATOM 5876 C C . THR B 1 93 ? -13.539 -24.812 -15.188 1 94.44 93 THR B C 1
ATOM 5878 O O . THR B 1 93 ? -14.344 -25.047 -16.094 1 94.44 93 THR B O 1
ATOM 5881 N N . MET B 1 94 ? -13.305 -25.656 -14.25 1 93.56 94 MET B N 1
ATOM 5882 C CA . MET B 1 94 ? -13.992 -26.953 -14.156 1 93.56 94 MET B CA 1
ATOM 5883 C C . MET B 1 94 ? -14.031 -27.438 -12.711 1 93.56 94 MET B C 1
ATOM 5885 O O . MET B 1 94 ? -13.492 -26.781 -11.812 1 93.56 94 MET B O 1
ATOM 5889 N N . SER B 1 95 ? -14.742 -28.5 -12.5 1 91.69 95 SER B N 1
ATOM 5890 C CA . SER B 1 95 ? -14.789 -29.156 -11.195 1 91.69 95 SER B CA 1
ATOM 5891 C C . SER B 1 95 ? -14.125 -30.531 -11.234 1 91.69 95 SER B C 1
ATOM 5893 O O . SER B 1 95 ? -14.375 -31.312 -12.148 1 91.69 95 SER B O 1
ATOM 5895 N N . GLY B 1 96 ? -13.188 -30.703 -10.336 1 88.31 96 GLY B N 1
ATOM 5896 C CA . GLY B 1 96 ? -12.531 -32 -10.219 1 88.31 96 GLY B CA 1
ATOM 5897 C C . GLY B 1 96 ? -12.992 -32.781 -9.008 1 88.31 96 GLY B C 1
ATOM 5898 O O . GLY B 1 96 ? -13.031 -32.281 -7.895 1 88.31 96 GLY B O 1
ATOM 5899 N N . THR B 1 97 ? -13.414 -33.969 -9.227 1 85.25 97 THR B N 1
ATOM 5900 C CA . THR B 1 97 ? -13.828 -34.844 -8.141 1 85.25 97 THR B CA 1
ATOM 5901 C C . THR B 1 97 ? -12.891 -36.062 -8.016 1 85.25 97 THR B C 1
ATOM 5903 O O . THR B 1 97 ? -12.477 -36.625 -9.023 1 85.25 97 THR B O 1
ATOM 5906 N N . LEU B 1 98 ? -12.453 -36.125 -6.664 1 73.25 98 LEU B N 1
ATOM 5907 C CA . LEU B 1 98 ? -11.617 -37.312 -6.418 1 73.25 98 LEU B CA 1
ATOM 5908 C C . LEU B 1 98 ? -12.469 -38.562 -6.383 1 73.25 98 LEU B C 1
ATOM 5910 O O . LEU B 1 98 ? -13.625 -38.531 -5.953 1 73.25 98 LEU B O 1
ATOM 5914 N N . SER B 1 99 ? -12.281 -39.688 -7.113 1 60.06 99 SER B N 1
ATOM 5915 C CA . SER B 1 99 ? -13.047 -40.938 -7.23 1 60.06 99 SER B CA 1
ATOM 5916 C C . SER B 1 99 ? -13.75 -41.281 -5.922 1 60.06 99 SER B C 1
ATOM 5918 O O . SER B 1 99 ? -14.812 -41.906 -5.93 1 60.06 99 SER B O 1
ATOM 5920 N N . SER B 1 100 ? -13.172 -41 -4.781 1 52.59 100 SER B N 1
ATOM 5921 C CA . SER B 1 100 ? -13.828 -41.5 -3.584 1 52.59 100 SER B CA 1
ATOM 5922 C C . SER B 1 100 ? -14.633 -40.406 -2.887 1 52.59 100 SER B C 1
ATOM 5924 O O . SER B 1 100 ? -15.414 -40.688 -1.979 1 52.59 100 SER B O 1
ATOM 5926 N N . SER B 1 101 ? -14.266 -39.188 -3.018 1 55.25 101 SER B N 1
ATOM 5927 C CA . SER B 1 101 ? -14.844 -38.219 -2.082 1 55.25 101 SER B CA 1
ATOM 5928 C C . SER B 1 101 ? -15.617 -37.156 -2.812 1 55.25 101 SER B C 1
ATOM 5930 O O . SER B 1 101 ? -15.375 -36.875 -3.992 1 55.25 101 SER B O 1
ATOM 5932 N N . SER B 1 102 ? -16.781 -36.594 -2.166 1 58.5 102 SER B N 1
ATOM 5933 C CA . SER B 1 102 ? -17.875 -35.781 -2.633 1 58.5 102 SER B CA 1
ATOM 5934 C C . SER B 1 102 ? -17.375 -34.438 -3.158 1 58.5 102 SER B C 1
ATOM 5936 O O . SER B 1 102 ? -17.297 -34.219 -4.371 1 58.5 102 SER B O 1
ATOM 5938 N N . PRO B 1 103 ? -17.656 -33.188 -2.459 1 63.91 103 PRO B N 1
ATOM 5939 C CA . PRO B 1 103 ? -17.922 -32.031 -3.338 1 63.91 103 PRO B CA 1
ATOM 5940 C C . PRO B 1 103 ? -16.719 -31.688 -4.215 1 63.91 103 PRO B C 1
ATOM 5942 O O . PRO B 1 103 ? -15.57 -31.953 -3.838 1 63.91 103 PRO B O 1
ATOM 5945 N N . GLY B 1 104 ? -16.875 -31.516 -5.445 1 75.81 104 GLY B N 1
ATOM 5946 C CA . GLY B 1 104 ? -15.891 -31.172 -6.453 1 75.81 104 GLY B CA 1
ATOM 5947 C C . GLY B 1 104 ? -15.086 -29.938 -6.102 1 75.81 104 GLY B C 1
ATOM 5948 O O . GLY B 1 104 ? -15.578 -29.047 -5.395 1 75.81 104 GLY B O 1
ATOM 5949 N N . VAL B 1 105 ? -13.781 -30.031 -6.293 1 82.06 105 VAL B N 1
ATOM 5950 C CA . VAL B 1 105 ? -12.883 -28.891 -6.105 1 82.06 105 VAL B CA 1
ATOM 5951 C C . VAL B 1 105 ? -12.789 -28.094 -7.406 1 82.06 105 VAL B C 1
ATOM 5953 O O . VAL B 1 105 ? -12.617 -28.672 -8.484 1 82.06 105 VAL B O 1
ATOM 5956 N N . PRO B 1 106 ? -13.062 -26.797 -7.277 1 89.44 106 PRO B N 1
ATOM 5957 C CA . PRO B 1 106 ? -12.969 -25.984 -8.492 1 89.44 106 PRO B CA 1
ATOM 5958 C C . PRO B 1 106 ? -11.539 -25.875 -9.023 1 89.44 106 PRO B C 1
ATOM 5960 O O . PRO B 1 106 ? -10.617 -25.609 -8.25 1 89.44 106 PRO B O 1
ATOM 5963 N N . PHE B 1 107 ? -11.367 -26.156 -10.273 1 93.31 107 PHE B N 1
ATOM 5964 C CA . PHE B 1 107 ? -10.094 -26.031 -10.961 1 93.31 107 PHE B CA 1
ATOM 5965 C C . PHE B 1 107 ? -10.125 -24.875 -11.945 1 93.31 107 PHE B C 1
ATOM 5967 O O . PHE B 1 107 ? -11.188 -24.516 -12.461 1 93.31 107 PHE B O 1
ATOM 5974 N N . GLY B 1 108 ? -9.062 -24.172 -12.078 1 95.38 108 GLY B N 1
ATOM 5975 C CA . GLY B 1 108 ? -8.859 -23.172 -13.102 1 95.38 108 GLY B CA 1
ATOM 5976 C C . GLY B 1 108 ? -7.508 -23.281 -13.789 1 95.38 108 GLY B C 1
ATOM 5977 O O . GLY B 1 108 ? -6.465 -23.172 -13.141 1 95.38 108 GLY B O 1
ATOM 5978 N N . LEU B 1 109 ? -7.516 -23.562 -15.117 1 96.06 109 LEU B N 1
ATOM 5979 C CA . LEU B 1 109 ? -6.273 -23.766 -15.859 1 96.06 109 LEU B CA 1
ATOM 5980 C C . LEU B 1 109 ? -6.234 -22.891 -17.109 1 96.06 109 LEU B C 1
ATOM 5982 O O . LEU B 1 109 ? -7.203 -22.859 -17.875 1 96.06 109 LEU B O 1
ATOM 5986 N N . GLY B 1 110 ? -5.18 -22.125 -17.219 1 96.5 110 GLY B N 1
ATOM 5987 C CA . GLY B 1 110 ? -4.914 -21.438 -18.469 1 96.5 110 GLY B CA 1
ATOM 5988 C C . GLY B 1 110 ? -4.223 -22.312 -19.5 1 96.5 110 GLY B C 1
ATOM 5989 O O . GLY B 1 110 ? -3.211 -22.953 -19.203 1 96.5 110 GLY B O 1
ATOM 5990 N N . LEU B 1 111 ? -4.734 -22.359 -20.734 1 95.38 111 LEU B N 1
ATOM 5991 C CA . LEU B 1 111 ? -4.215 -23.234 -21.797 1 95.38 111 LEU B CA 1
ATOM 5992 C C . LEU B 1 111 ? -3.705 -22.406 -22.969 1 95.38 111 LEU B C 1
ATOM 5994 O O . LEU B 1 111 ? -4.359 -21.453 -23.391 1 95.38 111 LEU B O 1
ATOM 5998 N N . CYS B 1 112 ? -2.551 -22.734 -23.344 1 94.12 112 CYS B N 1
ATOM 5999 C CA . CYS B 1 112 ? -2.004 -22.172 -24.578 1 94.12 112 CYS B CA 1
ATOM 6000 C C . CYS B 1 112 ? -2.09 -23.188 -25.719 1 94.12 112 CYS B C 1
ATOM 6002 O O . CYS B 1 112 ? -1.372 -24.188 -25.719 1 94.12 112 CYS B O 1
ATOM 6004 N N . LEU B 1 113 ? -2.953 -22.938 -26.688 1 92.88 113 LEU B N 1
ATOM 6005 C CA . LEU B 1 113 ? -3.246 -23.875 -27.75 1 92.88 113 LEU B CA 1
ATOM 6006 C C . LEU B 1 113 ? -3.107 -23.219 -29.125 1 92.88 113 LEU B C 1
ATOM 6008 O O . LEU B 1 113 ? -3.068 -21.984 -29.219 1 92.88 113 LEU B O 1
ATOM 6012 N N . PRO B 1 114 ? -2.969 -24.062 -30.109 1 91.06 114 PRO B N 1
ATOM 6013 C CA . PRO B 1 114 ? -2.984 -23.484 -31.453 1 91.06 114 PRO B CA 1
ATOM 6014 C C . PRO B 1 114 ? -4.293 -22.766 -31.781 1 91.06 114 PRO B C 1
ATOM 6016 O O . PRO B 1 114 ? -5.352 -23.141 -31.281 1 91.06 114 PRO B O 1
ATOM 6019 N N . GLU B 1 115 ? -4.203 -21.859 -32.562 1 89.25 115 GLU B N 1
ATOM 6020 C CA . GLU B 1 115 ? -5.348 -21.016 -32.938 1 89.25 115 GLU B CA 1
ATOM 6021 C C . GLU B 1 115 ? -6.488 -21.859 -33.5 1 89.25 115 GLU B C 1
ATOM 6023 O O . GLU B 1 115 ? -7.656 -21.484 -33.406 1 89.25 115 GLU B O 1
ATOM 6028 N N . ALA B 1 116 ? -6.148 -22.984 -34.062 1 88.56 116 ALA B N 1
ATOM 6029 C CA . ALA B 1 116 ? -7.141 -23.875 -34.656 1 88.56 116 ALA B CA 1
ATOM 6030 C C . ALA B 1 116 ? -8.023 -24.531 -33.594 1 88.56 116 ALA B C 1
ATOM 6032 O O . ALA B 1 116 ? -9.102 -25.031 -33.906 1 88.56 116 ALA B O 1
ATOM 6033 N N . CYS B 1 117 ? -7.543 -24.469 -32.375 1 89 117 CYS B N 1
ATOM 6034 C CA . CYS B 1 117 ? -8.312 -25.062 -31.281 1 89 117 CYS B CA 1
ATOM 6035 C C . CYS B 1 117 ? -9.289 -24.047 -30.688 1 89 117 CYS B C 1
ATOM 6037 O O . CYS B 1 117 ? -8.898 -22.938 -30.328 1 89 117 CYS B O 1
ATOM 6039 N N . GLY B 1 118 ? -10.516 -24.406 -30.578 1 85.12 118 GLY B N 1
ATOM 6040 C CA . GLY B 1 118 ? -11.523 -23.516 -30.016 1 85.12 118 GLY B CA 1
ATOM 6041 C C . GLY B 1 118 ? -11.992 -23.953 -28.641 1 85.12 118 GLY B C 1
ATOM 6042 O O . GLY B 1 118 ? -11.477 -24.922 -28.078 1 85.12 118 GLY B O 1
ATOM 6043 N N . ASP B 1 119 ? -12.984 -23.25 -28.094 1 85.75 119 ASP B N 1
ATOM 6044 C CA . ASP B 1 119 ? -13.531 -23.5 -26.75 1 85.75 119 ASP B CA 1
ATOM 6045 C C . ASP B 1 119 ? -14.188 -24.875 -26.672 1 85.75 119 ASP B C 1
ATOM 6047 O O . ASP B 1 119 ? -14.117 -25.547 -25.641 1 85.75 119 ASP B O 1
ATOM 6051 N N . ALA B 1 120 ? -14.727 -25.312 -27.719 1 86.75 120 ALA B N 1
ATOM 6052 C CA . ALA B 1 120 ? -15.445 -26.578 -27.75 1 86.75 120 ALA B CA 1
ATOM 6053 C C . ALA B 1 120 ? -14.477 -27.766 -27.688 1 86.75 120 ALA B C 1
ATOM 6055 O O . ALA B 1 120 ? -14.859 -28.859 -27.297 1 86.75 120 ALA B O 1
ATOM 6056 N N . ASP B 1 121 ? -13.266 -27.5 -27.969 1 89.94 121 ASP B N 1
ATOM 6057 C CA . ASP B 1 121 ? -12.273 -28.562 -28.047 1 89.94 121 ASP B CA 1
ATOM 6058 C C . ASP B 1 121 ? -11.641 -28.828 -26.672 1 89.94 121 ASP B C 1
ATOM 6060 O O . ASP B 1 121 ? -11.031 -29.875 -26.453 1 89.94 121 ASP B O 1
ATOM 6064 N N . VAL B 1 122 ? -11.805 -27.922 -25.781 1 91.5 122 VAL B N 1
ATOM 6065 C CA . VAL B 1 122 ? -11.031 -27.906 -24.547 1 91.5 122 VAL B CA 1
ATOM 6066 C C . VAL B 1 122 ? -11.438 -29.094 -23.688 1 91.5 122 VAL B C 1
ATOM 6068 O O . VAL B 1 122 ? -10.578 -29.812 -23.156 1 91.5 122 VAL B O 1
ATOM 6071 N N . PRO B 1 123 ? -12.75 -29.391 -23.5 1 90.25 123 PRO B N 1
ATOM 6072 C CA . PRO B 1 123 ? -13.094 -30.562 -22.688 1 90.25 123 PRO B CA 1
ATOM 6073 C C . PRO B 1 123 ? -12.523 -31.859 -23.25 1 90.25 123 PRO B C 1
ATOM 6075 O O . PRO B 1 123 ? -12.047 -32.688 -22.5 1 90.25 123 PRO B O 1
ATOM 6078 N N . ALA B 1 124 ? -12.523 -31.922 -24.531 1 86.56 124 ALA B N 1
ATOM 6079 C CA . ALA B 1 124 ? -11.969 -33.125 -25.156 1 86.56 124 ALA B CA 1
ATOM 6080 C C . ALA B 1 124 ? -10.461 -33.188 -24.984 1 86.56 124 ALA B C 1
ATOM 6082 O O . ALA B 1 124 ? -9.898 -34.25 -24.75 1 86.56 124 ALA B O 1
ATOM 6083 N N . ILE B 1 125 ? -9.891 -32.094 -25.078 1 87.31 125 ILE B N 1
ATOM 6084 C CA . ILE B 1 125 ? -8.438 -32.031 -24.938 1 87.31 125 ILE B CA 1
ATOM 6085 C C . ILE B 1 125 ? -8.047 -32.406 -23.5 1 87.31 125 ILE B C 1
ATOM 6087 O O . ILE B 1 125 ? -7.133 -33.188 -23.281 1 87.31 125 ILE B O 1
ATOM 6091 N N . LEU B 1 126 ? -8.766 -31.891 -22.547 1 90.25 126 LEU B N 1
ATOM 6092 C CA . LEU B 1 126 ? -8.414 -32.062 -21.141 1 90.25 126 LEU B CA 1
ATOM 6093 C C . LEU B 1 126 ? -8.734 -33.5 -20.672 1 90.25 126 LEU B C 1
ATOM 6095 O O . LEU B 1 126 ? -8.195 -33.969 -19.672 1 90.25 126 LEU B O 1
ATOM 6099 N N . ASN B 1 127 ? -9.523 -34.125 -21.375 1 84.38 127 ASN B N 1
ATOM 6100 C CA . ASN B 1 127 ? -9.828 -35.531 -21.047 1 84.38 127 ASN B CA 1
ATOM 6101 C C . ASN B 1 127 ? -9.055 -36.5 -21.953 1 84.38 127 ASN B C 1
ATOM 6103 O O . ASN B 1 127 ? -9.25 -37.688 -21.875 1 84.38 127 ASN B O 1
ATOM 6107 N N . SER B 1 128 ? -8.164 -35.938 -22.703 1 82.31 128 SER B N 1
ATOM 6108 C CA . SER B 1 128 ? -7.34 -36.75 -23.594 1 82.31 128 SER B CA 1
ATOM 6109 C C . SER B 1 128 ? -6.051 -37.188 -22.906 1 82.31 128 SER B C 1
ATOM 6111 O O . SER B 1 128 ? -5.664 -36.625 -21.875 1 82.31 128 SER B O 1
ATOM 6113 N N . PRO B 1 129 ? -5.41 -38.219 -23.453 1 78.12 129 PRO B N 1
ATOM 6114 C CA . PRO B 1 129 ? -4.117 -38.625 -22.891 1 78.12 129 PRO B CA 1
ATOM 6115 C C . PRO B 1 129 ? -3.051 -37.531 -23 1 78.12 129 PRO B C 1
ATOM 6117 O O . PRO B 1 129 ? -2.113 -37.531 -22.203 1 78.12 129 PRO B O 1
ATOM 6120 N N . LEU B 1 130 ? -3.273 -36.656 -23.938 1 76.44 130 LEU B N 1
ATOM 6121 C CA . LEU B 1 130 ? -2.332 -35.562 -24.062 1 76.44 130 LEU B CA 1
ATOM 6122 C C . LEU B 1 130 ? -2.354 -34.688 -22.828 1 76.44 130 LEU B C 1
ATOM 6124 O O . LEU B 1 130 ? -1.301 -34.25 -22.359 1 76.44 130 LEU B O 1
ATOM 6128 N N . ALA B 1 131 ? -3.502 -34.438 -22.422 1 80.94 131 ALA B N 1
ATOM 6129 C CA . ALA B 1 131 ? -3.641 -33.562 -21.25 1 80.94 131 ALA B CA 1
ATOM 6130 C C . ALA B 1 131 ? -3.016 -34.219 -20.016 1 80.94 131 ALA B C 1
ATOM 6132 O O . ALA B 1 131 ? -2.434 -33.562 -19.172 1 80.94 131 ALA B O 1
ATOM 6133 N N . LEU B 1 132 ? -3.125 -35.5 -19.969 1 79.88 132 LEU B N 1
ATOM 6134 C CA . LEU B 1 132 ? -2.572 -36.219 -18.844 1 79.88 132 LEU B CA 1
ATOM 6135 C C . LEU B 1 132 ? -1.048 -36.219 -18.875 1 79.88 132 LEU B C 1
ATOM 6137 O O . LEU B 1 132 ? -0.395 -36.281 -17.828 1 79.88 132 LEU B O 1
ATOM 6141 N N . GLN B 1 133 ? -0.554 -36.062 -20.078 1 77.88 133 GLN B N 1
ATOM 6142 C CA . GLN B 1 133 ? 0.894 -35.969 -20.219 1 77.88 133 GLN B CA 1
ATOM 6143 C C . GLN B 1 133 ? 1.384 -34.562 -19.859 1 77.88 133 GLN B C 1
ATOM 6145 O O . GLN B 1 133 ? 2.494 -34.406 -19.344 1 77.88 133 GLN B O 1
ATOM 6150 N N . LEU B 1 134 ? 0.525 -33.656 -20.094 1 81.75 134 LEU B N 1
ATOM 6151 C CA . LEU B 1 134 ? 0.893 -32.281 -19.812 1 81.75 134 LEU B CA 1
ATOM 6152 C C . LEU B 1 134 ? 0.674 -31.953 -18.344 1 81.75 134 LEU B C 1
ATOM 6154 O O . LEU B 1 134 ? 1.47 -31.219 -17.734 1 81.75 134 LEU B O 1
ATOM 6158 N N . ILE B 1 135 ? -0.426 -32.469 -17.859 1 88.19 135 ILE B N 1
ATOM 6159 C CA . ILE B 1 135 ? -0.828 -32.219 -16.484 1 88.19 135 ILE B CA 1
ATOM 6160 C C . ILE B 1 135 ? -1.15 -33.531 -15.797 1 88.19 135 ILE B C 1
ATOM 6162 O O . ILE B 1 135 ? -2.32 -33.875 -15.586 1 88.19 135 ILE B O 1
ATOM 6166 N N . PRO B 1 136 ? -0.149 -34.156 -15.336 1 83.56 136 PRO B N 1
ATOM 6167 C CA . PRO B 1 136 ? -0.326 -35.531 -14.812 1 83.56 136 PRO B CA 1
ATOM 6168 C C . PRO B 1 136 ? -1.289 -35.562 -13.625 1 83.56 136 PRO B C 1
ATOM 6170 O O . PRO B 1 136 ? -1.958 -36.594 -13.414 1 83.56 136 PRO B O 1
ATOM 6173 N N . ASP B 1 137 ? -1.462 -34.562 -12.891 1 86.5 137 ASP B N 1
ATOM 6174 C CA . ASP B 1 137 ? -2.295 -34.531 -11.695 1 86.5 137 ASP B CA 1
ATOM 6175 C C . ASP B 1 137 ? -3.77 -34.719 -12.047 1 86.5 137 ASP B C 1
ATOM 6177 O O . ASP B 1 137 ? -4.582 -35.062 -11.188 1 86.5 137 ASP B O 1
ATOM 6181 N N . LEU B 1 138 ? -4.109 -34.469 -13.266 1 87.31 138 LEU B N 1
ATOM 6182 C CA . LEU B 1 138 ? -5.5 -34.562 -13.695 1 87.31 138 LEU B CA 1
ATOM 6183 C C . LEU B 1 138 ? -5.961 -36 -13.695 1 87.31 138 LEU B C 1
ATOM 6185 O O . LEU B 1 138 ? -7.16 -36.281 -13.703 1 87.31 138 LEU B O 1
ATOM 6189 N N . SER B 1 139 ? -5.008 -36.938 -13.742 1 81.06 139 SER B N 1
ATOM 6190 C CA . SER B 1 139 ? -5.34 -38.344 -13.812 1 81.06 139 SER B CA 1
ATOM 6191 C C . SER B 1 139 ? -6.062 -38.812 -12.555 1 81.06 139 SER B C 1
ATOM 6193 O O . SER B 1 139 ? -6.805 -39.812 -12.586 1 81.06 139 SER B O 1
ATOM 6195 N N . ALA B 1 140 ? -5.902 -38.125 -11.5 1 79.06 140 ALA B N 1
ATOM 6196 C CA . ALA B 1 140 ? -6.492 -38.5 -10.219 1 79.06 140 ALA B CA 1
ATOM 6197 C C . ALA B 1 140 ? -7.918 -37.969 -10.086 1 79.06 140 ALA B C 1
ATOM 6199 O O . ALA B 1 140 ? -8.641 -38.344 -9.156 1 79.06 140 ALA B O 1
ATOM 6200 N N . PHE B 1 141 ? -8.352 -37.219 -11.164 1 84.81 141 PHE B N 1
ATOM 6201 C CA . PHE B 1 141 ? -9.625 -36.531 -11.008 1 84.81 141 PHE B CA 1
ATOM 6202 C C . PHE B 1 141 ? -10.531 -36.812 -12.203 1 84.81 141 PHE B C 1
ATOM 6204 O O . PHE B 1 141 ? -10.055 -37.062 -13.305 1 84.81 141 PHE B O 1
ATOM 6211 N N . SER B 1 142 ? -11.844 -36.844 -11.891 1 86.25 142 SER B N 1
ATOM 6212 C CA . SER B 1 142 ? -12.859 -36.75 -12.945 1 86.25 142 SER B CA 1
ATOM 6213 C C . SER B 1 142 ? -13.344 -35.344 -13.141 1 86.25 142 SER B C 1
ATOM 6215 O O . SER B 1 142 ? -13.758 -34.656 -12.188 1 86.25 142 SER B O 1
ATOM 6217 N N . LEU B 1 143 ? -13.219 -34.906 -14.359 1 90.12 143 LEU B N 1
ATOM 6218 C CA . LEU B 1 143 ? -13.516 -33.5 -14.641 1 90.12 143 LEU B CA 1
ATOM 6219 C C . LEU B 1 143 ? -14.945 -33.344 -15.141 1 90.12 143 LEU B C 1
ATOM 6221 O O . LEU B 1 143 ? -15.438 -34.156 -15.906 1 90.12 143 LEU B O 1
ATOM 6225 N N . SER B 1 144 ? -15.617 -32.312 -14.555 1 89.38 144 SER B N 1
ATOM 6226 C CA . SER B 1 144 ? -16.984 -31.984 -14.969 1 89.38 144 SER B CA 1
ATOM 6227 C C . SER B 1 144 ? -17.219 -30.484 -14.953 1 89.38 144 SER B C 1
ATOM 6229 O O . SER B 1 144 ? -16.344 -29.703 -14.547 1 89.38 144 SER B O 1
ATOM 6231 N N . ASN B 1 145 ? -18.312 -29.953 -15.57 1 90.5 145 ASN B N 1
ATOM 6232 C CA . ASN B 1 145 ? -18.766 -28.562 -15.531 1 90.5 145 ASN B CA 1
ATOM 6233 C C . ASN B 1 145 ? -17.734 -27.625 -16.141 1 90.5 145 ASN B C 1
ATOM 6235 O O . ASN B 1 145 ? -17.312 -26.672 -15.484 1 90.5 145 ASN B O 1
ATOM 6239 N N . PHE B 1 146 ? -17.484 -27.812 -17.375 1 92.69 146 PHE B N 1
ATOM 6240 C CA . PHE B 1 146 ? -16.469 -27.031 -18.078 1 92.69 146 PHE B CA 1
ATOM 6241 C C . PHE B 1 146 ? -17.016 -25.656 -18.469 1 92.69 146 PHE B C 1
ATOM 6243 O O . PHE B 1 146 ? -18.156 -25.547 -18.922 1 92.69 146 PHE B O 1
ATOM 6250 N N . HIS B 1 147 ? -16.328 -24.641 -18.109 1 93.06 147 HIS B N 1
ATOM 6251 C CA . HIS B 1 147 ? -16.547 -23.281 -18.594 1 93.06 147 HIS B CA 1
ATOM 6252 C C . HIS B 1 147 ? -15.266 -22.703 -19.172 1 93.06 147 HIS B C 1
ATOM 6254 O O . HIS B 1 147 ? -14.273 -22.547 -18.453 1 93.06 147 HIS B O 1
ATOM 6260 N N . VAL B 1 148 ? -15.25 -22.422 -20.469 1 94.38 148 VAL B N 1
ATOM 6261 C CA . VAL B 1 148 ? -14.047 -21.953 -21.141 1 94.38 148 VAL B CA 1
ATOM 6262 C C . VAL B 1 148 ? -14.242 -20.5 -21.578 1 94.38 148 VAL B C 1
ATOM 6264 O O . VAL B 1 148 ? -15.289 -20.141 -22.125 1 94.38 148 VAL B O 1
ATOM 6267 N N . THR B 1 149 ? -13.289 -19.672 -21.25 1 92.31 149 THR B N 1
ATOM 6268 C CA . THR B 1 149 ? -13.328 -18.281 -21.656 1 92.31 149 THR B CA 1
ATOM 6269 C C . THR B 1 149 ? -12.117 -17.922 -22.516 1 92.31 149 THR B C 1
ATOM 6271 O O . THR B 1 149 ? -11.016 -18.422 -22.281 1 92.31 149 THR B O 1
ATOM 6274 N N . ASP B 1 150 ? -12.367 -17.125 -23.531 1 91.12 150 ASP B N 1
ATOM 6275 C CA . ASP B 1 150 ? -11.32 -16.516 -24.344 1 91.12 150 ASP B CA 1
ATOM 6276 C C . ASP B 1 150 ? -11.078 -15.062 -23.938 1 91.12 150 ASP B C 1
ATOM 6278 O O . ASP B 1 150 ? -11.875 -14.18 -24.281 1 91.12 150 ASP B O 1
ATOM 6282 N N . PRO B 1 151 ? -9.992 -14.82 -23.312 1 90 151 PRO B N 1
ATOM 6283 C CA . PRO B 1 151 ? -9.781 -13.492 -22.734 1 90 151 PRO B CA 1
ATOM 6284 C C . PRO B 1 151 ? -9.445 -12.438 -23.781 1 90 151 PRO B C 1
ATOM 6286 O O . PRO B 1 151 ? -9.32 -11.25 -23.453 1 90 151 PRO B O 1
ATOM 6289 N N . VAL B 1 152 ? -9.242 -12.719 -24.984 1 87.25 152 VAL B N 1
ATOM 6290 C CA . VAL B 1 152 ? -8.961 -11.75 -26.047 1 87.25 152 VAL B CA 1
ATOM 6291 C C . VAL B 1 152 ? -10.18 -11.594 -26.953 1 87.25 152 VAL B C 1
ATOM 6293 O O . VAL B 1 152 ? -10.844 -10.555 -26.938 1 87.25 152 VAL B O 1
ATOM 6296 N N . ALA B 1 153 ? -10.641 -12.664 -27.484 1 84.38 153 ALA B N 1
ATOM 6297 C CA . ALA B 1 153 ? -11.758 -12.609 -28.422 1 84.38 153 ALA B CA 1
ATOM 6298 C C . ALA B 1 153 ? -13.086 -12.43 -27.703 1 84.38 153 ALA B C 1
ATOM 6300 O O . ALA B 1 153 ? -14.039 -11.891 -28.266 1 84.38 153 ALA B O 1
ATOM 6301 N N . GLY B 1 154 ? -13.102 -12.781 -26.484 1 87.5 154 GLY B N 1
ATOM 6302 C CA . GLY B 1 154 ? -14.352 -12.742 -25.75 1 87.5 154 GLY B CA 1
ATOM 6303 C C . GLY B 1 154 ? -14.625 -11.391 -25.109 1 87.5 154 GLY B C 1
ATOM 6304 O O . GLY B 1 154 ? -15.688 -11.18 -24.531 1 87.5 154 GLY B O 1
ATOM 6305 N N . LEU B 1 155 ? -13.797 -10.445 -25.266 1 91.31 155 LEU B N 1
ATOM 6306 C CA . LEU B 1 155 ? -13.945 -9.141 -24.625 1 91.31 155 LEU B CA 1
ATOM 6307 C C . LEU B 1 155 ? -14.938 -8.266 -25.406 1 91.31 155 LEU B C 1
ATOM 6309 O O . LEU B 1 155 ? -14.875 -8.195 -26.641 1 91.31 155 LEU B O 1
ATOM 6313 N N . ILE B 1 156 ? -15.82 -7.691 -24.688 1 94.31 156 ILE B N 1
ATOM 6314 C CA . ILE B 1 156 ? -16.781 -6.738 -25.25 1 94.31 156 ILE B CA 1
ATOM 6315 C C . ILE B 1 156 ? -16.094 -5.379 -25.422 1 94.31 156 ILE B C 1
ATOM 6317 O O . ILE B 1 156 ? -15.352 -4.93 -24.562 1 94.31 156 ILE B O 1
ATOM 6321 N N . GLN B 1 157 ? -16.375 -4.754 -26.516 1 94.44 157 GLN B N 1
ATOM 6322 C CA . GLN B 1 157 ? -15.781 -3.461 -26.812 1 94.44 157 GLN B CA 1
ATOM 6323 C C . GLN B 1 157 ? -16.578 -2.324 -26.188 1 94.44 157 GLN B C 1
ATOM 6325 O O . GLN B 1 157 ? -17.75 -2.486 -25.875 1 94.44 157 GLN B O 1
ATOM 6330 N N . PRO B 1 158 ? -15.922 -1.209 -26 1 95.62 158 PRO B N 1
ATOM 6331 C CA . PRO B 1 158 ? -16.609 -0.074 -25.375 1 95.62 158 PRO B CA 1
ATOM 6332 C C . PRO B 1 158 ? -17.797 0.427 -26.188 1 95.62 158 PRO B C 1
ATOM 6334 O O . PRO B 1 158 ? -17.688 0.555 -27.406 1 95.62 158 PRO B O 1
ATOM 6337 N N . GLY B 1 159 ? -18.906 0.667 -25.531 1 94.88 159 GLY B N 1
ATOM 6338 C CA . GLY B 1 159 ? -20.109 1.163 -26.156 1 94.88 159 GLY B CA 1
ATOM 6339 C C . GLY B 1 159 ? -20.406 2.619 -25.844 1 94.88 159 GLY B C 1
ATOM 6340 O O . GLY B 1 159 ? -19.5 3.361 -25.453 1 94.88 159 GLY B O 1
ATOM 6341 N N . ALA B 1 160 ? -21.641 3 -26.016 1 95.69 160 ALA B N 1
ATOM 6342 C CA . ALA B 1 160 ? -22.078 4.379 -25.828 1 95.69 160 ALA B CA 1
ATOM 6343 C C . ALA B 1 160 ? -21.938 4.809 -24.359 1 95.69 160 ALA B C 1
ATOM 6345 O O . ALA B 1 160 ? -21.547 5.949 -24.078 1 95.69 160 ALA B O 1
ATOM 6346 N N . LEU B 1 161 ? -22.234 3.926 -23.484 1 96.06 161 LEU B N 1
ATOM 6347 C CA . LEU B 1 161 ? -22.172 4.246 -22.062 1 96.06 161 LEU B CA 1
ATOM 6348 C C . LEU B 1 161 ? -20.75 4.621 -21.672 1 96.06 161 LEU B C 1
ATOM 6350 O O . LEU B 1 161 ? -20.547 5.488 -20.812 1 96.06 161 LEU B O 1
ATOM 6354 N N . CYS B 1 162 ? -19.781 3.92 -22.188 1 97.12 162 CYS B N 1
ATOM 6355 C CA . CYS B 1 162 ? -18.375 4.223 -21.906 1 97.12 162 CYS B CA 1
ATOM 6356 C C . CYS B 1 162 ? -18.031 5.648 -22.328 1 97.12 162 CYS B C 1
ATOM 6358 O O . CYS B 1 162 ? -17.422 6.391 -21.562 1 97.12 162 CYS B O 1
ATOM 6360 N N . TRP B 1 163 ? -18.516 6.105 -23.438 1 97.38 163 TRP B N 1
ATOM 6361 C CA . TRP B 1 163 ? -18.203 7.438 -23.953 1 97.38 163 TRP B CA 1
ATOM 6362 C C . TRP B 1 163 ? -18.938 8.508 -23.141 1 97.38 163 TRP B C 1
ATOM 6364 O O . TRP B 1 163 ? -18.406 9.602 -22.953 1 97.38 163 TRP B O 1
ATOM 6374 N N . VAL B 1 164 ? -20.109 8.156 -22.734 1 97.56 164 VAL B N 1
ATOM 6375 C CA . VAL B 1 164 ? -20.844 9.078 -21.875 1 97.56 164 VAL B CA 1
ATOM 6376 C C . VAL B 1 164 ? -20.078 9.266 -20.562 1 97.56 164 VAL B C 1
ATOM 6378 O O . VAL B 1 164 ? -19.953 10.383 -20.062 1 97.56 164 VAL B O 1
ATOM 6381 N N . ALA B 1 165 ? -19.641 8.156 -20.047 1 98.06 165 ALA B N 1
ATOM 6382 C CA . ALA B 1 165 ? -18.891 8.211 -18.797 1 98.06 165 ALA B CA 1
ATOM 6383 C C . ALA B 1 165 ? -17.609 9.031 -18.953 1 98.06 165 ALA B C 1
ATOM 6385 O O . ALA B 1 165 ? -17.312 9.883 -18.125 1 98.06 165 ALA B O 1
ATOM 6386 N N . VAL B 1 166 ? -16.875 8.805 -20.016 1 98.06 166 VAL B N 1
ATOM 6387 C CA . VAL B 1 166 ? -15.625 9.516 -20.281 1 98.06 166 VAL B CA 1
ATOM 6388 C C . VAL B 1 166 ? -15.906 11 -20.5 1 98.06 166 VAL B C 1
ATOM 6390 O O . VAL B 1 166 ? -15.188 11.859 -20 1 98.06 166 VAL B O 1
ATOM 6393 N N . ALA B 1 167 ? -16.953 11.297 -21.219 1 98.06 167 ALA B N 1
ATOM 6394 C CA . ALA B 1 167 ? -17.344 12.68 -21.484 1 98.06 167 ALA B CA 1
ATOM 6395 C C . ALA B 1 167 ? -17.719 13.391 -20.188 1 98.06 167 ALA B C 1
ATOM 6397 O O . ALA B 1 167 ? -17.375 14.555 -19.984 1 98.06 167 ALA B O 1
ATOM 6398 N N . THR B 1 168 ? -18.469 12.68 -19.344 1 98.19 168 THR B N 1
ATOM 6399 C CA . THR B 1 168 ? -18.875 13.25 -18.078 1 98.19 168 THR B CA 1
ATOM 6400 C C . THR B 1 168 ? -17.656 13.578 -17.219 1 98.19 168 THR B C 1
ATOM 6402 O O . THR B 1 168 ? -17.578 14.664 -16.625 1 98.19 168 THR B O 1
ATOM 6405 N N . LEU B 1 169 ? -16.719 12.68 -17.141 1 98.12 169 LEU B N 1
ATOM 6406 C CA . LEU B 1 169 ? -15.5 12.914 -16.375 1 98.12 169 LEU B CA 1
ATOM 6407 C C . LEU B 1 169 ? -14.688 14.055 -16.969 1 98.12 169 LEU B C 1
ATOM 6409 O O . LEU B 1 169 ? -14.133 14.875 -16.234 1 98.12 169 LEU B O 1
ATOM 6413 N N . ALA B 1 170 ? -14.641 14.117 -18.297 1 97.94 170 ALA B N 1
ATOM 6414 C CA . ALA B 1 170 ? -13.906 15.18 -18.969 1 97.94 170 ALA B CA 1
ATOM 6415 C C . ALA B 1 170 ? -14.539 16.531 -18.703 1 97.94 170 ALA B C 1
ATOM 6417 O O . ALA B 1 170 ? -13.836 17.531 -18.5 1 97.94 170 ALA B O 1
ATOM 6418 N N . LEU B 1 171 ? -15.828 16.547 -18.719 1 97.69 171 LEU B N 1
ATOM 6419 C CA . LEU B 1 171 ? -16.547 17.781 -18.453 1 97.69 171 LEU B CA 1
ATOM 6420 C C . LEU B 1 171 ? -16.312 18.266 -17.031 1 97.69 171 LEU B C 1
ATOM 6422 O O . LEU B 1 171 ? -16.094 19.453 -16.797 1 97.69 171 LEU B O 1
ATOM 6426 N N . LEU B 1 172 ? -16.391 17.344 -16.109 1 97.69 172 LEU B N 1
ATOM 6427 C CA . LEU B 1 172 ? -16.156 17.703 -14.711 1 97.69 172 LEU B CA 1
ATOM 6428 C C . LEU B 1 172 ? -14.703 18.141 -14.508 1 97.69 172 LEU B C 1
ATOM 6430 O O . LEU B 1 172 ? -14.43 19.078 -13.758 1 97.69 172 LEU B O 1
ATOM 6434 N N . GLY B 1 173 ? -13.766 17.391 -15.18 1 97.38 173 GLY B N 1
ATOM 6435 C CA . GLY B 1 173 ? -12.367 17.797 -15.133 1 97.38 173 GLY B CA 1
ATOM 6436 C C . GLY B 1 173 ? -12.117 19.172 -15.711 1 97.38 173 GLY B C 1
ATOM 6437 O O . GLY B 1 173 ? -11.352 19.953 -15.156 1 97.38 173 GLY B O 1
ATOM 6438 N N . ALA B 1 174 ? -12.781 19.484 -16.781 1 97.06 174 ALA B N 1
ATOM 6439 C CA . ALA B 1 174 ? -12.664 20.797 -17.422 1 97.06 174 ALA B CA 1
ATOM 6440 C C . ALA B 1 174 ? -13.242 21.891 -16.531 1 97.06 174 ALA B C 1
ATOM 6442 O O . ALA B 1 174 ? -12.695 23 -16.453 1 97.06 174 ALA B O 1
ATOM 6443 N N . ALA B 1 175 ? -14.367 21.562 -15.867 1 96.56 175 ALA B N 1
ATOM 6444 C CA . ALA B 1 175 ? -14.969 22.516 -14.945 1 96.56 175 ALA B CA 1
ATOM 6445 C C . ALA B 1 175 ? -14.008 22.844 -13.805 1 96.56 175 ALA B C 1
ATOM 6447 O O . ALA B 1 175 ? -13.898 24.016 -13.398 1 96.56 175 ALA B O 1
ATOM 6448 N N . ILE B 1 176 ? -13.344 21.875 -13.297 1 96.88 176 ILE B N 1
ATOM 6449 C CA . ILE B 1 176 ? -12.391 22.078 -12.219 1 96.88 176 ILE B CA 1
ATOM 6450 C C . ILE B 1 176 ? -11.227 22.938 -12.719 1 96.88 176 ILE B C 1
ATOM 6452 O O . ILE B 1 176 ? -10.836 23.906 -12.062 1 96.88 176 ILE B O 1
ATOM 6456 N N . ALA B 1 177 ? -10.68 22.594 -13.93 1 95.5 177 ALA B N 1
ATOM 6457 C CA . ALA B 1 177 ? -9.539 23.312 -14.492 1 95.5 177 ALA B CA 1
ATOM 6458 C C . ALA B 1 177 ? -9.906 24.766 -14.773 1 95.5 177 ALA B C 1
ATOM 6460 O O . ALA B 1 177 ? -9.156 25.688 -14.414 1 95.5 177 ALA B O 1
ATOM 6461 N N . PHE B 1 178 ? -11.031 24.984 -15.359 1 95 178 PHE B N 1
ATOM 6462 C CA . PHE B 1 178 ? -11.492 26.328 -15.711 1 95 178 PHE B CA 1
ATOM 6463 C C . PHE B 1 178 ? -11.734 27.156 -14.453 1 95 178 PHE B C 1
ATOM 6465 O O . PHE B 1 178 ? -11.297 28.312 -14.375 1 95 178 PHE B O 1
ATOM 6472 N N . SER B 1 179 ? -12.43 26.531 -13.523 1 95.12 179 SER B N 1
ATOM 6473 C CA . SER B 1 179 ? -12.742 27.25 -12.297 1 95.12 179 SER B CA 1
ATOM 6474 C C . SER B 1 179 ? -11.484 27.562 -11.5 1 95.12 179 SER B C 1
ATOM 6476 O O . SER B 1 179 ? -11.375 28.625 -10.891 1 95.12 179 SER B O 1
ATOM 6478 N N . THR B 1 180 ? -10.578 26.672 -11.461 1 92.81 180 THR B N 1
ATOM 6479 C CA . THR B 1 180 ? -9.336 26.875 -10.734 1 92.81 180 THR B CA 1
ATOM 6480 C C . THR B 1 180 ? -8.5 27.984 -11.383 1 92.81 180 THR B C 1
ATOM 6482 O O . THR B 1 180 ? -7.945 28.828 -10.688 1 92.81 180 THR B O 1
ATOM 6485 N N . LEU B 1 181 ? -8.398 28 -12.727 1 89.69 181 LEU B N 1
ATOM 6486 C CA . LEU B 1 181 ? -7.656 29.031 -13.453 1 89.69 181 LEU B CA 1
ATOM 6487 C C . LEU B 1 181 ? -8.289 30.406 -13.25 1 89.69 181 LEU B C 1
ATOM 6489 O O . LEU B 1 181 ? -7.578 31.391 -13.086 1 89.69 181 LEU B O 1
ATOM 6493 N N . ARG B 1 182 ? -9.555 30.453 -13.266 1 89.75 182 ARG B N 1
ATOM 6494 C CA . ARG B 1 182 ? -10.266 31.719 -13.086 1 89.75 182 ARG B CA 1
ATOM 6495 C C . ARG B 1 182 ? -10.055 32.281 -11.672 1 89.75 182 ARG B C 1
ATOM 6497 O O . ARG B 1 182 ? -9.914 33.469 -11.484 1 89.75 182 ARG B O 1
ATOM 6504 N N . MET B 1 183 ? -10.102 31.328 -10.727 1 87.5 183 MET B N 1
ATOM 6505 C CA . MET B 1 183 ? -9.883 31.75 -9.344 1 87.5 183 MET B CA 1
ATOM 6506 C C . MET B 1 183 ? -8.461 32.25 -9.148 1 87.5 183 MET B C 1
ATOM 6508 O O . MET B 1 183 ? -8.234 33.219 -8.414 1 87.5 183 MET B O 1
ATOM 6512 N N . CYS B 1 184 ? -7.492 31.625 -9.766 1 83.5 184 CYS B N 1
ATOM 6513 C CA . CYS B 1 184 ? -6.098 32.031 -9.664 1 83.5 184 CYS B CA 1
ATOM 6514 C C . CYS B 1 184 ? -5.879 33.406 -10.344 1 83.5 184 CYS B C 1
ATOM 6516 O O . CYS B 1 184 ? -5.137 34.25 -9.828 1 83.5 184 CYS B O 1
ATOM 6518 N N . ARG B 1 185 ? -6.496 33.656 -11.43 1 82.75 185 ARG B N 1
ATOM 6519 C CA . ARG B 1 185 ? -6.387 34.938 -12.141 1 82.75 185 ARG B CA 1
ATOM 6520 C C . ARG B 1 185 ? -7.035 36.062 -11.344 1 82.75 185 ARG B C 1
ATOM 6522 O O . ARG B 1 185 ? -6.52 37.188 -11.305 1 82.75 185 ARG B O 1
ATOM 6529 N N . ALA B 1 186 ? -8.141 35.719 -10.758 1 82.06 186 ALA B N 1
ATOM 6530 C CA . ALA B 1 186 ? -8.836 36.719 -9.953 1 82.06 186 ALA B CA 1
ATOM 6531 C C . ALA B 1 186 ? -7.996 37.125 -8.75 1 82.06 186 ALA B C 1
ATOM 6533 O O . ALA B 1 186 ? -8.008 38.281 -8.352 1 82.06 186 ALA B O 1
ATOM 6534 N N . ARG B 1 187 ? -7.305 36.25 -8.188 1 77 187 ARG B N 1
ATOM 6535 C CA . ARG B 1 187 ? -6.441 36.531 -7.047 1 77 187 ARG B CA 1
ATOM 6536 C C . ARG B 1 187 ? -5.285 37.469 -7.449 1 77 187 ARG B C 1
ATOM 6538 O O . ARG B 1 187 ? -4.902 38.344 -6.695 1 77 187 ARG B O 1
ATOM 6545 N N . VAL B 1 188 ? -4.699 37.25 -8.602 1 73.06 188 VAL B N 1
ATOM 6546 C CA . VAL B 1 188 ? -3.586 38.062 -9.094 1 73.06 188 VAL B CA 1
ATOM 6547 C C . VAL B 1 188 ? -4.07 39.469 -9.43 1 73.06 188 VAL B C 1
ATOM 6549 O O . VAL B 1 188 ? -3.387 40.469 -9.125 1 73.06 188 VAL B O 1
ATOM 6552 N N . GLU B 1 189 ? -5.246 39.531 -10.008 1 73.94 189 GLU B N 1
ATOM 6553 C CA . GLU B 1 189 ? -5.809 40.844 -10.375 1 73.94 189 GLU B CA 1
ATOM 6554 C C . GLU B 1 189 ? -6.141 41.656 -9.141 1 73.94 189 GLU B C 1
ATOM 6556 O O . GLU B 1 189 ? -5.93 42.875 -9.125 1 73.94 189 GLU B O 1
ATOM 6561 N N . THR B 1 190 ? -6.684 40.938 -8.156 1 72.44 190 THR B N 1
ATOM 6562 C CA . THR B 1 190 ? -7.039 41.656 -6.926 1 72.44 190 THR B CA 1
ATOM 6563 C C . THR B 1 190 ? -5.789 42.125 -6.203 1 72.44 190 THR B C 1
ATOM 6565 O O . THR B 1 190 ? -5.801 43.188 -5.582 1 72.44 190 THR B O 1
ATOM 6568 N N . SER B 1 191 ? -4.797 41.375 -6.227 1 66.25 191 SER B N 1
ATOM 6569 C CA . SER B 1 191 ? -3.557 41.781 -5.574 1 66.25 191 SER B CA 1
ATOM 6570 C C . SER B 1 191 ? -2.93 42.969 -6.273 1 66.25 191 SER B C 1
ATOM 6572 O O . SER B 1 191 ? -2.27 43.812 -5.633 1 66.25 191 SER B O 1
ATOM 6574 N N . GLN B 1 192 ? -3.17 43.156 -7.531 1 62.38 192 GLN B N 1
ATOM 6575 C CA . GLN B 1 192 ? -2.609 44.281 -8.297 1 62.38 192 GLN B CA 1
ATOM 6576 C C . GLN B 1 192 ? -3.482 45.531 -8.172 1 62.38 192 GLN B C 1
ATOM 6578 O O . GLN B 1 192 ? -2.977 46.656 -8.211 1 62.38 192 GLN B O 1
ATOM 6583 N N . LEU B 1 193 ? -4.879 45.219 -8.055 1 59.53 193 LEU B N 1
ATOM 6584 C CA . LEU B 1 193 ? -5.766 46.375 -8.062 1 59.53 193 LEU B CA 1
ATOM 6585 C C . LEU B 1 193 ? -6.094 46.812 -6.637 1 59.53 193 LEU B C 1
ATOM 6587 O O . LEU B 1 193 ? -6.707 46.062 -5.875 1 59.53 193 LEU B O 1
ATOM 6591 N N . SER B 1 194 ? -5.23 47.406 -5.816 1 56.31 194 SER B N 1
ATOM 6592 C CA . SER B 1 194 ? -5.273 47.938 -4.453 1 56.31 194 SER B CA 1
ATOM 6593 C C . SER B 1 194 ? -6.691 48.312 -4.047 1 56.31 194 SER B C 1
ATOM 6595 O O . SER B 1 194 ? -6.977 48.5 -2.861 1 56.31 194 SER B O 1
ATOM 6597 N N . GLY B 1 195 ? -7.684 48.812 -4.906 1 53.12 195 GLY B N 1
ATOM 6598 C CA . GLY B 1 195 ? -8.789 49.625 -4.418 1 53.12 195 GLY B CA 1
ATOM 6599 C C . GLY B 1 195 ? -10.125 48.906 -4.473 1 53.12 195 GLY B C 1
ATOM 6600 O O . GLY B 1 195 ? -11.094 49.344 -3.854 1 53.12 195 GLY B O 1
ATOM 6601 N N . ALA B 1 196 ? -10.586 48.312 -5.535 1 54.56 196 ALA B N 1
ATOM 6602 C CA . ALA B 1 196 ? -11.984 47.906 -5.645 1 54.56 196 ALA B CA 1
ATOM 6603 C C . ALA B 1 196 ? -12.219 46.531 -5.004 1 54.56 196 ALA B C 1
ATOM 6605 O O . ALA B 1 196 ? -11.344 45.656 -5.062 1 54.56 196 ALA B O 1
ATOM 6606 N N . PRO B 1 197 ? -13.227 46.312 -4.211 1 57.62 197 PRO B N 1
ATOM 6607 C CA . PRO B 1 197 ? -13.539 45.031 -3.553 1 57.62 197 PRO B CA 1
ATOM 6608 C C . PRO B 1 197 ? -13.641 43.875 -4.535 1 57.62 197 PRO B C 1
ATOM 6610 O O . PRO B 1 197 ? -14.25 44 -5.598 1 57.62 197 PRO B O 1
ATOM 6613 N N . PRO B 1 198 ? -12.781 42.906 -4.539 1 58.31 198 PRO B N 1
ATOM 6614 C CA . PRO B 1 198 ? -12.781 41.781 -5.488 1 58.31 198 PRO B CA 1
ATOM 6615 C C . PRO B 1 198 ? -14.18 41.219 -5.734 1 58.31 198 PRO B C 1
ATOM 6617 O O . PRO B 1 198 ? -14.953 41.031 -4.789 1 58.31 198 PRO B O 1
ATOM 6620 N N . ARG B 1 199 ? -14.906 41.5 -6.906 1 61.16 199 ARG B N 1
ATOM 6621 C CA . ARG B 1 199 ? -16.172 40.875 -7.238 1 61.16 199 ARG B CA 1
ATOM 6622 C C . ARG B 1 199 ? -16.141 39.375 -6.891 1 61.16 199 ARG B C 1
ATOM 6624 O O . ARG B 1 199 ? -15.18 38.688 -7.227 1 61.16 199 ARG B O 1
ATOM 6631 N N . ALA B 1 200 ? -17.047 38.875 -6.051 1 70.69 200 ALA B N 1
ATOM 6632 C CA . ALA B 1 200 ? -17.156 37.469 -5.668 1 70.69 200 ALA B CA 1
ATOM 6633 C C . ALA B 1 200 ? -17.328 36.562 -6.895 1 70.69 200 ALA B C 1
ATOM 6635 O O . ALA B 1 200 ? -18.188 36.844 -7.746 1 70.69 200 ALA B O 1
ATOM 6636 N N . PRO B 1 201 ? -16.375 35.688 -7.219 1 80.62 201 PRO B N 1
ATOM 6637 C CA . PRO B 1 201 ? -16.531 34.812 -8.375 1 80.62 201 PRO B CA 1
ATOM 6638 C C . PRO B 1 201 ? -17.859 34.062 -8.375 1 80.62 201 PRO B C 1
ATOM 6640 O O . PRO B 1 201 ? -18.5 33.906 -7.328 1 80.62 201 PRO B O 1
ATOM 6643 N N . PRO B 1 202 ? -18.406 33.812 -9.602 1 87.69 202 PRO B N 1
ATOM 6644 C CA . PRO B 1 202 ? -19.641 33.031 -9.688 1 87.69 202 PRO B CA 1
ATOM 6645 C C . PRO B 1 202 ? -19.625 31.766 -8.844 1 87.69 202 PRO B C 1
ATOM 6647 O O . PRO B 1 202 ? -18.547 31.188 -8.633 1 87.69 202 PRO B O 1
ATOM 6650 N N . LEU B 1 203 ? -20.766 31.391 -8.367 1 89.69 203 LEU B N 1
ATOM 6651 C CA . LEU B 1 203 ? -20.938 30.266 -7.445 1 89.69 203 LEU B CA 1
ATOM 6652 C C . LEU B 1 203 ? -20.375 28.984 -8.047 1 89.69 203 LEU B C 1
ATOM 6654 O O . LEU B 1 203 ? -19.781 28.156 -7.34 1 89.69 203 LEU B O 1
ATOM 6658 N N . LEU B 1 204 ? -20.562 28.844 -9.305 1 91.62 204 LEU B N 1
ATOM 6659 C CA . LEU B 1 204 ? -20.094 27.641 -9.961 1 91.62 204 LEU B CA 1
ATOM 6660 C C . LEU B 1 204 ? -18.562 27.562 -9.938 1 91.62 204 LEU B C 1
ATOM 6662 O O . LEU B 1 204 ? -17.984 26.484 -9.805 1 91.62 204 LEU B O 1
ATOM 6666 N N . ASN B 1 205 ? -17.938 28.656 -10.086 1 92.56 205 ASN B N 1
ATOM 6667 C CA . ASN B 1 205 ? -16.484 28.703 -10.031 1 92.56 205 ASN B CA 1
ATOM 6668 C C . ASN B 1 205 ? -15.961 28.453 -8.617 1 92.56 205 ASN B C 1
ATOM 6670 O O . ASN B 1 205 ? -14.922 27.812 -8.43 1 92.56 205 ASN B O 1
ATOM 6674 N N . GLN B 1 206 ? -16.75 28.859 -7.672 1 91 206 GLN B N 1
ATOM 6675 C CA . GLN B 1 206 ? -16.359 28.625 -6.285 1 91 206 GLN B CA 1
ATOM 6676 C C . GLN B 1 206 ? -16.516 27.141 -5.91 1 91 206 GLN B C 1
ATOM 6678 O O . GLN B 1 206 ? -15.766 26.625 -5.09 1 91 206 GLN B O 1
ATOM 6683 N N . ALA B 1 207 ? -17.484 26.594 -6.535 1 94.06 207 ALA B N 1
ATOM 6684 C CA . ALA B 1 207 ? -17.812 25.219 -6.184 1 94.06 207 ALA B CA 1
ATOM 6685 C C . ALA B 1 207 ? -16.797 24.234 -6.758 1 94.06 207 ALA B C 1
ATOM 6687 O O . ALA B 1 207 ? -16.406 23.281 -6.094 1 94.06 207 ALA B O 1
ATOM 6688 N N . PHE B 1 208 ? -16.266 24.5 -7.984 1 96.19 208 PHE B N 1
ATOM 6689 C CA . PHE B 1 208 ? -15.445 23.5 -8.68 1 96.19 208 PHE B CA 1
ATOM 6690 C C . PHE B 1 208 ? -13.961 23.859 -8.562 1 96.19 208 PHE B C 1
ATOM 6692 O O . PHE B 1 208 ? -13.102 23.047 -8.922 1 96.19 208 PHE B O 1
ATOM 6699 N N . ALA B 1 209 ? -13.664 25.016 -7.977 1 95.12 209 ALA B N 1
ATOM 6700 C CA . ALA B 1 209 ? -12.266 25.422 -7.875 1 95.12 209 ALA B CA 1
ATOM 6701 C C . ALA B 1 209 ? -11.539 24.625 -6.805 1 95.12 209 ALA B C 1
ATOM 6703 O O . ALA B 1 209 ? -12.102 24.344 -5.742 1 95.12 209 ALA B O 1
ATOM 6704 N N . LEU B 1 210 ? -10.242 24.281 -7.082 1 92.5 210 LEU B N 1
ATOM 6705 C CA . LEU B 1 210 ? -9.438 23.516 -6.141 1 92.5 210 LEU B CA 1
ATOM 6706 C C . LEU B 1 210 ? -8.922 24.406 -5.012 1 92.5 210 LEU B C 1
ATOM 6708 O O . LEU B 1 210 ? -8.758 23.938 -3.881 1 92.5 210 LEU B O 1
ATOM 6712 N N . VAL B 1 211 ? -8.656 25.641 -5.371 1 87.75 211 VAL B N 1
ATOM 6713 C CA . VAL B 1 211 ? -8.016 26.547 -4.43 1 87.75 211 VAL B CA 1
ATOM 6714 C C . VAL B 1 211 ? -8.977 27.688 -4.062 1 87.75 211 VAL B C 1
ATOM 6716 O O . VAL B 1 211 ? -10.047 27.812 -4.66 1 87.75 211 VAL B O 1
ATOM 6719 N N . GLY B 1 212 ? -8.641 28.438 -2.982 1 83.88 212 GLY B N 1
ATOM 6720 C CA . GLY B 1 212 ? -9.5 29.516 -2.492 1 83.88 212 GLY B CA 1
ATOM 6721 C C . GLY B 1 212 ? -10.133 29.188 -1.15 1 83.88 212 GLY B C 1
ATOM 6722 O O . GLY B 1 212 ? -9.938 28.109 -0.602 1 83.88 212 GLY B O 1
ATOM 6723 N N . ARG B 1 213 ? -10.93 30.047 -0.626 1 82.44 213 ARG B N 1
ATOM 6724 C CA . ARG B 1 213 ? -11.547 29.906 0.686 1 82.44 213 ARG B CA 1
ATOM 6725 C C . ARG B 1 213 ? -12.523 28.734 0.707 1 82.44 213 ARG B C 1
ATOM 6727 O O . ARG B 1 213 ? -12.586 28 1.691 1 82.44 213 ARG B O 1
ATOM 6734 N N . ASN B 1 214 ? -13.195 28.5 -0.439 1 86.38 214 ASN B N 1
ATOM 6735 C CA . ASN B 1 214 ? -14.148 27.406 -0.533 1 86.38 214 ASN B CA 1
ATOM 6736 C C . ASN B 1 214 ? -13.656 26.328 -1.492 1 86.38 214 ASN B C 1
ATOM 6738 O O . ASN B 1 214 ? -14.453 25.531 -1.993 1 86.38 214 ASN B O 1
ATOM 6742 N N . GLY B 1 215 ? -12.414 26.469 -1.754 1 91.06 215 GLY B N 1
ATOM 6743 C CA . GLY B 1 215 ? -11.852 25.484 -2.67 1 91.06 215 GLY B CA 1
ATOM 6744 C C . GLY B 1 215 ? -12 24.062 -2.182 1 91.06 215 GLY B C 1
ATOM 6745 O O . GLY B 1 215 ? -11.953 23.797 -0.977 1 91.06 215 GLY B O 1
ATOM 6746 N N . THR B 1 216 ? -12.141 23.156 -3.068 1 93.69 216 THR B N 1
ATOM 6747 C CA . THR B 1 216 ? -12.383 21.75 -2.717 1 93.69 216 THR B CA 1
ATOM 6748 C C . THR B 1 216 ? -11.195 21.172 -1.971 1 93.69 216 THR B C 1
ATOM 6750 O O . THR B 1 216 ? -11.367 20.453 -0.979 1 93.69 216 THR B O 1
ATOM 6753 N N . MET B 1 217 ? -9.969 21.422 -2.424 1 90.75 217 MET B N 1
ATOM 6754 C CA . MET B 1 217 ? -8.781 20.891 -1.761 1 90.75 217 MET B CA 1
ATOM 6755 C C . MET B 1 217 ? -8.547 21.594 -0.429 1 90.75 217 MET B C 1
ATOM 6757 O O . MET B 1 217 ? -8.086 20.984 0.532 1 90.75 217 MET B O 1
ATOM 6761 N N . THR B 1 218 ? -8.875 22.906 -0.369 1 88.44 218 THR B N 1
ATOM 6762 C CA . THR B 1 218 ? -8.734 23.688 0.86 1 88.44 218 THR B CA 1
ATOM 6763 C C . THR B 1 218 ? -9.664 23.141 1.946 1 88.44 218 THR B C 1
ATOM 6765 O O . THR B 1 218 ? -9.242 22.953 3.09 1 88.44 218 THR B O 1
ATOM 6768 N N . LYS B 1 219 ? -10.859 22.828 1.514 1 91.06 219 LYS B N 1
ATOM 6769 C CA . LYS B 1 219 ? -11.836 22.328 2.473 1 91.06 219 LYS B CA 1
ATOM 6770 C C . LYS B 1 219 ? -11.484 20.906 2.932 1 91.06 219 LYS B C 1
ATOM 6772 O O . LYS B 1 219 ? -11.781 20.531 4.066 1 91.06 219 LYS B O 1
ATOM 6777 N N . LEU B 1 220 ? -10.898 20.203 2.082 1 92.5 220 LEU B N 1
ATOM 6778 C CA . LEU B 1 220 ? -10.492 18.844 2.42 1 92.5 220 LEU B CA 1
ATOM 6779 C C . LEU B 1 220 ? -9.477 18.844 3.561 1 92.5 220 LEU B C 1
ATOM 6781 O O . LEU B 1 220 ? -9.531 17.984 4.445 1 92.5 220 LEU B O 1
ATOM 6785 N N . MET B 1 221 ? -8.562 19.859 3.598 1 86.94 221 MET B N 1
ATOM 6786 C CA . MET B 1 221 ? -7.453 19.875 4.547 1 86.94 221 MET B CA 1
ATOM 6787 C C . MET B 1 221 ? -7.785 20.75 5.758 1 86.94 221 MET B C 1
ATOM 6789 O O . MET B 1 221 ? -7.012 20.797 6.715 1 86.94 221 MET B O 1
ATOM 6793 N N . GLU B 1 222 ? -8.938 21.312 5.754 1 86.81 222 GLU B N 1
ATOM 6794 C CA . GLU B 1 222 ? -9.336 22.203 6.848 1 86.81 222 GLU B CA 1
ATOM 6795 C C . GLU B 1 222 ? -9.57 21.406 8.133 1 86.81 222 GLU B C 1
ATOM 6797 O O . GLU B 1 222 ? -10.141 20.312 8.102 1 86.81 222 GLU B O 1
ATOM 6802 N N . CYS B 1 223 ? -9.086 21.922 9.266 1 83.81 223 CYS B N 1
ATOM 6803 C CA . CYS B 1 223 ? -9.281 21.297 10.57 1 83.81 223 CYS B CA 1
ATOM 6804 C C . CYS B 1 223 ? -10.258 22.109 11.422 1 83.81 223 CYS B C 1
ATOM 6806 O O . CYS B 1 223 ? -9.93 23.188 11.891 1 83.81 223 CYS B O 1
ATOM 6808 N N . PRO B 1 224 ? -11.391 21.562 11.617 1 85.75 224 PRO B N 1
ATOM 6809 C CA . PRO B 1 224 ? -12.359 22.25 12.469 1 85.75 224 PRO B CA 1
ATOM 6810 C C . PRO B 1 224 ? -11.961 22.234 13.945 1 85.75 224 PRO B C 1
ATOM 6812 O O . PRO B 1 224 ? -11.078 21.469 14.344 1 85.75 224 PRO B O 1
ATOM 6815 N N . PRO B 1 225 ? -12.602 23.156 14.703 1 88.94 225 PRO B N 1
ATOM 6816 C CA . PRO B 1 225 ? -12.344 23.109 16.141 1 88.94 225 PRO B CA 1
ATOM 6817 C C . PRO B 1 225 ? -12.734 21.781 16.781 1 88.94 225 PRO B C 1
ATOM 6819 O O . PRO B 1 225 ? -13.664 21.109 16.312 1 88.94 225 PRO B O 1
ATOM 6822 N N . PRO B 1 226 ? -12.07 21.391 17.75 1 89.25 226 PRO B N 1
ATOM 6823 C CA . PRO B 1 226 ? -12.32 20.094 18.391 1 89.25 226 PRO B CA 1
ATOM 6824 C C . PRO B 1 226 ? -13.711 20 19 1 89.25 226 PRO B C 1
ATOM 6826 O O . PRO B 1 226 ? -14.219 20.984 19.562 1 89.25 226 PRO B O 1
ATOM 6829 N N . LYS B 1 227 ? -14.297 18.859 18.859 1 89.81 227 LYS B N 1
ATOM 6830 C CA . LYS B 1 227 ? -15.586 18.5 19.453 1 89.81 227 LYS B CA 1
ATOM 6831 C C . LYS B 1 227 ? -15.469 17.266 20.328 1 89.81 227 LYS B C 1
ATOM 6833 O O . LYS B 1 227 ? -14.594 16.422 20.125 1 89.81 227 LYS B O 1
ATOM 6838 N N . PRO B 1 228 ? -16.406 17.219 21.234 1 89.12 228 PRO B N 1
ATOM 6839 C CA . PRO B 1 228 ? -16.359 16.062 22.141 1 89.12 228 PRO B CA 1
ATOM 6840 C C . PRO B 1 228 ? -16.609 14.734 21.406 1 89.12 228 PRO B C 1
ATOM 6842 O O . PRO B 1 228 ? -16.25 13.672 21.922 1 89.12 228 PRO B O 1
ATOM 6845 N N . THR B 1 229 ? -17.219 14.789 20.266 1 91.88 229 THR B N 1
ATOM 6846 C CA . THR B 1 229 ? -17.562 13.57 19.547 1 91.88 229 THR B CA 1
ATOM 6847 C C . THR B 1 229 ? -16.469 13.203 18.547 1 91.88 229 THR B C 1
ATOM 6849 O O . THR B 1 229 ? -16.641 12.297 17.719 1 91.88 229 THR B O 1
ATOM 6852 N N . ASP B 1 230 ? -15.32 13.852 18.578 1 94.25 230 ASP B N 1
ATOM 6853 C CA . ASP B 1 230 ? -14.289 13.688 17.547 1 94.25 230 ASP B CA 1
ATOM 6854 C C . ASP B 1 230 ? -13.648 12.297 17.641 1 94.25 230 ASP B C 1
ATOM 6856 O O . ASP B 1 230 ? -12.953 11.875 16.719 1 94.25 230 ASP B O 1
ATOM 6860 N N . CYS B 1 231 ? -13.891 11.609 18.766 1 95 231 CYS B N 1
ATOM 6861 C CA . CYS B 1 231 ? -13.383 10.242 18.875 1 95 231 CYS B CA 1
ATOM 6862 C C . CYS B 1 231 ? -13.992 9.352 17.797 1 95 231 CYS B C 1
ATOM 6864 O O . CYS B 1 231 ? -13.414 8.328 17.438 1 95 231 CYS B O 1
ATOM 6866 N N . LEU B 1 232 ? -15.062 9.711 17.234 1 97 232 LEU B N 1
ATOM 6867 C CA . LEU B 1 232 ? -15.734 8.945 16.188 1 97 232 LEU B CA 1
ATOM 6868 C C . LEU B 1 232 ? -14.961 9.031 14.875 1 97 232 LEU B C 1
ATOM 6870 O O . LEU B 1 232 ? -15.148 8.195 13.984 1 97 232 LEU B O 1
ATOM 6874 N N . ASN B 1 233 ? -14.102 10.047 14.727 1 96.44 233 ASN B N 1
ATOM 6875 C CA . ASN B 1 233 ? -13.359 10.242 13.484 1 96.44 233 ASN B CA 1
ATOM 6876 C C . ASN B 1 233 ? -12.398 9.078 13.219 1 96.44 233 ASN B C 1
ATOM 6878 O O . ASN B 1 233 ? -12.492 8.422 12.18 1 96.44 233 ASN B O 1
ATOM 6882 N N . GLY B 1 234 ? -11.586 8.773 14.156 1 96.94 234 GLY B N 1
ATOM 6883 C CA . GLY B 1 234 ? -10.68 7.648 14.008 1 96.94 234 GLY B CA 1
ATOM 6884 C C . GLY B 1 234 ? -11.391 6.32 13.844 1 96.94 234 GLY B C 1
ATOM 6885 O O . GLY B 1 234 ? -10.945 5.453 13.094 1 96.94 234 GLY B O 1
ATOM 6886 N N . LEU B 1 235 ? -12.5 6.203 14.531 1 97.56 235 LEU B N 1
ATOM 6887 C CA . LEU B 1 235 ? -13.281 4.973 14.461 1 97.56 235 LEU B CA 1
ATOM 6888 C C . LEU B 1 235 ? -13.789 4.742 13.039 1 97.56 235 LEU B C 1
ATOM 6890 O O . LEU B 1 235 ? -13.742 3.615 12.539 1 97.56 235 LEU B O 1
ATOM 6894 N N . ARG B 1 236 ? -14.188 5.75 12.406 1 97.56 236 ARG B N 1
ATOM 6895 C CA . ARG B 1 236 ? -14.703 5.664 11.047 1 97.56 236 ARG B CA 1
ATOM 6896 C C . ARG B 1 236 ? -13.617 5.188 10.078 1 97.56 236 ARG B C 1
ATOM 6898 O O . ARG B 1 236 ? -13.859 4.293 9.266 1 97.56 236 ARG B O 1
ATOM 6905 N N . VAL B 1 237 ? -12.492 5.785 10.18 1 98.06 237 VAL B N 1
ATOM 6906 C CA . VAL B 1 237 ? -11.406 5.484 9.25 1 98.06 237 VAL B CA 1
ATOM 6907 C C . VAL B 1 237 ? -10.914 4.055 9.477 1 98.06 237 VAL B C 1
ATOM 6909 O O . VAL B 1 237 ? -10.695 3.312 8.516 1 98.06 237 VAL B O 1
ATOM 6912 N N . LEU B 1 238 ? -10.797 3.648 10.727 1 97.81 238 LEU B N 1
ATOM 6913 C CA . LEU B 1 238 ? -10.312 2.311 11.047 1 97.81 238 LEU B CA 1
ATOM 6914 C C . LEU B 1 238 ? -11.336 1.253 10.648 1 97.81 238 LEU B C 1
ATOM 6916 O O . LEU B 1 238 ? -10.969 0.169 10.188 1 97.81 238 LEU B O 1
ATOM 6920 N N . ALA B 1 239 ? -12.562 1.592 10.836 1 98.25 239 ALA B N 1
ATOM 6921 C CA . ALA B 1 239 ? -13.617 0.676 10.414 1 98.25 239 ALA B CA 1
ATOM 6922 C C . ALA B 1 239 ? -13.617 0.493 8.898 1 98.25 239 ALA B C 1
ATOM 6924 O O . ALA B 1 239 ? -13.797 -0.621 8.406 1 98.25 239 ALA B O 1
ATOM 6925 N N . MET B 1 240 ? -13.406 1.56 8.18 1 98.5 240 MET B N 1
ATOM 6926 C CA . MET B 1 240 ? -13.367 1.471 6.723 1 98.5 240 MET B CA 1
ATOM 6927 C C . MET B 1 240 ? -12.172 0.642 6.262 1 98.5 240 MET B C 1
ATOM 6929 O O . MET B 1 240 ? -12.289 -0.152 5.324 1 98.5 240 MET B O 1
ATOM 6933 N N . ALA B 1 241 ? -11.062 0.819 6.887 1 98.44 241 ALA B N 1
ATOM 6934 C CA . ALA B 1 241 ? -9.883 0.015 6.555 1 98.44 241 ALA B CA 1
ATOM 6935 C C . ALA B 1 241 ? -10.148 -1.469 6.793 1 98.44 241 ALA B C 1
ATOM 6937 O O . ALA B 1 241 ? -9.695 -2.318 6.027 1 98.44 241 ALA B O 1
ATOM 6938 N N . TRP B 1 242 ? -10.852 -1.724 7.855 1 98.56 242 TRP B N 1
ATOM 6939 C CA . TRP B 1 242 ? -11.188 -3.107 8.18 1 98.56 242 TRP B CA 1
ATOM 6940 C C . TRP B 1 242 ? -12.141 -3.691 7.137 1 98.56 242 TRP B C 1
ATOM 6942 O O . TRP B 1 242 ? -12.016 -4.859 6.758 1 98.56 242 TRP B O 1
ATOM 6952 N N . ILE B 1 243 ? -13.078 -2.885 6.648 1 98.5 243 ILE B N 1
ATOM 6953 C CA . ILE B 1 243 ? -13.961 -3.311 5.566 1 98.5 243 ILE B CA 1
ATOM 6954 C C . ILE B 1 243 ? -13.141 -3.633 4.324 1 98.5 243 ILE B C 1
ATOM 6956 O O . ILE B 1 243 ? -13.352 -4.668 3.684 1 98.5 243 ILE B O 1
ATOM 6960 N N . ILE B 1 244 ? -12.211 -2.811 4.047 1 98.75 244 ILE B N 1
ATOM 6961 C CA . ILE B 1 244 ? -11.383 -3.02 2.869 1 98.75 244 ILE B CA 1
ATOM 6962 C C . ILE B 1 244 ? -10.57 -4.305 3.027 1 98.75 244 ILE B C 1
ATOM 6964 O O . ILE B 1 244 ? -10.359 -5.035 2.057 1 98.75 244 ILE B O 1
ATOM 6968 N N . LEU B 1 245 ? -10.195 -4.617 4.238 1 98.44 245 LEU B N 1
ATOM 6969 C CA . LEU B 1 245 ? -9.484 -5.863 4.496 1 98.44 245 LEU B CA 1
ATOM 6970 C C . LEU B 1 245 ? -10.344 -7.066 4.145 1 98.44 245 LEU B C 1
ATOM 6972 O O . LEU B 1 245 ? -9.898 -7.977 3.443 1 98.44 245 LEU B O 1
ATOM 6976 N N . GLY B 1 246 ? -11.539 -7.051 4.656 1 97.94 246 GLY B N 1
ATOM 6977 C CA . GLY B 1 246 ? -12.445 -8.148 4.34 1 97.94 246 GLY B CA 1
ATOM 6978 C C . GLY B 1 246 ? -12.672 -8.328 2.852 1 97.94 246 GLY B C 1
ATOM 6979 O O . GLY B 1 246 ? -12.609 -9.445 2.34 1 97.94 246 GLY B O 1
ATOM 6980 N N . HIS B 1 247 ? -12.852 -7.23 2.18 1 98.25 247 HIS B N 1
ATOM 6981 C CA . HIS B 1 247 ? -13.141 -7.285 0.751 1 98.25 247 HIS B CA 1
ATOM 6982 C C . HIS B 1 247 ? -11.883 -7.621 -0.051 1 98.25 247 HIS B C 1
ATOM 6984 O O . HIS B 1 247 ? -11.969 -8.227 -1.123 1 98.25 247 HIS B O 1
ATOM 6990 N N . THR B 1 248 ? -10.727 -7.223 0.448 1 98.19 248 THR B N 1
ATOM 6991 C CA . THR B 1 248 ? -9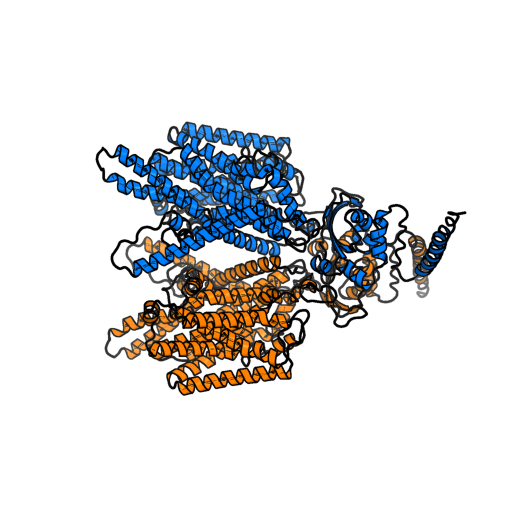.469 -7.598 -0.178 1 98.19 248 THR B CA 1
ATOM 6992 C C . THR B 1 248 ? -9.32 -9.117 -0.235 1 98.19 248 THR B C 1
ATOM 6994 O O . THR B 1 248 ? -8.758 -9.656 -1.188 1 98.19 248 THR B O 1
ATOM 6997 N N . PHE B 1 249 ? -9.844 -9.719 0.734 1 97 249 PHE B N 1
ATOM 6998 C CA . PHE B 1 249 ? -9.75 -11.172 0.843 1 97 249 PHE B CA 1
ATOM 6999 C C . PHE B 1 249 ? -10.867 -11.844 0.053 1 97 249 PHE B C 1
ATOM 7001 O O . PHE B 1 249 ? -10.625 -12.805 -0.68 1 97 249 PHE B O 1
ATOM 7008 N N . LEU B 1 250 ? -12.062 -11.359 0.08 1 95.44 250 LEU B N 1
ATOM 7009 C CA . LEU B 1 250 ? -13.242 -12.078 -0.398 1 95.44 250 LEU B CA 1
ATOM 7010 C C . LEU B 1 250 ? -13.516 -11.75 -1.861 1 95.44 250 LEU B C 1
ATOM 7012 O O . LEU B 1 250 ? -13.867 -12.633 -2.645 1 95.44 250 LEU B O 1
ATOM 7016 N N . MET B 1 251 ? -13.344 -10.578 -2.264 1 95.94 251 MET B N 1
ATOM 7017 C CA . MET B 1 251 ? -13.852 -10.125 -3.555 1 95.94 251 MET B CA 1
ATOM 7018 C C . MET B 1 251 ? -13.047 -10.734 -4.699 1 95.94 251 MET B C 1
ATOM 7020 O O . MET B 1 251 ? -13.602 -11.062 -5.746 1 95.94 251 MET B O 1
ATOM 7024 N N . PRO B 1 252 ? -11.758 -10.906 -4.543 1 95.62 252 PRO B N 1
ATOM 7025 C CA . PRO B 1 252 ? -11.008 -11.492 -5.656 1 95.62 252 PRO B CA 1
ATOM 7026 C C . PRO B 1 252 ? -11.453 -12.906 -5.992 1 95.62 252 PRO B C 1
ATOM 7028 O O . PRO B 1 252 ? -11.211 -13.391 -7.098 1 95.62 252 PRO B O 1
ATOM 7031 N N . GLU B 1 253 ? -12.047 -13.586 -5.066 1 91.81 253 GLU B N 1
ATOM 7032 C CA . GLU B 1 253 ? -12.508 -14.953 -5.297 1 91.81 253 GLU B CA 1
ATOM 7033 C C . GLU B 1 253 ? -13.469 -15.016 -6.48 1 91.81 253 GLU B C 1
ATOM 7035 O O . GLU B 1 253 ? -13.484 -16 -7.215 1 91.81 253 GLU B O 1
ATOM 7040 N N . GLY B 1 254 ? -14.188 -13.961 -6.73 1 90.62 254 GLY B N 1
ATOM 7041 C CA . GLY B 1 254 ? -15.156 -13.945 -7.816 1 90.62 254 GLY B CA 1
ATOM 7042 C C . GLY B 1 254 ? -14.555 -13.539 -9.148 1 90.62 254 GLY B C 1
ATOM 7043 O O . GLY B 1 254 ? -15.234 -13.57 -10.18 1 90.62 254 GLY B O 1
ATOM 7044 N N . VAL B 1 255 ? -13.305 -13.211 -9.172 1 94.69 255 VAL B N 1
ATOM 7045 C CA . VAL B 1 255 ? -12.664 -12.75 -10.398 1 94.69 255 VAL B CA 1
ATOM 7046 C C . VAL B 1 255 ? -11.406 -13.578 -10.664 1 94.69 255 VAL B C 1
ATOM 7048 O O . VAL B 1 255 ? -11.461 -14.586 -11.367 1 94.69 255 VAL B O 1
ATOM 7051 N N . SER B 1 256 ? -10.398 -13.453 -9.938 1 93.38 256 SER B N 1
ATOM 7052 C CA . SER B 1 256 ? -9.18 -14.227 -10.109 1 93.38 256 SER B CA 1
ATOM 7053 C C . SER B 1 256 ? -9.148 -15.438 -9.18 1 93.38 256 SER B C 1
ATOM 7055 O O . SER B 1 256 ? -8.945 -16.562 -9.625 1 93.38 256 SER B O 1
ATOM 7057 N N . GLY B 1 257 ? -9.477 -15.164 -7.977 1 94.19 257 GLY B N 1
ATOM 7058 C CA . GLY B 1 257 ? -9.391 -16.234 -6.992 1 94.19 257 GLY B CA 1
ATOM 7059 C C . GLY B 1 257 ? -7.973 -16.484 -6.516 1 94.19 257 GLY B C 1
ATOM 7060 O O . GLY B 1 257 ? -7.09 -15.641 -6.699 1 94.19 257 GLY B O 1
ATOM 7061 N N . TYR B 1 258 ? -7.797 -17.672 -5.832 1 95.69 258 TYR B N 1
ATOM 7062 C CA . TYR B 1 258 ? -6.516 -18 -5.215 1 95.69 258 TYR B CA 1
ATOM 7063 C C . TYR B 1 258 ? -5.973 -19.328 -5.75 1 95.69 258 TYR B C 1
ATOM 7065 O O . TYR B 1 258 ? -6.723 -20.297 -5.918 1 95.69 258 TYR B O 1
ATOM 7073 N N . SER B 1 259 ? -4.691 -19.328 -6.047 1 95.19 259 SER B N 1
ATOM 7074 C CA . SER B 1 259 ? -4.027 -20.516 -6.547 1 95.19 259 SER B CA 1
ATOM 7075 C C . SER B 1 259 ? -3.865 -21.562 -5.445 1 95.19 259 SER B C 1
ATOM 7077 O O . SER B 1 259 ? -3.723 -22.75 -5.727 1 95.19 259 SER B O 1
ATOM 7079 N N . ASN B 1 260 ? -3.861 -21.156 -4.164 1 94.25 260 ASN B N 1
ATOM 7080 C CA . ASN B 1 260 ? -3.672 -22.047 -3.02 1 94.25 260 ASN B CA 1
ATOM 7081 C C . ASN B 1 260 ? -4.871 -22 -2.078 1 94.25 260 ASN B C 1
ATOM 7083 O O . ASN B 1 260 ? -4.715 -21.812 -0.871 1 94.25 260 ASN B O 1
ATOM 7087 N N . SER B 1 261 ? -6.016 -22.266 -2.637 1 91.56 261 SER B N 1
ATOM 7088 C CA . SER B 1 261 ? -7.254 -22.266 -1.859 1 91.56 261 SER B CA 1
ATOM 7089 C C . SER B 1 261 ? -7.199 -23.281 -0.726 1 91.56 261 SER B C 1
ATOM 7091 O O . SER B 1 261 ? -7.832 -23.094 0.316 1 91.56 261 SER B O 1
ATOM 7093 N N . GLN B 1 262 ? -6.387 -24.328 -0.882 1 89.5 262 GLN B N 1
ATOM 7094 C CA . GLN B 1 262 ? -6.258 -25.359 0.135 1 89.5 262 GLN B CA 1
ATOM 7095 C C . GLN B 1 262 ? -5.59 -24.812 1.394 1 89.5 262 GLN B C 1
ATOM 7097 O O . GLN B 1 262 ? -5.668 -25.438 2.459 1 89.5 262 GLN B O 1
ATOM 7102 N N . ASP B 1 263 ? -4.867 -23.75 1.23 1 91.88 263 ASP B N 1
ATOM 7103 C CA . ASP B 1 263 ? -4.215 -23.141 2.385 1 91.88 263 ASP B CA 1
ATOM 7104 C C . ASP B 1 263 ? -5.203 -22.297 3.186 1 91.88 263 ASP B C 1
ATOM 7106 O O . ASP B 1 263 ? -4.918 -21.906 4.32 1 91.88 263 ASP B O 1
ATOM 7110 N N . ILE B 1 264 ? -6.305 -22.031 2.619 1 93.06 264 ILE B N 1
ATOM 7111 C CA . ILE B 1 264 ? -7.316 -21.219 3.273 1 93.06 264 ILE B CA 1
ATOM 7112 C C . ILE B 1 264 ? -8.297 -22.109 4.035 1 93.06 264 ILE B C 1
ATOM 7114 O O . ILE B 1 264 ? -8.484 -21.953 5.242 1 93.06 264 ILE B O 1
ATOM 7118 N N . THR B 1 265 ? -8.875 -23.031 3.314 1 90.12 265 THR B N 1
ATOM 7119 C CA . THR B 1 265 ? -9.875 -23.938 3.891 1 90.12 265 THR B CA 1
ATOM 7120 C C . THR B 1 265 ? -9.273 -25.312 4.156 1 90.12 265 THR B C 1
ATOM 7122 O O . THR B 1 265 ? -8.586 -25.875 3.303 1 90.12 265 THR B O 1
ATOM 7125 N N . MET B 1 266 ? -9.602 -25.828 5.258 1 84.94 266 MET B N 1
ATOM 7126 C CA . MET B 1 266 ? -9.07 -27.125 5.648 1 84.94 266 MET B CA 1
ATOM 7127 C C . MET B 1 266 ? -9.719 -28.25 4.84 1 84.94 266 MET B C 1
ATOM 7129 O O . MET B 1 266 ? -10.93 -28.219 4.602 1 84.94 266 MET B O 1
ATOM 7133 N N . SER B 1 267 ? -8.914 -29.078 4.27 1 79.5 267 SER B N 1
ATOM 7134 C CA . SER B 1 267 ? -9.328 -30.281 3.545 1 79.5 267 SER B CA 1
ATOM 7135 C C . SER B 1 267 ? -8.43 -31.469 3.877 1 79.5 267 SER B C 1
ATOM 7137 O O . SER B 1 267 ? -7.578 -31.375 4.77 1 79.5 267 SER B O 1
ATOM 7139 N N . ALA B 1 268 ? -8.727 -32.562 3.246 1 74.12 268 ALA B N 1
ATOM 7140 C CA . ALA B 1 268 ? -7.887 -33.75 3.432 1 74.12 268 ALA B CA 1
ATOM 7141 C C . ALA B 1 268 ? -6.477 -33.5 2.912 1 74.12 268 ALA B C 1
ATOM 7143 O O . ALA B 1 268 ? -5.516 -34.094 3.379 1 74.12 268 ALA B O 1
ATOM 7144 N N . TRP B 1 269 ? -6.406 -32.531 2.088 1 77.56 269 TRP B N 1
ATOM 7145 C CA . TRP B 1 269 ? -5.133 -32.25 1.447 1 77.56 269 TRP B CA 1
ATOM 7146 C C . TRP B 1 269 ? -4.234 -31.438 2.381 1 77.56 269 TRP B C 1
ATOM 7148 O O . TRP B 1 269 ? -3.023 -31.656 2.428 1 77.56 269 TRP B O 1
ATOM 7158 N N . ASN B 1 270 ? -4.836 -30.516 3.121 1 83.12 270 ASN B N 1
ATOM 7159 C CA . ASN B 1 270 ? -4.047 -29.625 3.977 1 83.12 270 ASN B CA 1
ATOM 7160 C C . ASN B 1 270 ? -4.73 -29.406 5.32 1 83.12 270 ASN B C 1
ATOM 7162 O O . ASN B 1 270 ? -5.629 -28.562 5.43 1 83.12 270 ASN B O 1
ATOM 7166 N N . LYS B 1 271 ? -4.16 -29.969 6.324 1 82.38 271 LYS B N 1
ATOM 7167 C CA . LYS B 1 271 ? -4.719 -29.844 7.668 1 82.38 271 LYS B CA 1
ATOM 7168 C C . LYS B 1 271 ? -4.145 -28.625 8.383 1 82.38 271 LYS B C 1
ATOM 7170 O O . LYS B 1 271 ? -4.598 -28.266 9.469 1 82.38 271 LYS B O 1
ATOM 7175 N N . ALA B 1 272 ? -3.219 -27.984 7.777 1 85.31 272 ALA B N 1
ATOM 7176 C CA . ALA B 1 272 ? -2.602 -26.812 8.375 1 85.31 272 ALA B CA 1
ATOM 7177 C C . ALA B 1 272 ? -3.117 -25.531 7.723 1 85.31 272 ALA B C 1
ATOM 7179 O O . ALA B 1 272 ? -2.414 -24.516 7.68 1 85.31 272 ALA B O 1
ATOM 7180 N N . ALA B 1 273 ? -4.355 -25.578 7.293 1 90.62 273 ALA B N 1
ATOM 7181 C CA . ALA B 1 273 ? -4.965 -24.453 6.594 1 90.62 273 ALA B CA 1
ATOM 7182 C C . ALA B 1 273 ? -5.191 -23.281 7.539 1 90.62 273 ALA B C 1
ATOM 7184 O O . ALA B 1 273 ? -5.227 -23.453 8.758 1 90.62 273 ALA B O 1
ATOM 7185 N N . ALA B 1 274 ? -5.344 -22.125 7.066 1 92.38 274 ALA B N 1
ATOM 7186 C CA . ALA B 1 274 ? -5.512 -20.891 7.816 1 92.38 274 ALA B CA 1
ATOM 7187 C C . ALA B 1 274 ? -6.773 -20.938 8.68 1 92.38 274 ALA B C 1
ATOM 7189 O O . ALA B 1 274 ? -6.836 -20.297 9.734 1 92.38 274 ALA B O 1
ATOM 7190 N N . GLU B 1 275 ? -7.742 -21.672 8.227 1 91.81 275 GLU B N 1
ATOM 7191 C CA . GLU B 1 275 ? -9.023 -21.766 8.922 1 91.81 275 GLU B CA 1
ATOM 7192 C C . GLU B 1 275 ? -8.844 -22.297 10.344 1 91.81 275 GLU B C 1
ATOM 7194 O O . GLU B 1 275 ? -9.703 -22.094 11.203 1 91.81 275 GLU B O 1
ATOM 7199 N N . ARG B 1 276 ? -7.746 -22.938 10.633 1 90.75 276 ARG B N 1
ATOM 7200 C CA . ARG B 1 276 ? -7.488 -23.484 11.961 1 90.75 276 ARG B CA 1
ATOM 7201 C C . ARG B 1 276 ? -6.965 -22.422 12.914 1 90.75 276 ARG B C 1
ATOM 7203 O O . ARG B 1 276 ? -7.008 -22.594 14.133 1 90.75 276 ARG B O 1
ATOM 7210 N N . SER B 1 277 ? -6.516 -21.406 12.383 1 91.75 277 SER B N 1
ATOM 7211 C CA . SER B 1 277 ? -5.977 -20.328 13.203 1 91.75 277 SER B CA 1
ATOM 7212 C C . SER B 1 277 ? -7.055 -19.312 13.562 1 91.75 277 SER B C 1
ATOM 7214 O O . SER B 1 277 ? -7.789 -18.844 12.688 1 91.75 277 SER B O 1
ATOM 7216 N N . PRO B 1 278 ? -7.07 -18.859 14.836 1 94.38 278 PRO B N 1
ATOM 7217 C CA . PRO B 1 278 ? -8.039 -17.828 15.219 1 94.38 278 PRO B CA 1
ATOM 7218 C C . PRO B 1 278 ? -7.738 -16.469 14.586 1 94.38 278 PRO B C 1
ATOM 7220 O O . PRO B 1 278 ? -8.617 -15.609 14.523 1 94.38 278 PRO B O 1
ATOM 7223 N N . TRP B 1 279 ? -6.562 -16.312 14.078 1 93.88 279 TRP B N 1
ATOM 7224 C CA . TRP B 1 279 ? -6.164 -15.039 13.508 1 93.88 279 TRP B CA 1
ATOM 7225 C C . TRP B 1 279 ? -6.898 -14.773 12.195 1 93.88 279 TRP B C 1
ATOM 7227 O O . TRP B 1 279 ? -7.012 -13.625 11.758 1 93.88 279 TRP B O 1
ATOM 7237 N N . LEU B 1 280 ? -7.383 -15.836 11.555 1 95.12 280 LEU B N 1
ATOM 7238 C CA . LEU B 1 280 ? -8.156 -15.672 10.328 1 95.12 280 LEU B CA 1
ATOM 7239 C C . LEU B 1 280 ? -9.43 -14.867 10.594 1 95.12 280 LEU B C 1
ATOM 7241 O O . LEU B 1 280 ? -9.969 -14.242 9.68 1 95.12 280 LEU B O 1
ATOM 7245 N N . MET B 1 281 ? -9.836 -14.828 11.891 1 96.56 281 MET B N 1
ATOM 7246 C CA . MET B 1 281 ? -11.07 -14.133 12.258 1 96.56 281 MET B CA 1
ATOM 7247 C C . MET B 1 281 ? -10.914 -12.625 12.094 1 96.56 281 MET B C 1
ATOM 7249 O O . MET B 1 281 ? -11.898 -11.914 11.883 1 96.56 281 MET B O 1
ATOM 7253 N N . LEU B 1 282 ? -9.703 -12.133 12.133 1 96.5 282 LEU B N 1
ATOM 7254 C CA . LEU B 1 282 ? -9.469 -10.711 11.914 1 96.5 282 LEU B CA 1
ATOM 7255 C C . LEU B 1 282 ? -9.867 -10.297 10.5 1 96.5 282 LEU B C 1
ATOM 7257 O O . LEU B 1 282 ? -10.211 -9.141 10.266 1 96.5 282 LEU B O 1
ATOM 7261 N N . ILE B 1 283 ? -9.859 -11.258 9.641 1 96.56 283 ILE B N 1
ATOM 7262 C CA . ILE B 1 283 ? -10.227 -11 8.25 1 96.56 283 ILE B CA 1
ATOM 7263 C C . ILE B 1 283 ? -11.719 -11.258 8.047 1 96.56 283 ILE B C 1
ATOM 7265 O O . ILE B 1 283 ? -12.438 -10.406 7.531 1 96.56 283 ILE B O 1
ATOM 7269 N N . ILE B 1 284 ? -12.133 -12.359 8.539 1 95.25 284 ILE B N 1
ATOM 7270 C CA . ILE B 1 284 ? -13.5 -12.812 8.289 1 95.25 284 ILE B CA 1
ATOM 7271 C C . ILE B 1 284 ? -14.484 -11.898 9.023 1 95.25 284 ILE B C 1
ATOM 7273 O O . ILE B 1 284 ? -15.547 -11.57 8.492 1 95.25 284 ILE B O 1
ATOM 7277 N N . GLN B 1 285 ? -14.133 -11.43 10.18 1 96.44 285 GLN B N 1
ATOM 7278 C CA . GLN B 1 285 ? -15.047 -10.648 11 1 96.44 285 GLN B CA 1
ATOM 7279 C C . GLN B 1 285 ? -14.969 -9.164 10.656 1 96.44 285 GLN B C 1
ATOM 7281 O O . GLN B 1 285 ? -15.508 -8.32 11.375 1 96.44 285 GLN B O 1
ATOM 7286 N N . ALA B 1 286 ? -14.352 -8.875 9.586 1 95.94 286 ALA B N 1
ATOM 7287 C CA . ALA B 1 286 ? -14.359 -7.5 9.094 1 95.94 286 ALA B CA 1
ATOM 7288 C C . ALA B 1 286 ? -15.789 -7.031 8.82 1 95.94 286 ALA B C 1
ATOM 7290 O O . ALA B 1 286 ? -16.047 -5.828 8.766 1 95.94 286 ALA B O 1
ATOM 7291 N N . GLU B 1 287 ? -16.688 -7.914 8.68 1 93.62 287 GLU B N 1
ATOM 7292 C CA . GLU B 1 287 ? -18.094 -7.582 8.43 1 93.62 287 GLU B CA 1
ATOM 7293 C C . GLU B 1 287 ? -18.703 -6.809 9.594 1 93.62 287 GLU B C 1
ATOM 7295 O O . GLU B 1 287 ? -19.656 -6.059 9.422 1 93.62 287 GLU B O 1
ATOM 7300 N N . GLN B 1 288 ? -18.078 -6.953 10.82 1 95.62 288 GLN B N 1
ATOM 7301 C CA . GLN B 1 288 ? -18.578 -6.238 11.992 1 95.62 288 GLN B CA 1
ATOM 7302 C C . GLN B 1 288 ? -18.406 -4.73 11.836 1 95.62 288 GLN B C 1
ATOM 7304 O O . GLN B 1 288 ? -19.109 -3.949 12.484 1 95.62 288 GLN B O 1
ATOM 7309 N N . SER B 1 289 ? -17.5 -4.375 11 1 96.94 289 SER B N 1
ATOM 7310 C CA . SER B 1 289 ? -17.266 -2.953 10.773 1 96.94 289 SER B CA 1
ATOM 7311 C C . SER B 1 289 ? -18.484 -2.279 10.148 1 96.94 289 SER B C 1
ATOM 7313 O O . SER B 1 289 ? -18.719 -1.086 10.359 1 96.94 289 SER B O 1
ATOM 7315 N N . VAL B 1 290 ? -19.297 -3 9.43 1 97.31 290 VAL B N 1
ATOM 7316 C CA . VAL B 1 290 ? -20.516 -2.453 8.859 1 97.31 290 VAL B CA 1
ATOM 7317 C C . VAL B 1 290 ? -21.469 -2.018 9.977 1 97.31 290 VAL B C 1
ATOM 7319 O O . VAL B 1 290 ? -22.078 -0.951 9.898 1 97.31 290 VAL B O 1
ATOM 7322 N N . ASP B 1 291 ? -21.516 -2.807 11 1 98.06 291 ASP B N 1
ATOM 7323 C CA . ASP B 1 291 ? -22.375 -2.469 12.133 1 98.06 291 ASP B CA 1
ATOM 7324 C C . ASP B 1 291 ? -21.812 -1.272 12.898 1 98.06 291 ASP B C 1
ATOM 7326 O O . ASP B 1 291 ? -22.578 -0.521 13.523 1 98.06 291 ASP B O 1
ATOM 7330 N N . THR B 1 292 ? -20.5 -1.13 12.859 1 98.44 292 THR B N 1
ATOM 7331 C CA . THR B 1 292 ? -19.922 0.096 13.398 1 98.44 292 THR B CA 1
ATOM 7332 C C . THR B 1 292 ? -20.453 1.316 12.648 1 98.44 292 THR B C 1
ATOM 7334 O O . THR B 1 292 ? -20.781 2.33 13.273 1 98.44 292 THR B O 1
ATOM 7337 N N . PHE B 1 293 ? -20.578 1.189 11.391 1 98.38 293 PHE B N 1
ATOM 7338 C CA . PHE B 1 293 ? -21.078 2.307 10.586 1 98.38 293 PHE B CA 1
ATOM 7339 C C . PHE B 1 293 ? -22.562 2.537 10.836 1 98.38 293 PHE B C 1
ATOM 7341 O O . PHE B 1 293 ? -23.016 3.68 10.844 1 98.38 293 PHE B O 1
ATOM 7348 N N . PHE B 1 294 ? -23.344 1.477 11.023 1 98.5 294 PHE B N 1
ATOM 7349 C CA . PHE B 1 294 ? -24.75 1.65 11.391 1 98.5 294 PHE B CA 1
ATOM 7350 C C . PHE B 1 294 ? -24.875 2.377 12.727 1 98.5 294 PHE B C 1
ATOM 7352 O O . PHE B 1 294 ? -25.672 3.295 12.867 1 98.5 294 PHE B O 1
ATOM 7359 N N . PHE B 1 295 ? -24.031 1.953 13.695 1 98.19 295 PHE B N 1
ATOM 7360 C CA . PHE B 1 295 ? -24 2.621 14.992 1 98.19 295 PHE B CA 1
ATOM 7361 C C . PHE B 1 295 ? -23.703 4.105 14.828 1 98.19 295 PHE B C 1
ATOM 7363 O O . PHE B 1 295 ? -24.391 4.953 15.398 1 98.19 295 PHE B O 1
ATOM 7370 N N . LEU B 1 296 ? -22.688 4.422 14 1 98.12 296 LEU B N 1
ATOM 7371 C CA . LEU B 1 296 ? -22.25 5.797 13.789 1 98.12 296 LEU B CA 1
ATOM 7372 C C . LEU B 1 296 ? -23.344 6.625 13.133 1 98.12 296 LEU B C 1
ATOM 7374 O O . LEU B 1 296 ? -23.609 7.758 13.547 1 98.12 296 LEU B O 1
ATOM 7378 N N . SER B 1 297 ? -23.984 6.078 12.148 1 97.5 297 SER B N 1
ATOM 7379 C CA . SER B 1 297 ? -25.062 6.773 11.438 1 97.5 297 SER B CA 1
ATOM 7380 C C . SER B 1 297 ? -26.234 7.066 12.367 1 97.5 297 SER B C 1
ATOM 7382 O O . SER B 1 297 ? -26.766 8.18 12.367 1 97.5 297 SER B O 1
ATOM 7384 N N . GLY B 1 298 ? -26.609 6.098 13.156 1 97.81 298 GLY B N 1
ATOM 7385 C CA . GLY B 1 298 ? -27.703 6.297 14.094 1 97.81 298 GLY B CA 1
ATOM 7386 C C . GLY B 1 298 ? -27.391 7.324 15.164 1 97.81 298 GLY B C 1
ATOM 7387 O O . GLY B 1 298 ? -28.219 8.18 15.469 1 97.81 298 GLY B O 1
ATOM 7388 N N . PHE B 1 299 ? -26.188 7.227 15.719 1 97.62 299 PHE B N 1
ATOM 7389 C CA . PHE B 1 299 ? -25.781 8.148 16.766 1 97.62 299 PHE B CA 1
ATOM 7390 C C . PHE B 1 299 ? -25.75 9.586 16.266 1 97.62 299 PHE B C 1
ATOM 7392 O O . PHE B 1 299 ? -26.281 10.492 16.906 1 97.62 299 PHE B O 1
ATOM 7399 N N . LEU B 1 300 ? -25.172 9.781 15.062 1 95.12 300 LEU B N 1
ATOM 7400 C CA . LEU B 1 300 ? -25 11.133 14.523 1 95.12 300 LEU B CA 1
ATOM 7401 C C . LEU B 1 300 ? -26.344 11.734 14.117 1 95.12 300 LEU B C 1
ATOM 7403 O O . LEU B 1 300 ? -26.578 12.922 14.336 1 95.12 300 LEU B O 1
ATOM 7407 N N . LEU B 1 301 ? -27.172 10.945 13.508 1 94.81 301 LEU B N 1
ATOM 7408 C CA . LEU B 1 301 ? -28.5 11.422 13.18 1 94.81 301 LEU B CA 1
ATOM 7409 C C . LEU B 1 301 ? -29.234 11.914 14.422 1 94.81 301 LEU B C 1
ATOM 7411 O O . LEU B 1 301 ? -29.75 13.031 14.445 1 94.81 301 LEU B O 1
ATOM 7415 N N . SER B 1 302 ? -29.234 11.086 15.391 1 95.62 302 SER B N 1
ATOM 7416 C CA . SER B 1 302 ? -29.984 11.375 16.609 1 95.62 302 SER B CA 1
ATOM 7417 C C . SER B 1 302 ? -29.359 12.539 17.375 1 95.62 302 SER B C 1
ATOM 7419 O O . SER B 1 302 ? -30.062 13.445 17.828 1 95.62 302 SER B O 1
ATOM 7421 N N . HIS B 1 303 ? -28.109 12.531 17.5 1 93.88 303 HIS B N 1
ATOM 7422 C CA . HIS B 1 303 ? -27.391 13.555 18.25 1 93.88 303 HIS B CA 1
ATOM 7423 C C . HIS B 1 303 ? -27.578 14.938 17.625 1 93.88 303 HIS B C 1
ATOM 7425 O O . HIS B 1 303 ? -27.875 15.906 18.328 1 93.88 303 HIS B O 1
ATOM 7431 N N . LEU B 1 304 ? -27.484 15.031 16.359 1 90 304 LEU B N 1
ATOM 7432 C CA . LEU B 1 304 ? -27.594 16.297 15.648 1 90 304 LEU B CA 1
ATOM 7433 C C . LEU B 1 304 ? -29.047 16.766 15.555 1 90 304 LEU B C 1
ATOM 7435 O O . LEU B 1 304 ? -29.328 17.953 15.695 1 90 304 LEU B O 1
ATOM 7439 N N . MET B 1 305 ? -29.906 15.836 15.328 1 91.62 305 MET B N 1
ATOM 7440 C CA . MET B 1 305 ? -31.312 16.188 15.219 1 91.62 305 MET B CA 1
ATOM 7441 C C . MET B 1 305 ? -31.859 16.688 16.547 1 91.62 305 MET B C 1
ATOM 7443 O O . MET B 1 305 ? -32.656 17.625 16.594 1 91.62 305 MET B O 1
ATOM 7447 N N . LEU B 1 306 ? -31.469 16.125 17.625 1 91.94 306 LEU B N 1
ATOM 7448 C CA . LEU B 1 306 ? -31.891 16.547 18.953 1 91.94 306 LEU B CA 1
ATOM 7449 C C . LEU B 1 306 ? -31.406 17.969 19.234 1 91.94 306 LEU B C 1
ATOM 7451 O O . LEU B 1 306 ? -32.156 18.781 19.812 1 91.94 306 LEU B O 1
ATOM 7455 N N . LYS B 1 307 ? -30.203 18.219 18.859 1 87.12 307 LYS B N 1
ATOM 7456 C CA . LYS B 1 307 ? -29.672 19.562 19.047 1 87.12 307 LYS B CA 1
ATOM 7457 C C . LYS B 1 307 ? -30.438 20.578 18.203 1 87.12 307 LYS B C 1
ATOM 7459 O O . LYS B 1 307 ? -30.688 21.703 18.656 1 87.12 307 LYS B O 1
ATOM 7464 N N . GLU B 1 308 ? -30.828 20.141 17.047 1 87.25 308 GLU B N 1
ATOM 7465 C CA . GLU B 1 308 ? -31.594 21.016 16.172 1 87.25 308 GLU B CA 1
ATOM 7466 C C . GLU B 1 308 ? -33 21.266 16.719 1 87.25 308 GLU B C 1
ATOM 7468 O O . GLU B 1 308 ? -33.531 22.375 16.625 1 87.25 308 GLU B O 1
ATOM 7473 N N . LEU B 1 309 ? -33.625 20.281 17.188 1 87.44 309 LEU B N 1
ATOM 7474 C CA . LEU B 1 309 ? -34.969 20.359 17.719 1 87.44 309 LEU B CA 1
ATOM 7475 C C . LEU B 1 309 ? -35.031 21.25 18.953 1 87.44 309 LEU B C 1
ATOM 7477 O O . LEU B 1 309 ? -36.031 21.875 19.234 1 87.44 309 LEU B O 1
ATOM 7481 N N . GLN B 1 310 ? -33.969 21.281 19.609 1 84.31 310 GLN B N 1
ATOM 7482 C CA . GLN B 1 310 ? -33.875 22.125 20.797 1 84.31 310 GLN B CA 1
ATOM 7483 C C . GLN B 1 310 ? -33.75 23.594 20.391 1 84.31 310 GLN B C 1
ATOM 7485 O O . GLN B 1 310 ? -34.156 24.484 21.141 1 84.31 310 GLN B O 1
ATOM 7490 N N . SER B 1 311 ? -33.094 23.797 19.312 1 76.69 311 SER B N 1
ATOM 7491 C CA . SER B 1 311 ? -32.875 25.172 18.891 1 76.69 311 SER B CA 1
ATOM 7492 C C . SER B 1 311 ? -33.969 25.656 17.953 1 76.69 311 SER B C 1
ATOM 7494 O O . SER B 1 311 ? -34.531 26.734 18.156 1 76.69 311 SER B O 1
ATOM 7496 N N . ARG B 1 312 ? -34.094 24.812 16.797 1 69.81 312 ARG B N 1
ATOM 7497 C CA . ARG B 1 312 ? -35.062 25.141 15.742 1 69.81 312 ARG B CA 1
ATOM 7498 C C . ARG B 1 312 ? -35.906 23.938 15.367 1 69.81 312 ARG B C 1
ATOM 7500 O O . ARG B 1 312 ? -35.625 22.812 15.797 1 69.81 312 ARG B O 1
ATOM 7507 N N . GLY B 1 313 ? -37.062 24.328 14.945 1 74.44 313 GLY B N 1
ATOM 7508 C CA . GLY B 1 313 ? -37.875 23.297 14.344 1 74.44 313 GLY B CA 1
ATOM 7509 C C . GLY B 1 313 ? -37.156 22.5 13.273 1 74.44 313 GLY B C 1
ATOM 7510 O O . GLY B 1 313 ? -36.156 22.953 12.727 1 74.44 313 GLY B O 1
ATOM 7511 N N . ALA B 1 314 ? -37.219 21.094 13.219 1 74.5 314 ALA B N 1
ATOM 7512 C CA . ALA B 1 314 ? -36.625 20.234 12.195 1 74.5 314 ALA B CA 1
ATOM 7513 C C . ALA B 1 314 ? -37.719 19.641 11.289 1 74.5 314 ALA B C 1
ATOM 7515 O O . ALA B 1 314 ? -38.75 19.219 11.758 1 74.5 314 ALA B O 1
ATOM 7516 N N . SER B 1 315 ? -37.469 19.828 9.93 1 83.5 315 SER B N 1
ATOM 7517 C CA . SER B 1 315 ? -38.344 19.156 8.969 1 83.5 315 SER B CA 1
ATOM 7518 C C . SER B 1 315 ? -37.75 17.812 8.531 1 83.5 315 SER B C 1
ATOM 7520 O O . SER B 1 315 ? -36.719 17.781 7.855 1 83.5 315 SER B O 1
ATOM 7522 N N . PRO B 1 316 ? -38.406 16.734 8.891 1 86.75 316 PRO B N 1
ATOM 7523 C CA . PRO B 1 316 ? -37.906 15.422 8.5 1 86.75 316 PRO B CA 1
ATOM 7524 C C . PRO B 1 316 ? -37.781 15.258 6.988 1 86.75 316 PRO B C 1
ATOM 7526 O O . PRO B 1 316 ? -36.844 14.625 6.504 1 86.75 316 PRO B O 1
ATOM 7529 N N . VAL B 1 317 ? -38.656 15.812 6.234 1 89.5 317 VAL B N 1
ATOM 7530 C CA . VAL B 1 317 ? -38.656 15.68 4.781 1 89.5 317 VAL B CA 1
ATOM 7531 C C . VAL B 1 317 ? -37.438 16.391 4.195 1 89.5 317 VAL B C 1
ATOM 7533 O O . VAL B 1 317 ? -36.781 15.859 3.303 1 89.5 317 VAL B O 1
ATOM 7536 N N . LEU B 1 318 ? -37.188 17.5 4.695 1 86.62 318 LEU B N 1
ATOM 7537 C CA . LEU B 1 318 ? -36.031 18.234 4.227 1 86.62 318 LEU B CA 1
ATOM 7538 C C . LEU B 1 318 ? -34.75 17.5 4.566 1 86.62 318 LEU B C 1
ATOM 7540 O O . LEU B 1 318 ? -33.812 17.469 3.768 1 86.62 318 LEU B O 1
ATOM 7544 N N . ALA B 1 319 ? -34.781 16.953 5.723 1 88.62 319 ALA B N 1
ATOM 7545 C CA . ALA B 1 319 ? -33.594 16.203 6.145 1 88.62 319 ALA B CA 1
ATOM 7546 C C . ALA B 1 319 ? -33.344 15.023 5.211 1 88.62 319 ALA B C 1
ATOM 7548 O O . ALA B 1 319 ? -32.188 14.758 4.84 1 88.62 319 ALA B O 1
ATOM 7549 N N . ILE B 1 320 ? -34.375 14.328 4.863 1 93.06 320 ILE B N 1
ATOM 7550 C CA . ILE B 1 320 ? -34.25 13.164 3.986 1 93.06 320 ILE B CA 1
ATOM 7551 C C . ILE B 1 320 ? -33.812 13.602 2.598 1 93.06 320 ILE B C 1
ATOM 7553 O O . ILE B 1 320 ? -32.938 12.953 1.983 1 93.06 320 ILE B O 1
ATOM 7557 N N . LEU B 1 321 ? -34.281 14.664 2.121 1 91.56 321 LEU B N 1
ATOM 7558 C CA . LEU B 1 321 ? -33.938 15.172 0.802 1 91.56 321 LEU B CA 1
ATOM 7559 C C . LEU B 1 321 ? -32.469 15.617 0.773 1 91.56 321 LEU B C 1
ATOM 7561 O O . LEU B 1 321 ? -31.766 15.375 -0.206 1 91.56 321 LEU B O 1
ATOM 7565 N N . LEU B 1 322 ? -32.094 16.266 1.769 1 89.31 322 LEU B N 1
ATOM 7566 C CA . LEU B 1 322 ? -30.703 16.734 1.847 1 89.31 322 LEU B CA 1
ATOM 7567 C C . LEU B 1 322 ? -29.75 15.547 1.887 1 89.31 322 LEU B C 1
ATOM 7569 O O . LEU B 1 322 ? -28.672 15.602 1.281 1 89.31 322 LEU B O 1
ATOM 7573 N N . ARG B 1 323 ? -30.094 14.555 2.588 1 91.88 323 ARG B N 1
ATOM 7574 C CA . ARG B 1 323 ? -29.25 13.367 2.631 1 91.88 323 ARG B CA 1
ATOM 7575 C C . ARG B 1 323 ? -29.172 12.703 1.258 1 91.88 323 ARG B C 1
ATOM 7577 O O . ARG B 1 323 ? -28.109 12.25 0.845 1 91.88 323 ARG B O 1
ATOM 7584 N N . TYR B 1 324 ? -30.344 12.625 0.582 1 94.56 324 TYR B N 1
ATOM 7585 C CA . TYR B 1 324 ? -30.359 12.07 -0.768 1 94.56 324 TYR B CA 1
ATOM 7586 C C . TYR B 1 324 ? -29.422 12.828 -1.688 1 94.56 324 TYR B C 1
ATOM 7588 O O . TYR B 1 324 ? -28.641 12.227 -2.438 1 94.56 324 TYR B O 1
ATOM 7596 N N . PHE B 1 325 ? -29.406 14.141 -1.563 1 92.88 325 PHE B N 1
ATOM 7597 C CA . PHE B 1 325 ? -28.578 14.977 -2.436 1 92.88 325 PHE B CA 1
ATOM 7598 C C . PHE B 1 325 ? -27.125 14.906 -2.023 1 92.88 325 PHE B C 1
ATOM 7600 O O . PHE B 1 325 ? -26.234 15.109 -2.85 1 92.88 325 PHE B O 1
ATOM 7607 N N . ARG B 1 326 ? -26.953 14.555 -0.829 1 92.31 326 ARG B N 1
ATOM 7608 C CA . ARG B 1 326 ? -25.594 14.445 -0.323 1 92.31 326 ARG B CA 1
ATOM 7609 C C . ARG B 1 326 ? -24.922 13.156 -0.794 1 92.31 326 ARG B C 1
ATOM 7611 O O . ARG B 1 326 ? -23.734 13.148 -1.133 1 92.31 326 ARG B O 1
ATOM 7618 N N . LEU B 1 327 ? -25.625 12.109 -0.93 1 96.06 327 LEU B N 1
ATOM 7619 C CA . LEU B 1 327 ? -25.047 10.789 -1.161 1 96.06 327 LEU B CA 1
ATOM 7620 C C . LEU B 1 327 ? -25.141 10.406 -2.635 1 96.06 327 LEU B C 1
ATOM 7622 O O . LEU B 1 327 ? -24.203 9.812 -3.182 1 96.06 327 LEU B O 1
ATOM 7626 N N . THR B 1 328 ? -26.156 10.812 -3.33 1 97.69 328 THR B N 1
ATOM 7627 C CA . THR B 1 328 ? -26.547 10.227 -4.609 1 97.69 328 THR B CA 1
ATOM 7628 C C . THR B 1 328 ? -25.609 10.688 -5.723 1 97.69 328 THR B C 1
ATOM 7630 O O . THR B 1 328 ? -25.25 9.906 -6.609 1 97.69 328 THR B O 1
ATOM 7633 N N . PRO B 1 329 ? -25.234 11.969 -5.754 1 97.38 329 PRO B N 1
ATOM 7634 C CA . PRO B 1 329 ? -24.359 12.383 -6.855 1 97.38 329 PRO B CA 1
ATOM 7635 C C . PRO B 1 329 ? -23.062 11.578 -6.918 1 97.38 329 PRO B C 1
ATOM 7637 O O . PRO B 1 329 ? -22.656 11.148 -7.996 1 97.38 329 PRO B O 1
ATOM 7640 N N . SER B 1 330 ? -22.406 11.367 -5.805 1 98.12 330 SER B N 1
ATOM 7641 C CA . SER B 1 330 ? -21.203 10.555 -5.766 1 98.12 330 SER B CA 1
ATOM 7642 C C . SER B 1 330 ? -21.5 9.109 -6.156 1 98.12 330 SER B C 1
ATOM 7644 O O . SER B 1 330 ? -20.719 8.484 -6.887 1 98.12 330 SER B O 1
ATOM 7646 N N . LEU B 1 331 ? -22.594 8.562 -5.664 1 98.44 331 LEU B N 1
ATOM 7647 C CA . LEU B 1 331 ? -23 7.207 -6.004 1 98.44 331 LEU B CA 1
ATOM 7648 C C . LEU B 1 331 ? -23.234 7.07 -7.508 1 98.44 331 LEU B C 1
ATOM 7650 O O . LEU B 1 331 ? -22.781 6.102 -8.117 1 98.44 331 LEU B O 1
ATOM 7654 N N . ALA B 1 332 ? -23.875 8.031 -8.055 1 98.25 332 ALA B N 1
ATOM 7655 C CA . ALA B 1 332 ? -24.203 8.008 -9.484 1 98.25 332 ALA B CA 1
ATOM 7656 C C . ALA B 1 332 ? -22.938 8.062 -10.336 1 98.25 332 ALA B C 1
ATOM 7658 O O . ALA B 1 332 ? -22.812 7.344 -11.32 1 98.25 332 ALA B O 1
ATOM 7659 N N . LEU B 1 333 ? -22.062 8.93 -9.961 1 98.44 333 LEU B N 1
ATOM 7660 C CA . LEU B 1 333 ? -20.844 9.055 -10.734 1 98.44 333 LEU B CA 1
ATOM 7661 C C . LEU B 1 333 ? -20 7.785 -10.641 1 98.44 333 LEU B C 1
ATOM 7663 O O . LEU B 1 333 ? -19.453 7.328 -11.648 1 98.44 333 LEU B O 1
ATOM 7667 N N . VAL B 1 334 ? -19.859 7.223 -9.445 1 98.69 334 VAL B N 1
ATOM 7668 C CA . VAL B 1 334 ? -19.078 5.996 -9.266 1 98.69 334 VAL B CA 1
ATOM 7669 C C . VAL B 1 334 ? -19.75 4.855 -10.031 1 98.69 334 VAL B C 1
ATOM 7671 O O . VAL B 1 334 ? -19.062 4.02 -10.625 1 98.69 334 VAL B O 1
ATOM 7674 N N . MET B 1 335 ? -21.062 4.82 -10.023 1 98.31 335 MET B N 1
ATOM 7675 C CA . MET B 1 335 ? -21.797 3.814 -10.797 1 98.31 335 MET B CA 1
ATOM 7676 C C . MET B 1 335 ? -21.5 3.957 -12.289 1 98.31 335 MET B C 1
ATOM 7678 O O . MET B 1 335 ? -21.312 2.959 -12.984 1 98.31 335 MET B O 1
ATOM 7682 N N . LEU B 1 336 ? -21.484 5.172 -12.734 1 98.19 336 LEU B N 1
ATOM 7683 C CA . LEU B 1 336 ? -21.172 5.438 -14.141 1 98.19 336 LEU B CA 1
ATOM 7684 C C . LEU B 1 336 ? -19.781 4.957 -14.492 1 98.19 336 LEU B C 1
ATOM 7686 O O . LEU B 1 336 ? -19.562 4.375 -15.562 1 98.19 336 LEU B O 1
ATOM 7690 N N . VAL B 1 337 ? -18.812 5.164 -13.641 1 98.56 337 VAL B N 1
ATOM 7691 C CA . VAL B 1 337 ? -17.438 4.723 -13.867 1 98.56 337 VAL B CA 1
ATOM 7692 C C . VAL B 1 337 ? -17.359 3.201 -13.766 1 98.56 337 VAL B C 1
ATOM 7694 O O . VAL B 1 337 ? -16.688 2.553 -14.57 1 98.56 337 VAL B O 1
ATOM 7697 N N . TYR B 1 338 ? -18.078 2.641 -12.797 1 98.38 338 TYR B N 1
ATOM 7698 C CA . TYR B 1 338 ? -18.078 1.2 -12.562 1 98.38 338 TYR B CA 1
ATOM 7699 C C . TYR B 1 338 ? -18.672 0.45 -13.742 1 98.38 338 TYR B C 1
ATOM 7701 O O . TYR B 1 338 ? -18.094 -0.512 -14.242 1 98.38 338 TYR B O 1
ATOM 7709 N N . TYR B 1 339 ? -19.734 0.933 -14.219 1 97.88 339 TYR B N 1
ATOM 7710 C CA . TYR B 1 339 ? -20.516 0.295 -15.281 1 97.88 339 TYR B CA 1
ATOM 7711 C C . TYR B 1 339 ? -19.984 0.694 -16.656 1 97.88 339 TYR B C 1
ATOM 7713 O O . TYR B 1 339 ? -19.891 -0.137 -17.562 1 97.88 339 TYR B O 1
ATOM 7721 N N . GLY B 1 340 ? -19.531 1.868 -16.797 1 97.94 340 GLY B N 1
ATOM 7722 C CA . GLY B 1 340 ? -19.25 2.41 -18.125 1 97.94 340 GLY B CA 1
ATOM 7723 C C . GLY B 1 340 ? -17.766 2.344 -18.484 1 97.94 340 GLY B C 1
ATOM 7724 O O . GLY B 1 340 ? -17.422 2.291 -19.656 1 97.94 340 GLY B O 1
ATOM 7725 N N . ILE B 1 341 ? -16.859 2.316 -17.578 1 98.31 341 ILE B N 1
ATOM 7726 C CA . ILE B 1 341 ? -15.445 2.451 -17.906 1 98.31 341 ILE B CA 1
ATOM 7727 C C . ILE B 1 341 ? -14.672 1.233 -17.391 1 98.31 341 ILE B C 1
ATOM 7729 O O . ILE B 1 341 ? -13.883 0.638 -18.125 1 98.31 341 ILE B O 1
ATOM 7733 N N . LEU B 1 342 ? -14.883 0.785 -16.172 1 98.19 342 LEU B N 1
ATOM 7734 C CA . LEU B 1 342 ? -14.078 -0.198 -15.469 1 98.19 342 LEU B CA 1
ATOM 7735 C C . LEU B 1 342 ? -13.953 -1.489 -16.266 1 98.19 342 LEU B C 1
ATOM 7737 O O . LEU B 1 342 ? -12.883 -2.088 -16.328 1 98.19 342 LEU B O 1
ATOM 7741 N N . PRO B 1 343 ? -15.031 -1.997 -16.938 1 97.19 343 PRO B N 1
ATOM 7742 C CA . PRO B 1 343 ? -14.945 -3.271 -17.656 1 97.19 343 PRO B CA 1
ATOM 7743 C C . PRO B 1 343 ? -13.922 -3.238 -18.797 1 97.19 343 PRO B C 1
ATOM 7745 O O . PRO B 1 343 ? -13.43 -4.289 -19.219 1 97.19 343 PRO B O 1
ATOM 7748 N N . TYR B 1 344 ? -13.555 -2.078 -19.203 1 97.19 344 TYR B N 1
ATOM 7749 C CA . TYR B 1 344 ? -12.742 -1.97 -20.406 1 97.19 344 TYR B CA 1
ATOM 7750 C C . TYR B 1 344 ? -11.289 -1.671 -20.062 1 97.19 344 TYR B C 1
ATOM 7752 O O . TYR B 1 344 ? -10.445 -1.537 -20.953 1 97.19 344 TYR B O 1
ATOM 7760 N N . LEU B 1 345 ? -10.984 -1.624 -18.828 1 96.12 345 LEU B N 1
ATOM 7761 C CA . LEU B 1 345 ? -9.648 -1.238 -18.391 1 96.12 345 LEU B CA 1
ATOM 7762 C C . LEU B 1 345 ? -8.789 -2.469 -18.141 1 96.12 345 LEU B C 1
ATOM 7764 O O . LEU B 1 345 ? -7.57 -2.354 -17.953 1 96.12 345 LEU B O 1
ATOM 7768 N N . ALA B 1 346 ? -9.352 -3.621 -18.141 1 94.75 346 ALA B N 1
ATOM 7769 C CA . ALA B 1 346 ? -8.602 -4.816 -17.766 1 94.75 346 ALA B CA 1
ATOM 7770 C C . ALA B 1 346 ? -8.172 -5.605 -19 1 94.75 346 ALA B C 1
ATOM 7772 O O . ALA B 1 346 ? -8.898 -5.656 -20 1 94.75 346 ALA B O 1
ATOM 7773 N N . SER B 1 347 ? -7 -6.109 -18.922 1 92.88 347 SER B N 1
ATOM 7774 C CA . SER B 1 347 ? -6.449 -7.07 -19.875 1 92.88 347 SER B CA 1
ATOM 7775 C C . SER B 1 347 ? -5.773 -8.234 -19.156 1 92.88 347 SER B C 1
ATOM 7777 O O . SER B 1 347 ? -5.281 -8.078 -18.047 1 92.88 347 SER B O 1
ATOM 7779 N N . GLY B 1 348 ? -5.852 -9.406 -19.719 1 93.69 348 GLY B N 1
ATOM 7780 C CA . GLY B 1 348 ? -5.293 -10.594 -19.078 1 93.69 348 GLY B CA 1
ATOM 7781 C C . GLY B 1 348 ? -6.266 -11.758 -19.031 1 93.69 348 GLY B C 1
ATOM 7782 O O . GLY B 1 348 ? -7.359 -11.688 -19.594 1 93.69 348 GLY B O 1
ATOM 7783 N N . PRO B 1 349 ? -5.859 -12.766 -18.359 1 96.19 349 PRO B N 1
ATOM 7784 C CA . PRO B 1 349 ? -6.664 -13.992 -18.359 1 96.19 349 PRO B CA 1
ATOM 7785 C C . PRO B 1 349 ? -8.031 -13.797 -17.703 1 96.19 349 PRO B C 1
ATOM 7787 O O . PRO B 1 349 ? -8.984 -14.5 -18.047 1 96.19 349 PRO B O 1
ATOM 7790 N N . PHE B 1 350 ? -8.195 -12.789 -16.797 1 97.31 350 PHE B N 1
ATOM 7791 C CA . PHE B 1 350 ? -9.398 -12.68 -16 1 97.31 350 PHE B CA 1
ATOM 7792 C C . PHE B 1 350 ? -10.258 -11.5 -16.453 1 97.31 350 PHE B C 1
ATOM 7794 O O . PHE B 1 350 ? -11.234 -11.141 -15.805 1 97.31 350 PHE B O 1
ATOM 7801 N N . ALA B 1 351 ? -9.883 -10.891 -17.578 1 96.75 351 ALA B N 1
ATOM 7802 C CA . ALA B 1 351 ? -10.562 -9.68 -18.047 1 96.75 351 ALA B CA 1
ATOM 7803 C C . ALA B 1 351 ? -12.016 -9.969 -18.406 1 96.75 351 ALA B C 1
ATOM 7805 O O . ALA B 1 351 ? -12.906 -9.188 -18.078 1 96.75 351 ALA B O 1
ATOM 7806 N N . VAL B 1 352 ? -12.227 -11.117 -19.047 1 96.56 352 VAL B N 1
ATOM 7807 C CA . VAL B 1 352 ? -13.578 -11.469 -19.469 1 96.56 352 VAL B CA 1
ATOM 7808 C C . VAL B 1 352 ? -14.438 -11.766 -18.234 1 96.56 352 VAL B C 1
ATOM 7810 O O . VAL B 1 352 ? -15.617 -11.422 -18.188 1 96.56 352 VAL B O 1
ATOM 7813 N N . ILE B 1 353 ? -13.852 -12.398 -17.266 1 96.19 353 ILE B N 1
ATOM 7814 C CA . ILE B 1 353 ? -14.57 -12.711 -16.031 1 96.19 353 ILE B CA 1
ATOM 7815 C C . ILE B 1 353 ? -14.977 -11.422 -15.336 1 96.19 353 ILE B C 1
ATOM 7817 O O . ILE B 1 353 ? -16.078 -11.32 -14.805 1 96.19 353 ILE B O 1
ATOM 7821 N N . LEU B 1 354 ? -14.102 -10.453 -15.32 1 97.25 354 LEU B N 1
ATOM 7822 C CA . LEU B 1 354 ? -14.422 -9.156 -14.742 1 97.25 354 LEU B CA 1
ATOM 7823 C C . LEU B 1 354 ? -15.586 -8.5 -15.469 1 97.25 354 LEU B C 1
ATOM 7825 O O . LEU B 1 354 ? -16.531 -8.016 -14.836 1 97.25 354 LEU B O 1
ATOM 7829 N N . GLN B 1 355 ? -15.547 -8.492 -16.812 1 96.81 355 GLN B N 1
ATOM 7830 C CA . GLN B 1 355 ? -16.625 -7.902 -17.594 1 96.81 355 GLN B CA 1
ATOM 7831 C C . GLN B 1 355 ? -17.969 -8.578 -17.281 1 96.81 355 GLN B C 1
ATOM 7833 O O . GLN B 1 355 ? -18.969 -7.902 -17.078 1 96.81 355 GLN B O 1
ATOM 7838 N N . ASP B 1 356 ? -17.891 -9.844 -17.266 1 95.19 356 ASP B N 1
ATOM 7839 C CA . ASP B 1 356 ? -19.109 -10.609 -17 1 95.19 356 ASP B CA 1
ATOM 7840 C C . ASP B 1 356 ? -19.656 -10.305 -15.617 1 95.19 356 ASP B C 1
ATOM 7842 O O . ASP B 1 356 ? -20.875 -10.188 -15.438 1 95.19 356 ASP B O 1
ATOM 7846 N N . SER B 1 357 ? -18.781 -10.227 -14.672 1 94.94 357 SER B N 1
ATOM 7847 C CA . SER B 1 357 ? -19.203 -9.938 -13.297 1 94.94 357 SER B CA 1
ATOM 7848 C C . SER B 1 357 ? -19.906 -8.594 -13.203 1 94.94 357 SER B C 1
ATOM 7850 O O . SER B 1 357 ? -20.812 -8.422 -12.383 1 94.94 357 SER B O 1
ATOM 7852 N N . ILE B 1 358 ? -19.578 -7.645 -14.016 1 97.12 358 ILE B N 1
ATOM 7853 C CA . ILE B 1 358 ? -20.156 -6.305 -13.969 1 97.12 358 ILE B CA 1
ATOM 7854 C C . ILE B 1 358 ? -21.422 -6.246 -14.82 1 97.12 358 ILE B C 1
ATOM 7856 O O . ILE B 1 358 ? -22.469 -5.832 -14.352 1 97.12 358 ILE B O 1
ATOM 7860 N N . PHE B 1 359 ? -21.406 -6.77 -16.062 1 96.62 359 PHE B N 1
ATOM 7861 C CA . PHE B 1 359 ? -22.5 -6.621 -17.016 1 96.62 359 PHE B CA 1
ATOM 7862 C C . PHE B 1 359 ? -23.688 -7.492 -16.609 1 96.62 359 PHE B C 1
ATOM 7864 O O . PHE B 1 359 ? -24.828 -7.07 -16.734 1 96.62 359 PHE B O 1
ATOM 7871 N N . ARG B 1 360 ? -23.391 -8.656 -16.188 1 94.44 360 ARG B N 1
ATOM 7872 C CA . ARG B 1 360 ? -24.484 -9.555 -15.797 1 94.44 360 ARG B CA 1
ATOM 7873 C C . ARG B 1 360 ? -25.344 -8.938 -14.695 1 94.44 360 ARG B C 1
ATOM 7875 O O . ARG B 1 360 ? -26.547 -9.164 -14.648 1 94.44 360 ARG B O 1
ATOM 7882 N N . ARG B 1 361 ? -24.75 -8.117 -13.867 1 94.75 361 ARG B N 1
ATOM 7883 C CA . ARG B 1 361 ? -25.422 -7.508 -12.727 1 94.75 361 ARG B CA 1
ATOM 7884 C C . ARG B 1 361 ? -25.969 -6.133 -13.086 1 94.75 361 ARG B C 1
ATOM 7886 O O . ARG B 1 361 ? -27.141 -5.844 -12.852 1 94.75 361 ARG B O 1
ATOM 7893 N N . CYS B 1 362 ? -25.266 -5.305 -13.711 1 96.44 362 CYS B N 1
ATOM 7894 C CA . CYS B 1 362 ? -25.594 -3.896 -13.906 1 96.44 362 CYS B CA 1
ATOM 7895 C C . CYS B 1 362 ? -26.609 -3.725 -15.039 1 96.44 362 CYS B C 1
ATOM 7897 O O . CYS B 1 362 ? -27.375 -2.758 -15.055 1 96.44 362 CYS B O 1
ATOM 7899 N N . ASN B 1 363 ? -26.703 -4.609 -15.984 1 94.25 363 ASN B N 1
ATOM 7900 C CA . ASN B 1 363 ? -27.609 -4.473 -17.109 1 94.25 363 ASN B CA 1
ATOM 7901 C C . ASN B 1 363 ? -29.062 -4.449 -16.656 1 94.25 363 ASN B C 1
ATOM 7903 O O . ASN B 1 363 ? -29.891 -3.736 -17.234 1 94.25 363 ASN B O 1
ATOM 7907 N N . GLY B 1 364 ? -29.359 -5.055 -15.594 1 90.88 364 GLY B N 1
ATOM 7908 C CA . GLY B 1 364 ? -30.766 -5.164 -15.219 1 90.88 364 GLY B CA 1
ATOM 7909 C C . GLY B 1 364 ? -31.094 -4.43 -13.938 1 90.88 364 GLY B C 1
ATOM 7910 O O . GLY B 1 364 ? -32.25 -4.242 -13.602 1 90.88 364 GLY B O 1
ATOM 7911 N N . SER B 1 365 ? -30.141 -3.912 -13.266 1 93.31 365 SER B N 1
ATOM 7912 C CA . SER B 1 365 ? -30.484 -3.541 -11.898 1 93.31 365 SER B CA 1
ATOM 7913 C C . SER B 1 365 ? -29.859 -2.205 -11.516 1 93.31 365 SER B C 1
ATOM 7915 O O . SER B 1 365 ? -30.047 -1.724 -10.391 1 93.31 365 SER B O 1
ATOM 7917 N N . TRP B 1 366 ? -29.141 -1.484 -12.359 1 95.19 366 TRP B N 1
ATOM 7918 C CA . TRP B 1 366 ? -28.391 -0.292 -11.992 1 95.19 366 TRP B CA 1
ATOM 7919 C C . TRP B 1 366 ? -29.297 0.774 -11.398 1 95.19 366 TRP B C 1
ATOM 7921 O O . TRP B 1 366 ? -28.922 1.479 -10.461 1 95.19 366 TRP B O 1
ATOM 7931 N N . TRP B 1 367 ? -30.562 0.923 -11.805 1 95.81 367 TRP B N 1
ATOM 7932 C CA . TRP B 1 367 ? -31.469 1.992 -11.414 1 95.81 367 TRP B CA 1
ATOM 7933 C C . TRP B 1 367 ? -31.938 1.818 -9.977 1 95.81 367 TRP B C 1
ATOM 7935 O O . TRP B 1 367 ? -32.344 2.789 -9.32 1 95.81 367 TRP B O 1
ATOM 7945 N N . SER B 1 368 ? -31.938 0.601 -9.453 1 97.06 368 SER B N 1
ATOM 7946 C CA . SER B 1 368 ? -32.375 0.331 -8.086 1 97.06 368 SER B CA 1
ATOM 7947 C C . SER B 1 368 ? -31.484 1.026 -7.066 1 97.06 368 SER B C 1
ATOM 7949 O O . SER B 1 368 ? -31.938 1.389 -5.98 1 97.06 368 SER B O 1
ATOM 7951 N N . GLU B 1 369 ? -30.266 1.205 -7.379 1 97.38 369 GLU B N 1
ATOM 7952 C CA . GLU B 1 369 ? -29.312 1.829 -6.457 1 97.38 369 GLU B CA 1
ATOM 7953 C C . GLU B 1 369 ? -29.531 3.338 -6.383 1 97.38 369 GLU B C 1
ATOM 7955 O O . GLU B 1 369 ? -29.328 3.947 -5.332 1 97.38 369 GLU B O 1
ATOM 7960 N N . LEU B 1 370 ? -30 3.963 -7.434 1 96.88 370 LEU B N 1
ATOM 7961 C CA . LEU B 1 370 ? -30.281 5.395 -7.434 1 96.88 370 LEU B CA 1
ATOM 7962 C C . LEU B 1 370 ? -31.562 5.699 -6.664 1 96.88 370 LEU B C 1
ATOM 7964 O O . LEU B 1 370 ? -31.719 6.805 -6.137 1 96.88 370 LEU B O 1
ATOM 7968 N N . THR B 1 371 ? -32.406 4.707 -6.562 1 96.81 371 THR B N 1
ATOM 7969 C CA . THR B 1 371 ? -33.656 4.879 -5.812 1 96.81 371 THR B CA 1
ATOM 7970 C C . THR B 1 371 ? -33.531 4.281 -4.414 1 96.81 371 THR B C 1
ATOM 7972 O O . THR B 1 371 ? -34.469 4.293 -3.641 1 96.81 371 THR B O 1
ATOM 7975 N N . TYR B 1 372 ? -32.438 3.707 -4.062 1 97.38 372 TYR B N 1
ATOM 7976 C CA . TYR B 1 372 ? -32.125 3.113 -2.768 1 97.38 372 TYR B CA 1
ATOM 7977 C C . TYR B 1 372 ? -33.062 1.97 -2.449 1 97.38 372 TYR B C 1
ATOM 7979 O O . TYR B 1 372 ? -33.531 1.825 -1.31 1 97.38 372 TYR B O 1
ATOM 7987 N N . THR B 1 373 ? -33.406 1.128 -3.506 1 96.38 373 THR B N 1
ATOM 7988 C CA . THR B 1 373 ? -34.281 -0.017 -3.336 1 96.38 373 THR B CA 1
ATOM 7989 C C . THR B 1 373 ? -33.562 -1.321 -3.625 1 96.38 373 THR B C 1
ATOM 7991 O O . THR B 1 373 ? -34.188 -2.365 -3.816 1 96.38 373 THR B O 1
ATOM 7994 N N . MET B 1 374 ? -32.25 -1.251 -3.621 1 95.62 374 MET B N 1
ATOM 7995 C CA . MET B 1 374 ? -31.438 -2.369 -4.074 1 95.62 374 MET B CA 1
ATOM 7996 C C . MET B 1 374 ? -31.5 -3.529 -3.088 1 95.62 374 MET B C 1
ATOM 7998 O O . MET B 1 374 ? -31.125 -4.652 -3.42 1 95.62 374 MET B O 1
ATOM 8002 N N . ASN B 1 375 ? -32 -3.289 -1.811 1 95.94 375 ASN B N 1
ATOM 8003 C CA . ASN B 1 375 ? -32.094 -4.371 -0.836 1 95.94 375 ASN B CA 1
ATOM 8004 C C . ASN B 1 375 ? -33.281 -5.293 -1.145 1 95.94 375 ASN B C 1
ATOM 8006 O O . ASN B 1 375 ? -33.344 -6.41 -0.628 1 95.94 375 ASN B O 1
ATOM 8010 N N . PHE B 1 376 ? -34.188 -4.781 -2.031 1 95.38 376 PHE B N 1
ATOM 8011 C CA . PHE B 1 376 ? -35.406 -5.547 -2.34 1 95.38 376 PHE B CA 1
ATOM 8012 C C . PHE B 1 376 ? -35.5 -5.793 -3.838 1 95.38 376 PHE B C 1
ATOM 8014 O O . PHE B 1 376 ? -36.125 -6.766 -4.266 1 95.38 376 PHE B O 1
ATOM 8021 N N . ILE B 1 377 ? -34.906 -4.887 -4.578 1 94.62 377 ILE B N 1
ATOM 8022 C CA . ILE B 1 377 ? -34.969 -5.008 -6.031 1 94.62 377 ILE B CA 1
ATOM 8023 C C . ILE B 1 377 ? -33.562 -4.934 -6.633 1 94.62 377 ILE B C 1
ATOM 8025 O O . ILE B 1 377 ? -33.031 -3.846 -6.793 1 94.62 377 ILE B O 1
ATOM 8029 N N . PRO B 1 378 ? -33.062 -6.055 -7.152 1 94.12 378 PRO B N 1
ATOM 8030 C CA . PRO B 1 378 ? -33.531 -7.438 -6.98 1 94.12 378 PRO B CA 1
ATOM 8031 C C . PRO B 1 378 ? -33.344 -7.945 -5.551 1 94.12 378 PRO B C 1
ATOM 8033 O O . PRO B 1 378 ? -32.5 -7.414 -4.809 1 94.12 378 PRO B O 1
ATOM 8036 N N . PHE B 1 379 ? -34.094 -8.938 -5.211 1 93.25 379 PHE B N 1
ATOM 8037 C CA . PHE B 1 379 ? -34.031 -9.5 -3.869 1 93.25 379 PHE B CA 1
ATOM 8038 C C . PHE B 1 379 ? -32.688 -10.203 -3.654 1 93.25 379 PHE B C 1
ATOM 8040 O O . PHE B 1 379 ? -32.125 -10.148 -2.561 1 93.25 379 PHE B O 1
ATOM 8047 N N . ASP B 1 380 ? -32.188 -10.758 -4.75 1 91.81 380 ASP B N 1
ATOM 8048 C CA . ASP B 1 380 ? -30.891 -11.438 -4.707 1 91.81 380 ASP B CA 1
ATOM 8049 C C . ASP B 1 380 ? -29.734 -10.43 -4.742 1 91.81 380 ASP B C 1
ATOM 8051 O O . ASP B 1 380 ? -29.516 -9.781 -5.762 1 91.81 380 ASP B O 1
ATOM 8055 N N . SER B 1 381 ? -29.047 -10.445 -3.688 1 88.94 381 SER B N 1
ATOM 8056 C CA . SER B 1 381 ? -27.969 -9.484 -3.561 1 88.94 381 SER B CA 1
ATOM 8057 C C . SER B 1 381 ? -26.891 -9.711 -4.617 1 88.94 381 SER B C 1
ATOM 8059 O O . SER B 1 381 ? -26.156 -8.797 -4.977 1 88.94 381 SER B O 1
ATOM 8061 N N . ASP B 1 382 ? -26.781 -10.898 -5.168 1 90.5 382 ASP B N 1
ATOM 8062 C CA . ASP B 1 382 ? -25.781 -11.227 -6.18 1 90.5 382 ASP B CA 1
ATOM 8063 C C . ASP B 1 382 ? -26.172 -10.656 -7.543 1 90.5 382 ASP B C 1
ATOM 8065 O O . ASP B 1 382 ? -25.375 -10.695 -8.484 1 90.5 382 ASP B O 1
ATOM 8069 N N . LYS B 1 383 ? -27.375 -10.078 -7.629 1 93.62 383 LYS B N 1
ATOM 8070 C CA . LYS B 1 383 ? -27.844 -9.523 -8.898 1 93.62 383 LYS B CA 1
ATOM 8071 C C . LYS B 1 383 ? -27.844 -7.996 -8.859 1 93.62 383 LYS B C 1
ATOM 8073 O O . LYS B 1 383 ? -28.25 -7.348 -9.828 1 93.62 383 LYS B O 1
ATOM 8078 N N . VAL B 1 384 ? -27.375 -7.52 -7.754 1 95.81 384 VAL B N 1
ATOM 8079 C CA . VAL B 1 384 ? -27.281 -6.07 -7.629 1 95.81 384 VAL B CA 1
ATOM 8080 C C . VAL B 1 384 ? -26.031 -5.57 -8.336 1 95.81 384 VAL B C 1
ATOM 8082 O O . VAL B 1 384 ? -24.984 -6.215 -8.281 1 95.81 384 VAL B O 1
ATOM 8085 N N . CYS B 1 385 ? -26.078 -4.461 -9.008 1 97.25 385 CYS B N 1
ATOM 8086 C CA . CYS B 1 385 ? -24.984 -3.924 -9.797 1 97.25 385 CYS B CA 1
ATOM 8087 C C . CYS B 1 385 ? -23.75 -3.697 -8.93 1 97.25 385 CYS B C 1
ATOM 8089 O O . CYS B 1 385 ? -22.766 -4.438 -9.031 1 97.25 385 CYS B O 1
ATOM 8091 N N . MET B 1 386 ? -23.828 -2.744 -8.117 1 97.5 386 MET B N 1
ATOM 8092 C CA . MET B 1 386 ? -22.781 -2.553 -7.102 1 97.5 386 MET B CA 1
ATOM 8093 C C . MET B 1 386 ? -23.172 -3.234 -5.793 1 97.5 386 MET B C 1
ATOM 8095 O O . MET B 1 386 ? -23.719 -2.596 -4.895 1 97.5 386 MET B O 1
ATOM 8099 N N . GLY B 1 387 ? -22.797 -4.484 -5.66 1 95.31 387 GLY B N 1
ATOM 8100 C CA . GLY B 1 387 ? -23.266 -5.355 -4.59 1 95.31 387 GLY B CA 1
ATOM 8101 C C . GLY B 1 387 ? -22.984 -4.801 -3.207 1 95.31 387 GLY B C 1
ATOM 8102 O O . GLY B 1 387 ? -23.703 -5.102 -2.256 1 95.31 387 GLY B O 1
ATOM 8103 N N . TRP B 1 388 ? -22.016 -3.924 -3.004 1 96.31 388 TRP B N 1
ATOM 8104 C CA . TRP B 1 388 ? -21.641 -3.424 -1.687 1 96.31 388 TRP B CA 1
ATOM 8105 C C . TRP B 1 388 ? -22.5 -2.23 -1.287 1 96.31 388 TRP B C 1
ATOM 8107 O O . TRP B 1 388 ? -22.453 -1.775 -0.143 1 96.31 388 TRP B O 1
ATOM 8117 N N . THR B 1 389 ? -23.391 -1.78 -2.148 1 97.44 389 THR B N 1
ATOM 8118 C CA . THR B 1 389 ? -24.234 -0.618 -1.853 1 97.44 389 THR B CA 1
ATOM 8119 C C . THR B 1 389 ? -25.453 -1.022 -1.042 1 97.44 389 THR B C 1
ATOM 8121 O O . THR B 1 389 ? -26.266 -0.173 -0.668 1 97.44 389 THR B O 1
ATOM 8124 N N . TRP B 1 390 ? -25.625 -2.299 -0.733 1 96.81 390 TRP B N 1
ATOM 8125 C CA . TRP B 1 390 ? -26.734 -2.699 0.132 1 96.81 390 TRP B CA 1
ATOM 8126 C C . TRP B 1 390 ? -26.719 -1.909 1.437 1 96.81 390 TRP B C 1
ATOM 8128 O O . TRP B 1 390 ? -27.766 -1.62 2.006 1 96.81 390 TRP B O 1
ATOM 8138 N N . TYR B 1 391 ? -25.516 -1.612 1.941 1 97.38 391 TYR B N 1
ATOM 8139 C CA . TYR B 1 391 ? -25.391 -0.814 3.156 1 97.38 391 TYR B CA 1
ATOM 8140 C C . TYR B 1 391 ? -26.094 0.528 3.004 1 97.38 391 TYR B C 1
ATOM 8142 O O . TYR B 1 391 ? -26.797 0.977 3.916 1 97.38 391 TYR B O 1
ATOM 8150 N N . LEU B 1 392 ? -25.906 1.211 1.846 1 97.19 392 LEU B N 1
ATOM 8151 C CA . LEU B 1 392 ? -26.531 2.508 1.6 1 97.19 392 LEU B CA 1
ATOM 8152 C C . LEU B 1 392 ? -28.047 2.389 1.586 1 97.19 392 LEU B C 1
ATOM 8154 O O . LEU B 1 392 ? -28.75 3.293 2.045 1 97.19 392 LEU B O 1
ATOM 8158 N N . GLY B 1 393 ? -28.5 1.316 0.973 1 97.38 393 GLY B N 1
ATOM 8159 C CA . GLY B 1 393 ? -29.938 1.079 0.997 1 97.38 393 GLY B CA 1
ATOM 8160 C C . GLY B 1 393 ? -30.5 0.976 2.402 1 97.38 393 GLY B C 1
ATOM 8161 O O . GLY B 1 393 ? -31.484 1.634 2.729 1 97.38 393 GLY B O 1
ATOM 8162 N N . ASP B 1 394 ? -29.875 0.219 3.232 1 97.5 394 ASP B N 1
ATOM 8163 C CA . ASP B 1 394 ? -30.281 0.064 4.625 1 97.5 394 ASP B CA 1
ATOM 8164 C C . ASP B 1 394 ? -30.156 1.385 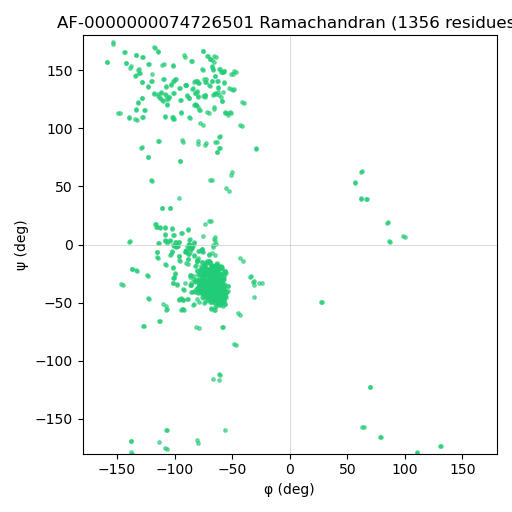5.383 1 97.5 394 ASP B C 1
ATOM 8166 O O . ASP B 1 394 ? -31.078 1.763 6.129 1 97.5 394 ASP B O 1
ATOM 8170 N N . ASP B 1 395 ? -29.047 2.037 5.191 1 97.19 395 ASP B N 1
ATOM 8171 C CA . ASP B 1 395 ? -28.797 3.293 5.891 1 97.19 395 ASP B CA 1
ATOM 8172 C C . ASP B 1 395 ? -29.875 4.324 5.574 1 97.19 395 ASP B C 1
ATOM 8174 O O . ASP B 1 395 ? -30.312 5.066 6.457 1 97.19 395 ASP B O 1
ATOM 8178 N N . MET B 1 396 ? -30.281 4.367 4.312 1 96.88 396 MET B N 1
ATOM 8179 C CA . MET B 1 396 ? -31.312 5.305 3.908 1 96.88 396 MET B CA 1
ATOM 8180 C C . MET B 1 396 ? -32.656 4.945 4.555 1 96.88 396 MET B C 1
ATOM 8182 O O . MET B 1 396 ? -33.375 5.824 5.043 1 96.88 396 MET B O 1
ATOM 8186 N N . ILE B 1 397 ? -32.969 3.723 4.562 1 96.81 397 ILE B N 1
ATOM 8187 C CA . ILE B 1 397 ? -34.219 3.27 5.176 1 96.81 397 ILE B CA 1
ATOM 8188 C C . ILE B 1 397 ? -34.188 3.588 6.672 1 96.81 397 ILE B C 1
ATOM 8190 O O . ILE B 1 397 ? -35.188 4.109 7.211 1 96.81 397 ILE B O 1
ATOM 8194 N N . PHE B 1 398 ? -33.156 3.318 7.352 1 97.81 398 PHE B N 1
ATOM 8195 C CA . PHE B 1 398 ? -33.031 3.582 8.781 1 97.81 398 PHE B CA 1
ATOM 8196 C C . PHE B 1 398 ? -33.031 5.082 9.055 1 97.81 398 PHE B C 1
ATOM 8198 O O . PHE B 1 398 ? -33.531 5.531 10.078 1 97.81 398 PHE B O 1
ATOM 8205 N N . PHE B 1 399 ? -32.406 5.844 8.156 1 96.69 399 PHE B N 1
ATOM 8206 C CA . PHE B 1 399 ? -32.406 7.297 8.297 1 96.69 399 PHE B CA 1
ATOM 8207 C C . PHE B 1 399 ? -33.844 7.84 8.258 1 96.69 399 PHE B C 1
ATOM 8209 O O . PHE B 1 399 ? -34.188 8.727 9.047 1 96.69 399 PHE B O 1
ATOM 8216 N N . VAL B 1 400 ? -34.594 7.316 7.355 1 96.06 400 VAL B N 1
ATOM 8217 C CA . VAL B 1 400 ? -36 7.727 7.25 1 96.06 400 VAL B CA 1
ATOM 8218 C C . VAL B 1 400 ? -36.75 7.363 8.531 1 96.06 400 VAL B C 1
ATOM 8220 O O . VAL B 1 400 ? -37.438 8.195 9.102 1 96.06 400 VAL B O 1
ATOM 8223 N N . LEU B 1 401 ? -36.531 6.219 9.023 1 95.62 401 LEU B N 1
ATOM 8224 C CA . LEU B 1 401 ? -37.156 5.773 10.258 1 95.62 401 LEU B CA 1
ATOM 8225 C C . LEU B 1 401 ? -36.688 6.613 11.445 1 95.62 401 LEU B C 1
ATOM 8227 O O . LEU B 1 401 ? -37.5 7 12.289 1 95.62 401 LEU B O 1
ATOM 8231 N N . GLY B 1 402 ? -35.438 6.836 11.477 1 95.56 402 GLY B N 1
ATOM 8232 C CA . GLY B 1 402 ? -34.875 7.641 12.555 1 95.56 402 GLY B CA 1
ATOM 8233 C C . GLY B 1 402 ? -35.375 9.07 12.555 1 95.56 402 GLY B C 1
ATOM 8234 O O . GLY B 1 402 ? -35.594 9.656 13.617 1 95.56 402 GLY B O 1
ATOM 8235 N N . SER B 1 403 ? -35.625 9.648 11.352 1 94 403 SER B N 1
ATOM 8236 C CA . SER B 1 403 ? -36.062 11.023 11.219 1 94 403 SER B CA 1
ATOM 8237 C C . SER B 1 403 ? -37.5 11.188 11.758 1 94 403 SER B C 1
ATOM 8239 O O . SER B 1 403 ? -37.906 12.305 12.086 1 94 403 SER B O 1
ATOM 8241 N N . VAL B 1 404 ? -38.156 10.078 11.906 1 92.88 404 VAL B N 1
ATOM 8242 C CA . VAL B 1 404 ? -39.5 10.109 12.484 1 92.88 404 VAL B CA 1
ATOM 8243 C C . VAL B 1 404 ? -39.438 9.773 13.969 1 92.88 404 VAL B C 1
ATOM 8245 O O . VAL B 1 404 ? -40.094 10.406 14.789 1 92.88 404 VAL B O 1
ATOM 8248 N N . LEU B 1 405 ? -38.562 8.93 14.352 1 95.62 405 LEU B N 1
ATOM 8249 C CA . LEU B 1 405 ? -38.5 8.398 15.703 1 95.62 405 LEU B CA 1
ATOM 8250 C C . LEU B 1 405 ? -37.906 9.438 16.656 1 95.62 405 LEU B C 1
ATOM 8252 O O . LEU B 1 405 ? -38.344 9.562 17.797 1 95.62 405 LEU B O 1
ATOM 8256 N N . VAL B 1 406 ? -36.906 10.164 16.266 1 95.44 406 VAL B N 1
ATOM 8257 C CA . VAL B 1 406 ? -36.156 11.078 17.141 1 95.44 406 VAL B CA 1
ATOM 8258 C C . VAL B 1 406 ? -37.062 12.234 17.547 1 95.44 406 VAL B C 1
ATOM 8260 O O . VAL B 1 406 ? -37.156 12.578 18.734 1 95.44 406 VAL B O 1
ATOM 8263 N N . PRO B 1 407 ? -37.844 12.859 16.562 1 93.62 407 PRO B N 1
ATOM 8264 C CA . PRO B 1 407 ? -38.781 13.898 16.984 1 93.62 407 PRO B CA 1
ATOM 8265 C C . PRO B 1 407 ? -39.875 13.375 17.922 1 93.62 407 PRO B C 1
ATOM 8267 O O . PRO B 1 407 ? -40.312 14.094 18.828 1 93.62 407 PRO B O 1
ATOM 8270 N N . LEU B 1 408 ? -40.281 12.172 17.688 1 93.69 408 LEU B N 1
ATOM 8271 C CA . LEU B 1 408 ? -41.281 11.586 18.578 1 93.69 408 LEU B CA 1
ATOM 8272 C C . LEU B 1 408 ? -40.719 11.398 19.984 1 93.69 408 LEU B C 1
ATOM 8274 O O . LEU B 1 408 ? -41.406 11.609 20.969 1 93.69 408 LEU B O 1
ATOM 8278 N N . TYR B 1 409 ? -39.5 10.961 20.094 1 95.44 409 TYR B N 1
ATOM 8279 C CA . TYR B 1 409 ? -38.812 10.852 21.375 1 95.44 409 TYR B CA 1
ATOM 8280 C C . TYR B 1 409 ? -38.719 12.219 22.047 1 95.44 409 TYR B C 1
ATOM 8282 O O . TYR B 1 409 ? -38.906 12.336 23.266 1 95.44 409 TYR B O 1
ATOM 8290 N N . HIS B 1 410 ? -38.375 13.211 21.266 1 92.81 410 HIS B N 1
ATOM 8291 C CA . HIS B 1 410 ? -38.219 14.562 21.812 1 92.81 410 HIS B CA 1
ATOM 8292 C C . HIS B 1 410 ? -39.531 15.062 22.391 1 92.81 410 HIS B C 1
ATOM 8294 O O . HIS B 1 410 ? -39.531 15.758 23.422 1 92.81 410 HIS B O 1
ATOM 8300 N N . ARG B 1 411 ? -40.656 14.711 21.797 1 92.69 411 ARG B N 1
ATOM 8301 C CA . ARG B 1 411 ? -41.969 15.156 22.25 1 92.69 411 ARG B CA 1
ATOM 8302 C C . ARG B 1 411 ? -42.469 14.336 23.438 1 92.69 411 ARG B C 1
ATOM 8304 O O . ARG B 1 411 ? -43 14.875 24.406 1 92.69 411 ARG B O 1
ATOM 8311 N N . ARG B 1 412 ? -42.312 13.031 23.219 1 96.12 412 ARG B N 1
ATOM 8312 C CA . ARG B 1 412 ? -42.719 12.094 24.25 1 96.12 412 ARG B CA 1
ATOM 8313 C C . ARG B 1 412 ? -41.625 11.023 24.453 1 96.12 412 ARG B C 1
ATOM 8315 O O . ARG B 1 412 ? -41.625 10.008 23.766 1 96.12 412 ARG B O 1
ATOM 8322 N N . ARG B 1 413 ? -40.938 11.062 25.484 1 94.88 413 ARG B N 1
ATOM 8323 C CA . ARG B 1 413 ? -39.75 10.219 25.719 1 94.88 413 ARG B CA 1
ATOM 8324 C C . ARG B 1 413 ? -40.156 8.75 25.797 1 94.88 413 ARG B C 1
ATOM 8326 O O . ARG B 1 413 ? -39.531 7.895 25.188 1 94.88 413 ARG B O 1
ATOM 8333 N N . ILE B 1 414 ? -41.219 8.43 26.484 1 96.12 414 ILE B N 1
ATOM 8334 C CA . ILE B 1 414 ? -41.625 7.055 26.734 1 96.12 414 ILE B CA 1
ATOM 8335 C C . ILE B 1 414 ? -42.094 6.418 25.422 1 96.12 414 ILE B C 1
ATOM 8337 O O . ILE B 1 414 ? -41.781 5.25 25.156 1 96.12 414 ILE B O 1
ATOM 8341 N N . LEU B 1 415 ? -42.781 7.164 24.641 1 95.5 415 LEU B N 1
ATOM 8342 C CA . LEU B 1 415 ? -43.25 6.664 23.344 1 95.5 415 LEU B CA 1
ATOM 8343 C C . LEU B 1 415 ? -42.062 6.383 22.422 1 95.5 415 LEU B C 1
ATOM 8345 O O . LEU B 1 415 ? -42.062 5.391 21.688 1 95.5 415 LEU B O 1
ATOM 8349 N N . GLY B 1 416 ? -41.125 7.289 22.406 1 95.81 416 GLY B N 1
ATOM 8350 C CA . GLY B 1 416 ? -39.938 7.074 21.609 1 95.81 416 GLY B CA 1
ATOM 8351 C C . GLY B 1 416 ? -39.188 5.789 21.953 1 95.81 416 GLY B C 1
ATOM 8352 O O . GLY B 1 416 ? -38.875 4.988 21.078 1 95.81 416 GLY B O 1
ATOM 8353 N N . TRP B 1 417 ? -38.969 5.578 23.234 1 96.75 417 TRP B N 1
ATOM 8354 C CA . TRP B 1 417 ? -38.281 4.371 23.703 1 96.75 417 TRP B CA 1
ATOM 8355 C C . TRP B 1 417 ? -39.094 3.129 23.344 1 96.75 417 TRP B C 1
ATOM 8357 O O . TRP B 1 417 ? -38.562 2.121 22.906 1 96.75 417 TRP B O 1
ATOM 8367 N N . PHE B 1 418 ? -40.375 3.221 23.516 1 97 418 PHE B N 1
ATOM 8368 C CA . PHE B 1 418 ? -41.281 2.09 23.25 1 97 418 PHE B CA 1
ATOM 8369 C C . PHE B 1 418 ? -41.219 1.699 21.781 1 97 418 PHE B C 1
ATOM 8371 O O . PHE B 1 418 ? -41.031 0.523 21.453 1 97 418 PHE B O 1
ATOM 8378 N N . LEU B 1 419 ? -41.344 2.621 20.906 1 96.44 419 LEU B N 1
ATOM 8379 C CA . LEU B 1 419 ? -41.312 2.354 19.469 1 96.44 419 LEU B CA 1
ATOM 8380 C C . LEU B 1 419 ? -39.969 1.812 19.031 1 96.44 419 LEU B C 1
ATOM 8382 O O . LEU B 1 419 ? -39.906 0.907 18.203 1 96.44 419 LEU B O 1
ATOM 8386 N N . MET B 1 420 ? -38.938 2.416 19.531 1 96.44 420 MET B N 1
ATOM 8387 C CA . MET B 1 420 ? -37.562 1.952 19.203 1 96.44 420 MET B CA 1
ATOM 8388 C C . MET B 1 420 ? -37.375 0.5 19.625 1 96.44 420 MET B C 1
ATOM 8390 O O . MET B 1 420 ? -36.844 -0.306 18.859 1 96.44 420 MET B O 1
ATOM 8394 N N . LEU B 1 421 ? -37.812 0.122 20.797 1 96.81 421 LEU B N 1
ATOM 8395 C CA . LEU B 1 421 ? -37.656 -1.235 21.312 1 96.81 421 LEU B CA 1
ATOM 8396 C C . LEU B 1 421 ? -38.531 -2.209 20.531 1 96.81 421 LEU B C 1
ATOM 8398 O O . LEU B 1 421 ? -38.156 -3.365 20.328 1 96.81 421 LEU B O 1
ATOM 8402 N N . CYS B 1 422 ? -39.656 -1.733 20.062 1 96.5 422 CYS B N 1
ATOM 8403 C CA . CYS B 1 422 ? -40.531 -2.562 19.234 1 96.5 422 CYS B CA 1
ATOM 8404 C C . CYS B 1 422 ? -39.875 -2.885 17.906 1 96.5 422 CYS B C 1
ATOM 8406 O O . CYS B 1 422 ? -39.844 -4.043 17.469 1 96.5 422 CYS B O 1
ATOM 8408 N N . VAL B 1 423 ? -39.375 -1.876 17.25 1 96.06 423 VAL B N 1
ATOM 8409 C CA . VAL B 1 423 ? -38.719 -2.076 15.961 1 96.06 423 VAL B CA 1
ATOM 8410 C C . VAL B 1 423 ? -37.5 -2.975 16.125 1 96.06 423 VAL B C 1
ATOM 8412 O O . VAL B 1 423 ? -37.281 -3.879 15.312 1 96.06 423 VAL B O 1
ATOM 8415 N N . THR B 1 424 ? -36.688 -2.719 17.125 1 97.12 424 THR B N 1
ATOM 8416 C CA . THR B 1 424 ? -35.531 -3.523 17.406 1 97.12 424 THR B CA 1
ATOM 8417 C C . THR B 1 424 ? -35.906 -4.961 17.734 1 97.12 424 THR B C 1
ATOM 8419 O O . THR B 1 424 ? -35.281 -5.906 17.25 1 97.12 424 THR B O 1
ATOM 8422 N N . GLY B 1 425 ? -36.906 -5.125 18.547 1 97.19 425 GLY B N 1
ATOM 8423 C CA . GLY B 1 425 ? -37.406 -6.449 18.906 1 97.19 425 GLY B CA 1
ATOM 8424 C C . GLY B 1 425 ? -37.938 -7.234 17.719 1 97.19 425 GLY B C 1
ATOM 8425 O O . GLY B 1 425 ? -37.688 -8.438 17.609 1 97.19 425 GLY B O 1
ATOM 8426 N N . LEU B 1 426 ? -38.656 -6.559 16.859 1 97.38 426 LEU B N 1
ATOM 8427 C CA . LEU B 1 426 ? -39.156 -7.191 15.648 1 97.38 426 LEU B CA 1
ATOM 8428 C C . LEU B 1 426 ? -38.031 -7.637 14.75 1 97.38 426 LEU B C 1
ATOM 8430 O O . LEU B 1 426 ? -38.062 -8.727 14.172 1 97.38 426 LEU B O 1
ATOM 8434 N N . SER B 1 427 ? -37.094 -6.805 14.57 1 97.69 427 SER B N 1
ATOM 8435 C CA . SER B 1 427 ? -35.906 -7.145 13.766 1 97.69 427 SER B CA 1
ATOM 8436 C C . SER B 1 427 ? -35.188 -8.352 14.336 1 97.69 427 SER B C 1
ATOM 8438 O O . SER B 1 427 ? -34.812 -9.273 13.602 1 97.69 427 SER B O 1
ATOM 8440 N N . LEU B 1 428 ? -34.969 -8.359 15.68 1 97.94 428 LEU B N 1
ATOM 8441 C CA . LEU B 1 428 ? -34.281 -9.477 16.328 1 97.94 428 LEU B CA 1
ATOM 8442 C C . LEU B 1 428 ? -35.094 -10.758 16.188 1 97.94 428 LEU B C 1
ATOM 8444 O O . LEU B 1 428 ? -34.531 -11.828 15.945 1 97.94 428 LEU B O 1
ATOM 8448 N N . GLY B 1 429 ? -36.375 -10.633 16.328 1 97.94 429 GLY B N 1
ATOM 8449 C CA . GLY B 1 429 ? -37.25 -11.789 16.188 1 97.94 429 GLY B CA 1
ATOM 8450 C C . GLY B 1 429 ? -37.25 -12.375 14.797 1 97.94 429 GLY B C 1
ATOM 8451 O O . GLY B 1 429 ? -37.125 -13.594 14.625 1 97.94 429 GLY B O 1
ATOM 8452 N N . VAL B 1 430 ? -37.344 -11.547 13.781 1 97.69 430 VAL B N 1
ATOM 8453 C CA . VAL B 1 430 ? -37.312 -11.992 12.391 1 97.69 430 VAL B CA 1
ATOM 8454 C C . VAL B 1 430 ? -35.969 -12.648 12.078 1 97.69 430 VAL B C 1
ATOM 8456 O O . VAL B 1 430 ? -35.938 -13.695 11.422 1 97.69 430 VAL B O 1
ATOM 8459 N N . THR B 1 431 ? -34.938 -12.078 12.523 1 97.38 431 THR B N 1
ATOM 8460 C CA . THR B 1 431 ? -33.594 -12.617 12.273 1 97.38 431 THR B CA 1
ATOM 8461 C C . THR B 1 431 ? -33.469 -13.992 12.922 1 97.38 431 THR B C 1
ATOM 8463 O O . THR B 1 431 ? -32.938 -14.922 12.297 1 97.38 431 THR B O 1
ATOM 8466 N N . ALA B 1 432 ? -33.875 -14.078 14.172 1 97.69 432 ALA B N 1
ATOM 8467 C CA . ALA B 1 432 ? -33.812 -15.359 14.867 1 97.69 432 ALA B CA 1
ATOM 8468 C C . ALA B 1 432 ? -34.625 -16.422 14.141 1 97.69 432 ALA B C 1
ATOM 8470 O O . ALA B 1 432 ? -34.188 -17.578 14.023 1 97.69 432 ALA B O 1
ATOM 8471 N N . TRP B 1 433 ? -35.719 -16.031 13.688 1 97.69 433 TRP B N 1
ATOM 8472 C CA . TRP B 1 433 ? -36.562 -16.953 12.953 1 97.69 433 TRP B CA 1
ATOM 8473 C C . TRP B 1 433 ? -35.906 -17.406 11.664 1 97.69 433 TRP B C 1
ATOM 8475 O O . TRP B 1 433 ? -35.938 -18.594 11.328 1 97.69 433 TRP B O 1
ATOM 8485 N N . LEU B 1 434 ? -35.344 -16.531 10.883 1 97.19 434 LEU B N 1
ATOM 8486 C CA . LEU B 1 434 ? -34.625 -16.859 9.641 1 97.19 434 LEU B CA 1
ATOM 8487 C C . LEU B 1 434 ? -33.469 -17.812 9.906 1 97.19 434 LEU B C 1
ATOM 8489 O O . LEU B 1 434 ? -33.25 -18.75 9.133 1 97.19 434 LEU B O 1
ATOM 8493 N N . ILE B 1 435 ? -32.688 -17.578 11 1 96.75 435 ILE B N 1
ATOM 8494 C CA . ILE B 1 435 ? -31.562 -18.438 11.344 1 96.75 435 ILE B CA 1
ATOM 8495 C C . ILE B 1 435 ? -32.062 -19.844 11.664 1 96.75 435 ILE B C 1
ATOM 8497 O O . ILE B 1 435 ? -31.5 -20.828 11.18 1 96.75 435 ILE B O 1
ATOM 8501 N N . ALA B 1 436 ? -33.125 -19.938 12.406 1 95.94 436 ALA B N 1
ATOM 8502 C CA . ALA B 1 436 ? -33.656 -21.234 12.797 1 95.94 436 ALA B CA 1
ATOM 8503 C C . ALA B 1 436 ? -34.281 -21.953 11.609 1 95.94 436 ALA B C 1
ATOM 8505 O O . ALA B 1 436 ? -34.094 -23.172 11.453 1 95.94 436 ALA B O 1
ATOM 8506 N N . LYS B 1 437 ? -34.906 -21.25 10.789 1 96.38 437 LYS B N 1
ATOM 8507 C CA . LYS B 1 437 ? -35.625 -21.844 9.656 1 96.38 437 LYS B CA 1
ATOM 8508 C C . LYS B 1 437 ? -34.625 -22.359 8.602 1 96.38 437 LYS B C 1
ATOM 8510 O O . LYS B 1 437 ? -34.812 -23.453 8.062 1 96.38 437 LYS B O 1
ATOM 8515 N N . TYR B 1 438 ? -33.625 -21.562 8.289 1 95.19 438 TYR B N 1
ATOM 8516 C CA . TYR B 1 438 ? -32.75 -21.906 7.176 1 95.19 438 TYR B CA 1
ATOM 8517 C C . TYR B 1 438 ? -31.391 -22.375 7.68 1 95.19 438 TYR B C 1
ATOM 8519 O O . TYR B 1 438 ? -30.469 -22.578 6.895 1 95.19 438 TYR B O 1
ATOM 8527 N N . HIS B 1 439 ? -31.172 -22.484 8.969 1 93.81 439 HIS B N 1
ATOM 8528 C CA . HIS B 1 439 ? -29.953 -22.969 9.586 1 93.81 439 HIS B CA 1
ATOM 8529 C C . HIS B 1 439 ? -28.75 -22.156 9.133 1 93.81 439 HIS B C 1
ATOM 8531 O O . HIS B 1 439 ? -27.75 -22.719 8.656 1 93.81 439 HIS B O 1
ATOM 8537 N N . LEU B 1 440 ? -28.938 -20.906 9.312 1 93.88 440 LEU B N 1
ATOM 8538 C CA . LEU B 1 440 ? -27.875 -20 8.906 1 93.88 440 LEU B CA 1
ATOM 8539 C C . LEU B 1 440 ? -26.688 -20.078 9.875 1 93.88 440 LEU B C 1
ATOM 8541 O O . LEU B 1 440 ? -26.875 -20.266 11.078 1 93.88 440 LEU B O 1
ATOM 8545 N N . SER B 1 441 ? -25.453 -20.031 9.305 1 90.94 441 SER B N 1
ATOM 8546 C CA . SER B 1 441 ? -24.25 -20.156 10.125 1 90.94 441 SER B CA 1
ATOM 8547 C C . SER B 1 441 ? -23.219 -19.094 9.75 1 90.94 441 SER B C 1
ATOM 8549 O O . SER B 1 441 ? -23.328 -18.453 8.695 1 90.94 441 SER B O 1
ATOM 8551 N N . ALA B 1 442 ? -22.266 -18.922 10.664 1 89.75 442 ALA B N 1
ATOM 8552 C CA . ALA B 1 442 ? -21.203 -17.938 10.477 1 89.75 442 ALA B CA 1
ATOM 8553 C C . ALA B 1 442 ? -20.078 -18.5 9.609 1 89.75 442 ALA B C 1
ATOM 8555 O O . ALA B 1 442 ? -19.219 -17.75 9.133 1 89.75 442 ALA B O 1
ATOM 8556 N N . TYR B 1 443 ? -20.062 -19.719 9.312 1 90 443 TYR B N 1
ATOM 8557 C CA . TYR B 1 443 ? -19.047 -20.375 8.492 1 90 443 TYR B CA 1
ATOM 8558 C C . TYR B 1 443 ? -19.172 -19.938 7.035 1 90 443 TYR B C 1
ATOM 8560 O O . TYR B 1 443 ? -20.109 -20.344 6.344 1 90 443 TYR B O 1
ATOM 8568 N N . ILE B 1 444 ? -18.234 -19.219 6.461 1 87.31 444 ILE B N 1
ATOM 8569 C CA . ILE B 1 444 ? -18.391 -18.469 5.223 1 87.31 444 ILE B CA 1
ATOM 8570 C C . ILE B 1 444 ? -18.078 -19.375 4.027 1 87.31 444 ILE B C 1
ATOM 8572 O O . ILE B 1 444 ? -18.344 -19 2.881 1 87.31 444 ILE B O 1
ATOM 8576 N N . PHE B 1 445 ? -17.578 -20.594 4.211 1 85.44 445 PHE B N 1
ATOM 8577 C CA . PHE B 1 445 ? -17.047 -21.359 3.092 1 85.44 445 PHE B CA 1
ATOM 8578 C C . PHE B 1 445 ? -18.047 -22.422 2.637 1 85.44 445 PHE B C 1
ATOM 8580 O O . PHE B 1 445 ? -17.688 -23.328 1.893 1 85.44 445 PHE B O 1
ATOM 8587 N N . ASP B 1 446 ? -19.297 -22.328 3.098 1 85.56 446 ASP B N 1
ATOM 8588 C CA . ASP B 1 446 ? -20.25 -23.359 2.678 1 85.56 446 ASP B CA 1
ATOM 8589 C C . ASP B 1 446 ? -21.609 -22.734 2.338 1 85.56 446 ASP B C 1
ATOM 8591 O O . ASP B 1 446 ? -21.719 -21.516 2.152 1 85.56 446 ASP B O 1
ATOM 8595 N N . SER B 1 447 ? -22.562 -23.578 2.174 1 83.31 447 SER B N 1
ATOM 8596 C CA . SER B 1 447 ? -23.891 -23.156 1.71 1 83.31 447 SER B CA 1
ATOM 8597 C C . SER B 1 447 ? -24.656 -22.438 2.814 1 83.31 447 SER B C 1
ATOM 8599 O O . SER B 1 447 ? -25.562 -21.656 2.535 1 83.31 447 SER B O 1
ATOM 8601 N N . HIS B 1 448 ? -24.281 -22.672 4.02 1 83.38 448 HIS B N 1
ATOM 8602 C CA . HIS B 1 448 ? -24.969 -22.016 5.125 1 83.38 448 HIS B CA 1
ATOM 8603 C C . HIS B 1 448 ? -24.766 -20.5 5.078 1 83.38 448 HIS B C 1
ATOM 8605 O O . HIS B 1 448 ? -25.703 -19.734 5.301 1 83.38 448 HIS B O 1
ATOM 8611 N N . TYR B 1 449 ? -23.625 -20.188 4.758 1 82.38 449 TYR B N 1
ATOM 8612 C CA . TYR B 1 449 ? -23.359 -18.766 4.664 1 82.38 449 TYR B CA 1
ATOM 8613 C C . TYR B 1 449 ? -23.969 -18.172 3.398 1 82.38 449 TYR B C 1
ATOM 8615 O O . TYR B 1 449 ? -24.406 -17.016 3.396 1 82.38 449 TYR B O 1
ATOM 8623 N N . ALA B 1 450 ? -23.969 -18.984 2.359 1 86.75 450 ALA B N 1
ATOM 8624 C CA . ALA B 1 450 ? -24.609 -18.5 1.134 1 86.75 450 ALA B CA 1
ATOM 8625 C C . ALA B 1 450 ? -26.078 -18.156 1.376 1 86.75 450 ALA B C 1
ATOM 8627 O O . ALA B 1 450 ? -26.578 -17.141 0.894 1 86.75 450 ALA B O 1
ATOM 8628 N N . ARG B 1 451 ? -26.75 -18.891 2.164 1 90.12 451 ARG B N 1
ATOM 8629 C CA . ARG B 1 451 ? -28.125 -18.625 2.527 1 90.12 451 ARG B CA 1
ATOM 8630 C C . ARG B 1 451 ? -28.234 -17.406 3.459 1 90.12 451 ARG B C 1
ATOM 8632 O O . ARG B 1 451 ? -29.172 -16.625 3.359 1 90.12 451 ARG B O 1
ATOM 8639 N N . TYR B 1 452 ? -27.266 -17.391 4.352 1 90.25 452 TYR B N 1
ATOM 8640 C CA . TYR B 1 452 ? -27.234 -16.234 5.238 1 90.25 452 TYR B CA 1
ATOM 8641 C C . TYR B 1 452 ? -27.109 -14.945 4.445 1 90.25 452 TYR B C 1
ATOM 8643 O O . TYR B 1 452 ? -27.828 -13.977 4.707 1 90.25 452 TYR B O 1
ATOM 8651 N N . SER B 1 453 ? -26.25 -14.977 3.465 1 87.69 453 SER B N 1
ATOM 8652 C CA . SER B 1 453 ? -26.031 -13.805 2.619 1 87.69 453 SER B CA 1
ATOM 8653 C C . SER B 1 453 ? -27.281 -13.461 1.813 1 87.69 453 SER B C 1
ATOM 8655 O O . SER B 1 453 ? -27.578 -12.281 1.592 1 87.69 453 SER B O 1
ATOM 8657 N N . TYR B 1 454 ? -28.016 -14.453 1.489 1 87.12 454 TYR B N 1
ATOM 8658 C CA . TYR B 1 454 ? -29.203 -14.266 0.669 1 87.12 454 TYR B CA 1
ATOM 8659 C C . TYR B 1 454 ? -30.375 -13.758 1.509 1 87.12 454 TYR B C 1
ATOM 8661 O O . TYR B 1 454 ? -31 -12.758 1.164 1 87.12 454 TYR B O 1
ATOM 8669 N N . TYR B 1 455 ? -30.562 -14.25 2.682 1 89.12 455 TYR B N 1
ATOM 8670 C CA . TYR B 1 455 ? -31.797 -14.016 3.412 1 89.12 455 TYR B CA 1
ATOM 8671 C C . TYR B 1 455 ? -31.609 -12.938 4.469 1 89.12 455 TYR B C 1
ATOM 8673 O O . TYR B 1 455 ? -32.562 -12.234 4.82 1 89.12 455 TYR B O 1
ATOM 8681 N N . ALA B 1 456 ? -30.391 -12.859 4.93 1 89.75 456 ALA B N 1
ATOM 8682 C CA . ALA B 1 456 ? -30.375 -12.18 6.223 1 89.75 456 ALA B CA 1
ATOM 8683 C C . ALA B 1 456 ? -29.266 -11.125 6.273 1 89.75 456 ALA B C 1
ATOM 8685 O O . ALA B 1 456 ? -29.328 -10.188 7.078 1 89.75 456 ALA B O 1
ATOM 8686 N N . TYR B 1 457 ? -28.328 -11.195 5.527 1 91.5 457 TYR B N 1
ATOM 8687 C CA . TYR B 1 457 ? -27.156 -10.359 5.738 1 91.5 457 TYR B CA 1
ATOM 8688 C C . TYR B 1 457 ? -27.438 -8.922 5.293 1 91.5 457 TYR B C 1
ATOM 8690 O O . TYR B 1 457 ? -27.094 -7.973 6.004 1 91.5 457 TYR B O 1
ATOM 8698 N N . SER B 1 458 ? -28.047 -8.695 4.125 1 93.81 458 SER B N 1
ATOM 8699 C CA . SER B 1 458 ? -28.094 -7.363 3.523 1 93.81 458 SER B CA 1
ATOM 8700 C C . SER B 1 458 ? -29.5 -6.773 3.598 1 93.81 458 SER B C 1
ATOM 8702 O O . SER B 1 458 ? -29.781 -5.777 2.936 1 93.81 458 SER B O 1
ATOM 8704 N N . LYS B 1 459 ? -30.344 -7.336 4.391 1 96.19 459 LYS B N 1
ATOM 8705 C CA . LYS B 1 459 ? -31.734 -6.879 4.438 1 96.19 459 LYS B CA 1
ATOM 8706 C C . LYS B 1 459 ? -31.969 -5.945 5.621 1 96.19 459 LYS B C 1
ATOM 8708 O O . LYS B 1 459 ? -31.406 -6.156 6.703 1 96.19 459 LYS B O 1
ATOM 8713 N N . PRO B 1 460 ? -32.781 -4.938 5.414 1 96 460 PRO B N 1
ATOM 8714 C CA . PRO B 1 460 ? -33 -3.957 6.48 1 96 460 PRO B CA 1
ATOM 8715 C C . PRO B 1 460 ? -33.656 -4.566 7.715 1 96 460 PRO B C 1
ATOM 8717 O O . PRO B 1 460 ? -33.438 -4.094 8.836 1 96 460 PRO B O 1
ATOM 8720 N N . TYR B 1 461 ? -34.438 -5.613 7.555 1 95.75 461 TYR B N 1
ATOM 8721 C CA . TYR B 1 461 ? -35.156 -6.18 8.688 1 95.75 461 TYR B CA 1
ATOM 8722 C C . TYR B 1 461 ? -34.219 -6.992 9.578 1 95.75 461 TYR B C 1
ATOM 8724 O O . TYR B 1 461 ? -34.625 -7.422 10.664 1 95.75 461 TYR B O 1
ATOM 8732 N N . THR B 1 462 ? -32.969 -7.137 9.195 1 95.94 462 THR B N 1
ATOM 8733 C CA . THR B 1 462 ? -32.031 -7.895 10.023 1 95.94 462 THR B CA 1
ATOM 8734 C C . THR B 1 462 ? -30.938 -6.988 10.547 1 95.94 462 THR B C 1
ATOM 8736 O O . THR B 1 462 ? -30.156 -7.391 11.414 1 95.94 462 THR B O 1
ATOM 8739 N N . ARG B 1 463 ? -30.797 -5.762 10.078 1 96.12 463 ARG B N 1
ATOM 8740 C CA . ARG B 1 463 ? -29.625 -4.941 10.398 1 96.12 463 ARG B CA 1
ATOM 8741 C C . ARG B 1 463 ? -30.031 -3.727 11.227 1 96.12 463 ARG B C 1
ATOM 8743 O O . ARG B 1 463 ? -29.172 -2.959 11.672 1 96.12 463 ARG B O 1
ATOM 8750 N N . ALA B 1 464 ? -31.266 -3.537 11.578 1 96.88 464 ALA B N 1
ATOM 8751 C CA . ALA B 1 464 ? -31.812 -2.342 12.211 1 96.88 464 ALA B CA 1
ATOM 8752 C C . ALA B 1 464 ? -31.281 -2.18 13.633 1 96.88 464 ALA B C 1
ATOM 8754 O O . ALA B 1 464 ? -31 -1.062 14.078 1 96.88 464 ALA B O 1
ATOM 8755 N N . PRO B 1 465 ? -31.047 -3.248 14.375 1 97.5 465 PRO B N 1
ATOM 8756 C CA . PRO B 1 465 ? -30.703 -3.102 15.789 1 97.5 465 PRO B CA 1
ATOM 8757 C C . PRO B 1 465 ? -29.422 -2.299 16 1 97.5 465 PRO B C 1
ATOM 8759 O O . PRO B 1 465 ? -29.359 -1.453 16.906 1 97.5 465 PRO B O 1
ATOM 8762 N N . ALA B 1 466 ? -28.406 -2.502 15.234 1 97.81 466 ALA B N 1
ATOM 8763 C CA . ALA B 1 466 ? -27.156 -1.769 15.398 1 97.81 466 ALA B CA 1
ATOM 8764 C C . ALA B 1 466 ? -27.375 -0.27 15.211 1 97.81 466 ALA B C 1
ATOM 8766 O O . ALA B 1 466 ? -26.797 0.542 15.945 1 97.81 466 ALA B O 1
ATOM 8767 N N . TYR B 1 467 ? -28.172 0.132 14.258 1 98.25 467 TYR B N 1
ATOM 8768 C CA . TYR B 1 467 ? -28.516 1.527 13.992 1 98.25 467 TYR B CA 1
ATOM 8769 C C . TYR B 1 467 ? -29.25 2.148 15.18 1 98.25 467 TYR B C 1
ATOM 8771 O O . TYR B 1 467 ? -28.938 3.268 15.594 1 98.25 467 TYR B O 1
ATOM 8779 N N . PHE B 1 468 ? -30.125 1.444 15.719 1 97.88 468 PHE B N 1
ATOM 8780 C CA . PHE B 1 468 ? -30.984 2 16.766 1 97.88 468 PHE B CA 1
ATOM 8781 C C . PHE B 1 468 ? -30.266 2.002 18.109 1 97.88 468 PHE B C 1
ATOM 8783 O O . PHE B 1 468 ? -30.609 2.779 19 1 97.88 468 PHE B O 1
ATOM 8790 N N . VAL B 1 469 ? -29.25 1.146 18.234 1 98.12 469 VAL B N 1
ATOM 8791 C CA . VAL B 1 469 ? -28.359 1.312 19.375 1 98.12 469 VAL B CA 1
ATOM 8792 C C . VAL B 1 469 ? -27.656 2.662 19.297 1 98.12 469 VAL B C 1
ATOM 8794 O O . VAL B 1 469 ? -27.469 3.342 20.297 1 98.12 469 VAL B O 1
ATOM 8797 N N . GLY B 1 470 ? -27.266 3.068 18.078 1 98.44 470 GLY B N 1
ATOM 8798 C CA . GLY B 1 470 ? -26.688 4.391 17.875 1 98.44 470 GLY B CA 1
ATOM 8799 C C . GLY B 1 470 ? -27.641 5.516 18.25 1 98.44 470 GLY B C 1
ATOM 8800 O O . GLY B 1 470 ? -27.266 6.438 18.984 1 98.44 470 GLY B O 1
ATOM 8801 N N . VAL B 1 471 ? -28.844 5.352 17.875 1 98 471 VAL B N 1
ATOM 8802 C CA . VAL B 1 471 ? -29.875 6.34 18.188 1 98 471 VAL B CA 1
ATOM 8803 C C . VAL B 1 471 ? -30.062 6.441 19.703 1 98 471 VAL B C 1
ATOM 8805 O O . VAL B 1 471 ? -30.078 7.539 20.266 1 98 471 VAL B O 1
ATOM 8808 N N . SER B 1 472 ? -30.125 5.328 20.328 1 97.38 472 SER B N 1
ATOM 8809 C CA . SER B 1 472 ? -30.359 5.293 21.766 1 97.38 472 SER B CA 1
ATOM 8810 C C . SER B 1 472 ? -29.172 5.828 22.547 1 97.38 472 SER B C 1
ATOM 8812 O O . SER B 1 472 ? -29.328 6.414 23.609 1 97.38 472 SER B O 1
ATOM 8814 N N . THR B 1 473 ? -28.016 5.625 22.031 1 97.81 473 THR B N 1
ATOM 8815 C CA . THR B 1 473 ? -26.812 6.148 22.672 1 97.81 473 THR B CA 1
ATOM 8816 C C . THR B 1 473 ? -26.859 7.672 22.766 1 97.81 473 THR B C 1
ATOM 8818 O O . THR B 1 473 ? -26.484 8.258 23.781 1 97.81 473 THR B O 1
ATOM 8821 N N . ALA B 1 474 ? -27.359 8.297 21.719 1 97.31 474 ALA B N 1
ATOM 8822 C CA . ALA B 1 474 ? -27.516 9.75 21.734 1 97.31 474 ALA B CA 1
ATOM 8823 C C . ALA B 1 474 ? -28.562 10.172 22.766 1 97.31 474 ALA B C 1
ATOM 8825 O O . ALA B 1 474 ? -28.406 11.219 23.406 1 97.31 474 ALA B O 1
ATOM 8826 N N . TRP B 1 475 ? -29.609 9.359 22.938 1 96.81 475 TRP B N 1
ATOM 8827 C CA . TRP B 1 475 ? -30.625 9.648 23.938 1 96.81 475 TRP B CA 1
ATOM 8828 C C . TRP B 1 475 ? -30.062 9.57 25.344 1 96.81 475 TRP B C 1
ATOM 8830 O O . TRP B 1 475 ? -30.344 10.43 26.188 1 96.81 475 TRP B O 1
ATOM 8840 N N . VAL B 1 476 ? -29.266 8.594 25.547 1 95.94 476 VAL B N 1
ATOM 8841 C CA . VAL B 1 476 ? -28.641 8.414 26.859 1 95.94 476 VAL B CA 1
ATOM 8842 C C . VAL B 1 476 ? -27.719 9.586 27.141 1 95.94 476 VAL B C 1
ATOM 8844 O O . VAL B 1 476 ? -27.703 10.109 28.266 1 95.94 476 VAL B O 1
ATOM 8847 N N . LEU B 1 477 ? -27 10.008 26.188 1 93.75 477 LEU B N 1
ATOM 8848 C CA . LEU B 1 477 ? -26.078 11.133 26.344 1 93.75 477 LEU B CA 1
ATOM 8849 C C . LEU B 1 477 ? -26.844 12.406 26.672 1 93.75 477 LEU B C 1
ATOM 8851 O O . LEU B 1 477 ? -26.422 13.172 27.547 1 93.75 477 LEU B O 1
ATOM 8855 N N . GLN B 1 478 ? -27.922 12.609 26.047 1 91.25 478 GLN B N 1
ATOM 8856 C CA . GLN B 1 478 ? -28.75 13.781 26.297 1 91.25 478 GLN B CA 1
ATOM 8857 C C . GLN B 1 478 ? -29.328 13.75 27.719 1 91.25 478 GLN B C 1
ATOM 8859 O O . GLN B 1 478 ? -29.406 14.781 28.375 1 91.25 478 GLN B O 1
ATOM 8864 N N . THR B 1 479 ? -29.719 12.617 28.062 1 92.06 479 THR B N 1
ATOM 8865 C CA . THR B 1 479 ? -30.281 12.461 29.406 1 92.06 479 THR B CA 1
ATOM 8866 C C . THR B 1 479 ? -29.234 12.711 30.469 1 92.06 479 THR B C 1
ATOM 8868 O O . THR B 1 479 ? -29.516 13.328 31.5 1 92.06 479 THR B O 1
ATOM 8871 N N . LEU B 1 480 ? -28.094 12.258 30.234 1 91.38 480 LEU B N 1
ATOM 8872 C CA . LEU B 1 480 ? -26.984 12.477 31.172 1 91.38 480 LEU B CA 1
ATOM 8873 C C . LEU B 1 480 ? -26.625 13.961 31.234 1 91.38 480 LEU B C 1
ATOM 8875 O O . LEU B 1 480 ? -26.359 14.484 32.312 1 91.38 480 LEU B O 1
ATOM 8879 N N . GLU B 1 481 ? -26.688 14.578 30.141 1 88.25 481 GLU B N 1
ATOM 8880 C CA . GLU B 1 481 ? -26.422 16.016 30.109 1 88.25 481 GLU B CA 1
ATOM 8881 C C . GLU B 1 481 ? -27.5 16.797 30.859 1 88.25 481 GLU B C 1
ATOM 8883 O O . GLU B 1 481 ? -27.203 17.75 31.562 1 88.25 481 GLU B O 1
ATOM 8888 N N . ALA B 1 482 ? -28.672 16.391 30.672 1 87.31 482 ALA B N 1
ATOM 8889 C CA . ALA B 1 482 ? -29.797 17.031 31.328 1 87.31 482 ALA B CA 1
ATOM 8890 C C . ALA B 1 482 ? -29.734 16.859 32.844 1 87.31 482 ALA B C 1
ATOM 8892 O O . ALA B 1 482 ? -30.203 17.703 33.594 1 87.31 482 ALA B O 1
ATOM 8893 N N . ARG B 1 483 ? -29.094 15.828 33.219 1 90.25 483 ARG B N 1
ATOM 8894 C CA . ARG B 1 483 ? -28.938 15.555 34.656 1 90.25 483 ARG B CA 1
ATOM 8895 C C . ARG B 1 483 ? -27.75 16.297 35.219 1 90.25 483 ARG B C 1
ATOM 8897 O O . ARG B 1 483 ? -27.438 16.156 36.406 1 90.25 483 ARG B O 1
ATOM 8904 N N . GLY B 1 484 ? -27 17 34.438 1 86 484 GLY B N 1
ATOM 8905 C CA . GLY B 1 484 ? -25.922 17.844 34.906 1 86 484 GLY B CA 1
ATOM 8906 C C . GLY B 1 484 ? -24.547 17.203 34.812 1 86 484 GLY B C 1
ATOM 8907 O O . GLY B 1 484 ? -23.578 17.734 35.344 1 86 484 GLY B O 1
ATOM 8908 N N . VAL B 1 485 ? -24.5 16.094 34.219 1 84.56 485 VAL B N 1
ATOM 8909 C CA . VAL B 1 485 ? -23.219 15.438 34 1 84.56 485 VAL B CA 1
ATOM 8910 C C . VAL B 1 485 ? -22.453 16.125 32.875 1 84.56 485 VAL B C 1
ATOM 8912 O O . VAL B 1 485 ? -22.891 16.078 31.719 1 84.56 485 VAL B O 1
ATOM 8915 N N . THR B 1 486 ? -21.5 16.906 33.188 1 81.75 486 THR B N 1
ATOM 8916 C CA . THR B 1 486 ? -20.719 17.609 32.156 1 81.75 486 THR B CA 1
ATOM 8917 C C . THR B 1 486 ? -19.297 17.062 32.094 1 81.75 486 THR B C 1
ATOM 8919 O O . THR B 1 486 ? -18.844 16.375 33 1 81.75 486 THR B O 1
ATOM 8922 N N . ARG B 1 487 ? -18.719 17.219 30.922 1 80.88 487 ARG B N 1
ATOM 8923 C CA . ARG B 1 487 ? -17.344 16.766 30.734 1 80.88 487 ARG B CA 1
ATOM 8924 C C . ARG B 1 487 ? -16.422 17.359 31.781 1 80.88 487 ARG B C 1
ATOM 8926 O O . ARG B 1 487 ? -15.539 16.672 32.312 1 80.88 487 ARG B O 1
ATOM 8933 N N . GLU B 1 488 ? -16.641 18.641 32.094 1 76.56 488 GLU B N 1
ATOM 8934 C CA . GLU B 1 488 ? -15.836 19.344 33.062 1 76.56 488 GLU B CA 1
ATOM 8935 C C . GLU B 1 488 ? -15.969 18.719 34.469 1 76.56 488 GLU B C 1
ATOM 8937 O O . GLU B 1 488 ? -14.969 18.562 35.188 1 76.56 488 GLU B O 1
ATOM 8942 N N . SER B 1 489 ? -17.203 18.375 34.781 1 76.62 489 SER B N 1
ATOM 8943 C CA . SER B 1 489 ? -17.453 17.781 36.094 1 76.62 489 SER B CA 1
ATOM 8944 C C . SER B 1 489 ? -16.797 16.406 36.188 1 76.62 489 SER B C 1
ATOM 8946 O O . SER B 1 489 ? -16.312 16.016 37.25 1 76.62 489 SER B O 1
ATOM 8948 N N . CYS B 1 490 ? -16.75 15.75 35.125 1 77.81 490 CYS B N 1
ATOM 8949 C CA . CYS B 1 490 ? -16.172 14.414 35.094 1 77.81 490 CYS B CA 1
ATOM 8950 C C . CYS B 1 490 ? -14.648 14.477 35.094 1 77.81 490 CYS B C 1
ATOM 8952 O O . CYS B 1 490 ? -13.992 13.648 35.719 1 77.81 490 CYS B O 1
ATOM 8954 N N . GLU B 1 491 ? -14.062 15.391 34.438 1 69.88 491 GLU B N 1
ATOM 8955 C CA . GLU B 1 491 ? -12.609 15.57 34.375 1 69.88 491 GLU B CA 1
ATOM 8956 C C . GLU B 1 491 ? -12.07 16 35.75 1 69.88 491 GLU B C 1
ATOM 8958 O O . GLU B 1 491 ? -10.961 15.609 36.125 1 69.88 491 GLU B O 1
ATOM 8963 N N . ARG B 1 492 ? -12.82 16.891 36.5 1 60.72 492 ARG B N 1
ATOM 8964 C CA . ARG B 1 492 ? -12.438 17.375 37.812 1 60.72 492 ARG B CA 1
ATOM 8965 C C . ARG B 1 492 ? -12.445 16.25 38.844 1 60.72 492 ARG B C 1
ATOM 8967 O O . ARG B 1 492 ? -11.648 16.234 39.781 1 60.72 492 ARG B O 1
ATOM 8974 N N . SER B 1 493 ? -13.43 15.555 38.531 1 61.69 493 SER B N 1
ATOM 8975 C CA . SER B 1 493 ? -13.492 14.469 39.5 1 61.69 493 SER B CA 1
ATOM 8976 C C . SER B 1 493 ? -12.352 13.477 39.312 1 61.69 493 SER B C 1
ATOM 8978 O O . SER B 1 493 ? -12.109 12.625 40.156 1 61.69 493 SER B O 1
ATOM 8980 N N . GLY B 1 494 ? -11.164 13.828 38.625 1 57.62 494 GLY B N 1
ATOM 8981 C CA . GLY B 1 494 ? -9.891 13.172 38.344 1 57.62 494 GLY B CA 1
ATOM 8982 C C . GLY B 1 494 ? -10 11.656 38.281 1 57.62 494 GLY B C 1
ATOM 8983 O O . GLY B 1 494 ? -9.039 10.977 37.969 1 57.62 494 GLY B O 1
ATOM 8984 N N . LYS B 1 495 ? -10.633 11.008 39.281 1 51.16 495 LYS B N 1
ATOM 8985 C CA . LYS B 1 495 ? -10.523 9.586 39.625 1 51.16 495 LYS B CA 1
ATOM 8986 C C . LYS B 1 495 ? -11.086 8.727 38.469 1 51.16 495 LYS B C 1
ATOM 8988 O O . LYS B 1 495 ? -12.242 8.891 38.094 1 51.16 495 LYS B O 1
ATOM 8993 N N . ALA B 1 496 ? -10.258 8.383 37.5 1 58.66 496 ALA B N 1
ATOM 8994 C CA . ALA B 1 496 ? -10.594 7.262 36.625 1 58.66 496 ALA B CA 1
ATOM 8995 C C . ALA B 1 496 ? -11.453 6.23 37.344 1 58.66 496 ALA B C 1
ATOM 8997 O O . ALA B 1 496 ? -10.977 5.531 38.25 1 58.66 496 ALA B O 1
ATOM 8998 N N . SER B 1 497 ? -12.82 6.668 37.281 1 75.06 497 SER B N 1
ATOM 8999 C CA . SER B 1 497 ? -13.781 5.891 38.062 1 75.06 497 SER B CA 1
ATOM 9000 C C . SER B 1 497 ? -13.68 4.402 37.75 1 75.06 497 SER B C 1
ATOM 9002 O O . SER B 1 497 ? -13.516 4.027 36.562 1 75.06 497 SER B O 1
ATOM 9004 N N . LEU B 1 498 ? -13.258 3.605 38.719 1 82.44 498 LEU B N 1
ATOM 9005 C CA . LEU B 1 498 ? -13.297 2.148 38.625 1 82.44 498 LEU B CA 1
ATOM 9006 C C . LEU B 1 498 ? -14.477 1.687 37.781 1 82.44 498 LEU B C 1
ATOM 9008 O O . LEU B 1 498 ? -14.359 0.74 37 1 82.44 498 LEU B O 1
ATOM 9012 N N . GLY B 1 499 ? -15.508 2.475 37.875 1 87.5 499 GLY B N 1
ATOM 9013 C CA . GLY B 1 499 ? -16.688 2.145 37.062 1 87.5 499 GLY B CA 1
ATOM 9014 C C . GLY B 1 499 ? -16.469 2.344 35.594 1 87.5 499 GLY B C 1
ATOM 9015 O O . GLY B 1 499 ? -16.891 1.507 34.781 1 87.5 499 GLY B O 1
ATOM 9016 N N . ALA B 1 500 ? -15.898 3.395 35.25 1 90 500 ALA B N 1
ATOM 9017 C CA . ALA B 1 500 ? -15.617 3.68 33.844 1 90 500 ALA B CA 1
ATOM 9018 C C . ALA B 1 500 ? -14.625 2.674 33.25 1 90 500 ALA B C 1
ATOM 9020 O O . ALA B 1 500 ? -14.789 2.217 32.125 1 90 500 ALA B O 1
ATOM 9021 N N . SER B 1 501 ? -13.633 2.297 34.062 1 90.88 501 SER B N 1
ATOM 9022 C CA . SER B 1 501 ? -12.633 1.329 33.594 1 90.88 501 SER B CA 1
ATOM 9023 C C . SER B 1 501 ? -13.258 -0.049 33.406 1 90.88 501 SER B C 1
ATOM 9025 O O . SER B 1 501 ? -12.922 -0.75 32.438 1 90.88 501 SER B O 1
ATOM 9027 N N . LEU B 1 502 ? -14.086 -0.378 34.281 1 94.31 502 LEU B N 1
ATOM 9028 C CA . LEU B 1 502 ? -14.75 -1.67 34.188 1 94.31 502 LEU B CA 1
ATOM 9029 C C . LEU B 1 502 ? -15.68 -1.697 32.969 1 94.31 502 LEU B C 1
ATOM 9031 O O . LEU B 1 502 ? -15.766 -2.711 32.281 1 94.31 502 LEU B O 1
ATOM 9035 N N . ALA B 1 503 ? -16.344 -0.633 32.75 1 95.5 503 ALA B N 1
ATOM 9036 C CA . ALA B 1 503 ? -17.219 -0.54 31.578 1 95.5 503 ALA B CA 1
ATOM 9037 C C . ALA B 1 503 ? -16.422 -0.642 30.281 1 95.5 503 ALA B C 1
ATOM 9039 O O . ALA B 1 503 ? -16.844 -1.312 29.344 1 95.5 503 ALA B O 1
ATOM 9040 N N . ALA B 1 504 ? -15.336 0.029 30.281 1 95.56 504 ALA B N 1
ATOM 9041 C CA . ALA B 1 504 ? -14.469 -0.022 29.109 1 95.56 504 ALA B CA 1
ATOM 9042 C C . ALA B 1 504 ? -13.938 -1.434 28.875 1 95.56 504 ALA B C 1
ATOM 9044 O O . ALA B 1 504 ? -13.922 -1.923 27.75 1 95.56 504 ALA B O 1
ATOM 9045 N N . LEU B 1 505 ? -13.508 -2.084 29.906 1 96.75 505 LEU B N 1
ATOM 9046 C CA . LEU B 1 505 ? -12.969 -3.438 29.812 1 96.75 505 LEU B CA 1
ATOM 9047 C C . LEU B 1 505 ? -14.039 -4.41 29.328 1 96.75 505 LEU B C 1
ATOM 9049 O O . LEU B 1 505 ? -13.758 -5.293 28.516 1 96.75 505 LEU B O 1
ATOM 9053 N N . MET B 1 506 ? -15.164 -4.219 29.859 1 97.31 506 MET B N 1
ATOM 9054 C CA . MET B 1 506 ? -16.266 -5.066 29.438 1 97.31 506 MET B CA 1
ATOM 9055 C C . MET B 1 506 ? -16.594 -4.848 27.969 1 97.31 506 MET B C 1
ATOM 9057 O O . MET B 1 506 ? -16.828 -5.809 27.234 1 97.31 506 MET B O 1
ATOM 9061 N N . ALA B 1 507 ? -16.672 -3.604 27.547 1 98 507 ALA B N 1
ATOM 9062 C CA . ALA B 1 507 ? -16.938 -3.285 26.156 1 98 507 ALA B CA 1
ATOM 9063 C C . ALA B 1 507 ? -15.875 -3.893 25.234 1 98 507 ALA B C 1
ATOM 9065 O O . ALA B 1 507 ? -16.203 -4.531 24.234 1 98 507 ALA B O 1
ATOM 9066 N N . PHE B 1 508 ? -14.641 -3.777 25.609 1 97.38 508 PHE B N 1
ATOM 9067 C CA . PHE B 1 508 ? -13.547 -4.336 24.828 1 97.38 508 PHE B CA 1
ATOM 9068 C C . PHE B 1 508 ? -13.609 -5.859 24.828 1 97.38 508 PHE B C 1
ATOM 9070 O O . PHE B 1 508 ? -13.289 -6.496 23.812 1 97.38 508 PHE B O 1
ATOM 9077 N N . GLY B 1 509 ? -13.898 -6.379 25.953 1 97.94 509 GLY B N 1
ATOM 9078 C CA . GLY B 1 509 ? -14.055 -7.82 26.047 1 97.94 509 GLY B CA 1
ATOM 9079 C C . GLY B 1 509 ? -15.109 -8.367 25.109 1 97.94 509 GLY B C 1
ATOM 9080 O O . GLY B 1 509 ? -14.898 -9.391 24.453 1 97.94 509 GLY B O 1
ATOM 9081 N N . VAL B 1 510 ? -16.219 -7.668 25.016 1 98.06 510 VAL B N 1
ATOM 9082 C CA . VAL B 1 510 ? -17.297 -8.094 24.125 1 98.06 510 VAL B CA 1
ATOM 9083 C C . VAL B 1 510 ? -16.844 -7.961 22.672 1 98.06 510 VAL B C 1
ATOM 9085 O O . VAL B 1 510 ? -17.141 -8.836 21.844 1 98.06 510 VAL B O 1
ATOM 9088 N N . LEU B 1 511 ? -16.203 -6.883 22.328 1 98.25 511 LEU B N 1
ATOM 9089 C CA . LEU B 1 511 ? -15.688 -6.711 20.984 1 98.25 511 LEU B CA 1
ATOM 9090 C C . LEU B 1 511 ? -14.766 -7.863 20.594 1 98.25 511 LEU B C 1
ATOM 9092 O O . LEU B 1 511 ? -14.898 -8.445 19.516 1 98.25 511 LEU B O 1
ATOM 9096 N N . CYS B 1 512 ? -13.859 -8.258 21.484 1 98.06 512 CYS B N 1
ATOM 9097 C CA . CYS B 1 512 ? -12.93 -9.352 21.234 1 98.06 512 CYS B CA 1
ATOM 9098 C C . CYS B 1 512 ? -13.672 -10.68 21.109 1 98.06 512 CYS B C 1
ATOM 9100 O O . CYS B 1 512 ? -13.344 -11.508 20.25 1 98.06 512 CYS B O 1
ATOM 9102 N N . LEU B 1 513 ? -14.609 -10.797 21.984 1 97.88 513 LEU B N 1
ATOM 9103 C CA . LEU B 1 513 ? -15.383 -12.031 21.953 1 97.88 513 LEU B CA 1
ATOM 9104 C C . LEU B 1 513 ? -16.109 -12.195 20.625 1 97.88 513 LEU B C 1
ATOM 9106 O O . LEU B 1 513 ? -16.078 -13.281 20.031 1 97.88 513 LEU B O 1
ATOM 9110 N N . VAL B 1 514 ? -16.719 -11.18 20.156 1 97.88 514 VAL B N 1
ATOM 9111 C CA . VAL B 1 514 ? -17.484 -11.234 18.906 1 97.88 514 VAL B CA 1
ATOM 9112 C C . VAL B 1 514 ? -16.547 -11.523 17.75 1 97.88 514 VAL B C 1
ATOM 9114 O O . VAL B 1 514 ? -16.906 -12.227 16.812 1 97.88 514 VAL B O 1
ATOM 9117 N N . VAL B 1 515 ? -15.328 -11.039 17.781 1 97.75 515 VAL B N 1
ATOM 9118 C CA . VAL B 1 515 ? -14.367 -11.195 16.688 1 97.75 515 VAL B CA 1
ATOM 9119 C C . VAL B 1 515 ? -13.812 -12.617 16.688 1 97.75 515 VAL B C 1
ATOM 9121 O O . VAL B 1 515 ? -13.695 -13.25 15.633 1 97.75 515 VAL B O 1
ATOM 9124 N N . PHE B 1 516 ? -13.555 -13.227 17.891 1 97.25 516 PHE B N 1
ATOM 9125 C CA . PHE B 1 516 ? -12.727 -14.43 17.906 1 97.25 516 PHE B CA 1
ATOM 9126 C C . PHE B 1 516 ? -13.57 -15.664 18.203 1 97.25 516 PHE B C 1
ATOM 9128 O O . PHE B 1 516 ? -13.141 -16.781 17.953 1 97.25 516 PHE B O 1
ATOM 9135 N N . ILE B 1 517 ? -14.781 -15.484 18.734 1 96.5 517 ILE B N 1
ATOM 9136 C CA . ILE B 1 517 ? -15.586 -16.641 19.125 1 96.5 517 ILE B CA 1
ATOM 9137 C C . ILE B 1 517 ? -15.922 -17.484 17.906 1 96.5 517 ILE B C 1
ATOM 9139 O O . ILE B 1 517 ? -16.047 -18.703 18 1 96.5 517 ILE B O 1
ATOM 9143 N N . PRO B 1 518 ? -16.141 -16.953 16.734 1 95.31 518 PRO B N 1
ATOM 9144 C CA . PRO B 1 518 ? -16.469 -17.781 15.57 1 95.31 518 PRO B CA 1
ATOM 9145 C C . PRO B 1 518 ? -15.375 -18.797 15.234 1 95.31 518 PRO B C 1
ATOM 9147 O O . PRO B 1 518 ? -15.625 -19.766 14.523 1 95.31 518 PRO B O 1
ATOM 9150 N N . ALA B 1 519 ? -14.156 -18.578 15.688 1 94.44 519 ALA B N 1
ATOM 9151 C CA . ALA B 1 519 ? -13.062 -19.516 15.453 1 94.44 519 ALA B CA 1
ATOM 9152 C C . ALA B 1 519 ? -13.422 -20.906 15.969 1 94.44 519 ALA B C 1
ATOM 9154 O O . ALA B 1 519 ? -12.898 -21.906 15.469 1 94.44 519 ALA B O 1
ATOM 9155 N N . THR B 1 520 ? -14.344 -20.969 16.891 1 94.62 520 THR B N 1
ATOM 9156 C CA . THR B 1 520 ? -14.727 -22.234 17.5 1 94.62 520 THR B CA 1
ATOM 9157 C C . THR B 1 520 ? -15.664 -23 16.578 1 94.62 520 THR B C 1
ATOM 9159 O O . THR B 1 520 ? -15.984 -24.172 16.844 1 94.62 520 THR B O 1
ATOM 9162 N N . ASP B 1 521 ? -16.078 -22.406 15.484 1 93.62 521 ASP B N 1
ATOM 9163 C CA . ASP B 1 521 ? -16.938 -23.047 14.5 1 93.62 521 ASP B CA 1
ATOM 9164 C C . ASP B 1 521 ? -16.219 -23.203 13.164 1 93.62 521 ASP B C 1
ATOM 9166 O O . ASP B 1 521 ? -16.859 -23.344 12.117 1 93.62 521 ASP B O 1
ATOM 9170 N N . PHE B 1 522 ? -14.945 -23.047 13.148 1 91.94 522 PHE B N 1
ATOM 9171 C CA . PHE B 1 522 ? -14.102 -23.203 11.969 1 91.94 522 PHE B CA 1
ATOM 9172 C C . PHE B 1 522 ? -13.102 -24.344 12.172 1 91.94 522 PHE B C 1
ATOM 9174 O O . PHE B 1 522 ? -12.93 -24.828 13.289 1 91.94 522 PHE B O 1
ATOM 9181 N N . GLY B 1 523 ? -12.422 -24.75 11.164 1 88 523 GLY B N 1
ATOM 9182 C CA . GLY B 1 523 ? -11.391 -25.766 11.25 1 88 523 GLY B CA 1
ATOM 9183 C C . GLY B 1 523 ? -11.945 -27.156 11.539 1 88 523 GLY B C 1
ATOM 9184 O O . GLY B 1 523 ? -12.859 -27.625 10.852 1 88 523 GLY B O 1
ATOM 9185 N N . ASP B 1 524 ? -11.508 -27.75 12.578 1 86.06 524 ASP B N 1
ATOM 9186 C CA . ASP B 1 524 ? -11.891 -29.094 12.953 1 86.06 524 ASP B CA 1
ATOM 9187 C C . ASP B 1 524 ? -13.336 -29.141 13.453 1 86.06 524 ASP B C 1
ATOM 9189 O O . ASP B 1 524 ? -13.992 -30.188 13.391 1 86.06 524 ASP B O 1
ATOM 9193 N N . GLN B 1 525 ? -13.789 -28.031 13.867 1 85.56 525 GLN B N 1
ATOM 9194 C CA . GLN B 1 525 ? -15.125 -27.953 14.469 1 85.56 525 GLN B CA 1
ATOM 9195 C C . GLN B 1 525 ? -16.094 -27.188 13.562 1 85.56 525 GLN B C 1
ATOM 9197 O O . GLN B 1 525 ? -16.969 -26.484 14.055 1 85.56 525 GLN B O 1
ATOM 9202 N N . LYS B 1 526 ? -15.867 -27.297 12.32 1 86.44 526 LYS B N 1
ATOM 9203 C CA . LYS B 1 526 ? -16.688 -26.5 11.406 1 86.44 526 LYS B CA 1
ATOM 9204 C C . LYS B 1 526 ? -18.156 -26.922 11.477 1 86.44 526 LYS B C 1
ATOM 9206 O O . LYS B 1 526 ? -18.469 -28.125 11.523 1 86.44 526 LYS B O 1
ATOM 9211 N N . ASN B 1 527 ? -19.047 -26.016 11.641 1 86.44 527 ASN B N 1
ATOM 9212 C CA . ASN B 1 527 ? -20.5 -26.188 11.641 1 86.44 527 ASN B CA 1
ATOM 9213 C C . ASN B 1 527 ? -20.969 -27 12.844 1 86.44 527 ASN B C 1
ATOM 9215 O O . ASN B 1 527 ? -21.844 -27.859 12.711 1 86.44 527 ASN B O 1
ATOM 9219 N N . ARG B 1 528 ? -20.406 -26.797 13.938 1 90.62 528 ARG B N 1
ATOM 9220 C CA . ARG B 1 528 ? -20.797 -27.5 15.148 1 90.62 528 ARG B CA 1
ATOM 9221 C C . ARG B 1 528 ? -21.766 -26.656 15.977 1 90.62 528 ARG B C 1
ATOM 9223 O O . ARG B 1 528 ? -22.438 -27.188 16.859 1 90.62 528 ARG B O 1
ATOM 9230 N N . TRP B 1 529 ? -21.844 -25.438 15.633 1 94.06 529 TRP B N 1
ATOM 9231 C CA . TRP B 1 529 ? -22.688 -24.531 16.406 1 94.06 529 TRP B CA 1
ATOM 9232 C C . TRP B 1 529 ? -24.172 -24.891 16.25 1 94.06 529 TRP B C 1
ATOM 9234 O O . TRP B 1 529 ? -24.609 -25.25 15.156 1 94.06 529 TRP B O 1
ATOM 9244 N N . SER B 1 530 ? -24.922 -24.797 17.328 1 95.06 530 SER B N 1
ATOM 9245 C CA . SER B 1 530 ? -26.375 -24.906 17.266 1 95.06 530 SER B CA 1
ATOM 9246 C C . SER B 1 530 ? -27 -23.641 16.703 1 95.06 530 SER B C 1
ATOM 9248 O O . SER B 1 530 ? -26.328 -22.609 16.562 1 95.06 530 SER B O 1
ATOM 9250 N N . ASP B 1 531 ? -28.281 -23.766 16.359 1 95.12 531 ASP B N 1
ATOM 9251 C CA . ASP B 1 531 ? -29.016 -22.578 15.906 1 95.12 531 ASP B CA 1
ATOM 9252 C C . ASP B 1 531 ? -29 -21.484 16.969 1 95.12 531 ASP B C 1
ATOM 9254 O O . ASP B 1 531 ? -28.953 -20.297 16.641 1 95.12 531 ASP B O 1
ATOM 9258 N N . PHE B 1 532 ? -29.062 -21.891 18.156 1 96.06 532 PHE B N 1
ATOM 9259 C CA . PHE B 1 532 ? -29.047 -20.938 19.266 1 96.06 532 PHE B CA 1
ATOM 9260 C C . PHE B 1 532 ? -27.734 -20.172 19.297 1 96.06 532 PHE B C 1
ATOM 9262 O O . PHE B 1 532 ? -27.719 -18.953 19.484 1 96.06 532 PHE B O 1
ATOM 9269 N N . ASP B 1 533 ? -26.625 -20.922 19.156 1 95.81 533 ASP B N 1
ATOM 9270 C CA . ASP B 1 533 ? -25.312 -20.297 19.125 1 95.81 533 ASP B CA 1
ATOM 9271 C C . ASP B 1 533 ? -25.203 -19.297 17.969 1 95.81 533 ASP B C 1
ATOM 9273 O O . ASP B 1 533 ? -24.641 -18.219 18.125 1 95.81 533 ASP B O 1
ATOM 9277 N N . SER B 1 534 ? -25.75 -19.734 16.875 1 95.88 534 SER B N 1
ATOM 9278 C CA . SER B 1 534 ? -25.734 -18.875 15.703 1 95.88 534 SER B CA 1
ATOM 9279 C C . SER B 1 534 ? -26.547 -17.609 15.945 1 95.88 534 SER B C 1
ATOM 9281 O O . SER B 1 534 ? -26.172 -16.516 15.5 1 95.88 534 SER B O 1
ATOM 9283 N N . VAL B 1 535 ? -27.688 -17.703 16.609 1 97 535 VAL B N 1
ATOM 9284 C CA . VAL B 1 535 ? -28.531 -16.547 16.922 1 97 535 VAL B CA 1
ATOM 9285 C C . VAL B 1 535 ? -27.766 -15.586 17.844 1 97 535 VAL B C 1
ATOM 9287 O O . VAL B 1 535 ? -27.828 -14.375 17.656 1 97 535 VAL B O 1
ATOM 9290 N N . LEU B 1 536 ? -27.062 -16.094 18.797 1 96.69 536 LEU B N 1
ATOM 9291 C CA . LEU B 1 536 ? -26.312 -15.273 19.75 1 96.69 536 LEU B CA 1
ATOM 9292 C C . LEU B 1 536 ? -25.281 -14.422 19.031 1 96.69 536 LEU B C 1
ATOM 9294 O O . LEU B 1 536 ? -25.078 -13.258 19.375 1 96.69 536 LEU B O 1
ATOM 9298 N N . LEU B 1 537 ? -24.609 -15.016 18.062 1 95.56 537 LEU B N 1
ATOM 9299 C CA . LEU B 1 537 ? -23.547 -14.266 17.391 1 95.56 537 LEU B CA 1
ATOM 9300 C C . LEU B 1 537 ? -24.125 -13.398 16.281 1 95.56 537 LEU B C 1
ATOM 9302 O O . LEU B 1 537 ? -23.875 -12.195 16.234 1 95.56 537 LEU B O 1
ATOM 9306 N N . LEU B 1 538 ? -24.938 -13.938 15.336 1 95.56 538 LEU B N 1
ATOM 9307 C CA . LEU B 1 538 ? -25.375 -13.281 14.109 1 95.56 538 LEU B CA 1
ATOM 9308 C C . LEU B 1 538 ? -26.469 -12.266 14.398 1 95.56 538 LEU B C 1
ATOM 9310 O O . LEU B 1 538 ? -26.734 -11.383 13.578 1 95.56 538 LEU B O 1
ATOM 9314 N N . ASP B 1 539 ? -27.094 -12.43 15.5 1 96.31 539 ASP B N 1
ATOM 9315 C CA . ASP B 1 539 ? -28.203 -11.547 15.859 1 96.31 539 ASP B CA 1
ATOM 9316 C C . ASP B 1 539 ? -27.844 -10.688 17.078 1 96.31 539 ASP B C 1
ATOM 9318 O O . ASP B 1 539 ? -27.375 -9.555 16.922 1 96.31 539 ASP B O 1
ATOM 9322 N N . PHE B 1 540 ? -27.656 -11.242 18.234 1 96.75 540 PHE B N 1
ATOM 9323 C CA . PHE B 1 540 ? -27.375 -10.508 19.453 1 96.75 540 PHE B CA 1
ATOM 9324 C C . PHE B 1 540 ? -25.938 -10.016 19.484 1 96.75 540 PHE B C 1
ATOM 9326 O O . PHE B 1 540 ? -25.625 -9.023 20.156 1 96.75 540 PHE B O 1
ATOM 9333 N N . GLY B 1 541 ? -25.094 -10.742 18.844 1 96.94 541 GLY B N 1
ATOM 9334 C CA . GLY B 1 541 ? -23.719 -10.281 18.75 1 96.94 541 GLY B CA 1
ATOM 9335 C C . GLY B 1 541 ? -23.578 -8.906 18.125 1 96.94 541 GLY B C 1
ATOM 9336 O O . GLY B 1 541 ? -22.75 -8.102 18.547 1 96.94 541 GLY B O 1
ATOM 9337 N N . ARG B 1 542 ? -24.438 -8.586 17.188 1 96.56 542 ARG B N 1
ATOM 9338 C CA . ARG B 1 542 ? -24.422 -7.289 16.531 1 96.56 542 ARG B CA 1
ATOM 9339 C C . ARG B 1 542 ? -24.891 -6.188 17.469 1 96.56 542 ARG B C 1
ATOM 9341 O O . ARG B 1 542 ? -24.375 -5.066 17.422 1 96.56 542 ARG B O 1
ATOM 9348 N N . VAL B 1 543 ? -25.828 -6.508 18.281 1 97.5 543 VAL B N 1
ATOM 9349 C CA . VAL B 1 543 ? -26.312 -5.566 19.281 1 97.5 543 VAL B CA 1
ATOM 9350 C C . VAL B 1 543 ? -25.203 -5.305 20.297 1 97.5 543 VAL B C 1
ATOM 9352 O O . VAL B 1 543 ? -24.953 -4.156 20.672 1 97.5 543 VAL B O 1
ATOM 9355 N N . GLY B 1 544 ? -24.578 -6.43 20.734 1 98.06 544 GLY B N 1
ATOM 9356 C CA . GLY B 1 544 ? -23.469 -6.285 21.656 1 98.06 544 GLY B CA 1
ATOM 9357 C C . GLY B 1 544 ? -22.312 -5.477 21.094 1 98.06 544 GLY B C 1
ATOM 9358 O O . GLY B 1 544 ? -21.703 -4.68 21.812 1 98.06 544 GLY B O 1
ATOM 9359 N N . TRP B 1 545 ? -22.062 -5.668 19.859 1 98.44 545 TRP B N 1
ATOM 9360 C CA . TRP B 1 545 ? -21.016 -4.922 19.156 1 98.44 545 TRP B CA 1
ATOM 9361 C C . TRP B 1 545 ? -21.312 -3.43 19.156 1 98.44 545 TRP B C 1
ATOM 9363 O O . TRP B 1 545 ? -20.484 -2.619 19.578 1 98.44 545 TRP B O 1
ATOM 9373 N N . ALA B 1 546 ? -22.516 -3.059 18.734 1 98.56 546 ALA B N 1
ATOM 9374 C CA . ALA B 1 546 ? -22.922 -1.657 18.672 1 98.56 546 ALA B CA 1
ATOM 9375 C C . ALA B 1 546 ? -22.969 -1.04 20.078 1 98.56 546 ALA B C 1
ATOM 9377 O O . ALA B 1 546 ? -22.562 0.105 20.266 1 98.56 546 ALA B O 1
ATOM 9378 N N . ALA B 1 547 ? -23.469 -1.799 21.031 1 98.44 547 ALA B N 1
ATOM 9379 C CA . ALA B 1 547 ? -23.562 -1.313 22.406 1 98.44 547 ALA B CA 1
ATOM 9380 C C . ALA B 1 547 ? -22.172 -1.024 22.984 1 98.44 547 ALA B C 1
ATOM 9382 O O . ALA B 1 547 ? -22 -0.073 23.75 1 98.44 547 ALA B O 1
ATOM 9383 N N . SER B 1 548 ? -21.25 -1.873 22.656 1 98.62 548 SER B N 1
ATOM 9384 C CA . SER B 1 548 ? -19.875 -1.658 23.094 1 98.62 548 SER B CA 1
ATOM 9385 C C . SER B 1 548 ? -19.312 -0.346 22.562 1 98.62 548 SER B C 1
ATOM 9387 O O . SER B 1 548 ? -18.672 0.41 23.297 1 98.62 548 SER B O 1
ATOM 9389 N N . TRP B 1 549 ? -19.594 -0.037 21.312 1 98.06 549 TRP B N 1
ATOM 9390 C CA . TRP B 1 549 ? -19.156 1.237 20.75 1 98.06 549 TRP B CA 1
ATOM 9391 C C . TRP B 1 549 ? -19.906 2.4 21.391 1 98.06 549 TRP B C 1
ATOM 9393 O O . TRP B 1 549 ? -19.344 3.488 21.562 1 98.06 549 TRP B O 1
ATOM 9403 N N . GLY B 1 550 ? -21.203 2.166 21.766 1 98.25 550 GLY B N 1
ATOM 9404 C CA . GLY B 1 550 ? -21.938 3.174 22.516 1 98.25 550 GLY B CA 1
ATOM 9405 C C . GLY B 1 550 ? -21.281 3.531 23.828 1 98.25 550 GLY B C 1
ATOM 9406 O O . GLY B 1 550 ? -21.125 4.711 24.156 1 98.25 550 GLY B O 1
ATOM 9407 N N . ILE B 1 551 ? -20.828 2.525 24.531 1 97.5 551 ILE B N 1
ATOM 9408 C CA . ILE B 1 551 ? -20.188 2.709 25.828 1 97.5 551 ILE B CA 1
ATOM 9409 C C . ILE B 1 551 ? -18.859 3.449 25.625 1 97.5 551 ILE B C 1
ATOM 9411 O O . ILE B 1 551 ? -18.578 4.422 26.344 1 97.5 551 ILE B O 1
ATOM 9415 N N . ILE B 1 552 ? -18.109 3.084 24.656 1 96.75 552 ILE B N 1
ATOM 9416 C CA . ILE B 1 552 ? -16.812 3.695 24.406 1 96.75 552 ILE B CA 1
ATOM 9417 C C . ILE B 1 552 ? -17 5.152 23.984 1 96.75 552 ILE B C 1
ATOM 9419 O O . ILE B 1 552 ? -16.25 6.027 24.422 1 96.75 552 ILE B O 1
ATOM 9423 N N . THR B 1 553 ? -18.016 5.391 23.172 1 96.75 553 THR B N 1
ATOM 9424 C CA . THR B 1 553 ? -18.312 6.75 22.734 1 96.75 553 THR B CA 1
ATOM 9425 C C . THR B 1 553 ? -18.656 7.648 23.906 1 96.75 553 THR B C 1
ATOM 9427 O O . THR B 1 553 ? -18.156 8.766 24.016 1 96.75 553 THR B O 1
ATOM 9430 N N . ILE B 1 554 ? -19.469 7.164 24.828 1 95.19 554 ILE B N 1
ATOM 9431 C CA . ILE B 1 554 ? -19.859 7.934 26.016 1 95.19 554 ILE B CA 1
ATOM 9432 C C . ILE B 1 554 ? -18.641 8.18 26.906 1 95.19 554 ILE B C 1
ATOM 9434 O O . ILE B 1 554 ? -18.438 9.289 27.406 1 95.19 554 ILE B O 1
ATOM 9438 N N . LEU B 1 555 ? -17.812 7.18 27.047 1 93.94 555 LEU B N 1
ATOM 9439 C CA . LEU B 1 555 ? -16.625 7.305 27.875 1 93.94 555 LEU B CA 1
ATOM 9440 C C . LEU B 1 555 ? -15.633 8.297 27.25 1 93.94 555 LEU B C 1
ATOM 9442 O O . LEU B 1 555 ? -15 9.07 27.969 1 93.94 555 LEU B O 1
ATOM 9446 N N . CYS B 1 556 ? -15.539 8.312 25.953 1 93.5 556 CYS B N 1
ATOM 9447 C CA . CYS B 1 556 ? -14.695 9.281 25.281 1 93.5 556 CYS B CA 1
ATOM 9448 C C . CYS B 1 556 ? -15.273 10.688 25.391 1 93.5 556 CYS B C 1
ATOM 9450 O O . CYS B 1 556 ? -14.539 11.648 25.609 1 93.5 556 CYS B O 1
ATOM 9452 N N . TYR B 1 557 ? -16.594 10.75 25.281 1 93.06 557 TYR B N 1
ATOM 9453 C CA . TYR B 1 557 ? -17.297 12.023 25.375 1 93.06 557 TYR B CA 1
ATOM 9454 C C . TYR B 1 557 ? -17.031 12.719 26.703 1 93.06 557 TYR B C 1
ATOM 9456 O O . TYR B 1 557 ? -16.812 13.93 26.75 1 93.06 557 TYR B O 1
ATOM 9464 N N . TYR B 1 558 ? -16.938 11.969 27.734 1 91.44 558 TYR B N 1
ATOM 9465 C CA . TYR B 1 558 ? -16.781 12.539 29.062 1 91.44 558 TYR B CA 1
ATOM 9466 C C . TYR B 1 558 ? -15.328 12.5 29.516 1 91.44 558 TYR B C 1
ATOM 9468 O O . TYR B 1 558 ? -15.016 12.82 30.656 1 91.44 558 TYR B O 1
ATOM 9476 N N . GLY B 1 559 ? -14.375 12.031 28.703 1 87.25 559 GLY B N 1
ATOM 9477 C CA . GLY B 1 559 ? -12.945 12.133 28.938 1 87.25 559 GLY B CA 1
ATOM 9478 C C . GLY B 1 559 ? -12.406 11.023 29.812 1 87.25 559 GLY B C 1
ATOM 9479 O O . GLY B 1 559 ? -11.336 11.156 30.406 1 87.25 559 GLY B O 1
ATOM 9480 N N . TYR B 1 560 ? -13.117 9.922 29.953 1 89.44 560 TYR B N 1
ATOM 9481 C CA . TYR B 1 560 ? -12.703 8.828 30.828 1 89.44 560 TYR B CA 1
ATOM 9482 C C . TYR B 1 560 ? -11.656 7.953 30.141 1 89.44 560 TYR B C 1
ATOM 9484 O O . TYR B 1 560 ? -10.992 7.148 30.797 1 89.44 560 TYR B O 1
ATOM 9492 N N . LEU B 1 561 ? -11.484 8.086 28.844 1 89.81 561 LEU B N 1
ATOM 9493 C CA . LEU B 1 561 ? -10.5 7.336 28.078 1 89.81 561 LEU B CA 1
ATOM 9494 C C . LEU B 1 561 ? -9.562 8.281 27.328 1 89.81 561 LEU B C 1
ATOM 9496 O O . LEU B 1 561 ? -9.602 8.352 26.094 1 89.81 561 LEU B O 1
ATOM 9500 N N . PRO B 1 562 ? -8.664 8.867 28.031 1 84.12 562 PRO B N 1
ATOM 9501 C CA . PRO B 1 562 ? -7.867 9.938 27.422 1 84.12 562 PRO B CA 1
ATOM 9502 C C . PRO B 1 562 ? -6.961 9.43 26.297 1 84.12 562 PRO B C 1
ATOM 9504 O O . PRO B 1 562 ? -6.789 10.109 25.297 1 84.12 562 PRO B O 1
ATOM 9507 N N . TRP B 1 563 ? -6.383 8.234 26.422 1 84 563 TRP B N 1
ATOM 9508 C CA . TRP B 1 563 ? -5.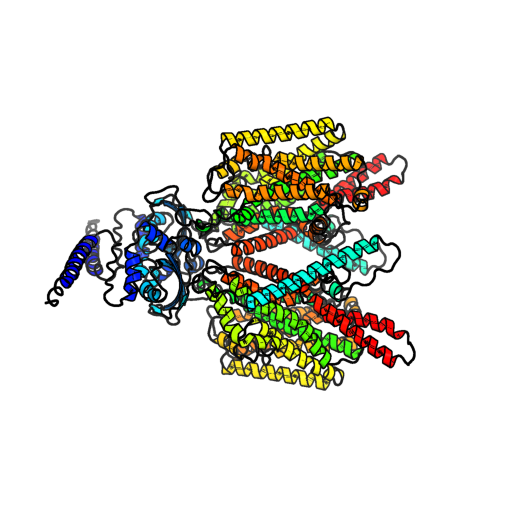465 7.719 25.406 1 84 563 TRP B CA 1
ATOM 9509 C C . TRP B 1 563 ? -6.215 7.305 24.141 1 84 563 TRP B C 1
ATOM 9511 O O . TRP B 1 563 ? -5.777 7.598 23.031 1 84 563 TRP B O 1
ATOM 9521 N N . ILE B 1 564 ? -7.281 6.672 24.375 1 91.19 564 ILE B N 1
ATOM 9522 C CA . ILE B 1 564 ? -8.094 6.246 23.234 1 91.19 564 ILE B CA 1
ATOM 9523 C C . ILE B 1 564 ? -8.68 7.469 22.547 1 91.19 564 ILE B C 1
ATOM 9525 O O . ILE B 1 564 ? -8.656 7.562 21.312 1 91.19 564 ILE B O 1
ATOM 9529 N N . ASN B 1 565 ? -9.164 8.359 23.312 1 91.75 565 ASN B N 1
ATOM 9530 C CA . ASN B 1 565 ? -9.727 9.586 22.766 1 91.75 565 ASN B CA 1
ATOM 9531 C C . ASN B 1 565 ? -8.664 10.414 22.031 1 91.75 565 ASN B C 1
ATOM 9533 O O . ASN B 1 565 ? -8.938 10.992 20.984 1 91.75 565 ASN B O 1
ATOM 9537 N N . GLY B 1 566 ? -7.512 10.516 22.688 1 86.88 566 GLY B N 1
ATOM 9538 C CA . GLY B 1 566 ? -6.434 11.25 22.062 1 86.88 566 GLY B CA 1
ATOM 9539 C C . GLY B 1 566 ? -6.055 10.711 20.688 1 86.88 566 GLY B C 1
ATOM 9540 O O . GLY B 1 566 ? -5.777 11.477 19.766 1 86.88 566 GLY B O 1
ATOM 9541 N N . PHE B 1 567 ? -6.047 9.461 20.531 1 90.5 567 PHE B N 1
ATOM 9542 C CA . PHE B 1 567 ? -5.699 8.82 19.266 1 90.5 567 PHE B CA 1
ATOM 9543 C C . PHE B 1 567 ? -6.836 8.961 18.266 1 90.5 567 PHE B C 1
ATOM 9545 O O . PHE B 1 567 ? -6.609 9.359 17.125 1 90.5 567 PHE B O 1
ATOM 9552 N N . LEU B 1 568 ? -8.031 8.641 18.625 1 95.31 568 LEU B N 1
ATOM 9553 C CA . LEU B 1 568 ? -9.172 8.578 17.719 1 95.31 568 LEU B CA 1
ATOM 9554 C C . LEU B 1 568 ? -9.656 9.977 17.344 1 95.31 568 LEU B C 1
ATOM 9556 O O . LEU B 1 568 ? -10.289 10.164 16.312 1 95.31 568 LEU B O 1
ATOM 9560 N N . ALA B 1 569 ? -9.406 10.93 18.172 1 94.62 569 ALA B N 1
ATOM 9561 C CA . ALA B 1 569 ? -9.883 12.289 17.922 1 94.62 569 ALA B CA 1
ATOM 9562 C C . ALA B 1 569 ? -8.805 13.141 17.266 1 94.62 569 ALA B C 1
ATOM 9564 O O . ALA B 1 569 ? -9.016 14.336 17.031 1 94.62 569 ALA B O 1
ATOM 9565 N N . HIS B 1 570 ? -7.668 12.539 16.984 1 88.69 570 HIS B N 1
ATOM 9566 C CA . HIS B 1 570 ? -6.566 13.305 16.422 1 88.69 570 HIS B CA 1
ATOM 9567 C C . HIS B 1 570 ? -6.984 13.992 15.117 1 88.69 570 HIS B C 1
ATOM 9569 O O . HIS B 1 570 ? -7.684 13.391 14.297 1 88.69 570 HIS B O 1
ATOM 9575 N N . PRO B 1 571 ? -6.562 15.195 14.922 1 88.94 571 PRO B N 1
ATOM 9576 C CA . PRO B 1 571 ? -7.004 15.953 13.75 1 88.94 571 PRO B CA 1
ATOM 9577 C C . PRO B 1 571 ? -6.477 15.375 12.438 1 88.94 571 PRO B C 1
ATOM 9579 O O . PRO B 1 571 ? -7.02 15.664 11.375 1 88.94 571 PRO B O 1
ATOM 9582 N N . ALA B 1 572 ? -5.477 14.555 12.477 1 84.19 572 ALA B N 1
ATOM 9583 C CA . ALA B 1 572 ? -4.902 13.953 11.273 1 84.19 572 ALA B CA 1
ATOM 9584 C C . ALA B 1 572 ? -5.914 13.039 10.578 1 84.19 572 ALA B C 1
ATOM 9586 O O . ALA B 1 572 ? -5.785 12.758 9.383 1 84.19 572 ALA B O 1
ATOM 9587 N N . TRP B 1 573 ? -6.98 12.633 11.305 1 93.31 573 TRP B N 1
ATOM 9588 C CA . TRP B 1 573 ? -7.988 11.734 10.742 1 93.31 573 TRP B CA 1
ATOM 9589 C C . TRP B 1 573 ? -8.977 12.5 9.867 1 93.31 573 TRP B C 1
ATOM 9591 O O . TRP B 1 573 ? -9.695 11.906 9.07 1 93.31 573 TRP B O 1
ATOM 9601 N N . MET B 1 574 ? -9.008 13.82 9.938 1 92.56 574 MET B N 1
ATOM 9602 C CA . MET B 1 574 ? -10.109 14.617 9.398 1 92.56 574 MET B CA 1
ATOM 9603 C C . MET B 1 574 ? -10.18 14.484 7.879 1 92.56 574 MET B C 1
ATOM 9605 O O . MET B 1 574 ? -11.25 14.219 7.328 1 92.56 574 MET B O 1
ATOM 9609 N N . PRO B 1 575 ? -9.031 14.633 7.176 1 92.75 575 PRO B N 1
ATOM 9610 C CA . PRO B 1 575 ? -9.148 14.445 5.727 1 92.75 575 PRO B CA 1
ATOM 9611 C C . PRO B 1 575 ? -9.594 13.031 5.348 1 92.75 575 PRO B C 1
ATOM 9613 O O . PRO B 1 575 ? -10.336 12.859 4.379 1 92.75 575 PRO B O 1
ATOM 9616 N N . LEU B 1 576 ? -9.211 12.062 6.082 1 96 576 LEU B N 1
ATOM 9617 C CA . LEU B 1 576 ? -9.586 10.68 5.793 1 96 576 LEU B CA 1
ATOM 9618 C C . LEU B 1 576 ? -11.062 10.438 6.09 1 96 576 LEU B C 1
ATOM 9620 O O . LEU B 1 576 ? -11.719 9.656 5.398 1 96 576 LEU B O 1
ATOM 9624 N N . VAL B 1 577 ? -11.547 11.109 7.113 1 96.56 577 VAL B N 1
ATOM 9625 C CA . VAL B 1 577 ? -12.953 10.992 7.465 1 96.56 577 VAL B CA 1
ATOM 9626 C C . VAL B 1 577 ? -13.82 11.516 6.324 1 96.56 577 VAL B C 1
ATOM 9628 O O . VAL B 1 577 ? -14.789 10.875 5.918 1 96.56 577 VAL B O 1
ATOM 9631 N N . ARG B 1 578 ? -13.398 12.602 5.742 1 95.62 578 ARG B N 1
ATOM 9632 C CA . ARG B 1 578 ? -14.141 13.219 4.656 1 95.62 578 ARG B CA 1
ATOM 9633 C C . ARG B 1 578 ? -14.125 12.344 3.406 1 95.62 578 ARG B C 1
ATOM 9635 O O . ARG B 1 578 ? -15.047 12.391 2.596 1 95.62 578 ARG B O 1
ATOM 9642 N N . MET B 1 579 ? -13.117 11.516 3.354 1 97.19 579 MET B N 1
ATOM 9643 C CA . MET B 1 579 ? -12.953 10.672 2.17 1 97.19 579 MET B CA 1
ATOM 9644 C C . MET B 1 579 ? -13.523 9.281 2.412 1 97.19 579 MET B C 1
ATOM 9646 O O . MET B 1 579 ? -13.531 8.445 1.506 1 97.19 579 MET B O 1
ATOM 9650 N N . THR B 1 580 ? -14.023 9.031 3.559 1 97.88 580 THR B N 1
ATOM 9651 C CA . THR B 1 580 ? -14.438 7.68 3.92 1 97.88 580 THR B CA 1
ATOM 9652 C C . THR B 1 580 ? -15.602 7.219 3.047 1 97.88 580 THR B C 1
ATOM 9654 O O . THR B 1 580 ? -15.641 6.07 2.604 1 97.88 580 THR B O 1
ATOM 9657 N N . TYR B 1 581 ? -16.594 8.109 2.77 1 97.5 581 TYR B N 1
ATOM 9658 C CA . TYR B 1 581 ? -17.703 7.75 1.898 1 97.5 581 TYR B CA 1
ATOM 9659 C C . TYR B 1 581 ? -17.203 7.426 0.493 1 97.5 581 TYR B C 1
ATOM 9661 O O . TYR B 1 581 ? -17.641 6.434 -0.105 1 97.5 581 TYR B O 1
ATOM 9669 N N . GLY B 1 582 ? -16.328 8.258 -0.03 1 98.5 582 GLY B N 1
ATOM 9670 C CA . GLY B 1 582 ? -15.734 7.973 -1.33 1 98.5 582 GLY B CA 1
ATOM 9671 C C . GLY B 1 582 ? -14.961 6.672 -1.365 1 98.5 582 GLY B C 1
ATOM 9672 O O . GLY B 1 582 ? -15.062 5.906 -2.328 1 98.5 582 GLY B O 1
ATOM 9673 N N . ALA B 1 583 ? -14.172 6.434 -0.328 1 98.69 583 ALA B N 1
ATOM 9674 C CA . ALA B 1 583 ? -13.414 5.188 -0.241 1 98.69 583 ALA B CA 1
ATOM 9675 C C . ALA B 1 583 ? -14.344 3.979 -0.197 1 98.69 583 ALA B C 1
ATOM 9677 O O . ALA B 1 583 ? -14.039 2.928 -0.762 1 98.69 583 ALA B O 1
ATOM 9678 N N . TYR B 1 584 ? -15.438 4.129 0.483 1 98.31 584 TYR B N 1
ATOM 9679 C CA . TYR B 1 584 ? -16.438 3.074 0.539 1 98.31 584 TYR B CA 1
ATOM 9680 C C . TYR B 1 584 ? -16.969 2.754 -0.854 1 98.31 584 TYR B C 1
ATOM 9682 O O . TYR B 1 584 ? -17.047 1.585 -1.24 1 98.31 584 TYR B O 1
ATOM 9690 N N . LEU B 1 585 ? -17.25 3.76 -1.578 1 98.69 585 LEU B N 1
ATOM 9691 C CA . LEU B 1 585 ? -17.828 3.564 -2.904 1 98.69 585 LEU B CA 1
ATOM 9692 C C . LEU B 1 585 ? -16.781 3.006 -3.871 1 98.69 585 LEU B C 1
ATOM 9694 O O . LEU B 1 585 ? -17.109 2.178 -4.727 1 98.69 585 LEU B O 1
ATOM 9698 N N . LEU B 1 586 ? -15.562 3.369 -3.684 1 98.81 586 LEU B N 1
ATOM 9699 C CA . LEU B 1 586 ? -14.586 3.152 -4.742 1 98.81 586 LEU B CA 1
ATOM 9700 C C . LEU B 1 586 ? -13.734 1.922 -4.453 1 98.81 586 LEU B C 1
ATOM 9702 O O . LEU B 1 586 ? -13.094 1.38 -5.355 1 98.81 586 LEU B O 1
ATOM 9706 N N . HIS B 1 587 ? -13.633 1.424 -3.244 1 98.75 587 HIS B N 1
ATOM 9707 C CA . HIS B 1 587 ? -12.664 0.387 -2.912 1 98.75 587 HIS B CA 1
ATOM 9708 C C . HIS B 1 587 ? -12.945 -0.896 -3.688 1 98.75 587 HIS B C 1
ATOM 9710 O O . HIS B 1 587 ? -12.016 -1.554 -4.164 1 98.75 587 HIS B O 1
ATOM 9716 N N . PRO B 1 588 ? -14.211 -1.284 -3.934 1 98.5 588 PRO B N 1
ATOM 9717 C CA . PRO B 1 588 ? -14.414 -2.498 -4.727 1 98.5 588 PRO B CA 1
ATOM 9718 C C . PRO B 1 588 ? -13.969 -2.334 -6.18 1 98.5 588 PRO B C 1
ATOM 9720 O O . PRO B 1 588 ? -13.562 -3.307 -6.82 1 98.5 588 PRO B O 1
ATOM 9723 N N . LEU B 1 589 ? -14.078 -1.101 -6.734 1 98.62 589 LEU B N 1
ATOM 9724 C CA . LEU B 1 589 ? -13.594 -0.866 -8.086 1 98.62 589 LEU B CA 1
ATOM 9725 C C . LEU B 1 589 ? -12.102 -1.172 -8.188 1 98.62 589 LEU B C 1
ATOM 9727 O O . LEU B 1 589 ? -11.664 -1.821 -9.141 1 98.62 589 LEU B O 1
ATOM 9731 N N . VAL B 1 590 ? -11.406 -0.754 -7.16 1 98.44 590 VAL B N 1
ATOM 9732 C CA . VAL B 1 590 ? -9.961 -0.966 -7.133 1 98.44 590 VAL B CA 1
ATOM 9733 C C . VAL B 1 590 ? -9.664 -2.459 -7.023 1 98.44 590 VAL B C 1
ATOM 9735 O O . VAL B 1 590 ? -8.828 -2.986 -7.766 1 98.44 590 VAL B O 1
ATOM 9738 N N . ILE B 1 591 ? -10.328 -3.111 -6.16 1 98.56 591 ILE B N 1
ATOM 9739 C CA . ILE B 1 591 ? -10.078 -4.52 -5.875 1 98.56 591 ILE B CA 1
ATOM 9740 C C . ILE B 1 591 ? -10.43 -5.363 -7.098 1 98.56 591 ILE B C 1
ATOM 9742 O O . ILE B 1 591 ? -9.641 -6.215 -7.52 1 98.56 591 ILE B O 1
ATOM 9746 N N . LYS B 1 592 ? -11.562 -5.129 -7.688 1 98.12 592 LYS B N 1
ATOM 9747 C CA . LYS B 1 592 ? -12.016 -5.91 -8.828 1 98.12 592 LYS B CA 1
ATOM 9748 C C . LYS B 1 592 ? -11.148 -5.652 -10.055 1 98.12 592 LYS B C 1
ATOM 9750 O O . LYS B 1 592 ? -10.844 -6.578 -10.812 1 98.12 592 LYS B O 1
ATOM 9755 N N . LEU B 1 593 ? -10.773 -4.402 -10.258 1 98.06 593 LEU B N 1
ATOM 9756 C CA . LEU B 1 593 ? -9.898 -4.09 -11.383 1 98.06 593 LEU B CA 1
ATOM 9757 C C . LEU B 1 593 ? -8.547 -4.773 -11.234 1 98.06 593 LEU B C 1
ATOM 9759 O O .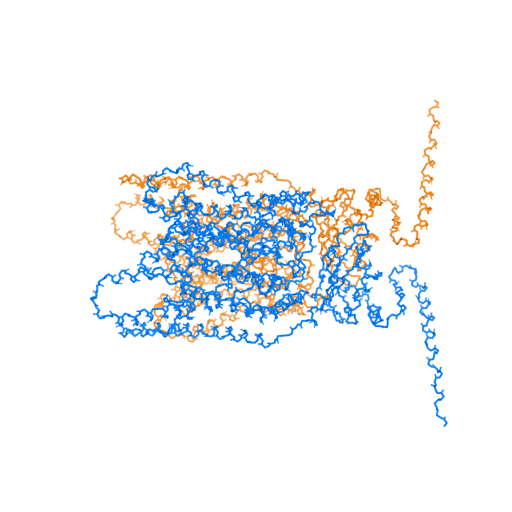 LEU B 1 593 ? -8.008 -5.305 -12.203 1 98.06 593 LEU B O 1
ATOM 9763 N N . ALA B 1 594 ? -8.023 -4.723 -10.055 1 97.88 594 ALA B N 1
ATOM 9764 C CA . ALA B 1 594 ? -6.742 -5.383 -9.812 1 97.88 594 ALA B CA 1
ATOM 9765 C C . ALA B 1 594 ? -6.836 -6.883 -10.078 1 97.88 594 ALA B C 1
ATOM 9767 O O . ALA B 1 594 ? -5.941 -7.469 -10.695 1 97.88 594 ALA B O 1
ATOM 9768 N N . ALA B 1 595 ? -7.883 -7.488 -9.625 1 97.62 595 ALA B N 1
ATOM 9769 C CA . ALA B 1 595 ? -8.078 -8.914 -9.852 1 97.62 595 ALA B CA 1
ATOM 9770 C C . ALA B 1 595 ? -8.258 -9.219 -11.336 1 97.62 595 ALA B C 1
ATOM 9772 O O . ALA B 1 595 ? -7.75 -10.219 -11.836 1 97.62 595 ALA B O 1
ATOM 9773 N N . GLY B 1 596 ? -8.969 -8.344 -12 1 97.12 596 GLY B N 1
ATOM 9774 C CA . GLY B 1 596 ? -9.25 -8.539 -13.414 1 97.12 596 GLY B CA 1
ATOM 9775 C C . GLY B 1 596 ? -8.031 -8.336 -14.297 1 97.12 596 GLY B C 1
ATOM 9776 O O . GLY B 1 596 ? -7.977 -8.859 -15.414 1 97.12 596 GLY B O 1
ATOM 9777 N N . THR B 1 597 ? -7.051 -7.605 -13.812 1 96.06 597 THR B N 1
ATOM 9778 C CA . THR B 1 597 ? -5.859 -7.305 -14.602 1 96.06 597 THR B CA 1
ATOM 9779 C C . THR B 1 597 ? -4.699 -8.211 -14.203 1 96.06 597 THR B C 1
ATOM 9781 O O . THR B 1 597 ? -3.611 -8.125 -14.773 1 96.06 597 THR B O 1
ATOM 9784 N N . SER B 1 598 ? -4.926 -9.07 -13.234 1 95.88 598 SER B N 1
ATOM 9785 C CA . SER B 1 598 ? -3.881 -9.984 -12.805 1 95.88 598 SER B CA 1
ATOM 9786 C C . SER B 1 598 ? -3.549 -11 -13.898 1 95.88 598 SER B C 1
ATOM 9788 O O . SER B 1 598 ? -4.402 -11.328 -14.727 1 95.88 598 SER B O 1
ATOM 9790 N N . VAL B 1 599 ? -2.326 -11.453 -13.922 1 95.69 599 VAL B N 1
ATOM 9791 C CA . VAL B 1 599 ? -1.91 -12.398 -14.953 1 95.69 599 VAL B CA 1
ATOM 9792 C C . VAL B 1 599 ? -1.839 -13.805 -14.375 1 95.69 599 VAL B C 1
ATOM 9794 O O . VAL B 1 599 ? -1.613 -14.773 -15.102 1 95.69 599 VAL B O 1
ATOM 9797 N N . GLN B 1 600 ? -1.981 -13.883 -13.102 1 96.25 600 GLN B N 1
ATOM 9798 C CA . GLN B 1 600 ? -2.02 -15.156 -12.375 1 96.25 600 GLN B CA 1
ATOM 9799 C C . GLN B 1 600 ? -3.021 -15.102 -11.227 1 96.25 600 GLN B C 1
ATOM 9801 O O . GLN B 1 600 ? -3.393 -14.016 -10.773 1 96.25 600 GLN B O 1
ATOM 9806 N N . TYR B 1 601 ? -3.482 -16.281 -10.844 1 96.94 601 TYR B N 1
ATOM 9807 C CA . TYR B 1 601 ? -4.293 -16.344 -9.633 1 96.94 601 TYR B CA 1
ATOM 9808 C C . TYR B 1 601 ? -3.529 -15.773 -8.438 1 96.94 601 TYR B C 1
ATOM 9810 O O . TYR B 1 601 ? -2.299 -15.844 -8.391 1 96.94 601 TYR B O 1
ATOM 9818 N N . TYR B 1 602 ? -4.238 -15.203 -7.512 1 96.31 602 TYR B N 1
ATOM 9819 C CA . TYR B 1 602 ? -3.611 -14.672 -6.309 1 96.31 602 TYR B CA 1
ATOM 9820 C C . TYR B 1 602 ? -3.049 -15.789 -5.441 1 96.31 602 TYR B C 1
ATOM 9822 O O . TYR B 1 602 ? -3.486 -16.938 -5.543 1 96.31 602 TYR B O 1
ATOM 9830 N N . THR B 1 603 ? -2.043 -15.484 -4.691 1 95.44 603 THR B N 1
ATOM 9831 C CA . THR B 1 603 ? -1.529 -16.375 -3.652 1 95.44 603 THR B CA 1
ATOM 9832 C C . THR B 1 603 ? -1.916 -15.859 -2.268 1 95.44 603 THR B C 1
ATOM 9834 O O . THR B 1 603 ? -1.656 -14.703 -1.928 1 95.44 603 THR B O 1
ATOM 9837 N N . PHE B 1 604 ? -2.576 -16.766 -1.528 1 95.56 604 PHE B N 1
ATOM 9838 C CA . PHE B 1 604 ? -2.971 -16.375 -0.178 1 95.56 604 PHE B CA 1
ATOM 9839 C C . PHE B 1 604 ? -1.805 -16.531 0.79 1 95.56 604 PHE B C 1
ATOM 9841 O O . PHE B 1 604 ? -1.223 -17.609 0.906 1 95.56 604 PHE B O 1
ATOM 9848 N N . SER B 1 605 ? -1.411 -15.484 1.399 1 94.38 605 SER B N 1
ATOM 9849 C CA . SER B 1 605 ? -0.438 -15.422 2.486 1 94.38 605 SER B CA 1
ATOM 9850 C C . SER B 1 605 ? -0.602 -14.141 3.299 1 94.38 605 SER B C 1
ATOM 9852 O O . SER B 1 605 ? -1.205 -13.172 2.828 1 94.38 605 SER B O 1
ATOM 9854 N N . GLY B 1 606 ? -0.13 -14.203 4.547 1 93.5 606 GLY B N 1
ATOM 9855 C CA . GLY B 1 606 ? -0.251 -13.031 5.398 1 93.5 606 GLY B CA 1
ATOM 9856 C C . GLY B 1 606 ? 0.383 -11.789 4.797 1 93.5 606 GLY B C 1
ATOM 9857 O O . GLY B 1 606 ? -0.224 -10.719 4.789 1 93.5 606 GLY B O 1
ATOM 9858 N N . MET B 1 607 ? 1.522 -11.891 4.242 1 93.31 607 MET B N 1
ATOM 9859 C CA . MET B 1 607 ? 2.254 -10.75 3.699 1 93.31 607 MET B CA 1
ATOM 9860 C C . MET B 1 607 ? 1.601 -10.242 2.42 1 93.31 607 MET B C 1
ATOM 9862 O O . MET B 1 607 ? 1.54 -9.031 2.188 1 93.31 607 MET B O 1
ATOM 9866 N N . GLU B 1 608 ? 1.169 -11.148 1.559 1 95.06 608 GLU B N 1
ATOM 9867 C CA . GLU B 1 608 ? 0.495 -10.734 0.332 1 95.06 608 GLU B CA 1
ATOM 9868 C C . GLU B 1 608 ? -0.797 -9.984 0.64 1 95.06 608 GLU B C 1
ATOM 9870 O O . GLU B 1 608 ? -1.118 -8.992 -0.021 1 95.06 608 GLU B O 1
ATOM 9875 N N . LEU B 1 609 ? -1.488 -10.5 1.614 1 96.5 609 LEU B N 1
ATOM 9876 C CA . LEU B 1 609 ? -2.719 -9.82 2.014 1 96.5 609 LEU B CA 1
ATOM 9877 C C . LEU B 1 609 ? -2.424 -8.438 2.568 1 96.5 609 LEU B C 1
ATOM 9879 O O . LEU B 1 609 ? -3.182 -7.492 2.332 1 96.5 609 LEU B O 1
ATOM 9883 N N . CYS B 1 610 ? -1.378 -8.297 3.297 1 96.69 610 CYS B N 1
ATOM 9884 C CA . CYS B 1 610 ? -0.967 -7.004 3.838 1 96.69 610 CYS B CA 1
ATOM 9885 C C . CYS B 1 610 ? -0.658 -6.016 2.717 1 96.69 610 CYS B C 1
ATOM 9887 O O . CYS B 1 610 ? -1.097 -4.867 2.76 1 96.69 610 CYS B O 1
ATOM 9889 N N . TYR B 1 611 ? 0.105 -6.434 1.704 1 97.31 611 TYR B N 1
ATOM 9890 C CA . TYR B 1 611 ? 0.413 -5.59 0.554 1 97.31 611 TYR B CA 1
ATOM 9891 C C . TYR B 1 611 ? -0.863 -5.121 -0.135 1 97.31 611 TYR B C 1
ATOM 9893 O O . TYR B 1 611 ? -1.009 -3.938 -0.448 1 97.31 611 TYR B O 1
ATOM 9901 N N . ARG B 1 612 ? -1.755 -6.043 -0.342 1 97.81 612 ARG B N 1
ATOM 9902 C CA . ARG B 1 612 ? -2.979 -5.719 -1.068 1 97.81 612 ARG B CA 1
ATOM 9903 C C . ARG B 1 612 ? -3.881 -4.805 -0.245 1 97.81 612 ARG B C 1
ATOM 9905 O O . ARG B 1 612 ? -4.527 -3.906 -0.789 1 97.81 612 ARG B O 1
ATOM 9912 N N . LEU B 1 613 ? -3.938 -5.059 1.07 1 98.31 613 LEU B N 1
ATOM 9913 C CA . LEU B 1 613 ? -4.723 -4.195 1.946 1 98.31 613 LEU B CA 1
ATOM 9914 C C . LEU B 1 613 ? -4.227 -2.754 1.881 1 98.31 613 LEU B C 1
ATOM 9916 O O . LEU B 1 613 ? -5.012 -1.833 1.647 1 98.31 613 LEU B O 1
ATOM 9920 N N . ILE B 1 614 ? -2.938 -2.607 2.029 1 98.31 614 ILE B N 1
ATOM 9921 C CA . ILE B 1 614 ? -2.352 -1.271 2.029 1 98.31 614 ILE B CA 1
ATOM 9922 C C . ILE B 1 614 ? -2.551 -0.621 0.663 1 98.31 614 ILE B C 1
ATOM 9924 O O . ILE B 1 614 ? -2.922 0.552 0.575 1 98.31 614 ILE B O 1
ATOM 9928 N N . GLY B 1 615 ? -2.301 -1.396 -0.375 1 98.44 615 GLY B N 1
ATOM 9929 C CA . GLY B 1 615 ? -2.506 -0.885 -1.721 1 98.44 615 GLY B CA 1
ATOM 9930 C C . GLY B 1 615 ? -3.939 -0.466 -1.987 1 98.44 615 GLY B C 1
ATOM 9931 O O . GLY B 1 615 ? -4.188 0.622 -2.514 1 98.44 615 GLY B O 1
ATOM 9932 N N . ASN B 1 616 ? -4.875 -1.316 -1.587 1 98.75 616 ASN B N 1
ATOM 9933 C CA . ASN B 1 616 ? -6.285 -1.021 -1.809 1 98.75 616 ASN B CA 1
ATOM 9934 C C . ASN B 1 616 ? -6.738 0.195 -1.004 1 98.75 616 ASN B C 1
ATOM 9936 O O . ASN B 1 616 ? -7.516 1.014 -1.492 1 98.75 616 ASN B O 1
ATOM 9940 N N . CYS B 1 617 ? -6.273 0.301 0.221 1 98.5 617 CYS B N 1
ATOM 9941 C CA . CYS B 1 617 ? -6.613 1.462 1.036 1 98.5 617 CYS B CA 1
ATOM 9942 C C . CYS B 1 617 ? -6.09 2.746 0.402 1 98.5 617 CYS B C 1
ATOM 9944 O O . CYS B 1 617 ? -6.844 3.707 0.228 1 98.5 617 CYS B O 1
ATOM 9946 N N . CYS B 1 618 ? -4.859 2.738 -0.022 1 97.62 618 CYS B N 1
ATOM 9947 C CA . CYS B 1 618 ? -4.238 3.934 -0.583 1 97.62 618 CYS B CA 1
ATOM 9948 C C . CYS B 1 618 ? -4.898 4.324 -1.899 1 97.62 618 CYS B C 1
ATOM 9950 O O . CYS B 1 618 ? -5.188 5.5 -2.127 1 97.62 618 CYS B O 1
ATOM 9952 N N . MET B 1 619 ? -5.156 3.373 -2.699 1 98.12 619 MET B N 1
ATOM 9953 C CA . MET B 1 619 ? -5.75 3.678 -3.998 1 98.12 619 MET B CA 1
ATOM 9954 C C . MET B 1 619 ? -7.207 4.102 -3.846 1 98.12 619 MET B C 1
ATOM 9956 O O . MET B 1 619 ? -7.664 5.023 -4.527 1 98.12 619 MET B O 1
ATOM 9960 N N . ALA B 1 620 ? -7.902 3.439 -2.955 1 98.69 620 ALA B N 1
ATOM 9961 C CA . ALA B 1 620 ? -9.297 3.803 -2.727 1 98.69 620 ALA B CA 1
ATOM 9962 C C . ALA B 1 620 ? -9.414 5.215 -2.162 1 98.69 620 ALA B C 1
ATOM 9964 O O . ALA B 1 620 ? -10.211 6.023 -2.65 1 98.69 620 ALA B O 1
ATOM 9965 N N . TYR B 1 621 ? -8.656 5.535 -1.187 1 98.19 621 TYR B N 1
ATOM 9966 C CA . TYR B 1 621 ? -8.688 6.871 -0.6 1 98.19 621 TYR B CA 1
ATOM 9967 C C . TYR B 1 621 ? -8.133 7.906 -1.571 1 98.19 621 TYR B C 1
ATOM 9969 O O . TYR B 1 621 ? -8.586 9.055 -1.592 1 98.19 621 TYR B O 1
ATOM 9977 N N . GLY B 1 622 ? -7.105 7.523 -2.385 1 97.31 622 GLY B N 1
ATOM 9978 C CA . GLY B 1 622 ? -6.629 8.422 -3.424 1 97.31 622 GLY B CA 1
ATOM 9979 C C . GLY B 1 622 ? -7.695 8.781 -4.441 1 97.31 622 GLY B C 1
ATOM 9980 O O . GLY B 1 622 ? -7.859 9.953 -4.789 1 97.31 622 GLY B O 1
ATOM 9981 N N . LEU B 1 623 ? -8.406 7.789 -4.852 1 98.19 623 LEU B N 1
ATOM 9982 C CA . LEU B 1 623 ? -9.492 8.016 -5.801 1 98.19 623 LEU B CA 1
ATOM 9983 C C . LEU B 1 623 ? -10.633 8.789 -5.145 1 98.19 623 LEU B C 1
ATOM 9985 O O . LEU B 1 623 ? -11.344 9.539 -5.816 1 98.19 623 LEU B O 1
ATOM 9989 N N . ALA B 1 624 ? -10.773 8.602 -3.85 1 98.56 624 ALA B N 1
ATOM 9990 C CA . ALA B 1 624 ? -11.805 9.328 -3.119 1 98.56 624 ALA B CA 1
ATOM 9991 C C . ALA B 1 624 ? -11.531 10.828 -3.123 1 98.56 624 ALA B C 1
ATOM 9993 O O . ALA B 1 624 ? -12.461 11.641 -3.111 1 98.56 624 ALA B O 1
ATOM 9994 N N . VAL B 1 625 ? -10.281 11.227 -3.164 1 97.44 625 VAL B N 1
ATOM 9995 C CA . VAL B 1 625 ? -9.938 12.641 -3.271 1 97.44 625 VAL B CA 1
ATOM 9996 C C . VAL B 1 625 ? -10.422 13.188 -4.609 1 97.44 625 VAL B C 1
ATOM 9998 O O . VAL B 1 625 ? -10.984 14.289 -4.664 1 97.44 625 VAL B O 1
ATOM 10001 N N . ILE B 1 626 ? -10.219 12.398 -5.621 1 97.56 626 ILE B N 1
ATOM 10002 C CA . ILE B 1 626 ? -10.656 12.812 -6.949 1 97.56 626 ILE B CA 1
ATOM 10003 C C . ILE B 1 626 ? -12.18 12.945 -6.973 1 97.56 626 ILE B C 1
ATOM 10005 O O . ILE B 1 626 ? -12.719 13.93 -7.488 1 97.56 626 ILE B O 1
ATOM 10009 N N . LEU B 1 627 ? -12.836 12.016 -6.391 1 98.25 627 LEU B N 1
ATOM 10010 C CA . LEU B 1 627 ? -14.297 12.047 -6.324 1 98.25 627 LEU B CA 1
ATOM 10011 C C . LEU B 1 627 ? -14.773 13.25 -5.527 1 98.25 627 LEU B C 1
ATOM 10013 O O . LEU B 1 627 ? -15.758 13.898 -5.902 1 98.25 627 LEU B O 1
ATOM 10017 N N . TRP B 1 628 ? -14.086 13.492 -4.438 1 97.38 628 TRP B N 1
ATOM 10018 C CA . TRP B 1 628 ? -14.375 14.641 -3.582 1 97.38 628 TRP B CA 1
ATOM 10019 C C . TRP B 1 628 ? -14.328 15.938 -4.379 1 97.38 628 TRP B C 1
ATOM 10021 O O . TRP B 1 628 ? -15.227 16.781 -4.27 1 97.38 628 TRP B O 1
ATOM 10031 N N . CYS B 1 629 ? -13.359 16.062 -5.281 1 96.88 629 CYS B N 1
ATOM 10032 C CA . CYS B 1 629 ? -13.164 17.297 -6.051 1 96.88 629 CYS B CA 1
ATOM 10033 C C . CYS B 1 629 ? -14.109 17.344 -7.242 1 96.88 629 CYS B C 1
ATOM 10035 O O . CYS B 1 629 ? -14.539 18.422 -7.648 1 96.88 629 CYS B O 1
ATOM 10037 N N . LEU B 1 630 ? -14.414 16.234 -7.754 1 97.31 630 LEU B N 1
ATOM 10038 C CA . LEU B 1 630 ? -15.211 16.188 -8.977 1 97.31 630 LEU B CA 1
ATOM 10039 C C . LEU B 1 630 ? -16.672 16.547 -8.688 1 97.31 630 LEU B C 1
ATOM 10041 O O . LEU B 1 630 ? -17.297 17.281 -9.445 1 97.31 630 LEU B O 1
ATOM 10045 N N . ILE B 1 631 ? -17.172 15.953 -7.574 1 96.88 631 ILE B N 1
ATOM 10046 C CA . ILE B 1 631 ? -18.625 16.078 -7.512 1 96.88 631 ILE B CA 1
ATOM 10047 C C . ILE B 1 631 ? -19.062 16.234 -6.059 1 96.88 631 ILE B C 1
ATOM 10049 O O . ILE B 1 631 ? -20.047 16.922 -5.766 1 96.88 631 ILE B O 1
ATOM 10053 N N . GLU B 1 632 ? -18.453 15.633 -5.098 1 95.69 632 GLU B N 1
ATOM 10054 C CA . GLU B 1 632 ? -18.953 15.586 -3.725 1 95.69 632 GLU B CA 1
ATOM 10055 C C . GLU B 1 632 ? -18.969 16.984 -3.1 1 95.69 632 GLU B C 1
ATOM 10057 O O . GLU B 1 632 ? -20.016 17.469 -2.693 1 95.69 632 GLU B O 1
ATOM 10062 N N . ARG B 1 633 ? -17.844 17.641 -3.084 1 95.06 633 ARG B N 1
ATOM 10063 C CA . ARG B 1 633 ? -17.75 18.953 -2.457 1 95.06 633 ARG B CA 1
ATOM 10064 C C . ARG B 1 633 ? -18.484 20 -3.281 1 95.06 633 ARG B C 1
ATOM 10066 O O . ARG B 1 633 ? -19.172 20.859 -2.729 1 95.06 633 ARG B O 1
ATOM 10073 N N . PRO B 1 634 ? -18.359 20 -4.613 1 95.5 634 PRO B N 1
ATOM 10074 C CA . PRO B 1 634 ? -19.094 20.984 -5.406 1 95.5 634 PRO B CA 1
ATOM 10075 C C . PRO B 1 634 ? -20.609 20.953 -5.152 1 95.5 634 PRO B C 1
ATOM 10077 O O . PRO B 1 634 ? -21.234 22 -5.023 1 95.5 634 PRO B O 1
ATOM 10080 N N . ILE B 1 635 ? -21.172 19.797 -5.027 1 94.44 635 ILE B N 1
ATOM 10081 C CA . ILE B 1 635 ? -22.609 19.672 -4.793 1 94.44 635 ILE B CA 1
ATOM 10082 C C . ILE B 1 635 ? -22.938 20.172 -3.389 1 94.44 635 ILE B C 1
ATOM 10084 O O . ILE B 1 635 ? -23.984 20.781 -3.176 1 94.44 635 ILE B O 1
ATOM 10088 N N . MET B 1 636 ? -22.094 19.875 -2.471 1 91.94 636 MET B N 1
ATOM 10089 C CA . MET B 1 636 ? -22.297 20.375 -1.115 1 91.94 636 MET B CA 1
ATOM 10090 C C . MET B 1 636 ? -22.312 21.906 -1.101 1 91.94 636 MET B C 1
ATOM 10092 O O . MET B 1 636 ? -23.141 22.516 -0.426 1 91.94 636 MET B O 1
ATOM 10096 N N . THR B 1 637 ? -21.391 22.484 -1.879 1 91.12 637 THR B N 1
ATOM 10097 C CA . THR B 1 637 ? -21.297 23.938 -1.958 1 91.12 637 THR B CA 1
ATOM 10098 C C . THR B 1 637 ? -22.547 24.516 -2.621 1 91.12 637 THR B C 1
ATOM 10100 O O . THR B 1 637 ? -23.094 25.516 -2.15 1 91.12 637 THR B O 1
ATOM 10103 N N . LEU B 1 638 ? -23.016 23.922 -3.594 1 90.94 638 LEU B N 1
ATOM 10104 C CA . LEU B 1 638 ? -24.172 24.391 -4.324 1 90.94 638 LEU B CA 1
ATOM 10105 C C . LEU B 1 638 ? -25.438 24.234 -3.49 1 90.94 638 LEU B C 1
ATOM 10107 O O . LEU B 1 638 ? -26.312 25.109 -3.5 1 90.94 638 LEU B O 1
ATOM 10111 N N . THR B 1 639 ? -25.547 23.141 -2.781 1 89.06 639 THR B N 1
ATOM 10112 C CA . THR B 1 639 ? -26.719 22.875 -1.952 1 89.06 639 THR B CA 1
ATOM 10113 C C . THR B 1 639 ? -26.781 23.859 -0.782 1 89.06 639 THR B C 1
ATOM 10115 O O . THR B 1 639 ? -27.844 24.344 -0.432 1 89.06 639 THR B O 1
ATOM 10118 N N . THR B 1 640 ? -25.656 24.109 -0.166 1 84.81 640 THR B N 1
ATOM 10119 C CA . THR B 1 640 ? -25.594 25.047 0.951 1 84.81 640 THR B CA 1
ATOM 10120 C C . THR B 1 640 ? -25.953 26.453 0.492 1 84.81 640 THR B C 1
ATOM 10122 O O . THR B 1 640 ? -26.625 27.203 1.21 1 84.81 640 THR B O 1
ATOM 10125 N N . ALA B 1 641 ? -25.516 26.844 -0.661 1 86 641 ALA B N 1
ATOM 10126 C CA . ALA B 1 641 ? -25.828 28.156 -1.214 1 86 641 ALA B CA 1
ATOM 10127 C C . ALA B 1 641 ? -27.328 28.266 -1.533 1 86 641 ALA B C 1
ATOM 10129 O O . ALA B 1 641 ? -27.922 29.328 -1.351 1 86 641 ALA B O 1
ATOM 10130 N N . GLY B 1 642 ? -27.859 27.203 -1.982 1 82.62 642 GLY B N 1
ATOM 10131 C CA . GLY B 1 642 ? -29.281 27.188 -2.283 1 82.62 642 GLY B CA 1
ATOM 10132 C C . GLY B 1 642 ? -30.156 27.312 -1.05 1 82.62 642 GLY B C 1
ATOM 10133 O O . GLY B 1 642 ? -31.203 27.969 -1.083 1 82.62 642 GLY B O 1
ATOM 10134 N N . LEU B 1 643 ? -29.766 26.734 0.031 1 81.12 643 LEU B N 1
ATOM 10135 C CA . LEU B 1 643 ? -30.5 26.797 1.286 1 81.12 643 LEU B CA 1
ATOM 10136 C C . LEU B 1 643 ? -30.406 28.188 1.91 1 81.12 643 LEU B C 1
ATOM 10138 O O . LEU B 1 643 ? -31.375 28.672 2.5 1 81.12 643 LEU B O 1
ATOM 10142 N N . LYS B 1 644 ? -29.281 28.859 1.767 1 73.69 644 LYS B N 1
ATOM 10143 C CA . LYS B 1 644 ? -29.109 30.203 2.287 1 73.69 644 LYS B CA 1
ATOM 10144 C C . LYS B 1 644 ? -29.984 31.203 1.539 1 73.69 644 LYS B C 1
ATOM 10146 O O . LYS B 1 644 ? -30.547 32.125 2.141 1 73.69 644 LYS B O 1
ATOM 10151 N N . ASN B 1 645 ? -30.109 31.031 0.37 1 70 645 ASN B N 1
ATOM 10152 C CA . ASN B 1 645 ? -30.953 31.922 -0.431 1 70 645 ASN B CA 1
ATOM 10153 C C . ASN B 1 645 ? -32.438 31.75 -0.095 1 70 645 ASN B C 1
ATOM 10155 O O . ASN B 1 645 ? -33.188 32.719 -0.116 1 70 645 ASN B O 1
ATOM 10159 N N . ARG B 1 646 ? -32.844 30.688 0.384 1 64.62 646 ARG B N 1
ATOM 10160 C CA . ARG B 1 646 ? -34.25 30.453 0.742 1 64.62 646 ARG B CA 1
ATOM 10161 C C . ARG B 1 646 ? -34.562 31.078 2.098 1 64.62 646 ARG B C 1
ATOM 10163 O O . ARG B 1 646 ? -35.688 31.594 2.299 1 64.62 646 ARG B O 1
ATOM 10170 N N . SER B 1 647 ? -33.531 30.938 2.918 1 61.84 647 SER B N 1
ATOM 10171 C CA . SER B 1 647 ? -33.781 31.516 4.238 1 61.84 647 SER B CA 1
ATOM 10172 C C . SER B 1 647 ? -33.844 33.031 4.172 1 61.84 647 SER B C 1
ATOM 10174 O O . SER B 1 647 ? -34.625 33.656 4.883 1 61.84 647 SER B O 1
ATOM 10176 N N . SER B 1 648 ? -33.094 33.656 3.312 1 56.72 648 SER B N 1
ATOM 10177 C CA . SER B 1 648 ? -33.125 35.094 3.17 1 56.72 648 SER B CA 1
ATOM 10178 C C . SER B 1 648 ? -34.406 35.562 2.51 1 56.72 648 SER B C 1
ATOM 10180 O O . SER B 1 648 ? -34.938 36.625 2.855 1 56.72 648 SER B O 1
ATOM 10182 N N . SER B 1 649 ? -34.781 34.812 1.633 1 54.62 649 SER B N 1
ATOM 10183 C CA . SER B 1 649 ? -36.031 35.219 0.978 1 54.62 649 SER B CA 1
ATOM 10184 C C . SER B 1 649 ? -37.219 35.094 1.926 1 54.62 649 SER B C 1
ATOM 10186 O O . SER B 1 649 ? -38.188 35.875 1.825 1 54.62 649 SER B O 1
ATOM 10188 N N . ALA B 1 650 ? -37.094 34.25 2.914 1 51.78 650 ALA B N 1
ATOM 10189 C CA . ALA B 1 650 ? -38.156 34.125 3.898 1 51.78 650 ALA B CA 1
ATOM 10190 C C . ALA B 1 650 ? -38.094 35.25 4.922 1 51.78 650 ALA B C 1
ATOM 10192 O O . ALA B 1 650 ? -39.125 35.719 5.418 1 51.78 650 ALA B O 1
ATOM 10193 N N . LYS B 1 651 ? -36.938 35.75 5.219 1 51.78 651 LYS B N 1
ATOM 10194 C CA . LYS B 1 651 ? -36.812 36.875 6.164 1 51.78 651 LYS B CA 1
ATOM 10195 C C . LYS B 1 651 ? -37.375 38.156 5.586 1 51.78 651 LYS B C 1
ATOM 10197 O O . LYS B 1 651 ? -37.938 38.969 6.32 1 51.78 651 LYS B O 1
ATOM 10202 N N . THR B 1 652 ? -37.125 38.281 4.289 1 50.47 652 THR B N 1
ATOM 10203 C CA . THR B 1 652 ? -37.625 39.5 3.738 1 50.47 652 THR B CA 1
ATOM 10204 C C . THR B 1 652 ? -39.156 39.562 3.848 1 50.47 652 THR B C 1
ATOM 10206 O O . THR B 1 652 ? -39.75 40.625 3.932 1 50.47 652 THR B O 1
ATOM 10209 N N . GLU B 1 653 ? -39.688 38.344 3.766 1 46.72 653 GLU B N 1
ATOM 10210 C CA . GLU B 1 653 ? -41.125 38.438 3.889 1 46.72 653 GLU B CA 1
ATOM 10211 C C . GLU B 1 653 ? -41.531 38.719 5.332 1 46.72 653 GLU B C 1
ATOM 10213 O O . GLU B 1 653 ? -42.594 39.281 5.578 1 46.72 653 GLU B O 1
ATOM 10218 N N . SER B 1 654 ? -40.781 38.062 6.238 1 42 654 SER B N 1
ATOM 10219 C CA . SER B 1 654 ? -41.188 38.219 7.621 1 42 654 SER B CA 1
ATOM 10220 C C . SER B 1 654 ? -40.562 39.469 8.258 1 42 654 SER B C 1
ATOM 10222 O O . SER B 1 654 ? -40.688 39.688 9.461 1 42 654 SER B O 1
ATOM 10224 N N . SE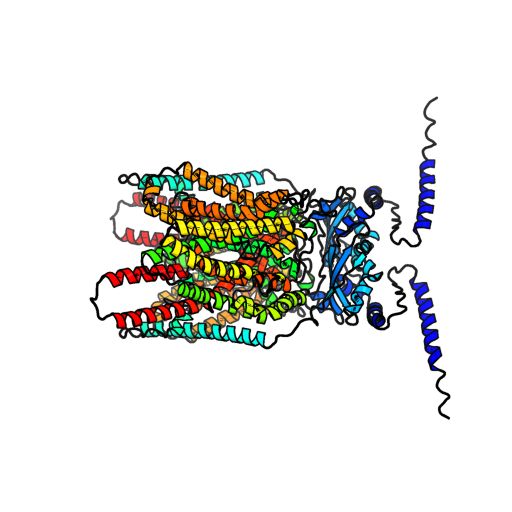R B 1 655 ? -39.719 40.062 7.523 1 41 655 SER B N 1
ATOM 10225 C CA . SER B 1 655 ? -38.938 41.125 8.148 1 41 655 SER B CA 1
ATOM 10226 C C . SER B 1 655 ? -39.844 42.281 8.555 1 41 655 SER B C 1
ATOM 10228 O O . SER B 1 655 ? -39.375 43.344 8.938 1 41 655 SER B O 1
ATOM 10230 N N . SER B 1 656 ? -41.188 42.125 8.414 1 38.03 656 SER B N 1
ATOM 10231 C CA . SER B 1 656 ? -41.688 43.406 8.898 1 38.03 656 SER B CA 1
ATOM 10232 C C . SER B 1 656 ? -41.219 43.656 10.336 1 38.03 656 SER B C 1
ATOM 10234 O O . SER B 1 656 ? -41.469 44.75 10.891 1 38.03 656 SER B O 1
ATOM 10236 N N . SER B 1 657 ? -41.281 42.531 11.211 1 36.69 657 SER B N 1
ATOM 10237 C CA . SER B 1 657 ? -41.188 43 12.594 1 36.69 657 SER B CA 1
ATOM 10238 C C . SER B 1 657 ? -39.75 43.281 13 1 36.69 657 SER B C 1
ATOM 10240 O O . SER B 1 657 ? -38.812 42.938 12.281 1 36.69 657 SER B O 1
ATOM 10242 N N . SER B 1 658 ? -39.406 43.531 14.5 1 38.31 658 SER B N 1
ATOM 10243 C CA . SER B 1 658 ? -38.344 44.188 15.258 1 38.31 658 SER B CA 1
ATOM 10244 C C . SER B 1 658 ? -37 43.469 15.086 1 38.31 658 SER B C 1
ATOM 10246 O O . SER B 1 658 ? -36.938 42.25 15.133 1 38.31 658 SER B O 1
ATOM 10248 N N . PRO B 1 659 ? -35.938 44.125 14.492 1 40.81 659 PRO B N 1
ATOM 10249 C CA . PRO B 1 659 ? -34.562 43.656 14.188 1 40.81 659 PRO B CA 1
ATOM 10250 C C . PRO B 1 659 ? -33.875 43.062 15.414 1 40.81 659 PRO B C 1
ATOM 10252 O O . PRO B 1 659 ? -33.438 43.844 16.297 1 40.81 659 PRO B O 1
ATOM 10255 N N . ASN B 1 660 ? -34.438 42.188 16.25 1 35.62 660 ASN B N 1
ATOM 10256 C CA . ASN B 1 660 ? -33.75 41.812 17.469 1 35.62 660 ASN B CA 1
ATOM 10257 C C . ASN B 1 660 ? -32.375 41.188 17.172 1 35.62 660 ASN B C 1
ATOM 10259 O O . ASN B 1 660 ? -32.219 40.469 16.188 1 35.62 660 ASN B O 1
ATOM 10263 N N . LEU B 1 661 ? -31.203 41.719 17.719 1 36.84 661 LEU B N 1
ATOM 10264 C CA . LEU B 1 661 ? -29.797 41.406 17.844 1 36.84 661 LEU B CA 1
ATOM 10265 C C . LEU B 1 661 ? -29.562 39.906 17.969 1 36.84 661 LEU B C 1
ATOM 10267 O O . LEU B 1 661 ? -28.469 39.406 17.688 1 36.84 661 LEU B O 1
ATOM 10271 N N . ASP B 1 662 ? -30.531 39.156 18.484 1 37.97 662 ASP B N 1
ATOM 10272 C CA . ASP B 1 662 ? -30.344 37.75 18.75 1 37.97 662 ASP B CA 1
ATOM 10273 C C . ASP B 1 662 ? -30.156 36.938 17.453 1 37.97 662 ASP B C 1
ATOM 10275 O O . ASP B 1 662 ? -29.969 35.719 17.484 1 37.97 662 ASP B O 1
ATOM 10279 N N . ALA B 1 663 ? -30.203 37.594 16.359 1 42.22 663 ALA B N 1
ATOM 10280 C CA . ALA B 1 663 ? -30.203 36.875 15.07 1 42.22 663 ALA B CA 1
ATOM 10281 C C . ALA B 1 663 ? -28.766 36.594 14.617 1 42.22 663 ALA B C 1
ATOM 10283 O O . ALA B 1 663 ? -28.547 35.625 13.852 1 42.22 663 ALA B O 1
ATOM 10284 N N . ARG B 1 664 ? -27.781 37.375 14.984 1 40.47 664 ARG B N 1
ATOM 10285 C CA . ARG B 1 664 ? -26.406 37.156 14.539 1 40.47 664 ARG B CA 1
ATOM 10286 C C . ARG B 1 664 ? -25.812 35.938 15.227 1 40.47 664 ARG B C 1
ATOM 10288 O O . ARG B 1 664 ? -25.078 35.156 14.602 1 40.47 664 ARG B O 1
ATOM 10295 N N . ASN B 1 665 ? -25.938 35.719 16.578 1 41.84 665 ASN B N 1
ATOM 10296 C CA . ASN B 1 665 ? -25.422 34.562 17.297 1 41.84 665 ASN B CA 1
ATOM 10297 C C . ASN B 1 665 ? -26.094 33.281 16.812 1 41.84 665 ASN B C 1
ATOM 10299 O O . ASN B 1 665 ? -25.484 32.219 16.812 1 41.84 665 ASN B O 1
ATOM 10303 N N . GLN B 1 666 ? -27.281 33.438 16.344 1 42.72 666 GLN B N 1
ATOM 10304 C CA . GLN B 1 666 ? -28.031 32.281 15.859 1 42.72 666 GLN B CA 1
ATOM 10305 C C . GLN B 1 666 ? -27.531 31.828 14.484 1 42.72 666 GLN B C 1
ATOM 10307 O O . GLN B 1 666 ? -27.547 30.641 14.172 1 42.72 666 GLN B O 1
ATOM 10312 N N . SER B 1 667 ? -26.984 32.781 13.789 1 42.19 667 SER B N 1
ATOM 10313 C CA . SER B 1 667 ? -26.5 32.469 12.453 1 42.19 667 SER B CA 1
ATOM 10314 C C . SER B 1 667 ? -25.172 31.719 12.508 1 42.19 667 SER B C 1
ATOM 10316 O O . SER B 1 667 ? -24.938 30.797 11.742 1 42.19 667 SER B O 1
ATOM 10318 N N . ALA B 1 668 ? -24.281 32.188 13.438 1 45.16 668 ALA B N 1
ATOM 10319 C CA . ALA B 1 668 ? -23 31.5 13.602 1 45.16 668 ALA B CA 1
ATOM 10320 C C . ALA B 1 668 ? -23.188 30.078 14.102 1 45.16 668 ALA B C 1
ATOM 10322 O O . ALA B 1 668 ? -22.5 29.156 13.648 1 45.16 668 ALA B O 1
ATOM 10323 N N . SER B 1 669 ? -24.094 29.906 15 1 49.44 669 SER B N 1
ATOM 10324 C CA . SER B 1 669 ? -24.391 28.578 15.523 1 49.44 669 SER B CA 1
ATOM 10325 C C . SER B 1 669 ? -25 27.688 14.445 1 49.44 669 SER B C 1
ATOM 10327 O O . SER B 1 669 ? -24.719 26.484 14.391 1 49.44 669 SER B O 1
ATOM 10329 N N . ARG B 1 670 ? -25.703 28.391 13.562 1 49.88 670 ARG B N 1
ATOM 10330 C CA . ARG B 1 670 ? -26.328 27.688 12.453 1 49.88 670 ARG B CA 1
ATOM 10331 C C . ARG B 1 670 ? -25.297 27.219 11.445 1 49.88 670 ARG B C 1
ATOM 10333 O O . ARG B 1 670 ? -25.391 26.109 10.914 1 49.88 670 ARG B O 1
ATOM 10340 N N . GLY B 1 671 ? -24.391 28.047 11.211 1 47.25 671 GLY B N 1
ATOM 10341 C CA . GLY B 1 671 ? -23.312 27.703 10.297 1 47.25 671 GLY B CA 1
ATOM 10342 C C . GLY B 1 671 ? -22.453 26.547 10.789 1 47.25 671 GLY B C 1
ATOM 10343 O O . GLY B 1 671 ? -22.109 25.656 10.016 1 47.25 671 GLY B O 1
ATOM 10344 N N . SER B 1 672 ? -22.344 26.562 12.062 1 57 672 SER B N 1
ATOM 10345 C CA . SER B 1 672 ? -21.531 25.516 12.688 1 57 672 SER B CA 1
ATOM 10346 C C . SER B 1 672 ? -22.25 24.172 12.648 1 57 672 SER B C 1
ATOM 10348 O O . SER B 1 672 ? -21.641 23.141 12.344 1 57 672 SER B O 1
ATOM 10350 N N . LEU B 1 673 ? -23.594 24.234 12.844 1 57.16 673 LEU B N 1
ATOM 10351 C CA . LEU B 1 673 ? -24.344 22.984 12.836 1 57.16 673 LEU B CA 1
ATOM 10352 C C . LEU B 1 673 ? -24.453 22.422 11.422 1 57.16 673 LEU B C 1
ATOM 10354 O O . LEU B 1 673 ? -24.422 21.203 11.227 1 57.16 673 LEU B O 1
ATOM 10358 N N . ALA B 1 674 ? -24.5 23.359 10.508 1 57.34 674 ALA B N 1
ATOM 10359 C CA . ALA B 1 674 ? -24.562 22.938 9.109 1 57.34 674 ALA B CA 1
ATOM 10360 C C . ALA B 1 674 ? -23.266 22.266 8.695 1 57.34 674 ALA B C 1
ATOM 10362 O O . ALA B 1 674 ? -23.281 21.234 8.008 1 57.34 674 ALA B O 1
ATOM 10363 N N . ASP B 1 675 ? -22.219 22.766 9.141 1 59.09 675 ASP B N 1
ATOM 10364 C CA . ASP B 1 675 ? -20.906 22.188 8.844 1 59.09 675 ASP B CA 1
ATOM 10365 C C . ASP B 1 675 ? -20.734 20.828 9.5 1 59.09 675 ASP B C 1
ATOM 10367 O O . ASP B 1 675 ? -20.172 19.906 8.898 1 59.09 675 ASP B O 1
ATOM 10371 N N . GLN B 1 676 ? -21.375 20.719 10.633 1 59.12 676 GLN B N 1
ATOM 10372 C CA . GLN B 1 676 ? -21.312 19.438 11.336 1 59.12 676 GLN B CA 1
ATOM 10373 C C . GLN B 1 676 ? -22.109 18.375 10.609 1 59.12 676 GLN B C 1
ATOM 10375 O O . GLN B 1 676 ? -21.703 17.203 10.555 1 59.12 676 GLN B O 1
ATOM 10380 N N . ARG B 1 677 ? -23.172 18.859 10.062 1 58.91 677 ARG B N 1
ATOM 10381 C CA . ARG B 1 677 ? -24.016 17.922 9.336 1 58.91 677 ARG B CA 1
ATOM 10382 C C . ARG B 1 677 ? -23.328 17.422 8.07 1 58.91 677 ARG B C 1
ATOM 10384 O O . ARG B 1 677 ? -23.438 16.25 7.707 1 58.91 677 ARG B O 1
ATOM 10391 N N . GLU B 1 678 ? -22.625 18.328 7.582 1 62.06 678 GLU B N 1
ATOM 10392 C CA . GLU B 1 678 ? -21.922 17.969 6.348 1 62.06 678 GLU B CA 1
ATOM 10393 C C . GLU B 1 678 ? -20.828 16.953 6.609 1 62.06 678 GLU B C 1
ATOM 10395 O O . GLU B 1 678 ? -20.688 15.977 5.867 1 62.06 678 GLU B O 1
ATOM 10400 N N . ASP B 1 679 ? -20.219 17.094 7.66 1 61.56 679 ASP B N 1
ATOM 10401 C CA . ASP B 1 679 ? -19.125 16.188 8 1 61.56 679 ASP B CA 1
ATOM 10402 C C . ASP B 1 679 ? -19.656 14.828 8.469 1 61.56 679 ASP B C 1
ATOM 10404 O O . ASP B 1 679 ? -19.047 13.789 8.195 1 61.56 679 ASP B O 1
ATOM 10408 N N . ALA B 1 680 ? -20.844 14.977 9.016 1 57.56 680 ALA B N 1
ATOM 10409 C CA . ALA B 1 680 ? -21.438 13.758 9.555 1 57.56 680 ALA B CA 1
ATOM 10410 C C . ALA B 1 680 ? -22.047 12.906 8.438 1 57.56 680 ALA B C 1
ATOM 10412 O O . ALA B 1 680 ? -21.984 11.68 8.484 1 57.56 680 ALA B O 1
#

pLDDT: mean 84.95, std 19.54, range [18.89, 98.81]

Organism: NCBI:txid2562239

InterPro domains:
  IPR002656 Acyltransferase 3 domain [PF01757] (231-607)
  IPR052728 Oxygen and lipid transport regulator [PTHR11161] (105-658)

Sequence (1360 aa):
GFIAASESSSCVLLHAGQIWSDWAAVLTVADPFVFVMNFTQVTDALSCTAALAGLSKQDLARLSMSTGKSLPKDAGKFIACSGIPGAHYLLATMSGTLSSSSPGVPFGLGLCLPEACGDADVPAILNSPLALQLIPDLSAFSLSNFHVTDPVAGLIQPGALCWVAVATLALLGAAIAFSTLRMCRARVETSQLSGAPPRAPPLLNQAFALVGRNGTMTKLMECPPPKPTDCLNGLRVLAMAWIILGHTFLMPEGVSGYSNSQDITMSAWNKAAAERSPWLMLIIQAEQSVDTFFFLSGFLLSHLMLKELQSRGASPVLAILLRYFRLTPSLALVMLVYYGILPYLASGPFAVILQDSIFRRCNGSWWSELTYTMNFIPFDSDKVCMGWTWYLGDDMIFFVLGSVLVPLYHRRRILGWFLMLCVTGLSLGVTAWLIAKYHLSAYIFDSHYARYSYYAYSKPYTRAPAYFVGVSTAWVLQTLEARGVTRESCERSGKASLGASLAALMAFGVLCLVVFIPATDFGDQKNRWSDFDSVLLLDFGRVGWAASWGIITILCYYGYLPWINGFLAHPAWMPLVRMTYGAYLLHPLVIKLAAGTSVQYYTFSGMELCYRLIGNCCMAYGLAVILWCLIERPIMTLTTAGLKNRSSSAKTESSSSSPNLDARNQSASRGSLADQREDAGFIAASESSSCVLLHAGQIWSDWAAVLTVADPFVFVMNFTQVTDALSCTAALAGLSKQDLARLSMSTGKSLPKDAGKFIACSGIPGAHYLLATMSGTLSSSSPGVPFGLGLCLPEACGDADVPAILNSPLALQLIPDLSAFSLSNFHVTDPVAGLIQPGALCWVAVATLALLGAAIAFSTLRMCRARVETSQLSGAPPRAPPLLNQAFALVGRNGTMTKLMECPPPKPTDCLNGLRVLAMAWIILGHTFLMPEGVSGYSNSQDITMSAWNKAAAERSPWLMLIIQAEQSVDTFFFLSGFLLSHLMLKELQSRGASPVLAILLRYFRLTPSLALVMLVYYGILPYLASGPFAVILQDSIFRRCNGSWWSELTYTMNFIPFDSDKVCMGWTWYLGDDMIFFVLGSVLVPLYHRRRILGWFLMLCVTGLSLGVTAWLIAKYHLSAYIFDSHYARYSYYAYSKPYTRAPAYFVGVSTAWVLQTLEARGVTRESCERSGKASLGASLAALMAFGVLCLVVFIPATDFGDQKNRWSDFDSVLLLDFGRVGWAASWGIITILCYYGYLPWINGFLAHPAWMPLVRMTYGAYLLHPLVIKLAAGTSVQYYTFSGMELCYRLIGNCCMAYGLAVILWCLIERPIMTLTTAGLKNRSSSAKTESSSSSPNLDARNQSASRGSLADQREDA

Solvent-accessible surface area (backbone atoms only — not comparable to full-atom values): 70467 Å² total; per-residue (Å²): 145,84,90,74,86,73,67,76,72,61,58,64,64,53,58,61,48,50,57,51,48,53,57,52,57,67,49,57,66,82,60,84,72,65,74,80,73,86,78,79,83,66,72,78,59,46,48,31,53,50,52,62,68,68,49,51,72,66,54,46,49,51,32,55,56,18,24,32,49,40,63,47,31,20,40,34,33,54,66,38,23,66,41,37,88,64,40,35,56,35,37,38,34,30,28,35,26,49,88,86,59,74,82,60,45,71,30,34,37,13,40,33,39,50,58,67,45,53,71,82,45,46,67,57,45,63,71,29,72,65,30,36,52,65,27,39,76,53,70,64,37,50,79,44,76,78,46,66,44,39,38,69,84,57,50,75,75,85,54,70,57,24,52,50,35,52,48,52,51,49,51,40,51,47,46,26,52,52,17,30,52,52,53,55,49,49,52,55,50,44,70,69,45,85,77,69,80,74,76,79,72,57,68,67,37,43,22,29,4,46,60,62,92,63,3,35,56,44,54,44,70,53,78,76,82,89,53,64,68,32,39,53,38,31,50,51,45,53,31,50,52,36,37,46,39,27,46,62,65,54,54,32,55,77,43,44,23,49,31,46,53,52,50,45,45,64,46,95,69,10,73,68,12,43,40,66,42,55,70,50,28,71,39,68,44,16,64,55,32,56,40,50,50,33,16,50,51,21,22,50,52,36,44,52,48,54,55,38,53,71,76,37,91,75,59,51,67,58,51,53,50,50,50,49,64,64,49,43,60,51,51,51,52,52,48,36,42,54,72,27,44,53,53,70,72,37,54,39,72,19,17,37,48,36,30,47,64,44,50,74,10,33,76,78,24,51,66,25,59,80,70,48,39,35,46,60,42,44,55,49,51,86,43,29,37,64,56,79,48,29,58,56,20,37,50,51,53,50,48,56,52,46,52,54,41,50,58,42,23,74,74,37,57,67,59,25,54,51,52,51,50,48,54,36,47,51,24,52,50,51,40,44,49,51,29,62,74,67,54,32,43,86,48,74,90,47,68,36,19,53,49,28,52,55,70,43,63,55,30,54,61,50,52,48,42,16,22,50,42,13,29,48,40,30,51,52,52,51,52,41,43,73,71,64,57,42,46,68,60,52,53,68,57,63,60,76,45,70,64,58,55,51,50,48,50,51,28,50,49,48,47,50,43,65,42,43,54,60,44,67,31,30,46,96,36,49,78,63,66,49,55,66,55,33,36,47,50,77,49,49,32,44,42,51,45,22,46,26,52,40,52,50,50,53,36,35,44,36,56,71,35,56,68,61,30,54,62,20,36,36,71,83,34,48,46,51,43,71,23,43,65,40,20,63,70,36,32,60,58,53,49,50,47,52,28,8,40,30,61,52,46,39,66,80,44,75,66,53,49,48,24,45,34,48,25,45,51,52,50,14,43,53,50,8,52,51,45,35,45,59,44,44,45,24,48,52,46,50,51,53,53,54,53,52,53,51,54,52,57,49,42,66,69,58,49,79,62,83,88,60,77,71,53,62,67,50,47,56,54,45,53,51,51,51,52,49,57,68,74,99,138,87,76,71,84,73,67,73,74,64,60,68,64,54,59,60,49,50,58,52,50,53,58,55,58,66,49,56,66,81,58,82,73,65,74,79,75,84,77,80,84,64,74,78,62,46,48,32,54,50,52,61,68,69,50,51,72,66,56,46,49,51,32,53,56,18,25,33,49,38,64,49,30,19,40,33,33,54,66,40,23,66,40,35,87,64,39,35,57,36,37,38,34,31,28,34,24,47,90,87,51,72,88,56,45,73,30,32,37,14,40,33,39,49,58,68,45,54,71,83,44,47,66,59,44,65,71,30,73,66,31,36,53,66,28,40,74,52,72,65,37,51,79,44,75,78,46,68,43,39,38,68,84,58,50,78,73,87,54,70,56,24,52,52,36,52,49,51,51,49,50,41,51,48,44,26,53,51,17,29,53,51,53,53,50,51,51,54,51,44,70,71,45,85,76,68,79,72,76,78,72,57,67,68,36,44,24,30,4,46,60,60,92,64,3,35,57,44,54,45,70,55,78,73,81,90,54,63,69,33,39,53,39,31,50,51,45,52,31,50,52,37,39,46,40,27,45,61,65,53,54,31,57,76,42,44,25,49,32,45,54,51,49,45,45,63,44,95,68,10,74,67,11,43,38,66,42,55,70,50,27,72,40,68,43,15,63,56,32,56,40,49,50,32,17,50,52,23,23,50,52,36,43,51,49,52,55,38,55,71,75,38,89,75,60,50,67,57,51,53,51,51,49,49,64,64,49,42,61,51,51,50,52,51,48,36,42,55,70,26,44,52,53,69,71,38,54,40,70,20,16,37,49,38,31,48,64,45,50,74,12,33,74,79,24,52,67,25,60,81,68,48,39,34,47,62,41,44,56,49,52,86,44,30,39,66,57,79,48,31,58,57,22,36,52,51,55,49,48,56,52,46,50,53,42,48,58,42,24,73,75,35,55,67,59,25,54,49,52,52,51,48,55,35,48,50,23,52,49,52,41,45,48,49,29,60,73,67,54,31,43,87,48,75,90,48,68,36,20,52,49,28,52,56,70,42,62,54,29,55,62,49,51,47,45,16,23,49,41,13,30,47,41,31,50,52,51,50,51,41,44,73,70,64,58,41,45,68,61,49,53,69,58,62,61,76,44,67,64,59,54,50,51,49,50,50,28,50,50,50,47,50,43,65,40,44,55,60,44,69,30,31,47,94,36,50,78,66,67,48,57,66,56,33,35,47,49,78,49,51,31,45,41,52,45,23,46,25,51,41,52,50,50,54,36,36,45,36,56,70,35,57,69,61,29,54,61,20,37,35,73,83,36,48,48,51,43,72,23,43,64,39,20,63,70,36,32,60,58,52,50,50,48,50,27,8,42,29,62,52,45,40,67,80,44,76,66,53,50,50,23,46,35,48,26,45,51,53,51,14,43,54,51,10,51,53,46,36,47,59,44,43,43,24,49,52,47,51,51,54,53,54,53,52,53,52,53,50,58,49,40,66,69,60,50,78,61,84,87,62,76,71,54,62,67,51,47,56,53,45,52,52,51,51,53,48,56,68,75,98

=== Feature glossary ===
Key to the feature types in this record:

pLDDT. pLDDT is the predicted lDDT-Cα score: AlphaFold's confidence that the local environment of each residue (all inter-atomic distances within 15 Å) is correctly placed. It is a per-residue number between 0 and 100, with higher meaning more reliable.

Radius of gyration, Cα contacts, bounding box. The geometric summary reports three shape descriptors. Rg (radius of gyration) measures how spread out the Cα atoms are about their centre of mass; compact globular proteins have small Rg, elongated or unfolded ones large. Cα contacts (<8 Å, |i−j|>4) count long-range residue pairs in spatial proximity — high for tightly packed folds, near zero for rods or random coil. The bounding-box extents give the protein's footprint along x, y, z in Å.

Backbone torsions (φ/ψ). Backbone dihedral angles. Every residue except chain termini has a φ (preceding-C → N → Cα → C) and a ψ (N → Cα → C → next-N). They are reported in degrees following the IUPAC sign convention. Secondary structure is essentially a statement about which (φ, ψ) basin each residue occupies.

Contact-map, Ramachandran, and PAE plots. Plot images: a contact map (which residues are close in 3D, as an N×N binary image), a Ramachandran scatter (backbone torsion angles, revealing secondary-structure composition at a glance), and — for AlphaFold structures — a PAE heatmap (pairwise prediction confidence).

Predicted aligned error. Predicted Aligned Error (PAE) is an AlphaFold confidence matrix: entry (i, j) is the expected error in the position of residue j, in ångströms, when the prediction is superimposed on the true structure at residue i. Low PAE within a block of residues means that block is internally rigid and well-predicted; high PAE between two blocks means their relative placement is uncertain even if each block individually is confident.

Secondary structure (3-state, P-SEA). Three-state secondary structure (P-SEA) collapses the eight DSSP classes into helix (a), strand (b), and coil (c). P-SEA assigns these from Cα geometry alone — distances and angles — without requiring backbone oxygens, so it works on any Cα trace.

Solvent-accessible surface area. Solvent-accessible surface area (SASA) is the area in Å² traced out by the centre of a 1.4 Å probe sphere (a water molecule) rolled over the protein's van der Waals surface (Shrake–Rupley / Lee–Richards construction). Buried residues have near-zero SASA; fully exposed residues can exceed 200 Å². The total SASA scales roughly with the number of surface residues.

Foldseek 3Di. The Foldseek 3Di string encodes local tertiary geometry as a 20-letter alphabet — one character per residue — derived from the relative positions of nearby Cα atoms. Unlike the amino-acid sequence, 3Di is a direct function of the 3D structure, so two proteins with the same fold have similar 3Di strings even at low sequence identity.

B-factor. For experimental (PDB) structures, the B-factor (temperature factor) quantifies the positional spread of each atom in the crystal — a combination of thermal vibration and static disorder — in units of Å². High B-factors mark flexible loops or poorly resolved regions; low B-factors mark the rigid, well-ordered core.

mmCIF coordinates. The mmCIF block holds the 3D Cartesian coordinates of each backbone atom (N, Cα, C, O) in ångströms. mmCIF is the PDB's canonical archive format — a tagged-loop text representation of the atomic model.

InterPro / GO / CATH / organism. Functional annotations link the protein to curated databases. InterPro entries identify conserved domains and families by matching the sequence against member-database signatures (Pfam, PROSITE, CDD, …). Gene Ontology (GO) terms describe molecular function, biological process, and cellular component in a controlled vocabulary. CATH places the structure in a hierarchical fold classification (Class/Architecture/Topology/Homologous-superfamily). The organism is the source species.

Rendered structure images. Structure images are PyMOL renders from six orthogonal camera directions. Cartoon representation draws helices as coils and strands as arrows; sticks shows the backbone as bonds; surface shows the solvent-excluded envelope. Rainbow coloring maps sequence position to hue (blue→red, N→C); chain coloring assigns a distinct color per polypeptide.

Sequence. This is the polypeptide sequence — one letter per residue, N-terminus first. Length ranges from a few dozen residues for small domains to over a thousand for large multi-domain proteins.

Secondary structure (8-state, DSSP). The SS8 string is DSSP's per-residue secondary-structure call. α-helix (H) means an i→i+4 H-bond ladder; β-strand (E) means the residue participates in a β-sheet; 3₁₀ (G) and π (I) are tighter and wider helices; T/S are turns/bends; '-' is loop.

Nearest PDB structures. Structural nearest neighbors (via Foldseek easy-search vs the PDB). Reported per hit: target PDB id, E-value, and alignment TM-score. A TM-score above ~0.5 is the conventional threshold for 'same fold'.